Protein AF-0000000071180460 (afdb_homodimer)

pLDDT: mean 80.84, std 17.96, range [15.71, 98.12]

Foldseek 3Di:
DPPPPPAPCHLVRQLVVVPPDDDPSVLSSLQSSLCSVCVQQPAQQLPDPPFDPVQNVLSVVLVVVVSVVPPLSVLQSQQWFGDDPQLLLQLQETLGHPVSQQPRDDPRWHKKKFKKKKQKDFAPPDPDPDVVVVSLCSSQVLFPLAAQPPPDDPRPFPCSSIHIIMHIGTPVGAPVNVVRSVCVVCVVCCDVVNRMHMDMDGQPRRMDHNDFDDADPLLVVLVVVVVVLVVLQVVLQVVQVVQQDPVRDGDQLLVDDLVNLLSNLLYCSPLVVVLLPQDDDLPLLDLQLLLLVLVVLLVLVLLLLLVVCVSVFFASRSSVLSVVLFADLCVLSSQLNVLSLLSVLLQLLQVLLLVLLVCVVVVHDDPLVVVLVLLLQQQQQLQLSVLSCLQRPCVRPFDFSVCSSLSVLLNVLSPPVVCSSQLNQLVDFLSSGNQNLCLSVSLSSVLVNCNSVLSVQCVPVPPVSLVVLVVVLLVLLLVQLVVLLVVVAAQTSFRNHHPVSPRVNCSPQPNDSSNSCNSSSLSSSLSSVSSVCVVPPDDDDPVRLVVLVVLLVVLVCCLRCVVSVRRHPPDDRDSNSRSVSSSCNSVSSSSNSSSLSVCLSSVVDVPSVPVSNDSVSSSCSLLSSQLSSCSSVLSVSVSSVDSHHYHDDNCVSVPCVSVVVSVVVSVVCSSSRRSSSVSSVVSPDDPPDPPD/DPPPPVCDVNQLPVLVPVPPDDPPVVLSNLQSVLCNVCVQQPAQQLPDPPFDPVQNVLSVVLVVVVSVVPPLSVLQSQQWFGDDPQLLLQLQETLGHPVSQQPRDDPRWHKKKFKKKKQKDFAPPDPDPDVVVVSLCSSQVLFPLAAPPVPDPPPVFPCRSIYIIMHIGTPVGAPVNVVSSVCVVCVVCCDVVNRMHMDMDGQPRRMDHNDFDDADPLLVVLVVVVVVLVVLQVVLQVVQVVPQDPVRDGDQLLVDDLVNLLSNLLYCSPLVVVLLPQDDDLPLLDLQLLLLVLVVLLVLVLLLLLVVCVSVFFASRSSVLSVVLFADLCVLSSQLNVLSLLSVLLQLLQVLLLVVLVCVVVVHDDPLVVVLVLLLQQQQQLQLSVLSCLQRPCVRPFDFSVCSSLSVLLNVLSPPVVCSSVLNQLVDFLSSGNQNLCLSVSLSSVLVNCNSVLSVQCVPVPPVSLVVLLVVLLVLLLVQLVVLLVVVAAQTSFRNHHPVSPRVNCSPQPNDSSNSCNSSSLSNSLSSVSSVCVVPPDDDDPVRLVVLVVLLVVLVCCLRCVPSVRSHPPDDRDSNSRSVSSSCNSVSSSSNSSSLSVCLSSVVDVVSVDVSNDSVSSSCSLLSSQLSSCSSVLSVSVSSVDSHHYHDDNCVSVPCVSVVVSVVVSVVCSSSRRSSSVSSVVSPDDPPDPDD

Sequence (1384 aa):
MIGFNPITLPAIFLFALSVTGQVNKEQEYEKSFLQGVFHMSPALSVSGKNLSPQCKIDFQEFTRDLQQLKYWAFQMHDSTGKPNSGMLNGNLHSYGDYEQCLAVSHPRVKGKYCLLGFDVDFHPKSTYRGNVRHLLEGAYADYVWYGPNHNAPGGRSPPQRKILWGFCIPASCDVDDLQNGLRQILAPFNSTDHGLEIRMFTMGDSCTTEESKSFTARSYFVMALIGGFFALTLFSTYYDMSRQSSTGVLVDVHKLNLPMKIALAFSLKRTVPYLLDCRTKNDGSDVSCVNGIRCIYAIQIYIGHKMLFTFFYPVINRTAIMRQLMGHDYSMFFGATLNSIDTFVLMSGLLVSFNGFQQLSAGRSFNIPLMYLKRYMKFMPLYLMIVLVIRDIFPYILRNPHNISLLDERYQHCENIWKTLTYTSNVDSLNEMCHPVSHQVVTDYQMYLLSPFLVLFLWHYKATAFKVVSLAMAAICVYSGWVIYSKNLVAVAYHGIAFDLAIESVDHMYLNPIHRLPPYIVGVLLGYVLHHYKTRPIKLSQLQLILGHILAAIAAYYSYFWLWRCAKKGYQYNAMEMAIYKAVHPFLWGFVLCWIIFICYTGQTKTLNKYLSLTPFVFFSKISYAFYIYQAVDITLQLHVQRLPTYLHPLNVMDTAPLGKILFHSILFTLIFCLPVNLIEKHLKSPKGKNSMIGFNPITLPAIFLFALSVTGQVNKEQEYEKSFLQGVFHMSPALSVSGKNLSPQCKIDFQEFTRDLQQLKYWAFQMHDSTGKPNSGMLNGNLHSYGDYEQCLAVSHPRVKGKYCLLGFDVDFHPKSTYRGNVRHLLEGAYADYVWYGPNHNAPGGRSPPQRKILWGFCIPASCDVDDLQNGLRQILAPFNSTDHGLEIRMFTMGDSCTTEESKSFTARSYFVMALIGGFFALTLFSTYYDMSRQSSTGVLVDVHKLNLPMKIALAFSLKRTVPYLLDCRTKNDGSDVSCVNGIRCIYAIQIYIGHKMLFTFFYPVINRTAIMRQLMGHDYSMFFGATLNSIDTFVLMSGLLVSFNGFQQLSAGRSFNIPLMYLKRYMKFMPLYLMIVLVIRDIFPYILRNPHNISLLDERYQHCENIWKTLTYTSNVDSLNEMCHPVSHQVVTDYQMYLLSPFLVLFLWHYKATAFKVVSLAMAAICVYSGWVIYSKNLVAVAYHGIAFDLAIESVDHMYLNPIHRLPPYIVGVLLGYVLHHYKTRPIKLSQLQLILGHILAAIAAYYSYFWLWRCAKKGYQYNAMEMAIYKAVHPFLWGFVLCWIIFICYTGQTKTLNKYLSLTPFVFFSKISYAFYIYQAVDITLQLHVQRLPTYLHPLNVMDTAPLGKILFHSILFTLIFCLPVNLIEKHLKSPKGKNS

InterPro domains:
  IPR002656 Acyltransferase 3 domain [PF01757] (289-633)
  IPR006621 Nose resistant-to-fluoxetine protein, N-terminal [PF20146] (55-180)
  IPR006621 Nose resistant-to-fluoxetine protein, N-terminal [SM00703] (52-192)
  IPR052728 Oxygen and lipid transport regulator [PTHR11161] (45-685)

Solvent-accessible surface area (backbone atoms only — not comparable to full-atom values): 71874 Å² total; per-residue (Å²): 136,86,78,70,78,34,43,35,107,16,22,63,34,47,23,35,68,66,60,66,77,85,68,72,63,65,62,50,44,51,50,21,40,46,48,9,48,31,47,51,48,19,50,86,65,62,81,43,96,70,42,53,70,65,27,48,54,49,48,49,49,38,53,54,35,35,74,63,43,35,66,60,34,42,41,30,52,35,9,20,37,42,71,57,34,18,36,66,31,32,18,55,62,18,56,31,23,60,66,56,9,38,61,32,71,45,100,86,51,38,26,17,31,30,41,39,33,34,37,71,40,67,32,88,83,35,81,78,81,52,50,63,53,51,50,50,42,51,32,46,60,55,48,41,57,51,23,79,40,83,80,50,87,82,65,75,45,64,66,74,68,40,33,36,39,17,39,36,40,48,52,73,42,50,68,65,32,52,51,47,26,45,47,65,54,40,49,59,37,50,30,81,84,65,16,34,37,69,43,78,44,71,44,75,84,32,58,49,58,62,73,72,65,76,80,50,72,64,24,52,48,52,52,48,51,55,49,45,54,52,48,44,25,52,50,25,26,49,50,46,61,72,57,33,42,98,85,68,49,62,73,66,56,79,80,50,55,69,70,54,31,51,44,49,22,32,7,53,81,54,36,50,56,56,58,68,59,43,81,78,64,89,81,71,82,52,70,53,40,54,23,26,53,51,42,57,36,52,52,49,48,50,44,30,50,50,57,58,51,51,74,71,47,59,33,37,38,39,26,61,41,38,57,68,56,41,55,36,73,71,35,34,70,54,52,41,54,63,61,43,52,41,50,54,41,16,50,52,22,19,52,53,26,38,52,48,52,52,38,46,73,71,71,46,79,86,56,63,71,58,50,53,48,51,58,50,54,59,50,41,55,52,52,50,52,53,49,49,42,47,42,46,41,41,76,57,70,55,61,54,77,71,43,54,45,74,59,64,56,24,35,63,37,34,69,59,53,64,31,64,76,65,52,49,47,50,78,42,49,57,89,49,24,51,58,52,79,46,38,60,60,29,36,48,53,59,55,50,72,49,44,65,58,52,47,51,43,36,69,76,47,38,70,60,35,52,51,52,53,51,51,51,35,52,50,44,25,50,48,46,14,46,51,25,43,77,68,63,36,56,74,58,82,33,47,37,37,34,57,66,56,53,49,53,21,42,39,53,51,62,36,32,50,73,57,49,39,43,30,21,49,52,14,30,52,47,15,51,51,53,54,50,32,73,78,51,76,74,84,78,51,70,67,54,50,52,51,48,51,51,52,29,50,52,26,46,47,49,61,54,50,67,64,45,59,31,40,26,84,79,49,74,93,51,37,66,60,32,12,49,48,57,33,45,36,48,59,30,47,42,43,32,52,49,50,54,51,49,37,33,68,72,54,75,36,59,66,60,25,52,64,20,45,33,49,71,26,40,39,42,49,70,28,41,63,42,39,59,65,44,45,60,57,52,54,50,50,54,57,36,68,43,70,59,57,39,73,68,54,85,64,52,73,68,44,53,24,63,51,37,37,42,51,51,51,11,48,53,47,29,46,65,42,39,46,21,53,57,39,31,54,57,54,68,48,76,79,77,73,78,72,130,130,84,74,74,72,57,43,23,95,16,32,63,29,54,33,42,64,67,63,65,79,85,69,72,63,66,62,50,44,51,50,26,46,46,49,16,50,31,49,52,49,40,53,89,53,63,81,43,95,72,42,53,70,66,26,48,54,49,49,49,50,38,53,52,35,36,75,63,44,34,67,60,34,41,41,27,54,34,9,20,35,42,72,56,36,20,37,66,31,30,18,56,62,17,56,30,22,63,67,56,8,39,63,32,73,45,98,86,51,37,26,18,30,30,40,40,32,35,38,72,40,68,34,88,85,35,80,77,80,52,52,64,53,51,50,51,42,53,31,46,62,56,48,42,59,52,27,84,48,85,78,54,86,82,75,73,49,69,65,72,70,40,34,39,39,17,39,35,40,48,52,74,44,49,71,65,32,52,50,47,27,44,46,64,50,42,48,62,36,48,32,80,84,67,16,34,35,69,44,77,45,70,45,75,82,31,59,47,57,63,74,71,66,76,81,51,72,65,24,51,48,52,50,48,50,55,49,44,54,52,47,44,25,52,52,26,28,49,51,47,61,71,59,34,42,97,85,67,49,64,72,65,55,82,80,48,56,71,70,54,31,50,44,47,23,31,7,54,81,54,34,50,56,55,56,66,59,42,82,78,64,87,82,73,82,52,69,53,41,54,23,27,53,48,41,57,36,51,52,49,48,49,45,30,50,52,57,58,49,51,74,72,46,60,35,36,40,40,28,60,42,38,57,67,56,43,54,36,72,71,34,34,71,53,53,41,53,64,60,44,53,40,50,54,40,16,50,51,23,20,53,53,26,37,52,48,51,52,40,48,73,71,71,44,80,88,57,63,74,58,53,52,48,51,60,51,55,59,50,40,56,53,53,50,51,53,50,49,41,47,42,45,40,41,74,57,71,55,62,53,77,71,44,54,43,73,58,64,54,25,37,64,36,32,70,58,52,63,31,63,76,64,50,47,48,49,76,41,49,57,89,49,24,50,56,54,78,47,36,60,59,30,34,48,54,59,55,49,70,49,43,66,58,52,46,51,43,35,69,76,47,38,70,62,33,52,53,51,52,50,49,51,36,51,50,43,25,51,49,46,13,46,51,25,43,76,67,63,36,57,74,58,84,33,46,38,36,33,56,68,52,54,49,53,22,41,40,53,51,62,34,31,50,71,57,48,39,44,29,22,48,52,14,31,52,47,16,51,50,53,55,50,32,74,77,51,75,77,84,77,51,72,65,54,50,52,51,49,50,52,52,29,51,52,25,46,48,48,61,54,48,68,62,44,60,31,41,26,82,80,48,74,92,51,38,65,62,32,12,50,49,55,32,46,37,48,59,29,46,41,45,31,52,50,51,55,51,48,37,33,70,72,52,78,35,59,67,62,26,53,64,21,44,33,50,71,25,42,39,42,47,71,28,41,65,42,41,59,67,43,45,59,56,54,55,50,51,54,59,36,69,43,69,61,55,39,73,67,54,85,64,52,73,66,43,52,23,63,51,37,37,44,51,52,50,11,50,53,45,27,47,66,43,40,46,22,54,58,39,31,54,57,53,69,47,76,78,78,73,77,76,128

Radius of gyration: 35.13 Å; Cα contacts (8 Å, |Δi|>4): 2060; chains: 2; bounding box: 111×92×79 Å

Structure (mmCIF, N/CA/C/O backbone):
data_AF-0000000071180460-model_v1
#
loop_
_entity.id
_entity.type
_entity.pdbx_description
1 polymer 'Nose resistant-to-fluoxetine protein N-terminal domain-containing protein'
#
loop_
_atom_site.group_PDB
_atom_site.id
_atom_site.type_symbol
_atom_site.label_atom_id
_atom_site.label_alt_id
_atom_site.label_comp_id
_atom_site.label_asym_id
_atom_site.label_entity_id
_atom_site.label_seq_id
_atom_site.pdbx_PDB_ins_code
_atom_site.Cartn_x
_atom_site.Cartn_y
_atom_site.Cartn_z
_atom_site.occupancy
_atom_site.B_iso_or_equiv
_atom_site.auth_seq_id
_atom_site.auth_comp_id
_atom_site.auth_asym_id
_atom_site.auth_atom_id
_atom_site.pdbx_PDB_model_num
ATOM 1 N N . MET A 1 1 ? 55.594 -14.992 -4.008 1 15.71 1 MET A N 1
ATOM 2 C CA . MET A 1 1 ? 54.75 -14.438 -2.951 1 15.71 1 MET A CA 1
ATOM 3 C C . MET A 1 1 ? 53.844 -13.344 -3.498 1 15.71 1 MET A C 1
ATOM 5 O O . MET A 1 1 ? 54.312 -12.398 -4.137 1 15.71 1 MET A O 1
ATOM 9 N N . ILE A 1 2 ? 52.5 -13.68 -3.59 1 18.62 2 ILE A N 1
ATOM 10 C CA . ILE A 1 2 ? 51.344 -13.211 -4.379 1 18.62 2 ILE A CA 1
ATOM 11 C C . ILE A 1 2 ? 50.844 -11.891 -3.814 1 18.62 2 ILE A C 1
ATOM 13 O O . ILE A 1 2 ? 50.25 -11.859 -2.729 1 18.62 2 ILE A O 1
ATOM 17 N N . GLY A 1 3 ? 51.688 -10.812 -3.729 1 18.55 3 GLY A N 1
ATOM 18 C CA . GLY A 1 3 ? 51.375 -9.516 -3.156 1 18.55 3 GLY A CA 1
ATOM 19 C C . GLY A 1 3 ? 50.094 -8.922 -3.697 1 18.55 3 GLY A C 1
ATOM 20 O O . GLY A 1 3 ? 49.969 -8.695 -4.902 1 18.55 3 GLY A O 1
ATOM 21 N N . PHE A 1 4 ? 49.031 -9.391 -3.072 1 23.14 4 PHE A N 1
ATOM 22 C CA . PHE A 1 4 ? 47.594 -9.086 -3.211 1 23.14 4 PHE A CA 1
ATOM 23 C C . PHE A 1 4 ? 47.344 -7.602 -2.986 1 23.14 4 PHE A C 1
ATOM 25 O O . PHE A 1 4 ? 47.312 -7.137 -1.844 1 23.14 4 PHE A O 1
ATOM 32 N N . ASN A 1 5 ? 48 -6.742 -3.66 1 21.97 5 ASN A N 1
ATOM 33 C CA . ASN A 1 5 ? 47.656 -5.336 -3.465 1 21.97 5 ASN A CA 1
ATOM 34 C C . ASN A 1 5 ? 46.156 -5.09 -3.67 1 21.97 5 ASN A C 1
ATOM 36 O O . ASN A 1 5 ? 45.625 -5.363 -4.746 1 21.97 5 ASN A O 1
ATOM 40 N N . PRO A 1 6 ? 45.406 -5.004 -2.525 1 25.25 6 PRO A N 1
ATOM 41 C CA . PRO A 1 6 ? 44 -4.82 -2.176 1 25.25 6 PRO A CA 1
ATOM 42 C C . PRO A 1 6 ? 43.406 -3.582 -2.824 1 25.25 6 PRO A C 1
ATOM 44 O O . PRO A 1 6 ? 43.5 -2.479 -2.285 1 25.25 6 PRO A O 1
ATOM 47 N N . ILE A 1 7 ? 43.375 -3.463 -4.059 1 24.73 7 ILE A N 1
ATOM 48 C CA . ILE A 1 7 ? 42.938 -2.17 -4.59 1 24.73 7 ILE A CA 1
ATOM 49 C C . ILE A 1 7 ? 41.469 -1.924 -4.242 1 24.73 7 ILE A C 1
ATOM 51 O O . ILE A 1 7 ? 40.75 -2.865 -3.949 1 24.73 7 ILE A O 1
ATOM 55 N N . THR A 1 8 ? 40.625 -1.224 -4.633 1 24.78 8 THR A N 1
ATOM 56 C CA . THR A 1 8 ? 39.312 -0.672 -4.348 1 24.78 8 THR A CA 1
ATOM 57 C C . THR A 1 8 ? 38.219 -1.753 -4.453 1 24.78 8 THR A C 1
ATOM 59 O O . THR A 1 8 ? 38.438 -2.766 -5.125 1 24.78 8 THR A O 1
ATOM 62 N N . LEU A 1 9 ? 36.719 -1.277 -3.969 1 27.77 9 LEU A N 1
ATOM 63 C CA . LEU A 1 9 ? 36.094 0.028 -4.125 1 27.77 9 LEU A CA 1
ATOM 64 C C . LEU A 1 9 ? 36.875 0.901 -5.098 1 27.77 9 LEU A C 1
ATOM 66 O O . LEU A 1 9 ? 36.719 2.125 -5.098 1 27.77 9 LEU A O 1
ATOM 70 N N . PRO A 1 10 ? 37.781 0.416 -6 1 28.06 10 PRO A N 1
ATOM 71 C CA . PRO A 1 10 ? 39.156 0.206 -6.52 1 28.06 10 PRO A CA 1
ATOM 72 C C . PRO A 1 10 ? 39.375 0.922 -7.848 1 28.06 10 PRO A C 1
ATOM 74 O O . PRO A 1 10 ? 40.531 1.293 -8.156 1 28.06 10 PRO A O 1
ATOM 77 N N . ALA A 1 11 ? 38.719 1.069 -8.672 1 31.05 11 ALA A N 1
ATOM 78 C CA . ALA A 1 11 ? 39.188 1.849 -9.812 1 31.05 11 ALA A CA 1
ATOM 79 C C . ALA A 1 11 ? 39.688 3.223 -9.367 1 31.05 11 ALA A C 1
ATOM 81 O O . ALA A 1 11 ? 40.531 3.83 -10.023 1 31.05 11 ALA A O 1
ATOM 82 N N . ILE A 1 12 ? 39.312 3.787 -8.359 1 31.47 12 ILE A N 1
ATOM 83 C CA . ILE A 1 12 ? 40 4.957 -7.844 1 31.47 12 ILE A CA 1
ATOM 84 C C . ILE A 1 12 ? 41.375 4.547 -7.305 1 31.47 12 ILE A C 1
ATOM 86 O O . ILE A 1 12 ? 42.375 5.262 -7.496 1 31.47 12 ILE A O 1
ATOM 90 N N . PHE A 1 13 ? 41.688 3.381 -6.664 1 29.75 13 PHE A N 1
ATOM 91 C CA . PHE A 1 13 ? 42.938 2.832 -6.125 1 29.75 13 PHE A CA 1
ATOM 92 C C . PHE A 1 13 ? 43.875 2.475 -7.25 1 29.75 13 PHE A C 1
ATOM 94 O O . PHE A 1 13 ? 45.094 2.703 -7.133 1 29.75 13 PHE A O 1
ATOM 101 N N . LEU A 1 14 ? 43.438 1.717 -8.211 1 31.22 14 LEU A N 1
ATOM 102 C CA . LEU A 1 14 ? 44.375 1.327 -9.25 1 31.22 14 LEU A CA 1
ATOM 103 C C . LEU A 1 14 ? 44.812 2.541 -10.055 1 31.22 14 LEU A C 1
ATOM 105 O O . LEU A 1 14 ? 45.812 2.471 -10.789 1 31.22 14 LEU A O 1
ATOM 109 N N . PHE A 1 15 ? 44.219 3.504 -9.984 1 32.31 15 PHE A N 1
ATOM 110 C CA . PHE A 1 15 ? 44.688 4.773 -10.531 1 32.31 15 PHE A CA 1
ATOM 111 C C . PHE A 1 15 ? 46.031 5.148 -9.945 1 32.31 15 PHE A C 1
ATOM 113 O O . PHE A 1 15 ? 46.938 5.574 -10.68 1 32.31 15 PHE A O 1
ATOM 120 N N . ALA A 1 16 ? 46.094 5.051 -8.617 1 29.53 16 ALA A N 1
ATOM 121 C CA . ALA A 1 16 ? 47.344 5.531 -7.98 1 29.53 16 ALA A CA 1
ATOM 122 C C . ALA A 1 16 ? 48.531 4.707 -8.414 1 29.53 16 ALA A C 1
ATOM 124 O O . ALA A 1 16 ? 49.656 5.219 -8.469 1 29.53 16 ALA A O 1
ATOM 125 N N . LEU A 1 17 ? 48.406 3.367 -8.508 1 28.62 17 LEU A N 1
ATOM 126 C CA . LEU A 1 17 ? 49.656 2.65 -8.727 1 28.62 17 LEU A CA 1
ATOM 127 C C . LEU A 1 17 ? 50.25 2.998 -10.086 1 28.62 17 LEU A C 1
ATOM 129 O O . LEU A 1 17 ? 51.469 2.941 -10.273 1 28.62 17 LEU A O 1
ATOM 133 N N . SER A 1 18 ? 49.375 3.062 -11.07 1 29.25 18 SER A N 1
ATOM 134 C CA . SER A 1 18 ? 50.125 3.158 -12.32 1 29.25 18 SER A CA 1
ATOM 135 C C . SER A 1 18 ? 50.688 4.555 -12.516 1 29.25 18 SER A C 1
ATOM 137 O O . SER A 1 18 ? 51.281 4.859 -13.562 1 29.25 18 SER A O 1
ATOM 139 N N . VAL A 1 19 ? 50.375 5.445 -11.711 1 30.23 19 VAL A N 1
ATOM 140 C CA . VAL A 1 19 ? 50.844 6.781 -12.039 1 30.23 19 VAL A CA 1
ATOM 141 C C . VAL A 1 19 ? 52.375 6.848 -11.844 1 30.23 19 VAL A C 1
ATOM 143 O O . VAL A 1 19 ? 52.844 7.461 -10.891 1 30.23 19 VAL A O 1
ATOM 146 N N . THR A 1 20 ? 53.094 5.836 -11.844 1 27.16 20 THR A N 1
ATOM 147 C CA . THR A 1 20 ? 54.469 6.242 -11.695 1 27.16 20 THR A CA 1
ATOM 148 C C . THR A 1 20 ? 54.875 7.238 -12.781 1 27.16 20 THR A C 1
ATOM 150 O O . THR A 1 20 ? 55.844 7.973 -12.633 1 27.16 20 THR A O 1
ATOM 153 N N . GLY A 1 21 ? 54.812 6.934 -14.188 1 27.69 21 GLY A N 1
ATOM 154 C CA . GLY A 1 21 ? 55.781 7.652 -15.023 1 27.69 21 GLY A CA 1
ATOM 155 C C . GLY A 1 21 ? 55.406 9.109 -15.234 1 27.69 21 GLY A C 1
ATOM 156 O O . GLY A 1 21 ? 54.25 9.492 -15.039 1 27.69 21 GLY A O 1
ATOM 157 N N . GLN A 1 22 ? 56.344 10.164 -15.57 1 29.84 22 GLN A N 1
ATOM 158 C CA . GLN A 1 22 ? 56.594 11.578 -15.82 1 29.84 22 GLN A CA 1
ATOM 159 C C . GLN A 1 22 ? 55.625 12.133 -16.859 1 29.84 22 GLN A C 1
ATOM 161 O O . GLN A 1 22 ? 55.625 13.336 -17.125 1 29.84 22 GLN A O 1
ATOM 166 N N . VAL A 1 23 ? 55.312 11.484 -17.969 1 34.06 23 VAL A N 1
ATOM 167 C CA . VAL A 1 23 ? 54.781 12.242 -19.094 1 34.06 23 VAL A CA 1
ATOM 168 C C . VAL A 1 23 ? 53.438 12.883 -18.688 1 34.06 23 VAL A C 1
ATOM 170 O O . VAL A 1 23 ? 52.906 12.602 -17.625 1 34.06 23 VAL A O 1
ATOM 173 N N . ASN A 1 24 ? 52.344 13.312 -19.734 1 38.44 24 ASN A N 1
ATOM 174 C CA . ASN A 1 24 ? 51.219 14.242 -19.609 1 38.44 24 ASN A CA 1
ATOM 175 C C . ASN A 1 24 ? 50.188 13.734 -18.625 1 38.44 24 ASN A C 1
ATOM 177 O O . ASN A 1 24 ? 49.625 12.656 -18.812 1 38.44 24 ASN A O 1
ATOM 181 N N . LYS A 1 25 ? 50.281 14.125 -17.406 1 45.25 25 LYS A N 1
ATOM 182 C CA . LYS A 1 25 ? 49.656 13.828 -16.125 1 45.25 25 LYS A CA 1
ATOM 183 C C . LYS A 1 25 ? 48.125 13.617 -16.312 1 45.25 25 LYS A C 1
ATOM 185 O O . LYS A 1 25 ? 47.562 12.711 -15.703 1 45.25 25 LYS A O 1
ATOM 190 N N . GLU A 1 26 ? 47.625 14.477 -17.172 1 47.5 26 GLU A N 1
ATOM 191 C CA . GLU A 1 26 ? 46.188 14.445 -17.328 1 47.5 26 GLU A CA 1
ATOM 192 C C . GLU A 1 26 ? 45.719 13.164 -18.016 1 47.5 26 GLU A C 1
ATOM 194 O O . GLU A 1 26 ? 44.75 12.539 -17.578 1 47.5 26 GLU A O 1
ATOM 199 N N . GLN A 1 27 ? 46.469 12.875 -19.188 1 48.34 27 GLN A N 1
ATOM 200 C CA . GLN A 1 27 ? 46.094 11.688 -19.938 1 48.34 27 GLN A CA 1
ATOM 201 C C . GLN A 1 27 ? 46.312 10.414 -19.125 1 48.34 27 GLN A C 1
ATOM 203 O O . GLN A 1 27 ? 45.562 9.453 -19.25 1 48.34 27 GLN A O 1
ATOM 208 N N . GLU A 1 28 ? 47.25 10.5 -18.359 1 47.38 28 GLU A N 1
ATOM 209 C CA . GLU A 1 28 ? 47.562 9.32 -17.562 1 47.38 28 GLU A CA 1
ATOM 210 C C . GLU A 1 28 ? 46.5 9.102 -16.469 1 47.38 28 GLU A C 1
ATOM 212 O O . GLU A 1 28 ? 46.156 7.961 -16.156 1 47.38 28 GLU A O 1
ATOM 217 N N . TYR A 1 29 ? 46.094 10.25 -16.078 1 48.12 29 TYR A N 1
ATOM 218 C CA . TYR A 1 29 ? 45.031 10.164 -15.062 1 48.12 29 TYR A CA 1
ATOM 219 C C . TYR A 1 29 ? 43.781 9.539 -15.648 1 48.12 29 TYR A C 1
ATOM 221 O O . TYR A 1 29 ? 43.156 8.68 -15.023 1 48.12 29 TYR A O 1
ATOM 229 N N . GLU A 1 30 ? 43.531 10.055 -16.766 1 51.31 30 GLU A N 1
ATOM 230 C CA . GLU A 1 30 ? 42.344 9.523 -17.422 1 51.31 30 GLU A CA 1
ATOM 231 C C . GLU A 1 30 ? 42.469 8.031 -17.703 1 51.31 30 GLU A C 1
ATOM 233 O O . GLU A 1 30 ? 41.531 7.258 -17.5 1 51.31 30 GLU A O 1
ATOM 238 N N . LYS A 1 31 ? 43.656 7.75 -18.125 1 49.94 31 LYS A N 1
ATOM 239 C CA . LYS A 1 31 ? 43.906 6.348 -18.438 1 49.94 31 LYS A CA 1
ATOM 240 C C . LYS A 1 31 ? 43.844 5.48 -17.188 1 49.94 31 LYS A C 1
ATOM 242 O O . LYS A 1 31 ? 43.281 4.375 -17.219 1 49.94 31 LYS A O 1
ATOM 247 N N . SER A 1 32 ? 44.281 6.051 -16.172 1 47.69 32 SER A N 1
ATOM 248 C CA . SER A 1 32 ? 44.281 5.289 -14.922 1 47.69 32 SER A CA 1
ATOM 249 C C . SER A 1 32 ? 42.875 5.152 -14.367 1 47.69 32 SER A C 1
ATOM 251 O O . SER A 1 32 ? 42.5 4.094 -13.859 1 47.69 32 SER A O 1
ATOM 253 N N . PHE A 1 33 ? 42.219 6.219 -14.469 1 49.22 33 PHE A N 1
ATOM 254 C CA . PHE A 1 33 ? 40.812 6.18 -14.055 1 49.22 33 PHE A CA 1
ATOM 255 C C . PHE A 1 33 ? 40.031 5.137 -14.859 1 49.22 33 PHE A C 1
ATOM 257 O O . PHE A 1 33 ? 39.312 4.332 -14.289 1 49.22 33 PHE A O 1
ATOM 264 N N . LEU A 1 34 ? 40.406 5.238 -16.078 1 49.97 34 LEU A N 1
ATOM 265 C CA . LEU A 1 34 ? 39.719 4.309 -16.984 1 49.97 34 LEU A CA 1
ATOM 266 C C . LEU A 1 34 ? 40.094 2.867 -16.641 1 49.97 34 LEU A C 1
ATOM 268 O O . LEU A 1 34 ? 39.219 1.985 -16.672 1 49.97 34 LEU A O 1
ATOM 272 N N . GLN A 1 35 ? 41.281 2.672 -16.344 1 48 35 GLN A N 1
ATOM 273 C CA . GLN A 1 35 ? 41.719 1.321 -16 1 48 35 GLN A CA 1
ATOM 274 C C . GLN A 1 35 ? 41.031 0.839 -14.719 1 48 35 GLN A C 1
ATOM 276 O O . GLN A 1 35 ? 40.656 -0.33 -14.609 1 48 35 GLN A O 1
ATOM 281 N N . GLY A 1 36 ? 40.938 1.796 -13.844 1 45.47 36 GLY A N 1
ATOM 282 C CA . GLY A 1 36 ? 40.25 1.472 -12.594 1 45.47 36 GLY A CA 1
ATOM 283 C C . GLY A 1 36 ? 38.781 1.134 -12.781 1 45.47 36 GLY A C 1
ATOM 284 O O . GLY A 1 36 ? 38.312 0.132 -12.25 1 45.47 36 GLY A O 1
ATOM 285 N N . VAL A 1 37 ? 38.156 2.029 -13.547 1 49.25 37 VAL A N 1
ATOM 286 C CA . VAL A 1 37 ? 36.719 1.819 -13.805 1 49.25 37 VAL A CA 1
ATOM 287 C C . VAL A 1 37 ? 36.531 0.503 -14.555 1 49.25 37 VAL A C 1
ATOM 289 O O . VAL A 1 37 ? 35.625 -0.279 -14.219 1 49.25 37 VAL A O 1
ATOM 292 N N . PHE A 1 38 ? 37.438 0.372 -15.539 1 48 38 PHE A N 1
ATOM 293 C CA . PHE A 1 38 ? 37.219 -0.76 -16.438 1 48 38 PHE A CA 1
ATOM 294 C C . PHE A 1 38 ? 37.719 -2.051 -15.789 1 48 38 PHE A C 1
ATOM 296 O O . PHE A 1 38 ? 37.281 -3.143 -16.172 1 48 38 PHE A O 1
ATOM 303 N N . HIS A 1 39 ? 38.5 -1.839 -14.844 1 46.22 39 HIS A N 1
ATOM 304 C CA . HIS A 1 39 ? 38.875 -3.029 -14.086 1 46.22 39 HIS A CA 1
ATOM 305 C C . HIS A 1 39 ? 37.688 -3.551 -13.273 1 46.22 39 HIS A C 1
ATOM 307 O O . HIS A 1 39 ? 37.5 -4.762 -13.172 1 46.22 39 HIS A O 1
ATOM 313 N N . MET A 1 40 ? 36.969 -2.588 -12.852 1 45.53 40 MET A N 1
ATOM 314 C CA . MET A 1 40 ? 35.812 -2.975 -12.047 1 45.53 40 MET A CA 1
ATOM 315 C C . MET A 1 40 ? 34.656 -3.438 -12.93 1 45.53 40 MET A C 1
ATOM 317 O O . MET A 1 40 ? 33.875 -4.285 -12.523 1 45.53 40 MET A O 1
ATOM 321 N N . SER A 1 41 ? 34.594 -2.648 -14 1 50.88 41 SER A N 1
ATOM 322 C CA . SER A 1 41 ? 33.531 -2.969 -14.938 1 50.88 41 SER A CA 1
ATOM 323 C C . SER A 1 41 ? 34.062 -3.01 -16.375 1 50.88 41 SER A C 1
ATOM 325 O O . SER A 1 41 ? 34.031 -1.997 -17.078 1 50.88 41 SER A O 1
ATOM 327 N N . PRO A 1 42 ? 34.688 -4.223 -16.656 1 46.88 42 PRO A N 1
ATOM 328 C CA . PRO A 1 42 ? 35.25 -4.289 -18.016 1 46.88 42 PRO A CA 1
ATOM 329 C C . PRO A 1 42 ? 34.188 -3.959 -19.094 1 46.88 42 PRO A C 1
ATOM 331 O O . PRO A 1 42 ? 33.031 -4.285 -18.938 1 46.88 42 PRO A O 1
ATOM 334 N N . ALA A 1 43 ? 34.656 -3.018 -20 1 54.38 43 ALA A N 1
ATOM 335 C CA . ALA A 1 43 ? 33.781 -2.637 -21.109 1 54.38 43 ALA A CA 1
ATOM 336 C C . ALA A 1 43 ? 33.562 -3.816 -22.047 1 54.38 43 ALA A C 1
ATOM 338 O O . ALA A 1 43 ? 34.438 -4.645 -22.25 1 54.38 43 ALA A O 1
ATOM 339 N N . LEU A 1 44 ? 32.375 -4.012 -22.438 1 58.53 44 LEU A N 1
ATOM 340 C CA . LEU A 1 44 ? 32.031 -5.031 -23.422 1 58.53 44 LEU A CA 1
ATOM 341 C C . LEU A 1 44 ? 32.719 -4.762 -24.75 1 58.53 44 LEU A C 1
ATOM 343 O O . LEU A 1 44 ? 32.594 -3.672 -25.312 1 58.53 44 LEU A O 1
ATOM 347 N N . SER A 1 45 ? 33.875 -5.391 -25.031 1 55.81 45 SER A N 1
ATOM 348 C CA . SER A 1 45 ? 34.469 -5.27 -26.359 1 55.81 45 SER A CA 1
ATOM 349 C C . SER A 1 45 ? 34.125 -6.465 -27.234 1 55.81 45 SER A C 1
ATOM 351 O O . SER A 1 45 ? 34.531 -7.594 -26.938 1 55.81 45 SER A O 1
ATOM 353 N N . VAL A 1 46 ? 33.25 -6.332 -28.062 1 57.22 46 VAL A N 1
ATOM 354 C CA . VAL A 1 46 ? 32.875 -7.383 -29 1 57.22 46 VAL A CA 1
ATOM 355 C C . VAL A 1 46 ? 33.719 -7.262 -30.281 1 57.22 46 VAL A C 1
ATOM 357 O O . VAL A 1 46 ? 33.719 -6.207 -30.922 1 57.22 46 VAL A O 1
ATOM 360 N N . SER A 1 47 ? 34.969 -7.758 -30.281 1 55.78 47 SER A N 1
ATOM 361 C CA . SER A 1 47 ? 35.781 -7.738 -31.5 1 55.78 47 SER A CA 1
ATOM 362 C C . SER A 1 47 ? 35.406 -8.867 -32.438 1 55.78 47 SER A C 1
ATOM 364 O O . SER A 1 47 ? 35.281 -10.016 -32.031 1 55.78 47 SER A O 1
ATOM 366 N N . GLY A 1 48 ? 34.25 -9.07 -32.844 1 54.56 48 GLY A N 1
ATOM 367 C CA . GLY A 1 48 ? 34.031 -10.367 -33.5 1 54.56 48 GLY A CA 1
ATOM 368 C C . GLY A 1 48 ? 33.969 -10.281 -35 1 54.56 48 GLY A C 1
ATOM 369 O O . GLY A 1 48 ? 33.594 -9.25 -35.562 1 54.56 48 GLY A O 1
ATOM 370 N N . LYS A 1 49 ? 34.719 -11.062 -35.656 1 60.69 49 LYS A N 1
ATOM 371 C CA . LYS A 1 49 ? 34.562 -11.445 -37.062 1 60.69 49 LYS A CA 1
ATOM 372 C C . LYS A 1 49 ? 33.094 -11.711 -37.406 1 60.69 49 LYS A C 1
ATOM 374 O O . LYS A 1 49 ? 32.688 -11.492 -38.531 1 60.69 49 LYS A O 1
ATOM 379 N N . ASN A 1 50 ? 32.219 -11.891 -36.406 1 70.69 50 ASN A N 1
ATOM 380 C CA . ASN A 1 50 ? 30.859 -12.336 -36.75 1 70.69 50 ASN A CA 1
ATOM 381 C C . ASN A 1 50 ? 29.812 -11.305 -36.344 1 70.69 50 ASN A C 1
ATOM 383 O O . ASN A 1 50 ? 28.672 -11.656 -36.031 1 70.69 50 ASN A O 1
ATOM 387 N N . LEU A 1 51 ? 30.234 -9.945 -36.281 1 83.12 51 LEU A N 1
ATOM 388 C CA . LEU A 1 51 ? 29.25 -8.883 -36.062 1 83.12 51 LEU A CA 1
ATOM 389 C C . LEU A 1 51 ? 28.766 -8.297 -37.375 1 83.12 51 LEU A C 1
ATOM 391 O O . LEU A 1 51 ? 29.5 -8.297 -38.375 1 83.12 51 LEU A O 1
ATOM 395 N N . SER A 1 52 ? 27.484 -7.836 -37.406 1 89.12 52 SER A N 1
ATOM 396 C CA . SER A 1 52 ? 27.016 -7.086 -38.562 1 89.12 52 SER A CA 1
ATOM 397 C C . SER A 1 52 ? 27.875 -5.852 -38.812 1 89.12 52 SER A C 1
ATOM 399 O O . SER A 1 52 ? 28.453 -5.293 -37.875 1 89.12 52 SER A O 1
ATOM 401 N N . PRO A 1 53 ? 28.047 -5.457 -40.031 1 89.12 53 PRO A N 1
ATOM 402 C CA . PRO A 1 53 ? 28.984 -4.387 -40.375 1 89.12 53 PRO A CA 1
ATOM 403 C C . PRO A 1 53 ? 28.703 -3.088 -39.625 1 89.12 53 PRO A C 1
ATOM 405 O O . PRO A 1 53 ? 29.625 -2.475 -39.062 1 89.12 53 PRO A O 1
ATOM 408 N N . GLN A 1 54 ? 27.422 -2.674 -39.594 1 91.38 54 GLN A N 1
ATOM 409 C CA . GLN A 1 54 ? 27.109 -1.429 -38.906 1 91.38 54 GLN A CA 1
ATOM 410 C C . GLN A 1 54 ? 27.344 -1.562 -37.406 1 91.38 54 GLN A C 1
ATOM 412 O O . GLN A 1 54 ? 27.797 -0.616 -36.75 1 91.38 54 GLN A O 1
ATOM 417 N N . CYS A 1 55 ? 27.031 -2.67 -36.906 1 90.94 55 CYS A N 1
ATOM 418 C CA . CYS A 1 55 ? 27.266 -2.93 -35.5 1 90.94 55 CYS A CA 1
ATOM 419 C C . CYS A 1 55 ? 28.734 -2.834 -35.156 1 90.94 55 CYS A C 1
ATOM 421 O O . CYS A 1 55 ? 29.109 -2.27 -34.125 1 90.94 55 CYS A O 1
ATOM 423 N N . LYS A 1 56 ? 29.531 -3.32 -36.031 1 87 56 LYS A N 1
ATOM 424 C CA . LYS A 1 56 ? 30.984 -3.291 -35.844 1 87 56 LYS A CA 1
ATOM 425 C C . LYS A 1 56 ? 31.5 -1.857 -35.812 1 87 56 LYS A C 1
ATOM 427 O O . LYS A 1 56 ? 32.312 -1.514 -34.938 1 87 56 LYS A O 1
ATOM 432 N N . ILE A 1 57 ? 30.984 -1.046 -36.656 1 89.19 57 ILE A N 1
ATOM 433 C CA . ILE A 1 57 ? 31.406 0.347 -36.75 1 89.19 57 ILE A CA 1
ATOM 434 C C . ILE A 1 57 ? 31 1.087 -35.469 1 89.19 57 ILE A C 1
ATOM 436 O O . ILE A 1 57 ? 31.797 1.806 -34.875 1 89.19 57 ILE A O 1
ATOM 440 N N . ASP A 1 58 ? 29.812 0.899 -35.094 1 90.44 58 ASP A N 1
ATOM 441 C CA . ASP A 1 58 ? 29.281 1.606 -33.906 1 90.44 58 ASP A CA 1
ATOM 442 C C . ASP A 1 58 ? 29.969 1.146 -32.625 1 90.44 58 ASP A C 1
ATOM 444 O O . ASP A 1 58 ? 30.203 1.948 -31.734 1 90.44 58 ASP A O 1
ATOM 448 N N . PHE A 1 59 ? 30.281 -0.093 -32.625 1 86.62 59 PHE A N 1
ATOM 449 C CA . PHE A 1 59 ? 30.953 -0.619 -31.438 1 86.62 59 PHE A CA 1
ATOM 450 C C . PHE A 1 59 ? 32.375 -0.085 -31.344 1 86.62 59 PHE A C 1
ATOM 452 O O . PHE A 1 59 ? 32.906 0.148 -30.25 1 86.62 59 PHE A O 1
ATOM 459 N N . GLN A 1 60 ? 33 0.038 -32.438 1 83.19 60 GLN A N 1
ATOM 460 C CA . GLN A 1 60 ? 34.344 0.612 -32.469 1 83.19 60 GLN A CA 1
ATOM 461 C C . GLN A 1 60 ? 34.312 2.072 -32.031 1 83.19 60 GLN A C 1
ATOM 463 O O . GLN A 1 60 ? 35.219 2.518 -31.297 1 83.19 60 GLN A O 1
ATOM 468 N N . GLU A 1 61 ? 33.344 2.693 -32.5 1 87.44 61 GLU A N 1
ATOM 469 C CA . GLU A 1 61 ? 33.188 4.078 -32.062 1 87.44 61 GLU A CA 1
ATOM 470 C C . GLU A 1 61 ? 32.938 4.148 -30.547 1 87.44 61 GLU A C 1
ATOM 472 O O . GLU A 1 61 ? 33.5 5.012 -29.859 1 87.44 61 GLU A O 1
ATOM 477 N N . PHE A 1 62 ? 32.125 3.311 -30.109 1 87.75 62 PHE A N 1
ATOM 478 C CA . PHE A 1 62 ? 31.828 3.223 -28.688 1 87.75 62 PHE A CA 1
ATOM 479 C C . PHE A 1 62 ? 33.094 2.977 -27.875 1 87.75 62 PHE A C 1
ATOM 481 O O . PHE A 1 62 ? 33.344 3.682 -26.891 1 87.75 62 PHE A O 1
ATOM 488 N N . THR A 1 63 ? 33.875 2.053 -28.312 1 80 63 THR A N 1
ATOM 489 C CA . THR A 1 63 ? 35.094 1.688 -27.578 1 80 63 THR A CA 1
ATOM 490 C C . THR A 1 63 ? 36.094 2.824 -27.609 1 80 63 THR A C 1
ATOM 492 O O . THR A 1 63 ? 36.781 3.102 -26.625 1 80 63 THR A O 1
ATOM 495 N N . ARG A 1 64 ? 36.156 3.449 -28.719 1 78.88 64 ARG A N 1
ATOM 496 C CA . ARG A 1 64 ? 37.094 4.574 -28.859 1 78.88 64 ARG A CA 1
ATOM 497 C C . ARG A 1 64 ? 36.688 5.727 -27.938 1 78.88 64 ARG A C 1
ATOM 499 O O . ARG A 1 64 ? 37.531 6.277 -27.234 1 78.88 64 ARG A O 1
ATOM 506 N N . ASP A 1 65 ? 35.469 6.043 -27.969 1 82.12 65 ASP A N 1
ATOM 507 C CA . ASP A 1 65 ? 34.969 7.164 -27.156 1 82.12 65 ASP A CA 1
ATOM 508 C C . ASP A 1 65 ? 35 6.824 -25.672 1 82.12 65 ASP A C 1
ATOM 510 O O . ASP A 1 65 ? 35.125 7.711 -24.828 1 82.12 65 ASP A O 1
ATOM 514 N N . LEU A 1 66 ? 34.781 5.547 -25.344 1 80.31 66 LEU A N 1
ATOM 515 C CA . LEU A 1 66 ? 34.875 5.117 -23.953 1 80.31 66 LEU A CA 1
ATOM 516 C C . LEU A 1 66 ? 36.281 5.297 -23.422 1 80.31 66 LEU A C 1
ATOM 518 O O . LEU A 1 66 ? 36.5 5.711 -22.281 1 80.31 66 LEU A O 1
ATOM 522 N N . GLN A 1 67 ? 37.25 5.02 -24.297 1 69.31 67 GLN A N 1
ATOM 523 C CA . GLN A 1 67 ? 38.625 5.191 -23.906 1 69.31 67 GLN A CA 1
ATOM 524 C C . GLN A 1 67 ? 38.969 6.664 -23.656 1 69.31 67 GLN A C 1
ATOM 526 O O . GLN A 1 67 ? 39.844 6.984 -22.844 1 69.31 67 GLN A O 1
ATOM 531 N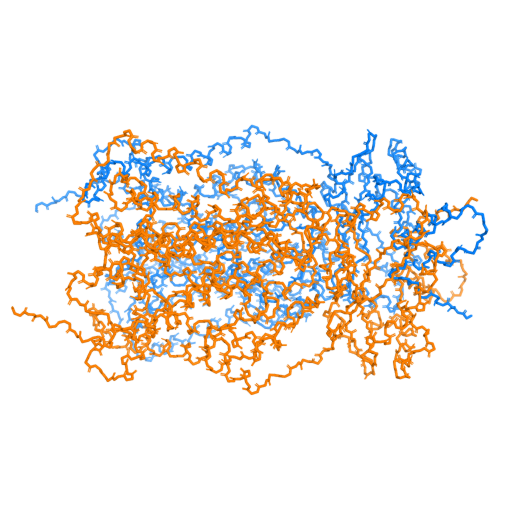 N . GLN A 1 68 ? 38.156 7.484 -24.328 1 69.25 68 GLN A N 1
ATOM 532 C CA . GLN A 1 68 ? 38.344 8.922 -24.141 1 69.25 68 GLN A CA 1
ATOM 533 C C . GLN A 1 68 ? 37.438 9.445 -23.047 1 69.25 68 GLN A C 1
ATOM 535 O O . GLN A 1 68 ? 37.406 10.648 -22.781 1 69.25 68 GLN A O 1
ATOM 540 N N . LEU A 1 69 ? 36.688 8.625 -22.484 1 74.69 69 LEU A N 1
ATOM 541 C CA . LEU A 1 69 ? 35.812 8.922 -21.359 1 74.69 69 LEU A CA 1
ATOM 542 C C . LEU A 1 69 ? 34.75 9.969 -21.75 1 74.69 69 LEU A C 1
ATOM 544 O O . LEU A 1 69 ? 34.469 10.891 -20.984 1 74.69 69 LEU A O 1
ATOM 548 N N . LYS A 1 70 ? 34.406 9.789 -23.016 1 76.38 70 LYS A N 1
ATOM 549 C CA . LYS A 1 70 ? 33.281 10.641 -23.406 1 76.38 70 LYS A CA 1
ATOM 550 C C . LYS A 1 70 ? 32 10.266 -22.656 1 76.38 70 LYS A C 1
ATOM 552 O O . LYS A 1 70 ? 31.766 9.086 -22.391 1 76.38 70 LYS A O 1
ATOM 557 N N . TYR A 1 71 ? 31.188 11.18 -22.359 1 79.75 71 TYR A N 1
ATOM 558 C CA . TYR A 1 71 ? 30.047 11.016 -21.484 1 79.75 71 TYR A CA 1
ATOM 559 C C . TYR A 1 71 ? 29.094 9.945 -22 1 79.75 71 TYR A C 1
ATOM 561 O O . TYR A 1 71 ? 28.688 9.039 -21.266 1 79.75 71 TYR A O 1
ATOM 569 N N . TRP A 1 72 ? 28.734 10.023 -23.312 1 83.56 72 TRP A N 1
ATOM 570 C CA . TRP A 1 72 ? 27.75 9.102 -23.859 1 83.56 72 TRP A CA 1
ATOM 571 C C . TRP A 1 72 ? 28.266 7.664 -23.812 1 83.56 72 TRP A C 1
ATOM 573 O O . TRP A 1 72 ? 27.5 6.734 -23.547 1 83.56 72 TRP A O 1
ATOM 583 N N . ALA A 1 73 ? 29.578 7.492 -24.094 1 84.12 73 ALA A N 1
ATOM 584 C CA . ALA A 1 73 ? 30.172 6.16 -24.078 1 84.12 73 ALA A CA 1
ATOM 585 C C . ALA A 1 73 ? 30.25 5.602 -22.672 1 84.12 73 ALA A C 1
ATOM 587 O O . ALA A 1 73 ? 30.031 4.406 -22.453 1 84.12 73 ALA A O 1
ATOM 588 N N . PHE A 1 74 ? 30.516 6.48 -21.75 1 82.06 74 PHE A N 1
ATOM 589 C CA . PHE A 1 74 ? 30.562 6.047 -20.359 1 82.06 74 PHE A CA 1
ATOM 590 C C . PHE A 1 74 ? 29.156 5.73 -19.859 1 82.06 74 PHE A C 1
ATOM 592 O O . PHE A 1 74 ? 28.969 4.828 -19.031 1 82.06 74 PHE A O 1
ATOM 599 N N . GLN A 1 75 ? 28.234 6.484 -20.328 1 85.31 75 GLN A N 1
ATOM 600 C CA . GLN A 1 75 ? 26.844 6.215 -19.984 1 85.31 75 GLN A CA 1
ATOM 601 C C . GLN A 1 75 ? 26.422 4.816 -20.422 1 85.31 75 GLN A C 1
ATOM 603 O O . GLN A 1 75 ? 25.734 4.109 -19.703 1 85.31 75 GLN A O 1
ATOM 608 N N . MET A 1 76 ? 26.828 4.445 -21.594 1 87.69 76 MET A N 1
ATOM 609 C CA . MET A 1 76 ? 26.5 3.123 -22.109 1 87.69 76 MET A CA 1
ATOM 610 C C . MET A 1 76 ? 27.172 2.029 -21.281 1 87.69 76 MET A C 1
ATOM 612 O O . MET A 1 76 ? 26.531 1.04 -20.922 1 87.69 76 MET A O 1
ATOM 616 N N . HIS A 1 77 ? 28.406 2.258 -20.953 1 83.81 77 HIS A N 1
ATOM 617 C CA . HIS A 1 77 ? 29.125 1.303 -20.125 1 83.81 77 HIS A CA 1
ATOM 618 C C . HIS A 1 77 ? 28.531 1.223 -18.734 1 83.81 77 HIS A C 1
ATOM 620 O O . HIS A 1 77 ? 28.375 0.13 -18.188 1 83.81 77 HIS A O 1
ATOM 626 N N . ASP A 1 78 ? 28.266 2.365 -18.203 1 84.5 78 ASP A N 1
ATOM 627 C CA . ASP A 1 78 ? 27.719 2.457 -16.844 1 84.5 78 ASP A CA 1
ATOM 628 C C . ASP A 1 78 ? 26.344 1.802 -16.766 1 84.5 78 ASP A C 1
ATOM 630 O O . ASP A 1 78 ? 25.922 1.368 -15.688 1 84.5 78 ASP A O 1
ATOM 634 N N . SER A 1 79 ? 25.672 1.71 -17.875 1 89.44 79 SER A N 1
ATOM 635 C CA . SER A 1 79 ? 24.328 1.145 -17.906 1 89.44 79 SER A CA 1
ATOM 636 C C . SER A 1 79 ? 24.359 -0.38 -17.938 1 89.44 79 SER A C 1
ATOM 638 O O . SER A 1 79 ? 23.359 -1.04 -17.656 1 89.44 79 SER A O 1
ATOM 640 N N . THR A 1 80 ? 25.484 -0.91 -18.312 1 87.06 80 THR A N 1
ATOM 641 C CA . THR A 1 80 ? 25.609 -2.359 -18.438 1 87.06 80 THR A CA 1
ATOM 642 C C . THR A 1 80 ? 25.688 -3.008 -17.062 1 87.06 80 THR A C 1
ATOM 644 O O . THR A 1 80 ? 26.266 -2.434 -16.125 1 87.06 80 THR A O 1
ATOM 647 N N . GLY A 1 81 ? 25.078 -4.211 -16.969 1 85.75 81 GLY A N 1
ATOM 648 C CA . GLY A 1 81 ? 25.062 -4.941 -15.719 1 85.75 81 GLY A CA 1
ATOM 649 C C . GLY A 1 81 ? 26.438 -5.176 -15.141 1 85.75 81 GLY A C 1
ATOM 650 O O . GLY A 1 81 ? 27.406 -5.383 -15.883 1 85.75 81 GLY A O 1
ATOM 651 N N . LYS A 1 82 ? 26.5 -5.164 -13.805 1 82 82 LYS A N 1
ATOM 652 C CA . LYS A 1 82 ? 27.703 -5.453 -13.031 1 82 82 LYS A CA 1
ATOM 653 C C . LYS A 1 82 ? 27.422 -6.508 -11.961 1 82 82 LYS A C 1
ATOM 655 O O . LYS A 1 82 ? 26.266 -6.773 -11.633 1 82 82 LYS A O 1
ATOM 660 N N . PRO A 1 83 ? 28.5 -7.156 -11.484 1 77.81 83 PRO A N 1
ATOM 661 C CA . PRO A 1 83 ? 28.25 -8.141 -10.43 1 77.81 83 PRO A CA 1
ATOM 662 C C . PRO A 1 83 ? 27.672 -7.516 -9.164 1 77.81 83 PRO A C 1
ATOM 664 O O . PRO A 1 83 ? 28.094 -6.438 -8.75 1 77.81 83 PRO A O 1
ATOM 667 N N . ASN A 1 84 ? 26.734 -8.188 -8.703 1 82.31 84 ASN A N 1
ATOM 668 C CA . ASN A 1 84 ? 26.047 -7.695 -7.512 1 82.31 84 ASN A CA 1
ATOM 669 C C . ASN A 1 84 ? 26.672 -8.242 -6.234 1 82.31 84 ASN A C 1
ATOM 671 O O . ASN A 1 84 ? 27.438 -9.203 -6.277 1 82.31 84 ASN A O 1
ATOM 675 N N . SER A 1 85 ? 26.406 -7.574 -5.18 1 85.38 85 SER A N 1
ATOM 676 C CA . SER A 1 85 ? 26.703 -8.141 -3.869 1 85.38 85 SER A CA 1
ATOM 677 C C . SER A 1 85 ? 25.625 -9.133 -3.438 1 85.38 85 SER A C 1
ATOM 679 O O . SER A 1 85 ? 24.469 -9 -3.828 1 85.38 85 SER A O 1
ATOM 681 N N . GLY A 1 86 ? 26.078 -10.141 -2.688 1 85.12 86 GLY A N 1
ATOM 682 C CA . GLY A 1 86 ? 25.125 -11.109 -2.16 1 85.12 86 GLY A CA 1
ATOM 683 C C . GLY A 1 86 ? 24.672 -12.125 -3.191 1 85.12 86 GLY A C 1
ATOM 684 O O . GLY A 1 86 ? 23.5 -12.469 -3.264 1 85.12 86 GLY A O 1
ATOM 685 N N . MET A 1 87 ? 25.562 -12.5 -4.039 1 80.62 87 MET A N 1
ATOM 686 C CA . MET A 1 87 ? 25.25 -13.5 -5.051 1 80.62 87 MET A CA 1
ATOM 687 C C . MET A 1 87 ? 24.906 -14.836 -4.406 1 80.62 87 MET A C 1
ATOM 689 O O . MET A 1 87 ? 24.031 -15.555 -4.879 1 80.62 87 MET A O 1
ATOM 693 N N . LEU A 1 88 ? 25.578 -15.164 -3.293 1 80.56 88 LEU A N 1
ATOM 694 C CA . LEU A 1 88 ? 25.328 -16.406 -2.582 1 80.56 88 LEU A CA 1
ATOM 695 C C . LEU A 1 88 ? 23.953 -16.391 -1.905 1 80.56 88 LEU A C 1
ATOM 697 O O . LEU A 1 88 ? 23.422 -17.438 -1.537 1 80.56 88 LEU A O 1
ATOM 701 N N . ASN A 1 89 ? 23.5 -15.156 -1.792 1 83.31 89 ASN A N 1
ATOM 702 C CA . ASN A 1 89 ? 22.172 -15.008 -1.21 1 83.31 89 ASN A CA 1
ATOM 703 C C . ASN A 1 89 ? 21.094 -14.898 -2.287 1 83.31 89 ASN A C 1
ATOM 705 O O . ASN A 1 89 ? 19.984 -14.477 -2.01 1 83.31 89 ASN A O 1
ATOM 709 N N . GLY A 1 90 ? 21.453 -15.148 -3.486 1 79.25 90 GLY A N 1
ATOM 710 C CA . GLY A 1 90 ? 20.484 -15.242 -4.562 1 79.25 90 GLY A CA 1
ATOM 711 C C . GLY A 1 90 ? 20.406 -13.992 -5.422 1 79.25 90 GLY A C 1
ATOM 712 O O . GLY A 1 90 ? 19.562 -13.891 -6.312 1 79.25 90 GLY A O 1
ATOM 713 N N . ASN A 1 91 ? 21.234 -13 -5.152 1 83.69 91 ASN A N 1
ATOM 714 C CA . ASN A 1 91 ? 21.281 -11.797 -5.977 1 83.69 91 ASN A CA 1
ATOM 715 C C . ASN A 1 91 ? 22.125 -12.008 -7.23 1 83.69 91 ASN A C 1
ATOM 717 O O . ASN A 1 91 ? 23.125 -11.32 -7.434 1 83.69 91 ASN A O 1
ATOM 721 N N . LEU A 1 92 ? 21.562 -12.828 -8.125 1 77.56 92 LEU A N 1
ATOM 722 C CA . LEU A 1 92 ? 22.359 -13.281 -9.258 1 77.56 92 LEU A CA 1
ATOM 723 C C . LEU A 1 92 ? 22.078 -12.43 -10.492 1 77.56 92 LEU A C 1
ATOM 725 O O . LEU A 1 92 ? 22.922 -12.336 -11.391 1 77.56 92 LEU A O 1
ATOM 729 N N . HIS A 1 93 ? 20.953 -11.797 -10.547 1 81.25 93 HIS A N 1
ATOM 730 C CA . HIS A 1 93 ? 20.562 -11.07 -11.75 1 81.25 93 HIS A CA 1
ATOM 731 C C . HIS A 1 93 ? 21.078 -9.641 -11.727 1 81.25 93 HIS A C 1
ATOM 733 O O . HIS A 1 93 ? 20.969 -8.953 -10.711 1 81.25 93 HIS A O 1
ATOM 739 N N . SER A 1 94 ? 21.75 -9.258 -12.758 1 84.31 94 SER A N 1
ATOM 740 C CA . SER A 1 94 ? 22.219 -7.891 -12.93 1 84.31 94 SER A CA 1
ATOM 741 C C . SER A 1 94 ? 21.516 -7.215 -14.109 1 84.31 94 SER A C 1
ATOM 743 O O . SER A 1 94 ? 21.953 -7.359 -15.258 1 84.31 94 SER A O 1
ATOM 745 N N . TYR A 1 95 ? 20.641 -6.406 -13.898 1 85.56 95 TYR A N 1
ATOM 746 C CA . TYR A 1 95 ? 19.812 -5.832 -14.945 1 85.56 95 TYR A CA 1
ATOM 747 C C . TYR A 1 95 ? 20.422 -4.559 -15.508 1 85.56 95 TYR A C 1
ATOM 749 O O . TYR A 1 95 ? 20.016 -4.078 -16.562 1 85.56 95 TYR A O 1
ATOM 757 N N . GLY A 1 96 ? 21.469 -4.055 -14.852 1 88.75 96 GLY A N 1
ATOM 758 C CA . GLY A 1 96 ? 22 -2.775 -15.297 1 88.75 96 GLY A CA 1
ATOM 759 C C . GLY A 1 96 ? 21 -1.64 -15.156 1 88.75 96 GLY A C 1
ATOM 760 O O . GLY A 1 96 ? 20.109 -1.696 -14.305 1 88.75 96 GLY A O 1
ATOM 761 N N . ASP A 1 97 ? 21.297 -0.559 -15.797 1 89.44 97 ASP A N 1
ATOM 762 C CA . ASP A 1 97 ? 20.375 0.583 -15.766 1 89.44 97 ASP A CA 1
ATOM 763 C C . ASP A 1 97 ? 19.641 0.731 -17.094 1 89.44 97 ASP A C 1
ATOM 765 O O . ASP A 1 97 ? 20.156 1.325 -18.047 1 89.44 97 ASP A O 1
ATOM 769 N N . TYR A 1 98 ? 18.391 0.292 -17.094 1 88.69 98 TYR A N 1
ATOM 770 C CA . TYR A 1 98 ? 17.547 0.239 -18.281 1 88.69 98 TYR A CA 1
ATOM 771 C C . TYR A 1 98 ? 17.281 1.638 -18.828 1 88.69 98 TYR A C 1
ATOM 773 O O . TYR A 1 98 ? 17.438 1.893 -20.016 1 88.69 98 TYR A O 1
ATOM 781 N N . GLU A 1 99 ? 16.938 2.586 -18.016 1 86.56 99 GLU A N 1
ATOM 782 C CA . GLU A 1 99 ? 16.547 3.926 -18.438 1 86.56 99 GLU A CA 1
ATOM 783 C C . GLU A 1 99 ? 17.75 4.727 -18.938 1 86.56 99 GLU A C 1
ATOM 785 O O . GLU A 1 99 ? 17.641 5.477 -19.906 1 86.56 99 GLU A O 1
ATOM 790 N N . GLN A 1 100 ? 18.844 4.613 -18.234 1 88.81 100 GLN A N 1
ATOM 791 C CA . GLN A 1 100 ? 20.062 5.312 -18.656 1 88.81 100 GLN A CA 1
ATOM 792 C C . GLN A 1 100 ? 20.516 4.836 -20.031 1 88.81 100 GLN A C 1
ATOM 794 O O . GLN A 1 100 ? 21 5.629 -20.844 1 88.81 100 GLN A O 1
ATOM 799 N N . CYS A 1 101 ? 20.359 3.584 -20.25 1 91.06 101 CYS A N 1
ATOM 800 C CA . CYS A 1 101 ? 20.75 3.033 -21.547 1 91.06 101 CYS A CA 1
ATOM 801 C C . CYS A 1 101 ? 19.875 3.602 -22.672 1 91.06 101 CYS A C 1
ATOM 803 O O . CYS A 1 101 ? 20.391 3.99 -23.719 1 91.06 101 CYS A O 1
ATOM 805 N N . LEU A 1 102 ? 18.625 3.652 -22.438 1 89.81 102 LEU A N 1
ATOM 806 C CA . LEU A 1 102 ? 17.703 4.145 -23.453 1 89.81 102 LEU A CA 1
ATOM 807 C C . LEU A 1 102 ? 17.844 5.648 -23.641 1 89.81 102 LEU A C 1
ATOM 809 O O . LEU A 1 102 ? 17.484 6.188 -24.688 1 89.81 102 LEU A O 1
ATOM 813 N N . ALA A 1 103 ? 18.406 6.363 -22.672 1 87.38 103 ALA A N 1
ATOM 814 C CA . ALA A 1 103 ? 18.531 7.82 -22.703 1 87.38 103 ALA A CA 1
ATOM 815 C C . ALA A 1 103 ? 19.828 8.242 -23.391 1 87.38 103 ALA A C 1
ATOM 817 O O . ALA A 1 103 ? 20.062 9.438 -23.609 1 87.38 103 ALA A O 1
ATOM 818 N N . VAL A 1 104 ? 20.672 7.258 -23.75 1 89 104 VAL A N 1
ATOM 819 C CA . VAL A 1 104 ? 21.938 7.582 -24.406 1 89 104 VAL A CA 1
ATOM 820 C C . VAL A 1 104 ? 21.641 8.203 -25.781 1 89 104 VAL A C 1
ATOM 822 O O . VAL A 1 104 ? 20.922 7.625 -26.594 1 89 104 VAL A O 1
ATOM 825 N N . SER A 1 105 ? 22 9.477 -25.891 1 78.94 105 SER A N 1
ATOM 826 C CA . SER A 1 105 ? 21.766 10.117 -27.172 1 78.94 105 SER A CA 1
ATOM 827 C C . SER A 1 105 ? 23.062 10.664 -27.766 1 78.94 105 SER A C 1
ATOM 829 O O . SER A 1 105 ? 23.75 11.461 -27.141 1 78.94 105 SER A O 1
ATOM 831 N N . HIS A 1 106 ? 23.578 10.086 -28.625 1 86.12 106 HIS A N 1
ATOM 832 C CA . HIS A 1 106 ? 24.656 10.492 -29.516 1 86.12 106 HIS A CA 1
ATOM 833 C C . HIS A 1 106 ? 24.172 10.609 -30.953 1 86.12 106 HIS A C 1
ATOM 835 O O . HIS A 1 106 ? 23.219 9.938 -31.359 1 86.12 106 HIS A O 1
ATOM 841 N N . PRO A 1 107 ? 24.609 11.625 -31.625 1 86.06 107 PRO A N 1
ATOM 842 C CA . PRO A 1 107 ? 24.109 11.852 -33 1 86.06 107 PRO A CA 1
ATOM 843 C C . PRO A 1 107 ? 24.141 10.586 -33.844 1 86.06 107 PRO A C 1
ATOM 845 O O . PRO A 1 107 ? 23.25 10.391 -34.688 1 86.06 107 PRO A O 1
ATOM 848 N N . ARG A 1 108 ? 25.047 9.727 -33.656 1 86.94 108 ARG A N 1
ATOM 849 C CA . ARG A 1 108 ? 25.188 8.578 -34.531 1 86.94 108 ARG A CA 1
ATOM 850 C C . ARG A 1 108 ? 24.844 7.281 -33.812 1 86.94 108 ARG A C 1
ATOM 852 O O . ARG A 1 108 ? 24.562 6.266 -34.438 1 86.94 108 ARG A O 1
ATOM 859 N N . VAL A 1 109 ? 25.078 7.203 -32.5 1 90.44 109 VAL A N 1
ATOM 860 C CA . VAL A 1 109 ? 24.922 5.949 -31.781 1 90.44 109 VAL A CA 1
ATOM 861 C C . VAL A 1 109 ? 23.859 6.117 -30.688 1 90.44 109 VAL A C 1
ATOM 863 O O . VAL A 1 109 ? 23.969 7.004 -29.844 1 90.44 109 VAL A O 1
ATOM 866 N N . LYS A 1 110 ? 22.812 5.305 -30.828 1 91 110 LYS A N 1
ATOM 867 C CA . LYS A 1 110 ? 21.797 5.242 -29.781 1 91 110 LYS A CA 1
ATOM 868 C C . LYS A 1 110 ? 21.938 3.977 -28.938 1 91 110 LYS A C 1
ATOM 870 O O . LYS A 1 110 ? 22.547 3.002 -29.375 1 91 110 LYS A O 1
ATOM 875 N N . GLY A 1 111 ? 21.531 4.066 -27.703 1 92.19 111 GLY A N 1
ATOM 876 C CA . GLY A 1 111 ? 21.625 2.926 -26.812 1 92.19 111 GLY A CA 1
ATOM 877 C C . GLY A 1 111 ? 20.5 1.933 -26.984 1 92.19 111 GLY A C 1
ATOM 878 O O . GLY A 1 111 ? 19.344 2.326 -27.219 1 92.19 111 GLY A O 1
ATOM 879 N N . LYS A 1 112 ? 20.844 0.677 -26.984 1 90.44 112 LYS A N 1
ATOM 880 C CA . LYS A 1 112 ? 19.906 -0.443 -26.984 1 90.44 112 LYS A CA 1
ATOM 881 C C . LYS A 1 112 ? 20.125 -1.361 -25.797 1 90.44 112 LYS A C 1
ATOM 883 O O . LYS A 1 112 ? 21.25 -1.824 -25.562 1 90.44 112 LYS A O 1
ATOM 888 N N . TYR A 1 113 ? 19.062 -1.506 -25.016 1 90.56 113 TYR A N 1
ATOM 889 C CA . TYR A 1 113 ? 19.156 -2.373 -23.844 1 90.56 113 TYR A CA 1
ATOM 890 C C . TYR A 1 113 ? 18.781 -3.809 -24.203 1 90.56 113 TYR A C 1
ATOM 892 O O . TYR A 1 113 ? 17.719 -4.059 -24.75 1 90.56 113 TYR A O 1
ATOM 900 N N . CYS A 1 114 ? 19.672 -4.789 -23.891 1 87.38 114 CYS A N 1
ATOM 901 C CA . CYS A 1 114 ? 19.422 -6.203 -24.141 1 87.38 114 CYS A CA 1
ATOM 902 C C . CYS A 1 114 ? 19.609 -7.023 -22.859 1 87.38 114 CYS A C 1
ATOM 904 O O . CYS A 1 114 ? 20.594 -6.836 -22.141 1 87.38 114 CYS A O 1
ATOM 906 N N . LEU A 1 115 ? 18.672 -7.812 -22.562 1 85.94 115 LEU A N 1
ATOM 907 C CA . LEU A 1 115 ? 18.781 -8.719 -21.422 1 85.94 115 LEU A CA 1
ATOM 908 C C . LEU A 1 115 ? 19.047 -10.148 -21.891 1 85.94 115 LEU A C 1
ATOM 910 O O . LEU A 1 115 ? 18.281 -10.711 -22.672 1 85.94 115 LEU A O 1
ATOM 914 N N . LEU A 1 116 ? 20.172 -10.719 -21.453 1 82.81 116 LEU A N 1
ATOM 915 C CA . LEU A 1 116 ? 20.547 -12.078 -21.844 1 82.81 116 LEU A CA 1
ATOM 916 C C . LEU A 1 116 ? 20.594 -12.992 -20.625 1 82.81 116 LEU A C 1
ATOM 918 O O . LEU A 1 116 ? 20.984 -12.562 -19.531 1 82.81 116 LEU A O 1
ATOM 922 N N . GLY A 1 117 ? 20.109 -14.195 -20.844 1 79.31 117 GLY A N 1
ATOM 923 C CA . GLY A 1 117 ? 20.188 -15.203 -19.797 1 79.31 117 GLY A CA 1
ATOM 924 C C . GLY A 1 117 ? 21.359 -16.156 -19.984 1 79.31 117 GLY A C 1
ATOM 925 O O . GLY A 1 117 ? 21.688 -16.516 -21.109 1 79.31 117 GLY A O 1
ATOM 926 N N . PHE A 1 118 ? 22.016 -16.484 -18.844 1 76.25 118 PHE A N 1
ATOM 927 C CA . PHE A 1 118 ? 23.125 -17.422 -18.844 1 76.25 118 PHE A CA 1
ATOM 928 C C . PHE A 1 118 ? 22.812 -18.641 -17.969 1 76.25 118 PHE A C 1
ATOM 930 O O . PHE A 1 118 ? 22.406 -18.484 -16.812 1 76.25 118 PHE A O 1
ATOM 937 N N . ASP A 1 119 ? 22.891 -19.734 -18.578 1 72.62 119 ASP A N 1
ATOM 938 C CA . ASP A 1 119 ? 22.797 -20.984 -17.844 1 72.62 119 ASP A CA 1
ATOM 939 C C . ASP A 1 119 ? 24.188 -21.578 -17.609 1 72.62 119 ASP A C 1
ATOM 941 O O . ASP A 1 119 ? 24.859 -21.984 -18.547 1 72.62 119 ASP A O 1
ATOM 945 N N . VAL A 1 120 ? 24.578 -21.516 -16.359 1 69.88 120 VAL A N 1
ATOM 946 C CA . VAL A 1 120 ? 25.922 -21.969 -16.016 1 69.88 120 VAL A CA 1
ATOM 947 C C . VAL A 1 120 ? 25.844 -23.328 -15.32 1 69.88 120 VAL A C 1
ATOM 949 O O . VAL A 1 120 ? 25.172 -23.469 -14.289 1 69.88 120 VAL A O 1
ATOM 952 N N . ASP A 1 121 ? 26.297 -24.312 -15.977 1 66.44 121 ASP A N 1
ATOM 953 C CA . ASP A 1 121 ? 26.328 -25.641 -15.391 1 66.44 121 ASP A CA 1
ATOM 954 C C . ASP A 1 121 ? 27.688 -26.297 -15.586 1 66.44 121 ASP A C 1
ATOM 956 O O . ASP A 1 121 ? 28.5 -25.828 -16.391 1 66.44 121 ASP A O 1
ATOM 960 N N . PHE A 1 122 ? 27.953 -27.25 -14.703 1 63.84 122 PHE A N 1
ATOM 961 C CA . PHE A 1 122 ? 29.156 -28.047 -14.898 1 63.84 122 PHE A CA 1
ATOM 962 C C . PHE A 1 122 ? 28.938 -29.109 -15.977 1 63.84 122 PHE A C 1
ATOM 964 O O . PHE A 1 122 ? 27.859 -29.703 -16.062 1 63.84 122 PHE A O 1
ATOM 971 N N . HIS A 1 123 ? 29.969 -29.156 -16.797 1 62.38 123 HIS A N 1
ATOM 972 C CA . HIS A 1 123 ? 29.906 -30.219 -17.797 1 62.38 123 HIS A CA 1
ATOM 973 C C . HIS A 1 123 ? 29.719 -31.594 -17.141 1 62.38 123 HIS A C 1
ATOM 975 O O . HIS A 1 123 ? 30.344 -31.875 -16.109 1 62.38 123 HIS A O 1
ATOM 981 N N . PRO A 1 124 ? 28.703 -32.312 -17.594 1 63.66 124 PRO A N 1
ATOM 982 C CA . PRO A 1 124 ? 28.422 -33.594 -16.984 1 63.66 124 PRO A CA 1
ATOM 983 C C . PRO A 1 124 ? 29.672 -34.469 -16.844 1 63.66 124 PRO A C 1
ATOM 985 O O . PRO A 1 124 ? 29.75 -35.281 -15.93 1 63.66 124 PRO A O 1
ATOM 988 N N . LYS A 1 125 ? 30.625 -34.281 -17.656 1 59.34 125 LYS A N 1
ATOM 989 C CA . LYS A 1 125 ? 31.828 -35.094 -17.656 1 59.34 125 LYS A CA 1
ATOM 990 C C . LYS A 1 125 ? 32.906 -34.469 -16.781 1 59.34 125 LYS A C 1
ATOM 992 O O . LYS A 1 125 ? 34.031 -35 -16.672 1 59.34 125 LYS A O 1
ATOM 997 N N . SER A 1 126 ? 32.438 -33.281 -16.25 1 60.81 126 SER A N 1
ATOM 998 C CA . SER A 1 126 ? 33.469 -32.625 -15.445 1 60.81 126 SER A CA 1
ATOM 999 C C . SER A 1 126 ? 33.656 -33.344 -14.125 1 60.81 126 SER A C 1
ATOM 1001 O O . SER A 1 126 ? 32.688 -33.781 -13.477 1 60.81 126 SER A O 1
ATOM 1003 N N . THR A 1 127 ? 34.844 -33.75 -13.727 1 53.69 127 THR A N 1
ATOM 1004 C CA . THR A 1 127 ? 35.188 -34.406 -12.477 1 53.69 127 THR A CA 1
ATOM 1005 C C . THR A 1 127 ? 35.562 -33.375 -11.414 1 53.69 127 THR A C 1
ATOM 1007 O O . THR A 1 127 ? 36 -33.719 -10.32 1 53.69 127 THR A O 1
ATOM 1010 N N . TYR A 1 128 ? 35.25 -32.094 -11.82 1 58.84 128 TYR A N 1
ATOM 1011 C CA . TYR A 1 128 ? 35.625 -31.047 -10.875 1 58.84 128 TYR A CA 1
ATOM 1012 C C . TYR A 1 128 ? 34.75 -31.094 -9.633 1 58.84 128 TYR A C 1
ATOM 1014 O O . TYR A 1 128 ? 33.531 -31.047 -9.727 1 58.84 128 TYR A O 1
ATOM 1022 N N . ARG A 1 129 ? 35.344 -31.453 -8.406 1 54.28 129 ARG A N 1
ATOM 1023 C CA . ARG A 1 129 ? 34.594 -31.484 -7.152 1 54.28 129 ARG A CA 1
ATOM 1024 C C . ARG A 1 129 ? 35.125 -30.453 -6.172 1 54.28 129 ARG A C 1
ATOM 1026 O O . ARG A 1 129 ? 35.156 -30.672 -4.961 1 54.28 129 ARG A O 1
ATOM 1033 N N . GLY A 1 130 ? 35.594 -29.266 -6.766 1 57.91 130 GLY A N 1
ATOM 1034 C CA . GLY A 1 130 ? 36.219 -28.297 -5.875 1 57.91 130 GLY A CA 1
ATOM 1035 C C . GLY A 1 130 ? 35.219 -27.328 -5.262 1 57.91 130 GLY A C 1
ATOM 1036 O O . GLY A 1 130 ? 34 -27.547 -5.352 1 57.91 130 GLY A O 1
ATOM 1037 N N . ASN A 1 131 ? 35.688 -26.359 -4.457 1 60 131 ASN A N 1
ATOM 1038 C CA . ASN A 1 131 ? 34.906 -25.422 -3.648 1 60 131 ASN A CA 1
ATOM 1039 C C . ASN A 1 131 ? 34 -24.562 -4.512 1 60 131 ASN A C 1
ATOM 1041 O O . ASN A 1 131 ? 32.938 -24.109 -4.059 1 60 131 ASN A O 1
ATOM 1045 N N . VAL A 1 132 ? 34.406 -24.453 -5.773 1 62.25 132 VAL A N 1
ATOM 1046 C CA . VAL A 1 132 ? 33.594 -23.625 -6.672 1 62.25 132 VAL A CA 1
ATOM 1047 C C . VAL A 1 132 ? 32.25 -24.297 -6.895 1 62.25 132 VAL A C 1
ATOM 1049 O O . VAL A 1 132 ? 31.219 -23.609 -6.961 1 62.25 132 VAL A O 1
ATOM 1052 N N . ARG A 1 133 ? 32.344 -25.594 -7.051 1 62.84 133 ARG A N 1
ATOM 1053 C CA . ARG A 1 133 ? 31.109 -26.328 -7.234 1 62.84 133 ARG A CA 1
ATOM 1054 C C . ARG A 1 133 ? 30.203 -26.172 -6.02 1 62.84 133 ARG A C 1
ATOM 1056 O O . ARG A 1 133 ? 28.984 -25.984 -6.16 1 62.84 133 ARG A O 1
ATOM 1063 N N . HIS A 1 134 ? 30.812 -26.141 -4.934 1 63.81 134 HIS A N 1
ATOM 1064 C CA . HIS A 1 134 ? 30.047 -25.969 -3.703 1 63.81 134 HIS A CA 1
ATOM 1065 C C . HIS A 1 134 ? 29.422 -24.578 -3.613 1 63.81 134 HIS A C 1
ATOM 1067 O O . HIS A 1 134 ? 28.297 -24.422 -3.156 1 63.81 134 HIS A O 1
ATOM 1073 N N . LEU A 1 135 ? 30.188 -23.688 -4.039 1 64.81 135 LEU A N 1
ATOM 1074 C CA . LEU A 1 135 ? 29.703 -22.312 -4.023 1 64.81 135 LEU A CA 1
ATOM 1075 C C . LEU A 1 135 ? 28.531 -22.141 -4.988 1 64.81 135 LEU A C 1
ATOM 1077 O O . LEU A 1 135 ? 27.516 -21.516 -4.645 1 64.81 135 LEU A O 1
ATOM 1081 N N . LEU A 1 136 ? 28.734 -22.75 -6.137 1 62.47 136 LEU A N 1
ATOM 1082 C CA . LEU A 1 136 ? 27.688 -22.625 -7.148 1 62.47 136 LEU A CA 1
ATOM 1083 C C . LEU A 1 136 ? 26.438 -23.391 -6.742 1 62.47 136 LEU A C 1
ATOM 1085 O O . LEU A 1 136 ? 25.312 -22.922 -6.934 1 62.47 136 LEU A O 1
ATOM 1089 N N . GLU A 1 137 ? 26.672 -24.578 -6.215 1 61.78 137 GLU A N 1
ATOM 1090 C CA . GLU A 1 137 ? 25.547 -25.375 -5.734 1 61.78 137 GLU A CA 1
ATOM 1091 C C . GLU A 1 137 ? 24.859 -24.703 -4.551 1 61.78 137 GLU A C 1
ATOM 1093 O O . GLU A 1 137 ? 23.641 -24.766 -4.422 1 61.78 137 GLU A O 1
ATOM 1098 N N . GLY A 1 138 ? 25.672 -24.125 -3.777 1 58.91 138 GLY A N 1
ATOM 1099 C CA . GLY A 1 138 ? 25.109 -23.375 -2.666 1 58.91 138 GLY A CA 1
ATOM 1100 C C . GLY A 1 138 ? 24.312 -22.172 -3.104 1 58.91 138 GLY A C 1
ATOM 1101 O O . GLY A 1 138 ? 23.25 -21.875 -2.537 1 58.91 138 GLY A O 1
ATOM 1102 N N . ALA A 1 139 ? 24.875 -21.578 -4.121 1 60.53 139 ALA A N 1
ATOM 1103 C CA . ALA A 1 139 ? 24.188 -20.391 -4.633 1 60.53 139 ALA A CA 1
ATOM 1104 C C . ALA A 1 139 ? 22.859 -20.75 -5.277 1 60.53 139 ALA A C 1
ATOM 1106 O O . ALA A 1 139 ? 21.891 -19.984 -5.203 1 60.53 139 ALA A O 1
ATOM 1107 N N . TYR A 1 140 ? 22.891 -22.078 -5.938 1 55.56 140 TYR A N 1
ATOM 1108 C CA . TYR A 1 140 ? 21.719 -22.5 -6.691 1 55.56 140 TYR A CA 1
ATOM 1109 C C . TYR A 1 140 ? 20.766 -23.281 -5.801 1 55.56 140 TYR A C 1
ATOM 1111 O O . TYR A 1 140 ? 19.562 -23.328 -6.062 1 55.56 140 TYR A O 1
ATOM 1119 N N . ALA A 1 141 ? 21.359 -24.219 -4.949 1 49.88 141 ALA A N 1
ATOM 1120 C CA . ALA A 1 141 ? 20.594 -25.234 -4.25 1 49.88 141 ALA A CA 1
ATOM 1121 C C . ALA A 1 141 ? 19.375 -24.625 -3.561 1 49.88 141 ALA A C 1
ATOM 1123 O O . ALA A 1 141 ? 18.297 -25.234 -3.535 1 49.88 141 ALA A O 1
ATOM 1124 N N . ASP A 1 142 ? 19.625 -23.688 -2.873 1 49.25 142 ASP A N 1
ATOM 1125 C CA . ASP A 1 142 ? 18.531 -23.312 -1.99 1 49.25 142 ASP A CA 1
ATOM 1126 C C . ASP A 1 142 ? 17.438 -22.562 -2.762 1 49.25 142 ASP A C 1
ATOM 1128 O O . ASP A 1 142 ? 16.484 -22.062 -2.166 1 49.25 142 ASP A O 1
ATOM 1132 N N . TYR A 1 143 ? 17.719 -22.5 -4.031 1 48.47 143 TYR A N 1
ATOM 1133 C CA . TYR A 1 143 ? 16.938 -21.5 -4.742 1 48.47 143 TYR A CA 1
ATOM 1134 C C . TYR A 1 143 ? 15.633 -22.078 -5.246 1 48.47 143 TYR A C 1
ATOM 1136 O O . TYR A 1 143 ? 14.648 -21.359 -5.418 1 48.47 143 TYR A O 1
ATOM 1144 N N . VAL A 1 144 ? 15.633 -23.438 -5.77 1 49.38 144 VAL A N 1
ATOM 1145 C CA . VAL A 1 144 ? 14.641 -23.625 -6.824 1 49.38 144 VAL A CA 1
ATOM 1146 C C . VAL A 1 144 ? 13.414 -24.344 -6.262 1 49.38 144 VAL A C 1
ATOM 1148 O O . VAL A 1 144 ? 13.516 -25.484 -5.797 1 49.38 144 VAL A O 1
ATOM 1151 N N . TRP A 1 145 ? 12.469 -23.484 -5.648 1 49.69 145 TRP A N 1
ATOM 1152 C CA . TRP A 1 145 ? 11.219 -24.188 -5.367 1 49.69 145 TRP A CA 1
ATOM 1153 C C . TRP A 1 145 ? 10.844 -25.109 -6.523 1 49.69 145 TRP A C 1
ATOM 1155 O O . TRP A 1 145 ? 10.375 -26.234 -6.309 1 49.69 145 TRP A O 1
ATOM 1165 N N . TYR A 1 146 ? 10.984 -24.625 -7.75 1 49.97 146 TYR A N 1
ATOM 1166 C CA . TYR A 1 146 ? 10.727 -25.453 -8.922 1 49.97 146 TYR A CA 1
ATOM 1167 C C . TYR A 1 146 ? 12.016 -26.109 -9.422 1 49.97 146 TYR A C 1
ATOM 1169 O O . TYR A 1 146 ? 13.047 -25.453 -9.547 1 49.97 146 TYR A O 1
ATOM 1177 N N . GLY A 1 147 ? 12.344 -27.438 -9.07 1 47.97 147 GLY A N 1
ATOM 1178 C CA . GLY A 1 147 ? 13.516 -28.219 -9.398 1 47.97 147 GLY A CA 1
ATOM 1179 C C . GLY A 1 147 ? 13.867 -28.188 -10.867 1 47.97 147 GLY A C 1
ATOM 1180 O O . GLY A 1 147 ? 13.047 -27.797 -11.703 1 47.97 147 GLY A O 1
ATOM 1181 N N . PRO A 1 148 ? 15.297 -28.312 -11.195 1 45.06 148 PRO A N 1
ATOM 1182 C CA . PRO A 1 148 ? 15.734 -28.484 -12.578 1 45.06 148 PRO A CA 1
ATOM 1183 C C . PRO A 1 148 ? 15.047 -29.641 -13.281 1 45.06 148 PRO A C 1
ATOM 1185 O O . PRO A 1 148 ? 14.734 -30.656 -12.648 1 45.06 148 PRO A O 1
ATOM 1188 N N . ASN A 1 149 ? 14.062 -29.469 -14.172 1 39.41 149 ASN A N 1
ATOM 1189 C CA . ASN A 1 149 ? 13.656 -30.594 -14.992 1 39.41 149 ASN A CA 1
ATOM 1190 C C . ASN A 1 149 ? 14.82 -31.141 -15.812 1 39.41 149 ASN A C 1
ATOM 1192 O O . ASN A 1 149 ? 15.109 -30.641 -16.906 1 39.41 149 ASN A O 1
ATOM 1196 N N . HIS A 1 150 ? 15.875 -31.656 -15.312 1 38 150 HIS A N 1
ATOM 1197 C CA . HIS A 1 150 ? 16.875 -32.188 -16.234 1 38 150 HIS A CA 1
ATOM 1198 C C . HIS A 1 150 ? 16.219 -33 -17.344 1 38 150 HIS A C 1
ATOM 1200 O O . HIS A 1 150 ? 16.688 -33 -18.484 1 38 150 HIS A O 1
ATOM 1206 N N . ASN A 1 151 ? 15.461 -34.031 -17.094 1 33.41 151 ASN A N 1
ATOM 1207 C CA . ASN A 1 151 ? 14.883 -34.969 -18.031 1 33.41 151 ASN A CA 1
ATOM 1208 C C . ASN A 1 151 ? 13.516 -34.531 -18.531 1 33.41 151 ASN A C 1
ATOM 1210 O O . ASN A 1 151 ? 12.766 -35.312 -19.109 1 33.41 151 ASN A O 1
ATOM 1214 N N . ALA A 1 152 ? 12.82 -33.594 -18.047 1 34.25 152 ALA A N 1
ATOM 1215 C CA . ALA A 1 152 ? 11.492 -33.344 -18.594 1 34.25 152 ALA A CA 1
ATOM 1216 C C . ALA A 1 152 ? 11.562 -32.969 -20.062 1 34.25 152 ALA A C 1
ATOM 1218 O O . ALA A 1 152 ? 12.508 -32.281 -20.484 1 34.25 152 ALA A O 1
ATOM 1219 N N . PRO A 1 153 ? 10.922 -33.625 -20.875 1 29.98 153 PRO A N 1
ATOM 1220 C CA . PRO A 1 153 ? 10.672 -33.281 -22.266 1 29.98 153 PRO A CA 1
ATOM 1221 C C . PRO A 1 153 ? 10.125 -31.859 -22.438 1 29.98 153 PRO A C 1
ATOM 1223 O O . PRO A 1 153 ? 9.227 -31.453 -21.703 1 29.98 153 PRO A O 1
ATOM 1226 N N . GLY A 1 154 ? 10.812 -30.812 -23.25 1 31.58 154 GLY A N 1
ATOM 1227 C CA . GLY A 1 154 ? 10.773 -29.406 -23.578 1 31.58 154 GLY A CA 1
ATOM 1228 C C . GLY A 1 154 ? 11.383 -28.516 -22.5 1 31.58 154 GLY A C 1
ATOM 1229 O O . GLY A 1 154 ? 10.844 -28.438 -21.391 1 31.58 154 GLY A O 1
ATOM 1230 N N . GLY A 1 155 ? 12.562 -28.531 -22.031 1 34.91 155 GLY A N 1
ATOM 1231 C CA . GLY A 1 155 ? 13.672 -27.984 -21.281 1 34.91 155 GLY A CA 1
ATOM 1232 C C . GLY A 1 155 ? 13.352 -26.641 -20.641 1 34.91 155 GLY A C 1
ATOM 1233 O O . GLY A 1 155 ? 14.242 -25.812 -20.453 1 34.91 155 GLY A O 1
ATOM 1234 N N . ARG A 1 156 ? 12.258 -26.031 -20.719 1 37.12 156 ARG A N 1
ATOM 1235 C CA . ARG A 1 156 ? 12.164 -24.688 -20.141 1 37.12 156 ARG A CA 1
ATOM 1236 C C . ARG A 1 156 ? 12.391 -24.719 -18.641 1 37.12 156 ARG A C 1
ATOM 1238 O O . ARG A 1 156 ? 11.602 -25.312 -17.891 1 37.12 156 ARG A O 1
ATOM 1245 N N . SER A 1 157 ? 13.516 -25.031 -18.141 1 40.56 157 SER A N 1
ATOM 1246 C CA . SER A 1 157 ? 13.906 -24.938 -16.734 1 40.56 157 SER A CA 1
ATOM 1247 C C . SER A 1 157 ? 13.453 -23.609 -16.141 1 40.56 157 SER A C 1
ATOM 1249 O O . SER A 1 157 ? 13.43 -22.578 -16.812 1 40.56 157 SER A O 1
ATOM 1251 N N . PRO A 1 158 ? 12.578 -23.625 -15.211 1 42.56 158 PRO A N 1
ATOM 1252 C CA . PRO A 1 158 ? 12.312 -22.328 -14.57 1 42.56 158 PRO A CA 1
ATOM 1253 C C . PRO A 1 158 ? 13.539 -21.422 -14.531 1 42.56 158 PRO A C 1
ATOM 1255 O O . PRO A 1 158 ? 14.672 -21.922 -14.469 1 42.56 158 PRO A O 1
ATOM 1258 N N . PRO A 1 159 ? 13.531 -20.281 -14.977 1 45.34 159 PRO A N 1
ATOM 1259 C CA . PRO A 1 159 ? 14.57 -19.25 -15.039 1 45.34 159 PRO A CA 1
ATOM 1260 C C . PRO A 1 159 ? 15.453 -19.219 -13.789 1 45.34 159 PRO A C 1
ATOM 1262 O O . PRO A 1 159 ? 16.391 -18.422 -13.703 1 45.34 159 PRO A O 1
ATOM 1265 N N . GLN A 1 160 ? 15.211 -20.047 -12.797 1 49.09 160 GLN A N 1
ATOM 1266 C CA . GLN A 1 160 ? 15.797 -19.703 -11.508 1 49.09 160 GLN A CA 1
ATOM 1267 C C . GLN A 1 160 ? 17.297 -19.969 -11.492 1 49.09 160 GLN A C 1
ATOM 1269 O O . GLN A 1 160 ? 18.031 -19.344 -10.711 1 49.09 160 GLN A O 1
ATOM 1274 N N . ARG A 1 161 ? 17.844 -20.953 -12.344 1 56.28 161 ARG A N 1
ATOM 1275 C CA . ARG A 1 161 ? 19.297 -21.047 -12.406 1 56.28 161 ARG A CA 1
ATOM 1276 C C . ARG A 1 161 ? 19.859 -20.125 -13.484 1 56.28 161 ARG A C 1
ATOM 1278 O O . ARG A 1 161 ? 21.016 -20.25 -13.883 1 56.28 161 ARG A O 1
ATOM 1285 N N . LYS A 1 162 ? 19.016 -19.312 -13.766 1 66.69 162 LYS A N 1
ATOM 1286 C CA . LYS A 1 162 ? 19.469 -18.422 -14.844 1 66.69 162 LYS A CA 1
ATOM 1287 C C . LYS A 1 162 ? 19.922 -17.078 -14.289 1 66.69 162 LYS A C 1
ATOM 1289 O O . LYS A 1 162 ? 19.359 -16.578 -13.32 1 66.69 162 LYS A O 1
ATOM 1294 N N . ILE A 1 163 ? 21.156 -16.812 -14.742 1 76.62 163 ILE A N 1
ATOM 1295 C CA . ILE A 1 163 ? 21.672 -15.484 -14.43 1 76.62 163 ILE A CA 1
ATOM 1296 C C . ILE A 1 163 ? 21.266 -14.5 -15.531 1 76.62 163 ILE A C 1
ATOM 1298 O O . ILE A 1 163 ? 21.625 -14.695 -16.703 1 76.62 163 ILE A O 1
ATOM 1302 N N . LEU A 1 164 ? 20.469 -13.617 -15.227 1 81.75 164 LEU A N 1
ATOM 1303 C CA . LEU A 1 164 ? 20.094 -12.586 -16.188 1 81.75 164 LEU A CA 1
ATOM 1304 C C . LEU A 1 164 ? 21.062 -11.406 -16.109 1 81.75 164 LEU A C 1
ATOM 1306 O O . LEU A 1 164 ? 21.453 -10.984 -15.023 1 81.75 164 LEU A O 1
ATOM 1310 N N . TRP A 1 165 ? 21.5 -10.992 -17.281 1 84.12 165 TRP A N 1
ATOM 1311 C CA . TRP A 1 165 ? 22.469 -9.906 -17.359 1 84.12 165 TRP A CA 1
ATOM 1312 C C . TRP A 1 165 ? 22.016 -8.867 -18.391 1 84.12 165 TRP A C 1
ATOM 1314 O O . TRP A 1 165 ? 21.734 -9.211 -19.547 1 84.12 165 TRP A O 1
ATOM 1324 N N . GLY A 1 166 ? 21.922 -7.586 -17.938 1 86.81 166 GLY A N 1
ATOM 1325 C CA . GLY A 1 166 ? 21.562 -6.5 -18.844 1 86.81 166 GLY A CA 1
ATOM 1326 C C . GLY A 1 166 ? 22.766 -5.859 -19.516 1 86.81 166 GLY A C 1
ATOM 1327 O O . GLY A 1 166 ? 23.797 -5.621 -18.859 1 86.81 166 GLY A O 1
ATOM 1328 N N . PHE A 1 167 ? 22.656 -5.656 -20.875 1 87.25 167 PHE A N 1
ATOM 1329 C CA . PHE A 1 167 ? 23.703 -5.016 -21.672 1 87.25 167 PHE A CA 1
ATOM 1330 C C . PHE A 1 167 ? 23.156 -3.781 -22.375 1 87.25 167 PHE A C 1
ATOM 1332 O O . PHE A 1 167 ? 22.031 -3.779 -22.859 1 87.25 167 PHE A O 1
ATOM 1339 N N . CYS A 1 168 ? 23.969 -2.766 -22.328 1 90.81 168 CYS A N 1
ATOM 1340 C CA . CYS A 1 168 ? 23.688 -1.607 -23.172 1 90.81 168 CYS A CA 1
ATOM 1341 C C . CYS A 1 168 ? 24.594 -1.585 -24.391 1 90.81 168 CYS A C 1
ATOM 1343 O O . CYS A 1 168 ? 25.812 -1.387 -24.266 1 90.81 168 CYS A O 1
ATOM 1345 N N . ILE A 1 169 ? 24.016 -1.82 -25.578 1 89.5 169 ILE A N 1
ATOM 1346 C CA . ILE A 1 169 ? 24.766 -1.907 -26.828 1 89.5 169 ILE A CA 1
ATOM 1347 C C . ILE A 1 169 ? 24.25 -0.884 -27.828 1 89.5 169 ILE A C 1
ATOM 1349 O O . ILE A 1 169 ? 23.156 -0.326 -27.641 1 89.5 169 ILE A O 1
ATOM 1353 N N . PRO A 1 170 ? 25.062 -0.645 -28.812 1 90.56 170 PRO A N 1
ATOM 1354 C CA . PRO A 1 170 ? 24.562 0.275 -29.828 1 90.56 170 PRO A CA 1
ATOM 1355 C C . PRO A 1 170 ? 23.297 -0.233 -30.516 1 90.56 170 PRO A C 1
ATOM 1357 O O . PRO A 1 170 ? 23.172 -1.433 -30.781 1 90.56 170 PRO A O 1
ATOM 1360 N N . ALA A 1 171 ? 22.453 0.684 -30.859 1 91.56 171 ALA A N 1
ATOM 1361 C CA . ALA A 1 171 ? 21.141 0.359 -31.391 1 91.56 171 ALA A CA 1
ATOM 1362 C C . ALA A 1 171 ? 21.25 -0.403 -32.719 1 91.56 171 ALA A C 1
ATOM 1364 O O . ALA A 1 171 ? 20.328 -1.129 -33.094 1 91.56 171 ALA A O 1
ATOM 1365 N N . SER A 1 172 ? 22.359 -0.268 -33.438 1 90.88 172 SER A N 1
ATOM 1366 C CA . SER A 1 172 ? 22.562 -0.947 -34.719 1 90.88 172 SER A CA 1
ATOM 1367 C C . SER A 1 172 ? 22.828 -2.436 -34.5 1 90.88 172 SER A C 1
ATOM 1369 O O . SER A 1 172 ? 22.719 -3.223 -35.438 1 90.88 172 SER A O 1
ATOM 1371 N N . CYS A 1 173 ? 23.188 -2.814 -33.25 1 89.12 173 CYS A N 1
ATOM 1372 C CA . CYS A 1 173 ? 23.469 -4.211 -32.969 1 89.12 173 CYS A CA 1
ATOM 1373 C C . CYS A 1 173 ? 22.203 -4.961 -32.562 1 89.12 173 CYS A C 1
ATOM 1375 O O . CYS A 1 173 ? 21.281 -4.379 -32 1 89.12 173 CYS A O 1
ATOM 1377 N N . ASP A 1 174 ? 22.156 -6.191 -32.969 1 86.31 174 ASP A N 1
ATOM 1378 C CA . ASP A 1 174 ? 21.047 -7.043 -32.562 1 86.31 174 ASP A CA 1
ATOM 1379 C C . ASP A 1 174 ? 21.5 -8.078 -31.516 1 86.31 174 ASP A C 1
ATOM 1381 O O . ASP A 1 174 ? 22.672 -8.133 -31.156 1 86.31 174 ASP A O 1
ATOM 1385 N N . VAL A 1 175 ? 20.547 -8.812 -31.062 1 86.31 175 VAL A N 1
ATOM 1386 C CA . VAL A 1 175 ? 20.812 -9.789 -30.016 1 86.31 175 VAL A CA 1
ATOM 1387 C C . VAL A 1 175 ? 21.797 -10.844 -30.531 1 86.31 175 VAL A C 1
ATOM 1389 O O . VAL A 1 175 ? 22.641 -11.336 -29.766 1 86.31 175 VAL A O 1
ATOM 1392 N N . ASP A 1 176 ? 21.672 -11.156 -31.812 1 83.88 176 ASP A N 1
ATOM 1393 C CA . ASP A 1 176 ? 22.562 -12.133 -32.406 1 83.88 176 ASP A CA 1
ATOM 1394 C C . ASP A 1 176 ? 24.016 -11.617 -32.438 1 83.88 176 ASP A C 1
ATOM 1396 O O . ASP A 1 176 ? 24.953 -12.391 -32.219 1 83.88 176 ASP A O 1
ATOM 1400 N N . ASP A 1 177 ? 24.078 -10.383 -32.688 1 86.19 177 ASP A N 1
ATOM 1401 C CA . ASP A 1 177 ? 25.406 -9.773 -32.625 1 86.19 177 ASP A CA 1
ATOM 1402 C C . ASP A 1 177 ? 26 -9.875 -31.234 1 86.19 177 ASP A C 1
ATOM 1404 O O . ASP A 1 177 ? 27.188 -10.219 -31.078 1 86.19 177 ASP A O 1
ATOM 1408 N N . LEU A 1 178 ? 25.203 -9.562 -30.312 1 84.56 178 LEU A N 1
ATOM 1409 C CA . LEU A 1 178 ? 25.656 -9.609 -28.922 1 84.56 178 LEU A CA 1
ATOM 1410 C C . LEU A 1 178 ? 26.031 -11.023 -28.516 1 84.56 178 LEU A C 1
ATOM 1412 O O . LEU A 1 178 ? 27.078 -11.234 -27.891 1 84.56 178 LEU A O 1
ATOM 1416 N N . GLN A 1 179 ? 25.219 -12.023 -28.875 1 83.25 179 GLN A N 1
ATOM 1417 C CA . GLN A 1 179 ? 25.484 -13.422 -28.531 1 83.25 179 GLN A CA 1
ATOM 1418 C C . GLN A 1 179 ? 26.766 -13.906 -29.219 1 83.25 179 GLN A C 1
ATOM 1420 O O . GLN A 1 179 ? 27.562 -14.617 -28.594 1 83.25 179 GLN A O 1
ATOM 1425 N N . ASN A 1 180 ? 26.938 -13.508 -30.406 1 80.56 180 ASN A N 1
ATOM 1426 C CA . ASN A 1 180 ? 28.141 -13.898 -31.141 1 80.56 180 ASN A CA 1
ATOM 1427 C C . ASN A 1 180 ? 29.391 -13.281 -30.531 1 80.56 180 ASN A C 1
ATOM 1429 O O . ASN A 1 180 ? 30.438 -13.945 -30.438 1 80.56 180 ASN A O 1
ATOM 1433 N N . GLY A 1 181 ? 29.203 -12.047 -30.219 1 77.25 181 GLY A N 1
ATOM 1434 C CA . GLY A 1 181 ? 30.312 -11.406 -29.547 1 77.25 181 GLY A CA 1
ATOM 1435 C C . GLY A 1 181 ? 30.672 -12.062 -28.219 1 77.25 181 GLY A C 1
ATOM 1436 O O . GLY A 1 181 ? 31.859 -12.258 -27.922 1 77.25 181 GLY A O 1
ATOM 1437 N N . LEU A 1 182 ? 29.703 -12.461 -27.5 1 78.31 182 LEU A N 1
ATOM 1438 C CA . LEU A 1 182 ? 29.906 -13.047 -26.188 1 78.31 182 LEU A CA 1
ATOM 1439 C C . LEU A 1 182 ? 30.422 -14.484 -26.297 1 78.31 182 LEU A C 1
ATOM 1441 O O . LEU A 1 182 ? 31.172 -14.953 -25.453 1 78.31 182 LEU A O 1
ATOM 1445 N N . ARG A 1 183 ? 29.953 -15.234 -27.328 1 76.06 183 ARG A N 1
ATOM 1446 C CA . ARG A 1 183 ? 30.422 -16.594 -27.547 1 76.06 183 ARG A CA 1
ATOM 1447 C C . ARG A 1 183 ? 31.938 -16.625 -27.719 1 76.06 183 ARG A C 1
ATOM 1449 O O . ARG A 1 183 ? 32.594 -17.547 -27.234 1 76.06 183 ARG A O 1
ATOM 1456 N N . GLN A 1 184 ? 32.375 -15.602 -28.328 1 67 184 GLN A N 1
ATOM 1457 C CA . GLN A 1 184 ? 33.812 -15.516 -28.531 1 67 184 GLN A CA 1
ATOM 1458 C C . GLN A 1 184 ? 34.531 -15.266 -27.203 1 67 184 GLN A C 1
ATOM 1460 O O . GLN A 1 184 ? 35.594 -15.82 -26.969 1 67 184 GLN A O 1
ATOM 1465 N N . ILE A 1 185 ? 33.844 -14.531 -26.422 1 67.38 185 ILE A N 1
ATOM 1466 C CA . ILE A 1 185 ? 34.438 -14.195 -25.141 1 67.38 185 ILE A CA 1
ATOM 1467 C C . ILE A 1 185 ? 34.344 -15.398 -24.203 1 67.38 185 ILE A C 1
ATOM 1469 O O . ILE A 1 185 ? 35.281 -15.648 -23.406 1 67.38 185 ILE A O 1
ATOM 1473 N N . LEU A 1 186 ? 33.312 -16.25 -24.359 1 70.31 186 LEU A N 1
ATOM 1474 C CA . LEU A 1 186 ? 33.031 -17.328 -23.422 1 70.31 186 LEU A CA 1
ATOM 1475 C C . LEU A 1 186 ? 33.656 -18.641 -23.906 1 70.31 186 LEU A C 1
ATOM 1477 O O . LEU A 1 186 ? 33.75 -19.609 -23.156 1 70.31 186 LEU A O 1
ATOM 1481 N N . ALA A 1 187 ? 34.062 -18.734 -25.125 1 66.75 187 ALA A N 1
ATOM 1482 C CA . ALA A 1 187 ? 34.531 -19.953 -25.781 1 66.75 187 ALA A CA 1
ATOM 1483 C C . ALA A 1 187 ? 35.656 -20.609 -24.953 1 66.75 187 ALA A C 1
ATOM 1485 O O . ALA A 1 187 ? 35.656 -21.828 -24.75 1 66.75 187 ALA A O 1
ATOM 1486 N N . PRO A 1 188 ? 36.469 -19.75 -24.359 1 58.91 188 PRO A N 1
ATOM 1487 C CA . PRO A 1 188 ? 37.531 -20.406 -23.594 1 58.91 188 PRO A CA 1
ATOM 1488 C C . PRO A 1 188 ? 37 -21.109 -22.344 1 58.91 188 PRO A C 1
ATOM 1490 O O . PRO A 1 188 ? 37.625 -22.047 -21.844 1 58.91 188 PRO A O 1
ATOM 1493 N N . PHE A 1 189 ? 35.875 -20.719 -21.891 1 60.88 189 PHE A N 1
ATOM 1494 C CA . PHE A 1 189 ? 35.312 -21.266 -20.656 1 60.88 189 PHE A CA 1
ATOM 1495 C C . PHE A 1 189 ? 34.438 -22.484 -20.938 1 60.88 189 PHE A C 1
ATOM 1497 O O . PHE A 1 189 ? 34.281 -23.344 -20.078 1 60.88 189 PHE A O 1
ATOM 1504 N N . ASN A 1 190 ? 33.844 -22.469 -22.047 1 60.28 190 ASN A N 1
ATOM 1505 C CA . ASN A 1 190 ? 32.938 -23.547 -22.422 1 60.28 190 ASN A CA 1
ATOM 1506 C C . ASN A 1 190 ? 33.688 -24.766 -22.969 1 60.28 190 ASN A C 1
ATOM 1508 O O . ASN A 1 190 ? 33.062 -25.656 -23.562 1 60.28 190 ASN A O 1
ATOM 1512 N N . SER A 1 191 ? 34.938 -24.906 -22.578 1 55.5 191 SER A N 1
ATOM 1513 C CA . SER A 1 191 ? 35.656 -26.062 -23.078 1 55.5 191 SER A CA 1
ATOM 1514 C C . SER A 1 191 ? 35.562 -27.25 -22.125 1 55.5 191 SER A C 1
ATOM 1516 O O . SER A 1 191 ? 35.344 -27.062 -20.922 1 55.5 191 SER A O 1
ATOM 1518 N N . THR A 1 192 ? 35.25 -28.422 -22.672 1 55.38 192 THR A N 1
ATOM 1519 C CA . THR A 1 192 ? 35.188 -29.688 -21.938 1 55.38 192 THR A CA 1
ATOM 1520 C C . THR A 1 192 ? 36.281 -29.734 -20.859 1 55.38 192 THR A C 1
ATOM 1522 O O . THR A 1 192 ? 36.125 -30.406 -19.844 1 55.38 192 THR A O 1
ATOM 1525 N N . ASP A 1 193 ? 37.25 -29.016 -21.109 1 50.97 193 ASP A N 1
ATOM 1526 C CA . ASP A 1 193 ? 38.375 -29.125 -20.188 1 50.97 193 ASP A CA 1
ATOM 1527 C C . ASP A 1 193 ? 38.094 -28.375 -18.875 1 50.97 193 ASP A C 1
ATOM 1529 O O . ASP A 1 193 ? 38.531 -28.812 -17.812 1 50.97 193 ASP A O 1
ATOM 1533 N N . HIS A 1 194 ? 37.281 -27.312 -19.031 1 54.78 194 HIS A N 1
ATOM 1534 C CA . HIS A 1 194 ? 37.094 -26.484 -17.844 1 54.78 194 HIS A CA 1
ATOM 1535 C C . HIS A 1 194 ? 35.844 -26.906 -17.078 1 54.78 194 HIS A C 1
ATOM 1537 O O . HIS A 1 194 ? 35.656 -26.484 -15.938 1 54.78 194 HIS A O 1
ATOM 1543 N N . GLY A 1 195 ? 35.281 -27.766 -17.594 1 57.22 195 GLY A N 1
ATOM 1544 C CA . GLY A 1 195 ? 34.188 -28.438 -16.922 1 57.22 195 GLY A CA 1
ATOM 1545 C C . GLY A 1 195 ? 32.906 -27.625 -16.859 1 57.22 195 GLY A C 1
ATOM 1546 O O . GLY A 1 195 ? 31.859 -28.109 -16.422 1 57.22 195 GLY A O 1
ATOM 1547 N N . LEU A 1 196 ? 33.062 -26.141 -17.203 1 64.69 196 LEU A N 1
ATOM 1548 C CA . LEU A 1 196 ? 31.828 -25.375 -17.125 1 64.69 196 LEU A CA 1
ATOM 1549 C C . LEU A 1 196 ? 31.125 -25.297 -18.484 1 64.69 196 LEU A C 1
ATOM 1551 O O . LEU A 1 196 ? 31.797 -25.328 -19.516 1 64.69 196 LEU A O 1
ATOM 1555 N N . GLU A 1 197 ? 29.938 -25.453 -18.5 1 70.88 197 GLU A N 1
ATOM 1556 C CA . GLU A 1 197 ? 29.094 -25.234 -19.688 1 70.88 197 GLU A CA 1
ATOM 1557 C C . GLU A 1 197 ? 28.172 -24.047 -19.484 1 70.88 197 GLU A C 1
ATOM 1559 O O . GLU A 1 197 ? 27.297 -24.062 -18.625 1 70.88 197 GLU A O 1
ATOM 1564 N N . ILE A 1 198 ? 28.578 -22.953 -20.281 1 73.94 198 ILE A N 1
ATOM 1565 C CA . ILE A 1 198 ? 27.766 -21.734 -20.203 1 73.94 198 ILE A CA 1
ATOM 1566 C C . ILE A 1 198 ? 26.891 -21.625 -21.453 1 73.94 198 ILE A C 1
ATOM 1568 O O . ILE A 1 198 ? 27.391 -21.547 -22.578 1 73.94 198 ILE A O 1
ATOM 1572 N N . ARG A 1 199 ? 25.641 -21.719 -21.312 1 76.88 199 ARG A N 1
ATOM 1573 C CA . ARG A 1 199 ? 24.688 -21.562 -22.406 1 76.88 199 ARG A CA 1
ATOM 1574 C C . ARG A 1 199 ? 23.953 -20.234 -22.297 1 76.88 199 ARG A C 1
ATOM 1576 O O . ARG A 1 199 ? 23.531 -19.828 -21.203 1 76.88 199 ARG A O 1
ATOM 1583 N N . MET A 1 200 ? 24.016 -19.547 -23.422 1 79.31 200 MET A N 1
ATOM 1584 C CA . MET A 1 200 ? 23.297 -18.281 -23.469 1 79.31 200 MET A CA 1
ATOM 1585 C C . MET A 1 200 ? 21.875 -18.469 -24 1 79.31 200 MET A C 1
ATOM 1587 O O . MET A 1 200 ? 21.656 -19.281 -24.906 1 79.31 200 MET A O 1
ATOM 1591 N N . PHE A 1 201 ? 20.922 -17.797 -23.406 1 75.88 201 PHE A N 1
ATOM 1592 C CA . PHE A 1 201 ? 19.578 -17.891 -23.922 1 75.88 201 PHE A CA 1
ATOM 1593 C C . PHE A 1 201 ? 18.891 -16.516 -23.906 1 75.88 201 PHE A C 1
ATOM 1595 O O . PHE A 1 201 ? 19.312 -15.625 -23.188 1 75.88 201 PHE A O 1
ATOM 1602 N N . THR A 1 202 ? 18.078 -16.297 -24.891 1 74.5 202 THR A N 1
ATOM 1603 C CA . THR A 1 202 ? 17.266 -15.078 -24.969 1 74.5 202 THR A CA 1
ATOM 1604 C C . THR A 1 202 ? 15.812 -15.383 -24.656 1 74.5 202 THR A C 1
ATOM 1606 O O . THR A 1 202 ? 15.328 -16.484 -24.922 1 74.5 202 THR A O 1
ATOM 1609 N N . MET A 1 203 ? 15.289 -14.539 -23.781 1 62.25 203 MET A N 1
ATOM 1610 C CA . MET A 1 203 ? 13.859 -14.648 -23.531 1 62.25 203 MET A CA 1
ATOM 1611 C C . MET A 1 203 ? 13.078 -13.664 -24.406 1 62.25 203 MET A C 1
ATOM 1613 O O . MET A 1 203 ? 13.203 -12.453 -24.25 1 62.25 203 MET A O 1
ATOM 1617 N N . GLY A 1 204 ? 12.297 -14.016 -25.375 1 60.12 204 GLY A N 1
ATOM 1618 C CA . GLY A 1 204 ? 11.508 -13.148 -26.234 1 60.12 204 GLY A CA 1
ATOM 1619 C C . GLY A 1 204 ? 12.328 -12.055 -26.891 1 60.12 204 GLY A C 1
ATOM 1620 O O . GLY A 1 204 ? 13.43 -12.305 -27.375 1 60.12 204 GLY A O 1
ATOM 1621 N N . ASP A 1 205 ? 11.633 -10.867 -27.078 1 64.62 205 ASP A N 1
ATOM 1622 C CA . ASP A 1 205 ? 12.328 -9.68 -27.578 1 64.62 205 ASP A CA 1
ATOM 1623 C C . ASP A 1 205 ? 13.227 -9.07 -26.5 1 64.62 205 ASP A C 1
ATOM 1625 O O . ASP A 1 205 ? 12.781 -8.234 -25.719 1 64.62 205 ASP A O 1
ATOM 1629 N N . SER A 1 206 ? 14.453 -9.609 -26.406 1 75.12 206 SER A N 1
ATOM 1630 C CA . SER A 1 206 ? 15.383 -9.367 -25.312 1 75.12 206 SER A CA 1
ATOM 1631 C C . SER A 1 206 ? 16.016 -7.984 -25.422 1 75.12 206 SER A C 1
ATOM 1633 O O . SER A 1 206 ? 16.656 -7.516 -24.469 1 75.12 206 SER A O 1
ATOM 1635 N N . CYS A 1 207 ? 15.75 -7.285 -26.547 1 83.44 207 CYS A N 1
ATOM 1636 C CA . CYS A 1 207 ? 16.391 -5.98 -26.656 1 83.44 207 CYS A CA 1
ATOM 1637 C C . CYS A 1 207 ? 15.344 -4.883 -26.859 1 83.44 207 CYS A C 1
ATOM 1639 O O . CYS A 1 207 ? 14.352 -5.094 -27.562 1 83.44 207 CYS A O 1
ATOM 1641 N N . THR A 1 208 ? 15.461 -3.775 -26.25 1 82.69 208 THR A N 1
ATOM 1642 C CA . THR A 1 208 ? 14.523 -2.662 -26.312 1 82.69 208 THR A CA 1
ATOM 1643 C C . THR A 1 208 ? 15.25 -1.361 -26.641 1 82.69 208 THR A C 1
ATOM 1645 O O . THR A 1 208 ? 16.344 -1.109 -26.141 1 82.69 208 THR A O 1
ATOM 1648 N N . THR A 1 209 ? 14.734 -0.665 -27.625 1 82.44 209 THR A N 1
ATOM 1649 C CA . THR A 1 209 ? 15.219 0.673 -27.938 1 82.44 209 THR A CA 1
ATOM 1650 C C . THR A 1 209 ? 14.242 1.735 -27.438 1 82.44 209 THR A C 1
ATOM 1652 O O . THR A 1 209 ? 13.164 1.41 -26.938 1 82.44 209 THR A O 1
ATOM 1655 N N . GLU A 1 210 ? 14.664 3.01 -27.422 1 75.19 210 GLU A N 1
ATOM 1656 C CA . GLU A 1 210 ? 13.859 4.113 -26.906 1 75.19 210 GLU A CA 1
ATOM 1657 C C . GLU A 1 210 ? 12.578 4.281 -27.719 1 75.19 210 GLU A C 1
ATOM 1659 O O . GLU A 1 210 ? 11.586 4.816 -27.203 1 75.19 210 GLU A O 1
ATOM 1664 N N . GLU A 1 211 ? 12.594 3.76 -28.844 1 67.12 211 GLU A N 1
ATOM 1665 C CA . GLU A 1 211 ? 11.43 3.998 -29.688 1 67.12 211 GLU A CA 1
ATOM 1666 C C . GLU A 1 211 ? 10.18 3.328 -29.109 1 67.12 211 GLU A C 1
ATOM 1668 O O . GLU A 1 211 ? 10.203 2.141 -28.781 1 67.12 211 GLU A O 1
ATOM 1673 N N . SER A 1 212 ? 9.375 4.203 -28.594 1 65.31 212 SER A N 1
ATOM 1674 C CA . SER A 1 212 ? 8.133 3.746 -27.969 1 65.31 212 SER A CA 1
ATOM 1675 C C . SER A 1 212 ? 7.141 3.244 -29.016 1 65.31 212 SER A C 1
ATOM 1677 O O . SER A 1 212 ? 7.129 3.725 -30.141 1 65.31 212 SER A O 1
ATOM 1679 N N . LYS A 1 213 ? 6.527 2.092 -28.75 1 74.25 213 LYS A N 1
ATOM 1680 C CA . LYS A 1 213 ? 5.43 1.601 -29.562 1 74.25 213 LYS A CA 1
ATOM 1681 C C . LYS A 1 213 ? 4.246 2.568 -29.547 1 74.25 213 LYS A C 1
ATOM 1683 O O . LYS A 1 213 ? 3.912 3.117 -28.484 1 74.25 213 LYS A O 1
ATOM 1688 N N . SER A 1 214 ? 3.822 2.914 -30.703 1 83.44 214 SER A N 1
ATOM 1689 C CA . SER A 1 214 ? 2.664 3.797 -30.781 1 83.44 214 SER A CA 1
ATOM 1690 C C . SER A 1 214 ? 1.37 3.035 -30.516 1 83.44 214 SER A C 1
ATOM 1692 O O . SER A 1 214 ? 1.262 1.852 -30.844 1 83.44 214 SER A O 1
ATOM 1694 N N . PHE A 1 215 ? 0.474 3.699 -29.875 1 89.06 215 PHE A N 1
ATOM 1695 C CA . PHE A 1 215 ? -0.841 3.125 -29.609 1 89.06 215 PHE A CA 1
ATOM 1696 C C . PHE A 1 215 ? -1.558 2.807 -30.922 1 89.06 215 PHE A C 1
ATOM 1698 O O . PHE A 1 215 ? -1.42 3.537 -31.906 1 89.06 215 PHE A O 1
ATOM 1705 N N . THR A 1 216 ? -2.285 1.735 -31.031 1 91.44 216 THR A N 1
ATOM 1706 C CA . THR A 1 216 ? -3.059 1.317 -32.188 1 91.44 216 THR A CA 1
ATOM 1707 C C . THR A 1 216 ? -4.492 1.826 -32.094 1 91.44 216 THR A C 1
ATOM 1709 O O . THR A 1 216 ? -4.883 2.428 -31.109 1 91.44 216 THR A O 1
ATOM 1712 N N . ALA A 1 217 ? -5.219 1.605 -33.188 1 94.19 217 ALA A N 1
ATOM 1713 C CA . ALA A 1 217 ? -6.633 1.977 -33.188 1 94.19 217 ALA A CA 1
ATOM 1714 C C . ALA A 1 217 ? -7.414 1.207 -32.125 1 94.19 217 ALA A C 1
ATOM 1716 O O . ALA A 1 217 ? -8.336 1.75 -31.516 1 94.19 217 ALA A O 1
ATOM 1717 N N . ARG A 1 218 ? -7 0.007 -31.938 1 93.06 218 ARG A N 1
ATOM 1718 C CA . ARG A 1 218 ? -7.645 -0.813 -30.922 1 93.06 218 ARG A CA 1
ATOM 1719 C C . ARG A 1 218 ? -7.406 -0.244 -29.531 1 93.06 218 ARG A C 1
ATOM 1721 O O . ARG A 1 218 ? -8.305 -0.244 -28.688 1 93.06 218 ARG A O 1
ATOM 1728 N N . SER A 1 219 ? -6.219 0.226 -29.328 1 94.44 219 SER A N 1
ATOM 1729 C CA . SER A 1 219 ? -5.883 0.813 -28.031 1 94.44 219 SER A CA 1
ATOM 1730 C C . SER A 1 219 ? -6.746 2.037 -27.75 1 94.44 219 SER A C 1
ATOM 1732 O O . SER A 1 219 ? -7.277 2.18 -26.641 1 94.44 219 SER A O 1
ATOM 1734 N N . TYR A 1 220 ? -6.91 2.846 -28.75 1 95.44 220 TYR A N 1
ATOM 1735 C CA . TYR A 1 220 ? -7.727 4.039 -28.562 1 95.44 220 TYR A CA 1
ATOM 1736 C C . TYR A 1 220 ? -9.188 3.672 -28.328 1 95.44 220 TYR A C 1
ATOM 1738 O O . TYR A 1 220 ? -9.883 4.332 -27.547 1 95.44 220 TYR A O 1
ATOM 1746 N N . PHE A 1 221 ? -9.594 2.682 -29.016 1 96.38 221 PHE A N 1
ATOM 1747 C CA . PHE A 1 221 ? -10.961 2.217 -28.828 1 96.38 221 PHE A CA 1
ATOM 1748 C C . PHE A 1 221 ? -11.188 1.77 -27.391 1 96.38 221 PHE A C 1
ATOM 1750 O O . PHE A 1 221 ? -12.188 2.127 -26.781 1 96.38 221 PHE A O 1
ATOM 1757 N N . VAL A 1 222 ? -10.273 0.952 -26.891 1 95.88 222 VAL A N 1
ATOM 1758 C CA . VAL A 1 222 ? -10.406 0.439 -25.531 1 95.88 222 VAL A CA 1
ATOM 1759 C C . VAL A 1 222 ? -10.344 1.596 -24.547 1 95.88 222 VAL A C 1
ATOM 1761 O O . VAL A 1 222 ? -11.102 1.623 -23.562 1 95.88 222 VAL A O 1
ATOM 1764 N N . MET A 1 223 ? -9.469 2.572 -24.781 1 95.88 223 MET A N 1
ATOM 1765 C CA . MET A 1 223 ? -9.398 3.746 -23.906 1 95.88 223 MET A CA 1
ATOM 1766 C C . MET A 1 223 ? -10.703 4.535 -23.953 1 95.88 223 MET A C 1
ATOM 1768 O O . MET A 1 223 ? -11.18 5.004 -22.922 1 95.88 223 MET A O 1
ATOM 1772 N N . ALA A 1 224 ? -11.219 4.629 -25.125 1 96.31 224 ALA A N 1
ATOM 1773 C CA . ALA A 1 224 ? -12.5 5.316 -25.281 1 96.31 224 ALA A CA 1
ATOM 1774 C C . ALA A 1 224 ? -13.617 4.562 -24.578 1 96.31 224 ALA A C 1
ATOM 1776 O O . ALA A 1 224 ? -14.508 5.18 -23.984 1 96.31 224 ALA A O 1
ATOM 1777 N N . LEU A 1 225 ? -13.609 3.27 -24.672 1 96.25 225 LEU A N 1
ATOM 1778 C CA . LEU A 1 225 ? -14.609 2.438 -24.016 1 96.25 225 LEU A CA 1
ATOM 1779 C C . LEU A 1 225 ? -14.547 2.607 -22.5 1 96.25 225 LEU A C 1
ATOM 1781 O O . LEU A 1 225 ? -15.578 2.805 -21.859 1 96.25 225 LEU A O 1
ATOM 1785 N N . ILE A 1 226 ? -13.383 2.502 -21.922 1 95 226 ILE A N 1
ATOM 1786 C CA . ILE A 1 226 ? -13.203 2.676 -20.484 1 95 226 ILE A CA 1
ATOM 1787 C C . ILE A 1 226 ? -13.602 4.098 -20.094 1 95 226 ILE A C 1
ATOM 1789 O O . ILE A 1 226 ? -14.336 4.289 -19.125 1 95 226 ILE A O 1
ATOM 1793 N N . GLY A 1 227 ? -13.102 5.047 -20.875 1 94.62 227 GLY A N 1
ATOM 1794 C CA . GLY A 1 227 ? -13.492 6.426 -20.641 1 94.62 227 GLY A CA 1
ATOM 1795 C C . GLY A 1 227 ? -14.992 6.645 -20.75 1 94.62 227 GLY A C 1
ATOM 1796 O O . GLY A 1 227 ? -15.555 7.445 -20 1 94.62 227 GLY A O 1
ATOM 1797 N N . GLY A 1 228 ? -15.602 5.953 -21.625 1 95.56 228 GLY A N 1
ATOM 1798 C CA . GLY A 1 228 ? -17.047 6.027 -21.781 1 95.56 228 GLY A CA 1
ATOM 1799 C C . GLY A 1 228 ? -17.812 5.555 -20.562 1 95.56 228 GLY A C 1
ATOM 1800 O O . GLY A 1 228 ? -18.781 6.191 -20.156 1 95.56 228 GLY A O 1
ATOM 1801 N N . PHE A 1 229 ? -17.391 4.438 -19.953 1 96.12 229 PHE A N 1
ATOM 1802 C CA . PHE A 1 229 ? -18.031 3.938 -18.734 1 96.12 229 PHE A CA 1
ATOM 1803 C C . PHE A 1 229 ? -17.875 4.926 -17.594 1 96.12 229 PHE A C 1
ATOM 1805 O O . PHE A 1 229 ? -18.812 5.141 -16.812 1 96.12 229 PHE A O 1
ATOM 1812 N N . PHE A 1 230 ? -16.703 5.547 -17.531 1 95.31 230 PHE A N 1
ATOM 1813 C CA . PHE A 1 230 ? -16.469 6.539 -16.484 1 95.31 230 PHE A CA 1
ATOM 1814 C C . PHE A 1 230 ? -17.328 7.777 -16.719 1 95.31 230 PHE A C 1
ATOM 1816 O O . PHE A 1 230 ? -17.922 8.312 -15.773 1 95.31 230 PHE A O 1
ATOM 1823 N N . ALA A 1 231 ? -17.406 8.18 -17.953 1 95.94 231 ALA A N 1
ATOM 1824 C CA . ALA A 1 231 ? -18.234 9.32 -18.297 1 95.94 231 ALA A CA 1
ATOM 1825 C C . ALA A 1 231 ? -19.703 9.031 -18.016 1 95.94 231 ALA A C 1
ATOM 1827 O O . ALA A 1 231 ? -20.422 9.883 -17.484 1 95.94 231 ALA A O 1
ATOM 1828 N N . LEU A 1 232 ? -20.109 7.844 -18.375 1 96.69 232 LEU A N 1
ATOM 1829 C CA . LEU A 1 232 ? -21.484 7.426 -18.125 1 96.69 232 LEU A CA 1
ATOM 1830 C C . LEU A 1 232 ? -21.797 7.453 -16.625 1 96.69 232 LEU A C 1
ATOM 1832 O O . LEU A 1 232 ? -22.875 7.914 -16.219 1 96.69 232 LEU A O 1
ATOM 1836 N N . THR A 1 233 ? -20.922 6.973 -15.812 1 96.88 233 THR A N 1
ATOM 1837 C CA . THR A 1 233 ? -21.094 6.965 -14.367 1 96.88 233 THR A CA 1
ATOM 1838 C C . THR A 1 233 ? -21.172 8.391 -13.82 1 96.88 233 THR A C 1
ATOM 1840 O O . THR A 1 233 ? -22.047 8.695 -13.008 1 96.88 233 THR A O 1
ATOM 1843 N N . LEU A 1 234 ? -20.359 9.305 -14.383 1 94.81 234 LEU A N 1
ATOM 1844 C CA . LEU A 1 234 ? -20.328 10.688 -13.914 1 94.81 234 LEU A CA 1
ATOM 1845 C C . LEU A 1 234 ? -21.594 11.43 -14.344 1 94.81 234 LEU A C 1
ATOM 1847 O O . LEU A 1 234 ? -22.188 12.148 -13.547 1 94.81 234 LEU A O 1
ATOM 1851 N N . PHE A 1 235 ? -22.016 11.211 -15.555 1 95.31 235 PHE A N 1
ATOM 1852 C CA . PHE A 1 235 ? -23.203 11.883 -16.078 1 95.31 235 PHE A CA 1
ATOM 1853 C C . PHE A 1 235 ? -24.453 11.391 -15.375 1 95.31 235 PHE A C 1
ATOM 1855 O O . PHE A 1 235 ? -25.344 12.188 -15.039 1 95.31 235 PHE A O 1
ATOM 1862 N N . SER A 1 236 ? -24.531 10.078 -15.195 1 96.31 236 SER A N 1
ATOM 1863 C CA . SER A 1 236 ? -25.688 9.516 -14.508 1 96.31 236 SER A CA 1
ATOM 1864 C C . SER A 1 236 ? -25.734 9.984 -13.055 1 96.31 236 SER A C 1
ATOM 1866 O O . SER A 1 236 ? -26.828 10.242 -12.523 1 96.31 236 SER A O 1
ATOM 1868 N N . THR A 1 237 ? -24.625 10.094 -12.445 1 93.69 237 THR A N 1
ATOM 1869 C CA . THR A 1 237 ? -24.562 10.586 -11.07 1 93.69 237 THR A CA 1
ATOM 1870 C C . THR A 1 237 ? -24.984 12.047 -10.992 1 93.69 237 THR A C 1
ATOM 1872 O O . THR A 1 237 ? -25.766 12.438 -10.109 1 93.69 237 THR A O 1
ATOM 1875 N N . TYR A 1 238 ? -24.516 12.805 -11.977 1 89.75 238 TYR A N 1
ATOM 1876 C CA . TYR A 1 238 ? -24.875 14.211 -12.039 1 89.75 238 TYR A CA 1
ATOM 1877 C C . TYR A 1 238 ? -26.375 14.383 -12.273 1 89.75 238 TYR A C 1
ATOM 1879 O O . TYR A 1 238 ? -27.016 15.25 -11.672 1 89.75 238 TYR A O 1
ATOM 1887 N N . TYR A 1 239 ? -26.938 13.578 -13.094 1 91.94 239 TYR A N 1
ATOM 1888 C CA . TYR A 1 239 ? -28.359 13.609 -13.375 1 91.94 239 TYR A CA 1
ATOM 1889 C C . TYR A 1 239 ? -29.172 13.328 -12.117 1 91.94 239 TYR A C 1
ATOM 1891 O O . TYR A 1 239 ? -30.125 14.055 -11.812 1 91.94 239 TYR A O 1
ATOM 1899 N N . ASP A 1 240 ? -28.812 12.297 -11.398 1 91.69 240 ASP A N 1
ATOM 1900 C CA . ASP A 1 240 ? -29.516 11.953 -10.164 1 91.69 240 ASP A CA 1
ATOM 1901 C C . ASP A 1 240 ? -29.359 13.055 -9.117 1 91.69 240 ASP A C 1
ATOM 1903 O O . ASP A 1 240 ? -30.312 13.367 -8.398 1 91.69 240 ASP A O 1
ATOM 1907 N N . MET A 1 241 ? -28.234 13.609 -9.086 1 84.88 241 MET A N 1
ATOM 1908 C CA . MET A 1 241 ? -27.969 14.656 -8.102 1 84.88 241 MET A CA 1
ATOM 1909 C C . MET A 1 241 ? -28.766 15.922 -8.43 1 84.88 241 MET A C 1
ATOM 1911 O O . MET A 1 241 ? -29.266 16.594 -7.531 1 84.88 241 MET A O 1
ATOM 1915 N N . SER A 1 242 ? -28.875 16.266 -9.727 1 84.19 242 SER A N 1
ATOM 1916 C CA . SER A 1 242 ? -29.562 17.484 -10.164 1 84.19 242 SER A CA 1
ATOM 1917 C C . SER A 1 242 ? -31.078 17.344 -10.031 1 84.19 242 SER A C 1
ATOM 1919 O O . SER A 1 242 ? -31.781 18.328 -9.828 1 84.19 242 SER A O 1
ATOM 1921 N N . ARG A 1 243 ? -31.562 16.109 -10.086 1 86.44 243 ARG A N 1
ATOM 1922 C CA . ARG A 1 243 ? -33 15.906 -10.078 1 86.44 243 ARG A CA 1
ATOM 1923 C C . ARG A 1 243 ? -33.469 15.398 -8.719 1 86.44 243 ARG A C 1
ATOM 1925 O O . ARG A 1 243 ? -34.656 15.031 -8.547 1 86.44 243 ARG A O 1
ATOM 1932 N N . GLN A 1 244 ? -32.562 15.289 -7.891 1 83.06 244 GLN A N 1
ATOM 1933 C CA . GLN A 1 244 ? -32.875 14.844 -6.539 1 83.06 244 GLN A CA 1
ATOM 1934 C C . GLN A 1 244 ? -33.75 15.867 -5.82 1 83.06 244 GLN A C 1
ATOM 1936 O O . GLN A 1 244 ? -33.5 17.078 -5.934 1 83.06 244 GLN A O 1
ATOM 1941 N N . SER A 1 245 ? -34.875 15.359 -5.277 1 73.5 245 SER A N 1
ATOM 1942 C CA . SER A 1 245 ? -35.75 16.25 -4.555 1 73.5 245 SER A CA 1
ATOM 1943 C C . SER A 1 245 ? -35.094 16.828 -3.314 1 73.5 245 SER A C 1
ATOM 1945 O O . SER A 1 245 ? -34.031 16.359 -2.893 1 73.5 245 SER A O 1
ATOM 1947 N N . SER A 1 246 ? -35.688 17.844 -2.816 1 67.44 246 SER A N 1
ATOM 1948 C CA . SER A 1 246 ? -35.219 18.5 -1.603 1 67.44 246 SER A CA 1
ATOM 1949 C C . SER A 1 246 ? -35.188 17.516 -0.431 1 67.44 246 SER A C 1
ATOM 1951 O O . SER A 1 246 ? -34.375 17.688 0.492 1 67.44 246 SER A O 1
ATOM 1953 N N . THR A 1 247 ? -36 16.375 -0.578 1 67.25 247 THR A N 1
ATOM 1954 C CA . THR A 1 247 ? -36.062 15.391 0.5 1 67.25 247 THR A CA 1
ATOM 1955 C C . THR A 1 247 ? -35.031 14.281 0.287 1 67.25 247 THR A C 1
ATOM 1957 O O . THR A 1 247 ? -34.938 13.359 1.104 1 67.25 247 THR A O 1
ATOM 1960 N N . GLY A 1 248 ? -34.281 14.414 -0.809 1 76 248 GLY A N 1
ATOM 1961 C CA . GLY A 1 248 ? -33.25 13.438 -1.036 1 76 248 GLY A CA 1
ATOM 1962 C C . GLY A 1 248 ? -33.719 12.234 -1.833 1 76 248 GLY A C 1
ATOM 1963 O O . GLY A 1 248 ? -32.969 11.273 -2.023 1 76 248 GLY A O 1
ATOM 1964 N N . VAL A 1 249 ? -35.031 12.305 -2.277 1 83.31 249 VAL A N 1
ATOM 1965 C CA . VAL A 1 249 ? -35.562 11.164 -3.012 1 83.31 249 VAL A CA 1
ATOM 1966 C C . VAL A 1 249 ? -35.125 11.242 -4.477 1 83.31 249 VAL A C 1
ATOM 1968 O O . VAL A 1 249 ? -35.188 12.312 -5.09 1 83.31 249 VAL A O 1
ATOM 1971 N N . LEU A 1 250 ? -34.719 10.125 -5 1 90.44 250 LEU A N 1
ATOM 1972 C CA . LEU A 1 250 ? -34.25 10.047 -6.379 1 90.44 250 LEU A CA 1
ATOM 1973 C C . LEU A 1 250 ? -35.406 9.852 -7.344 1 90.44 250 LEU A C 1
ATOM 1975 O O . LEU A 1 250 ? -36.5 9.484 -6.926 1 90.44 250 LEU A O 1
ATOM 1979 N N . VAL A 1 251 ? -35.156 10.117 -8.578 1 88.44 251 VAL A N 1
ATOM 1980 C CA . VAL A 1 251 ? -36.156 9.953 -9.625 1 88.44 251 VAL A CA 1
ATOM 1981 C C . VAL A 1 251 ? -36.562 8.484 -9.727 1 88.44 251 VAL A C 1
ATOM 1983 O O . VAL A 1 251 ? -35.719 7.59 -9.633 1 88.44 251 VAL A O 1
ATOM 1986 N N . ASP A 1 252 ? -37.844 8.289 -9.836 1 89 252 ASP A N 1
ATOM 1987 C CA . ASP A 1 252 ? -38.344 6.926 -10.031 1 89 252 ASP A CA 1
ATOM 1988 C C . ASP A 1 252 ? -37.938 6.387 -11.398 1 89 252 ASP A C 1
ATOM 1990 O O . ASP A 1 252 ? -38.438 6.867 -12.422 1 89 252 ASP A O 1
ATOM 1994 N N . VAL A 1 253 ? -37.188 5.426 -11.453 1 91.25 253 VAL A N 1
ATOM 1995 C CA . VAL A 1 253 ? -36.594 4.895 -12.672 1 91.25 253 VAL A CA 1
ATOM 1996 C C . VAL A 1 253 ? -37.688 4.215 -13.516 1 91.25 253 VAL A C 1
ATOM 1998 O O . VAL A 1 253 ? -37.562 4.168 -14.742 1 91.25 253 VAL A O 1
ATOM 2001 N N . HIS A 1 254 ? -38.75 3.748 -12.898 1 90 254 HIS A N 1
ATOM 2002 C CA . HIS A 1 254 ? -39.781 2.988 -13.609 1 90 254 HIS A CA 1
ATOM 2003 C C . HIS A 1 254 ? -40.625 3.895 -14.5 1 90 254 HIS A C 1
ATOM 2005 O O . HIS A 1 254 ? -41.312 3.42 -15.414 1 90 254 HIS A O 1
ATOM 2011 N N . LYS A 1 255 ? -40.531 5.172 -14.227 1 89.62 255 LYS A N 1
ATOM 2012 C CA . LYS A 1 255 ? -41.312 6.129 -15.016 1 89.62 255 LYS A CA 1
ATOM 2013 C C . LYS A 1 255 ? -40.5 6.652 -16.188 1 89.62 255 LYS A C 1
ATOM 2015 O O . LYS A 1 255 ? -41 7.41 -17.016 1 89.62 255 LYS A O 1
ATOM 2020 N N . LEU A 1 256 ? -39.344 6.164 -16.328 1 92.12 256 LEU A N 1
ATOM 2021 C CA . LEU A 1 256 ? -38.438 6.664 -17.359 1 92.12 256 LEU A CA 1
ATOM 2022 C C . LEU A 1 256 ? -38.344 5.688 -18.531 1 92.12 256 LEU A C 1
ATOM 2024 O O . LEU A 1 256 ? -38.875 4.578 -18.453 1 92.12 256 LEU A O 1
ATOM 2028 N N . ASN A 1 257 ? -37.75 6.148 -19.641 1 92.69 257 ASN A N 1
ATOM 2029 C CA . ASN A 1 257 ? -37.562 5.301 -20.812 1 92.69 257 ASN A CA 1
ATOM 2030 C C . ASN A 1 257 ? -36.438 4.301 -20.609 1 92.69 257 ASN A C 1
ATOM 2032 O O . ASN A 1 257 ? -35.688 4.379 -19.609 1 92.69 257 ASN A O 1
ATOM 2036 N N . LEU A 1 258 ? -36.312 3.332 -21.484 1 92.5 258 LEU A N 1
ATOM 2037 C CA . LEU A 1 258 ? -35.406 2.193 -21.344 1 92.5 258 LEU A CA 1
ATOM 2038 C C . LEU A 1 258 ? -33.969 2.652 -21.297 1 92.5 258 LEU A C 1
ATOM 2040 O O . LEU A 1 258 ? -33.219 2.248 -20.406 1 92.5 258 LEU A O 1
ATOM 2044 N N . PRO A 1 259 ? -33.531 3.576 -22.203 1 93.75 259 PRO A N 1
ATOM 2045 C CA . PRO A 1 259 ? -32.125 4 -22.141 1 93.75 259 PRO A CA 1
ATOM 2046 C C . PRO A 1 259 ? -31.781 4.707 -20.844 1 93.75 259 PRO A C 1
ATOM 2048 O O . PRO A 1 259 ? -30.672 4.531 -20.312 1 93.75 259 PRO A O 1
ATOM 2051 N N . MET A 1 260 ? -32.719 5.387 -20.344 1 93.69 260 MET A N 1
ATOM 2052 C CA . MET A 1 260 ? -32.5 6.094 -19.094 1 93.69 260 MET A CA 1
ATOM 2053 C C . MET A 1 260 ? -32.469 5.121 -17.922 1 93.69 260 MET A C 1
ATOM 2055 O O . MET A 1 260 ? -31.703 5.32 -16.969 1 93.69 260 MET A O 1
ATOM 2059 N N . LYS A 1 261 ? -33.312 4.051 -18.047 1 94.06 261 LYS A N 1
ATOM 2060 C CA . LYS A 1 261 ? -33.281 3.012 -17.031 1 94.06 261 LYS A CA 1
ATOM 2061 C C . LYS A 1 261 ? -31.906 2.357 -16.938 1 94.06 261 LYS A C 1
ATOM 2063 O O . LYS A 1 261 ? -31.406 2.109 -15.836 1 94.06 261 LYS A O 1
ATOM 2068 N N . ILE A 1 262 ? -31.359 2.166 -18.062 1 94.94 262 ILE A N 1
ATOM 2069 C CA . ILE A 1 262 ? -30.062 1.508 -18.125 1 94.94 262 ILE A CA 1
ATOM 2070 C C . ILE A 1 262 ? -28.969 2.479 -17.688 1 94.94 262 ILE A C 1
ATOM 2072 O O . ILE A 1 262 ? -28.094 2.119 -16.906 1 94.94 262 ILE A O 1
ATOM 2076 N N . ALA A 1 263 ? -29.031 3.73 -18.109 1 95.56 263 ALA A N 1
ATOM 2077 C CA . ALA A 1 263 ? -28 4.727 -17.812 1 95.56 263 ALA A CA 1
ATOM 2078 C C . ALA A 1 263 ? -27.969 5.027 -16.312 1 95.56 263 ALA A C 1
ATOM 2080 O O . ALA A 1 263 ? -26.875 5.152 -15.734 1 95.56 263 ALA A O 1
ATOM 2081 N N . LEU A 1 264 ? -29.094 5.055 -15.703 1 95.75 264 LEU A N 1
ATOM 2082 C CA . LEU A 1 264 ? -29.172 5.465 -14.305 1 95.75 264 LEU A CA 1
ATOM 2083 C C . LEU A 1 264 ? -28.703 4.34 -13.383 1 95.75 264 LEU A C 1
ATOM 2085 O O . LEU A 1 264 ? -28.438 4.566 -12.195 1 95.75 264 LEU A O 1
ATOM 2089 N N . ALA A 1 265 ? -28.578 3.146 -13.969 1 96.19 265 ALA A N 1
ATOM 2090 C CA . ALA A 1 265 ? -28.016 2.031 -13.203 1 96.19 265 ALA A CA 1
ATOM 2091 C C . ALA A 1 265 ? -26.547 2.258 -12.891 1 96.19 265 ALA A C 1
ATOM 2093 O O . ALA A 1 265 ? -26 1.658 -11.961 1 96.19 265 ALA A O 1
ATOM 2094 N N . PHE A 1 266 ? -25.891 3.197 -13.648 1 97.19 266 PHE A N 1
ATOM 2095 C CA . PHE A 1 266 ? -24.469 3.467 -13.484 1 97.19 266 PHE A CA 1
ATOM 2096 C C . PHE A 1 266 ? -24.25 4.621 -12.516 1 97.19 266 PHE A C 1
ATOM 2098 O O . PHE A 1 266 ? -23.109 4.953 -12.188 1 97.19 266 PHE A O 1
ATOM 2105 N N . SER A 1 267 ? -25.312 5.18 -11.922 1 96.44 267 SER A N 1
ATOM 2106 C CA . SER A 1 267 ? -25.188 6.32 -11.023 1 96.44 267 SER A CA 1
ATOM 2107 C C . SER A 1 267 ? -24.625 5.906 -9.672 1 96.44 267 SER A C 1
ATOM 2109 O O . SER A 1 267 ? -25.125 4.965 -9.047 1 96.44 267 SER A O 1
ATOM 2111 N N . LEU A 1 268 ? -23.672 6.652 -9.195 1 93.94 268 LEU A N 1
ATOM 2112 C CA . LEU A 1 268 ? -23.047 6.359 -7.906 1 93.94 268 LEU A CA 1
ATOM 2113 C C . LEU A 1 268 ? -24.031 6.598 -6.762 1 93.94 268 LEU A C 1
ATOM 2115 O O . LEU A 1 268 ? -23.906 5.992 -5.695 1 93.94 268 LEU A O 1
ATOM 2119 N N . LYS A 1 269 ? -25.031 7.379 -6.949 1 91.75 269 LYS A N 1
ATOM 2120 C CA . LYS A 1 269 ? -26.047 7.633 -5.938 1 91.75 269 LYS A CA 1
ATOM 2121 C C . LYS A 1 269 ? -26.906 6.398 -5.711 1 91.75 269 LYS A C 1
ATOM 2123 O O . LYS A 1 269 ? -27.547 6.266 -4.66 1 91.75 269 LYS A O 1
ATOM 2128 N N . ARG A 1 270 ? -26.844 5.527 -6.648 1 94.31 270 ARG A N 1
ATOM 2129 C CA . ARG A 1 270 ? -27.641 4.309 -6.543 1 94.31 270 ARG A CA 1
ATOM 2130 C C . ARG A 1 270 ? -26.766 3.107 -6.223 1 94.31 270 ARG A C 1
ATOM 2132 O O . ARG A 1 270 ? -27.109 2.275 -5.383 1 94.31 270 ARG A O 1
ATOM 2139 N N . THR A 1 271 ? -25.547 3.059 -6.852 1 95.38 271 THR A N 1
ATOM 2140 C CA . THR A 1 271 ? -24.688 1.899 -6.688 1 95.38 271 THR A CA 1
ATOM 2141 C C . THR A 1 271 ? -24 1.921 -5.32 1 95.38 271 THR A C 1
ATOM 2143 O O . THR A 1 271 ? -23.828 0.874 -4.695 1 95.38 271 THR A O 1
ATOM 2146 N N . VAL A 1 272 ? -23.625 3.086 -4.832 1 91.81 272 VAL A N 1
ATOM 2147 C CA . VAL A 1 272 ? -22.891 3.168 -3.572 1 91.81 272 VAL A CA 1
ATOM 2148 C C . VAL A 1 272 ? -23.781 2.703 -2.424 1 91.81 272 VAL A C 1
ATOM 2150 O O . VAL A 1 272 ? -23.391 1.848 -1.629 1 91.81 272 VAL A O 1
ATOM 2153 N N . PRO A 1 273 ? -25.078 3.186 -2.332 1 89.69 273 PRO A N 1
ATOM 2154 C CA . PRO A 1 273 ? -25.953 2.666 -1.274 1 89.69 273 PRO A CA 1
ATOM 2155 C C . PRO A 1 273 ? -26.234 1.172 -1.422 1 89.69 273 PRO A C 1
ATOM 2157 O O . PRO A 1 273 ? -26.359 0.463 -0.422 1 89.69 273 PRO A O 1
ATOM 2160 N N . TYR A 1 274 ? -26.266 0.772 -2.615 1 91.94 274 TYR A N 1
ATOM 2161 C CA . TYR A 1 274 ? -26.453 -0.652 -2.861 1 91.94 274 TYR A CA 1
ATOM 2162 C C . TYR A 1 274 ? -25.281 -1.462 -2.338 1 91.94 274 TYR A C 1
ATOM 2164 O O . TYR A 1 274 ? -25.453 -2.521 -1.733 1 91.94 274 TYR A O 1
ATOM 2172 N N . LEU A 1 275 ? -24.125 -1.017 -2.521 1 93.19 275 LEU A N 1
ATOM 2173 C CA . LEU A 1 275 ? -22.906 -1.673 -2.051 1 93.19 275 LEU A CA 1
ATOM 2174 C C . LEU A 1 275 ? -22.828 -1.636 -0.529 1 93.19 275 LEU A C 1
ATOM 2176 O O . LEU A 1 275 ? -22.422 -2.615 0.099 1 93.19 275 LEU A O 1
ATOM 2180 N N . LEU A 1 276 ? -23.297 -0.496 0.057 1 89.06 276 LEU A N 1
ATOM 2181 C CA . LEU A 1 276 ? -23.156 -0.297 1.494 1 89.06 276 LEU A CA 1
ATOM 2182 C C . LEU A 1 276 ? -24.297 -0.937 2.258 1 89.06 276 LEU A C 1
ATOM 2184 O O . LEU A 1 276 ? -24.234 -1.081 3.48 1 89.06 276 LEU A O 1
ATOM 2188 N N . ASP A 1 277 ? -25.266 -1.371 1.511 1 89.19 277 ASP A N 1
ATOM 2189 C CA . ASP A 1 277 ? -26.359 -2.1 2.148 1 89.19 277 ASP A CA 1
ATOM 2190 C C . ASP A 1 277 ? -25.938 -3.529 2.484 1 89.19 277 ASP A C 1
ATOM 2192 O O . ASP A 1 277 ? -26.125 -4.441 1.673 1 89.19 277 ASP A O 1
ATOM 2196 N N . CYS A 1 278 ? -25.438 -3.684 3.689 1 85.81 278 CYS A N 1
ATOM 2197 C CA . CYS A 1 278 ? -24.906 -4.973 4.113 1 85.81 278 CYS A CA 1
ATOM 2198 C C . CYS A 1 278 ? -25.781 -5.605 5.184 1 85.81 278 CYS A C 1
ATOM 2200 O O . CYS A 1 278 ? -25.312 -6.418 5.98 1 85.81 278 CYS A O 1
ATOM 2202 N N . ARG A 1 279 ? -27.141 -5.324 5.215 1 78.06 279 ARG A N 1
ATOM 2203 C CA . ARG A 1 279 ? -28.094 -5.898 6.172 1 78.06 279 ARG A CA 1
ATOM 2204 C C . ARG A 1 279 ? -28.453 -7.328 5.785 1 78.06 279 ARG A C 1
ATOM 2206 O O . ARG A 1 279 ? -28.719 -7.613 4.617 1 78.06 279 ARG A O 1
ATOM 2213 N N . THR A 1 280 ? -28.203 -8.211 6.676 1 79.81 280 THR A N 1
ATOM 2214 C CA . THR A 1 280 ? -28.547 -9.609 6.449 1 79.81 280 THR A CA 1
ATOM 2215 C C . THR A 1 280 ? -29.953 -9.914 6.973 1 79.81 280 THR A C 1
ATOM 2217 O O . THR A 1 280 ? -30.359 -9.367 8 1 79.81 280 THR A O 1
ATOM 2220 N N . LYS A 1 281 ? -30.766 -10.664 6.191 1 71.19 281 LYS A N 1
ATOM 2221 C CA . LYS A 1 281 ? -32.094 -11.07 6.633 1 71.19 281 LYS A CA 1
ATOM 2222 C C . LYS A 1 281 ? -32.031 -12.328 7.504 1 71.19 281 LYS A C 1
ATOM 2224 O O . LYS A 1 281 ? -31.328 -13.289 7.156 1 71.19 281 LYS A O 1
ATOM 2229 N N . ASN A 1 282 ? -32.5 -12.227 8.648 1 68.88 282 ASN A N 1
ATOM 2230 C CA . ASN A 1 282 ? -32.469 -13.367 9.562 1 68.88 282 ASN A CA 1
ATOM 2231 C C . ASN A 1 282 ? -33.75 -14.219 9.43 1 68.88 282 ASN A C 1
ATOM 2233 O O . ASN A 1 282 ? -34.188 -14.836 10.398 1 68.88 282 ASN A O 1
ATOM 2237 N N . ASP A 1 283 ? -34.406 -14.219 8.242 1 73 283 ASP A N 1
ATOM 2238 C CA . ASP A 1 283 ? -35.656 -14.961 8.102 1 73 283 ASP A CA 1
ATOM 2239 C C . ASP A 1 283 ? -35.406 -16.297 7.414 1 73 283 ASP A C 1
ATOM 2241 O O . ASP A 1 283 ? -36.344 -16.953 6.973 1 73 283 ASP A O 1
ATOM 2245 N N . GLY A 1 284 ? -34.156 -16.703 7.289 1 77.62 284 GLY A N 1
ATOM 2246 C CA . GLY A 1 284 ? -33.844 -17.984 6.656 1 77.62 284 GLY A CA 1
ATOM 2247 C C . GLY A 1 284 ? -33.781 -17.891 5.145 1 77.62 284 GLY A C 1
ATOM 2248 O O . GLY A 1 284 ? -33.531 -18.891 4.469 1 77.62 284 GLY A O 1
ATOM 2249 N N . SER A 1 285 ? -33.906 -16.781 4.715 1 80.88 285 SER A N 1
ATOM 2250 C CA . SER A 1 285 ? -33.875 -16.594 3.266 1 80.88 285 SER A CA 1
ATOM 2251 C C . SER A 1 285 ? -32.469 -16.484 2.725 1 80.88 285 SER A C 1
ATOM 2253 O O . SER A 1 285 ? -32.25 -16.625 1.521 1 80.88 285 SER A O 1
ATOM 2255 N N . ASP A 1 286 ? -31.578 -16.328 3.645 1 88.12 286 ASP A N 1
ATOM 2256 C CA . ASP A 1 286 ? -30.188 -16.188 3.203 1 88.12 286 ASP A CA 1
ATOM 2257 C C . ASP A 1 286 ? -29.25 -17.016 4.078 1 88.12 286 ASP A C 1
ATOM 2259 O O . ASP A 1 286 ? -29.562 -17.297 5.238 1 88.12 286 ASP A O 1
ATOM 2263 N N . VAL A 1 287 ? -28.25 -17.547 3.451 1 92.44 287 VAL A N 1
ATOM 2264 C CA . VAL A 1 287 ? -27.172 -18.203 4.18 1 92.44 287 VAL A CA 1
ATOM 2265 C C . VAL A 1 287 ? -26.047 -17.203 4.457 1 92.44 287 VAL A C 1
ATOM 2267 O O . VAL A 1 287 ? -25.047 -17.172 3.744 1 92.44 287 VAL A O 1
ATOM 2270 N N . SER A 1 288 ? -26.109 -16.469 5.516 1 92.06 288 SER A N 1
ATOM 2271 C CA . SER A 1 288 ? -25.281 -15.297 5.758 1 92.06 288 SER A CA 1
ATOM 2272 C C . SER A 1 288 ? -23.859 -15.688 6.137 1 92.06 288 SER A C 1
ATOM 2274 O O . SER A 1 288 ? -22.922 -14.938 5.891 1 92.06 288 SER A O 1
ATOM 2276 N N . CYS A 1 289 ? -23.703 -16.906 6.672 1 93.81 289 CYS A N 1
ATOM 2277 C CA . CYS A 1 289 ? -22.375 -17.297 7.141 1 93.81 289 CYS A CA 1
ATOM 2278 C C . CYS A 1 289 ? -21.422 -17.5 5.973 1 93.81 289 CYS A C 1
ATOM 2280 O O . CYS A 1 289 ? -20.203 -17.516 6.152 1 93.81 289 CYS A O 1
ATOM 2282 N N . VAL A 1 290 ? -21.938 -17.672 4.793 1 95.12 290 VAL A N 1
ATOM 2283 C CA . VAL A 1 290 ? -21.125 -17.891 3.6 1 95.12 290 VAL A CA 1
ATOM 2284 C C . VAL A 1 290 ? -20.266 -16.656 3.326 1 95.12 290 VAL A C 1
ATOM 2286 O O . VAL A 1 290 ? -19.188 -16.75 2.764 1 95.12 290 VAL A O 1
ATOM 2289 N N . ASN A 1 291 ? -20.703 -15.484 3.754 1 95 291 ASN A N 1
ATOM 2290 C CA . ASN A 1 291 ? -19.969 -14.242 3.525 1 95 291 ASN A CA 1
ATOM 2291 C C . ASN A 1 291 ? -18.641 -14.234 4.27 1 95 291 ASN A C 1
ATOM 2293 O O . ASN A 1 291 ? -17.609 -13.844 3.713 1 95 291 ASN A O 1
ATOM 2297 N N . GLY A 1 292 ? -18.703 -14.68 5.477 1 95.5 292 GLY A N 1
ATOM 2298 C CA . GLY A 1 292 ? -17.453 -14.773 6.23 1 95.5 292 GLY A CA 1
ATOM 2299 C C . GLY A 1 292 ? -16.484 -15.797 5.66 1 95.5 292 GLY A C 1
ATOM 2300 O O . GLY A 1 292 ? -15.281 -15.539 5.59 1 95.5 292 GLY A O 1
ATOM 2301 N N . ILE A 1 293 ? -17.016 -16.906 5.215 1 95.88 293 ILE A N 1
ATOM 2302 C CA . ILE A 1 293 ? -16.188 -17.953 4.629 1 95.88 293 ILE A CA 1
ATOM 2303 C C . ILE A 1 293 ? -15.531 -17.438 3.348 1 95.88 293 ILE A C 1
ATOM 2305 O O . ILE A 1 293 ? -14.328 -17.641 3.137 1 95.88 293 ILE A O 1
ATOM 2309 N N . ARG A 1 294 ? -16.266 -16.781 2.598 1 95.25 294 ARG A N 1
ATOM 2310 C CA . ARG A 1 294 ? -15.773 -16.219 1.344 1 95.25 294 ARG A CA 1
ATOM 2311 C C . ARG A 1 294 ? -14.625 -15.25 1.592 1 95.25 294 ARG A C 1
ATOM 2313 O O . ARG A 1 294 ? -13.617 -15.273 0.877 1 95.25 294 ARG A O 1
ATOM 2320 N N . CYS A 1 295 ? -14.781 -14.438 2.547 1 93.94 295 CYS A N 1
ATOM 2321 C CA . CYS A 1 295 ? -13.766 -13.438 2.857 1 93.94 295 CYS A CA 1
ATOM 2322 C C . CYS A 1 295 ? -12.469 -14.109 3.303 1 93.94 295 CYS A C 1
ATOM 2324 O O . CYS A 1 295 ? -11.398 -13.781 2.793 1 93.94 295 CYS A O 1
ATOM 2326 N N . ILE A 1 296 ? -12.562 -15.055 4.133 1 92.06 296 ILE A N 1
ATOM 2327 C CA . ILE A 1 296 ? -11.391 -15.711 4.703 1 92.06 296 ILE A CA 1
ATOM 2328 C C . ILE A 1 296 ? -10.602 -16.406 3.6 1 92.06 296 ILE A C 1
ATOM 2330 O O . ILE A 1 296 ? -9.383 -16.25 3.506 1 92.06 296 ILE A O 1
ATOM 2334 N N . TYR A 1 297 ? -11.273 -17 2.766 1 91.94 297 TYR A N 1
ATOM 2335 C CA . TYR A 1 297 ? -10.555 -17.797 1.772 1 91.94 297 TYR A CA 1
ATOM 2336 C C . TYR A 1 297 ? -10.172 -16.953 0.569 1 91.94 297 TYR A C 1
ATOM 2338 O O . TYR A 1 297 ? -9.25 -17.297 -0.176 1 91.94 297 TYR A O 1
ATOM 2346 N N . ALA A 1 298 ? -10.852 -15.812 0.347 1 91.44 298 ALA A N 1
ATOM 2347 C CA . ALA A 1 298 ? -10.367 -14.859 -0.648 1 91.44 298 ALA A CA 1
ATOM 2348 C C . ALA A 1 298 ? -9.016 -14.281 -0.241 1 91.44 298 ALA A C 1
ATOM 2350 O O . ALA A 1 298 ? -8.125 -14.117 -1.078 1 91.44 298 ALA A O 1
ATOM 2351 N N . ILE A 1 299 ? -8.867 -14.062 1.021 1 86.44 299 ILE A N 1
ATOM 2352 C CA . ILE A 1 299 ? -7.609 -13.547 1.544 1 86.44 299 ILE A CA 1
ATOM 2353 C C . ILE A 1 299 ? -6.527 -14.625 1.449 1 86.44 299 ILE A C 1
ATOM 2355 O O . ILE A 1 299 ? -5.379 -14.328 1.12 1 86.44 299 ILE A O 1
ATOM 2359 N N . GLN A 1 300 ? -6.941 -15.797 1.701 1 87.44 300 GLN A N 1
ATOM 2360 C CA . GLN A 1 300 ? -5.984 -16.891 1.583 1 87.44 300 GLN A CA 1
ATOM 2361 C C . GLN A 1 300 ? -5.492 -17.047 0.146 1 87.44 300 GLN A C 1
ATOM 2363 O O . GLN A 1 300 ? -4.301 -17.25 -0.09 1 87.44 300 GLN A O 1
ATOM 2368 N N . ILE A 1 301 ? -6.375 -16.938 -0.785 1 88.88 301 ILE A N 1
ATOM 2369 C CA . ILE A 1 301 ? -6.012 -17.016 -2.193 1 88.88 301 ILE A CA 1
ATOM 2370 C C . ILE A 1 301 ? -5.066 -15.875 -2.553 1 88.88 301 ILE A C 1
ATOM 2372 O O . ILE A 1 301 ? -4.09 -16.078 -3.281 1 88.88 301 ILE A O 1
ATOM 2376 N N . TYR A 1 302 ? -5.27 -14.719 -2.025 1 88.12 302 TYR A N 1
ATOM 2377 C CA . TYR A 1 302 ? -4.418 -13.562 -2.281 1 88.12 302 TYR A CA 1
ATOM 2378 C C . TYR A 1 302 ? -3 -13.812 -1.783 1 88.12 302 TYR A C 1
ATOM 2380 O O . TYR A 1 302 ? -2.029 -13.539 -2.494 1 88.12 302 TYR A O 1
ATOM 2388 N N . ILE A 1 303 ? -2.951 -14.344 -0.603 1 81.81 303 ILE A N 1
ATOM 2389 C CA . ILE A 1 303 ? -1.647 -14.641 -0.021 1 81.81 303 ILE A CA 1
ATOM 2390 C C . ILE A 1 303 ? -0.941 -15.711 -0.857 1 81.81 303 ILE A C 1
ATOM 2392 O O . ILE A 1 303 ? 0.262 -15.617 -1.107 1 81.81 303 ILE A O 1
ATOM 2396 N N . GLY A 1 304 ? -1.749 -16.656 -1.276 1 81.81 304 GLY A N 1
ATOM 2397 C CA . GLY A 1 304 ? -1.192 -17.672 -2.145 1 81.81 304 GLY A CA 1
ATOM 2398 C C . GLY A 1 304 ? -0.677 -17.125 -3.463 1 81.81 304 GLY A C 1
ATOM 2399 O O . GLY A 1 304 ? 0.41 -17.5 -3.91 1 81.81 304 GLY A O 1
ATOM 2400 N N . HIS A 1 305 ? -1.399 -16.219 -4.09 1 83.75 305 HIS A N 1
ATOM 2401 C CA . HIS A 1 305 ? -0.979 -15.609 -5.34 1 83.75 305 HIS A CA 1
ATOM 2402 C C . HIS A 1 305 ? 0.26 -14.742 -5.141 1 83.75 305 HIS A C 1
ATOM 2404 O O . HIS A 1 305 ? 1.171 -14.75 -5.969 1 83.75 305 HIS A O 1
ATOM 2410 N N . LYS A 1 306 ? 0.285 -14.078 -4.129 1 79.75 306 LYS A N 1
ATOM 2411 C CA . LYS A 1 306 ? 1.448 -13.242 -3.842 1 79.75 306 LYS A CA 1
ATOM 2412 C C . LYS A 1 306 ? 2.703 -14.094 -3.66 1 79.75 306 LYS A C 1
ATOM 2414 O O . LYS A 1 306 ? 3.775 -13.742 -4.156 1 79.75 306 LYS A O 1
ATOM 2419 N N . MET A 1 307 ? 2.498 -15.172 -2.977 1 76.88 307 MET A N 1
ATOM 2420 C CA . MET A 1 307 ? 3.629 -16.078 -2.76 1 76.88 307 MET A CA 1
ATOM 2421 C C . MET A 1 307 ? 4.094 -16.688 -4.074 1 76.88 307 MET A C 1
ATOM 2423 O O . MET A 1 307 ? 5.297 -16.766 -4.34 1 76.88 307 MET A O 1
ATOM 2427 N N . LEU A 1 308 ? 3.154 -17.016 -4.859 1 76.06 308 LEU A N 1
ATOM 2428 C CA . LEU A 1 308 ? 3.486 -17.625 -6.145 1 76.06 308 LEU A CA 1
ATOM 2429 C C . LEU A 1 308 ? 4.199 -16.625 -7.051 1 76.06 308 LEU A C 1
ATOM 2431 O O . LEU A 1 308 ? 5.184 -16.969 -7.707 1 76.06 308 LEU A O 1
ATOM 2435 N N . PHE A 1 309 ? 3.756 -15.43 -7.031 1 73.44 309 PHE A N 1
ATOM 2436 C CA . PHE A 1 309 ? 4.32 -14.422 -7.926 1 73.44 309 PHE A CA 1
ATOM 2437 C C . PHE A 1 309 ? 5.672 -13.938 -7.414 1 73.44 309 PHE A C 1
ATOM 2439 O O . PHE A 1 309 ? 6.484 -13.43 -8.188 1 73.44 309 PHE A O 1
ATOM 2446 N N . THR A 1 310 ? 5.871 -14.055 -6.125 1 67.81 310 THR A N 1
ATOM 2447 C CA . THR A 1 310 ? 7.16 -13.68 -5.559 1 67.81 310 THR A CA 1
ATOM 2448 C C . THR A 1 310 ? 8.281 -14.523 -6.168 1 67.81 310 THR A C 1
ATOM 2450 O O . THR A 1 310 ? 9.414 -14.055 -6.293 1 67.81 310 THR A O 1
ATOM 2453 N N . PHE A 1 311 ? 7.855 -15.68 -6.688 1 67.31 311 PHE A N 1
ATOM 2454 C CA . PHE A 1 311 ? 8.852 -16.547 -7.289 1 67.31 311 PHE A CA 1
ATOM 2455 C C . PHE A 1 311 ? 9.328 -15.992 -8.625 1 67.31 311 PHE A C 1
ATOM 2457 O O . PHE A 1 311 ? 10.391 -16.375 -9.125 1 67.31 311 PHE A O 1
ATOM 2464 N N . PHE A 1 312 ? 8.555 -15 -9.07 1 68.06 312 PHE A N 1
ATOM 2465 C CA . PHE A 1 312 ? 8.906 -14.445 -10.367 1 68.06 312 PHE A CA 1
ATOM 2466 C C . PHE A 1 312 ? 9.516 -13.055 -10.219 1 68.06 312 PHE A C 1
ATOM 2468 O O . PHE A 1 312 ? 10.055 -12.5 -11.18 1 68.06 312 PHE A O 1
ATOM 2475 N N . TYR A 1 313 ? 9.531 -12.594 -8.969 1 68.38 313 TYR A N 1
ATOM 2476 C CA . TYR A 1 313 ? 10.094 -11.273 -8.688 1 68.38 313 TYR A CA 1
ATOM 2477 C C . TYR A 1 313 ? 11.617 -11.336 -8.594 1 68.38 313 TYR A C 1
ATOM 2479 O O . TYR A 1 313 ? 12.164 -12.297 -8.047 1 68.38 313 TYR A O 1
ATOM 2487 N N . PRO A 1 314 ? 12.203 -10.398 -9.266 1 77.19 314 PRO A N 1
ATOM 2488 C CA . PRO A 1 314 ? 13.625 -10.289 -8.945 1 77.19 314 PRO A CA 1
ATOM 2489 C C . PRO A 1 314 ? 13.883 -9.883 -7.496 1 77.19 314 PRO A C 1
ATOM 2491 O O . PRO A 1 314 ? 13.445 -8.812 -7.066 1 77.19 314 PRO A O 1
ATOM 2494 N N . VAL A 1 315 ? 14.414 -10.82 -6.754 1 79.62 315 VAL A N 1
ATOM 2495 C CA . VAL A 1 315 ? 14.664 -10.547 -5.344 1 79.62 315 VAL A CA 1
ATOM 2496 C C . VAL A 1 315 ? 16.141 -10.734 -5.035 1 79.62 315 VAL A C 1
ATOM 2498 O O . VAL A 1 315 ? 16.812 -11.578 -5.641 1 79.62 315 VAL A O 1
ATOM 2501 N N . ILE A 1 316 ? 16.625 -9.969 -4.09 1 82 316 ILE A N 1
ATOM 2502 C CA . ILE A 1 316 ? 18.047 -9.977 -3.789 1 82 316 ILE A CA 1
ATOM 2503 C C . ILE A 1 316 ? 18.359 -11.078 -2.771 1 82 316 ILE A C 1
ATOM 2505 O O . ILE A 1 316 ? 19.484 -11.555 -2.688 1 82 316 ILE A O 1
ATOM 2509 N N . ASN A 1 317 ? 17.359 -11.422 -1.96 1 82.94 317 ASN A N 1
ATOM 2510 C CA . ASN A 1 317 ? 17.562 -12.43 -0.92 1 82.94 317 ASN A CA 1
ATOM 2511 C C . ASN A 1 317 ? 16.75 -13.695 -1.201 1 82.94 317 ASN A C 1
ATOM 2513 O O . ASN A 1 317 ? 16.047 -14.195 -0.319 1 82.94 317 ASN A O 1
ATOM 2517 N N . ARG A 1 318 ? 16.891 -14.133 -2.338 1 79.12 318 ARG A N 1
ATOM 2518 C CA . ARG A 1 318 ? 16.094 -15.273 -2.785 1 79.12 318 ARG A CA 1
ATOM 2519 C C . ARG A 1 318 ? 16.359 -16.5 -1.925 1 79.12 318 ARG A C 1
ATOM 2521 O O . ARG A 1 318 ? 15.43 -17.203 -1.521 1 79.12 318 ARG A O 1
ATOM 2528 N N . THR A 1 319 ? 17.578 -16.703 -1.602 1 77.38 319 THR A N 1
ATOM 2529 C CA . THR A 1 319 ? 17.953 -17.891 -0.827 1 77.38 319 THR A CA 1
ATOM 2530 C C . THR A 1 319 ? 17.375 -17.812 0.585 1 77.38 319 THR A C 1
ATOM 2532 O O . THR A 1 319 ? 16.781 -18.766 1.08 1 77.38 319 THR A O 1
ATOM 2535 N N . ALA A 1 320 ? 17.562 -16.688 1.182 1 77.81 320 ALA A N 1
ATOM 2536 C CA . ALA A 1 320 ? 17.078 -16.516 2.551 1 77.81 320 ALA A CA 1
ATOM 2537 C C . ALA A 1 320 ? 15.555 -16.609 2.617 1 77.81 320 ALA A C 1
ATOM 2539 O O . ALA A 1 320 ? 15.008 -17.234 3.521 1 77.81 320 ALA A O 1
ATOM 2540 N N . ILE A 1 321 ? 14.883 -16.062 1.674 1 77.5 321 ILE A N 1
ATOM 2541 C CA . ILE A 1 321 ? 13.422 -16.016 1.699 1 77.5 321 ILE A CA 1
ATOM 2542 C C . ILE A 1 321 ? 12.852 -17.391 1.387 1 77.5 321 ILE A C 1
ATOM 2544 O O . ILE A 1 321 ? 11.836 -17.797 1.958 1 77.5 321 ILE A O 1
ATOM 2548 N N . MET A 1 322 ? 13.453 -18.078 0.466 1 74.25 322 MET A N 1
ATOM 2549 C CA . MET A 1 322 ? 12.969 -19.422 0.127 1 74.25 322 MET A CA 1
ATOM 2550 C C . MET A 1 322 ? 13.164 -20.375 1.296 1 74.25 322 MET A C 1
ATOM 2552 O O . MET A 1 322 ? 12.328 -21.25 1.535 1 74.25 322 MET A O 1
ATOM 2556 N N . ARG A 1 323 ? 14.203 -20.109 2.01 1 73.31 323 ARG A N 1
ATOM 2557 C CA . ARG A 1 323 ? 14.453 -20.938 3.186 1 73.31 323 ARG A CA 1
ATOM 2558 C C . ARG A 1 323 ? 13.414 -20.672 4.27 1 73.31 323 ARG A C 1
ATOM 2560 O O . ARG A 1 323 ? 12.992 -21.609 4.969 1 73.31 323 ARG A O 1
ATOM 2567 N N . GLN A 1 324 ? 13.039 -19.516 4.301 1 73.88 324 GLN A N 1
ATOM 2568 C CA . GLN A 1 324 ? 12.109 -19.125 5.359 1 73.88 324 GLN A CA 1
ATOM 2569 C C . GLN A 1 324 ? 10.672 -19.469 4.977 1 73.88 324 GLN A C 1
ATOM 2571 O O . GLN A 1 324 ? 9.875 -19.859 5.828 1 73.88 324 GLN A O 1
ATOM 2576 N N . LEU A 1 325 ? 10.383 -19.281 3.742 1 69.56 325 LEU A N 1
ATOM 2577 C CA . LEU A 1 325 ? 9 -19.453 3.312 1 69.56 325 LEU A CA 1
ATOM 2578 C C . LEU A 1 325 ? 8.719 -20.906 2.963 1 69.56 325 LEU A C 1
ATOM 2580 O O . LEU A 1 325 ? 7.582 -21.375 3.105 1 69.56 325 LEU A O 1
ATOM 2584 N N . MET A 1 326 ? 9.828 -21.469 2.484 1 65.31 326 MET A N 1
ATOM 2585 C CA . MET A 1 326 ? 9.625 -22.828 1.982 1 65.31 326 MET A CA 1
ATOM 2586 C C . MET A 1 326 ? 10.258 -23.844 2.914 1 65.31 326 MET A C 1
ATOM 2588 O O . MET A 1 326 ? 11.172 -23.516 3.672 1 65.31 326 MET A O 1
ATOM 2592 N N . GLY A 1 327 ? 9.672 -24.797 3.314 1 62.5 327 GLY A N 1
ATOM 2593 C CA . GLY A 1 327 ? 10.297 -25.891 4.059 1 62.5 327 GLY A CA 1
ATOM 2594 C C . GLY A 1 327 ? 9.672 -26.109 5.422 1 62.5 327 GLY A C 1
ATOM 2595 O O . GLY A 1 327 ? 10.148 -26.938 6.199 1 62.5 327 GLY A O 1
ATOM 2596 N N . HIS A 1 328 ? 8.852 -25.141 5.566 1 68.38 328 HIS A N 1
ATOM 2597 C CA . HIS A 1 328 ? 8.211 -25.328 6.863 1 68.38 328 HIS A CA 1
ATOM 2598 C C . HIS A 1 328 ? 6.801 -25.891 6.707 1 68.38 328 HIS A C 1
ATOM 2600 O O . HIS A 1 328 ? 6.203 -25.781 5.633 1 68.38 328 HIS A O 1
ATOM 2606 N N . ASP A 1 329 ? 6.379 -26.5 7.719 1 67.5 329 ASP A N 1
ATOM 2607 C CA . ASP A 1 329 ? 5.062 -27.125 7.723 1 67.5 329 ASP A CA 1
ATOM 2608 C C . ASP A 1 329 ? 3.961 -26.094 7.453 1 67.5 329 ASP A C 1
ATOM 2610 O O . ASP A 1 329 ? 2.969 -26.406 6.789 1 67.5 329 ASP A O 1
ATOM 2614 N N . TYR A 1 330 ? 4.273 -24.938 7.867 1 69.31 330 TYR A N 1
ATOM 2615 C CA . TYR A 1 330 ? 3.225 -23.938 7.715 1 69.31 330 TYR A CA 1
ATOM 2616 C C . TYR A 1 330 ? 3.092 -23.5 6.262 1 69.31 330 TYR A C 1
ATOM 2618 O O . TYR A 1 330 ? 2.082 -22.906 5.875 1 69.31 330 TYR A O 1
ATOM 2626 N N . SER A 1 331 ? 4.066 -23.891 5.469 1 71.25 331 SER A N 1
ATOM 2627 C CA . SER A 1 331 ? 3.998 -23.547 4.055 1 71.25 331 SER A CA 1
ATOM 2628 C C . SER A 1 331 ? 2.877 -24.312 3.352 1 71.25 331 SER A C 1
ATOM 2630 O O . SER A 1 331 ? 2.418 -23.906 2.281 1 71.25 331 SER A O 1
ATOM 2632 N N . MET A 1 332 ? 2.346 -25.328 4.074 1 72.94 332 MET A N 1
ATOM 2633 C CA . MET A 1 332 ? 1.253 -26.109 3.504 1 72.94 332 MET A CA 1
ATOM 2634 C C . MET A 1 332 ? -0.025 -25.281 3.426 1 72.94 332 MET A C 1
ATOM 2636 O O . MET A 1 332 ? -0.867 -25.5 2.557 1 72.94 332 MET A O 1
ATOM 2640 N N . PHE A 1 333 ? -0.058 -24.359 4.301 1 71.56 333 PHE A N 1
ATOM 2641 C CA . PHE A 1 333 ? -1.24 -23.5 4.305 1 71.56 333 PHE A CA 1
ATOM 2642 C C . PHE A 1 333 ? -1.295 -22.656 3.043 1 71.56 333 PHE A C 1
ATOM 2644 O O . PHE A 1 333 ? -2.369 -22.438 2.48 1 71.56 333 PHE A O 1
ATOM 2651 N N . PHE A 1 334 ? -0.113 -22.406 2.562 1 65.94 334 PHE A N 1
ATOM 2652 C CA . PHE A 1 334 ? -0.069 -21.547 1.389 1 65.94 334 PHE A CA 1
ATOM 2653 C C . PHE A 1 334 ? -0.089 -22.375 0.108 1 65.94 334 PHE A C 1
ATOM 2655 O O . PHE A 1 334 ? -0.522 -21.891 -0.941 1 65.94 334 PHE A O 1
ATOM 2662 N N . GLY A 1 335 ? 0.263 -23.641 0.291 1 65.31 335 GLY A N 1
ATOM 2663 C CA . GLY A 1 335 ? 0.289 -24.516 -0.863 1 65.31 335 GLY A CA 1
ATOM 2664 C C . GLY A 1 335 ? -1.012 -25.281 -1.063 1 65.31 335 GLY A C 1
ATOM 2665 O O . GLY A 1 335 ? -1.234 -25.875 -2.123 1 65.31 335 GLY A O 1
ATOM 2666 N N . ALA A 1 336 ? -1.844 -25.156 0.006 1 72.94 336 ALA A N 1
ATOM 2667 C CA . ALA A 1 336 ? -3.104 -25.891 -0.08 1 72.94 336 ALA A CA 1
ATOM 2668 C C . ALA A 1 336 ? -4.141 -25.109 -0.878 1 72.94 336 ALA A C 1
ATOM 2670 O O . ALA A 1 336 ? -5.219 -24.797 -0.368 1 72.94 336 ALA A O 1
ATOM 2671 N N . THR A 1 337 ? -3.844 -24.891 -2.104 1 76.62 337 THR A N 1
ATOM 2672 C CA . THR A 1 337 ? -4.68 -24.094 -2.992 1 76.62 337 THR A CA 1
ATOM 2673 C C . THR A 1 337 ? -6.004 -24.797 -3.27 1 76.62 337 THR A C 1
ATOM 2675 O O . THR A 1 337 ? -7.031 -24.141 -3.467 1 76.62 337 THR A O 1
ATOM 2678 N N . LEU A 1 338 ? -6.086 -26.109 -3.156 1 83 338 LEU A N 1
ATOM 2679 C CA . LEU A 1 338 ? -7.301 -26.859 -3.422 1 83 338 LEU A CA 1
ATOM 2680 C C . LEU A 1 338 ? -8.391 -26.516 -2.408 1 83 338 LEU A C 1
ATOM 2682 O O . LEU A 1 338 ? -9.562 -26.375 -2.771 1 83 338 LEU A O 1
ATOM 2686 N N . ASN A 1 339 ? -7.961 -26.328 -1.204 1 88.5 339 ASN A N 1
ATOM 2687 C CA . ASN A 1 339 ? -8.922 -25.969 -0.159 1 88.5 339 ASN A CA 1
ATOM 2688 C C . ASN A 1 339 ? -9.586 -24.625 -0.431 1 88.5 339 ASN A C 1
ATOM 2690 O O . ASN A 1 339 ? -10.805 -24.5 -0.336 1 88.5 339 ASN A O 1
ATOM 2694 N N . SER A 1 340 ? -8.805 -23.703 -0.796 1 90.12 340 SER A N 1
ATOM 2695 C CA . SER A 1 340 ? -9.344 -22.375 -1.022 1 90.12 340 SER A CA 1
ATOM 2696 C C . SER A 1 340 ? -10.219 -22.328 -2.268 1 90.12 340 SER A C 1
ATOM 2698 O O . SER A 1 340 ? -11.328 -21.781 -2.236 1 90.12 340 SER A O 1
ATOM 2700 N N . ILE A 1 341 ? -9.812 -22.953 -3.295 1 90.31 341 ILE A N 1
ATOM 2701 C CA . ILE A 1 341 ? -10.547 -22.938 -4.559 1 90.31 341 ILE A CA 1
ATOM 2702 C C . ILE A 1 341 ? -11.828 -23.734 -4.426 1 90.31 341 ILE A C 1
ATOM 2704 O O . ILE A 1 341 ? -12.898 -23.312 -4.875 1 90.31 341 ILE A O 1
ATOM 2708 N N . ASP A 1 342 ? -11.758 -24.891 -3.783 1 94.19 342 ASP A N 1
ATOM 2709 C CA . ASP A 1 342 ? -12.93 -25.75 -3.607 1 94.19 342 ASP A CA 1
ATOM 2710 C C . ASP A 1 342 ? -13.992 -25.062 -2.756 1 94.19 342 ASP A C 1
ATOM 2712 O O . ASP A 1 342 ? -15.188 -25.328 -2.914 1 94.19 342 ASP A O 1
ATOM 2716 N N . THR A 1 343 ? -13.531 -24.234 -1.889 1 95.88 343 THR A N 1
ATOM 2717 C CA . THR A 1 343 ? -14.477 -23.484 -1.069 1 95.88 343 THR A CA 1
ATOM 2718 C C . THR A 1 343 ? -15.375 -22.609 -1.942 1 95.88 343 THR A C 1
ATOM 2720 O O . THR A 1 343 ? -16.594 -22.609 -1.765 1 95.88 343 THR A O 1
ATOM 2723 N N . PHE A 1 344 ? -14.836 -22.016 -2.904 1 94.75 344 PHE A N 1
ATOM 2724 C CA . PHE A 1 344 ? -15.602 -21.125 -3.768 1 94.75 344 PHE A CA 1
ATOM 2725 C C . PHE A 1 344 ? -16.5 -21.922 -4.703 1 94.75 344 PHE A C 1
ATOM 2727 O O . PHE A 1 344 ? -17.641 -21.531 -4.969 1 94.75 344 PHE A O 1
ATOM 2734 N N . VAL A 1 345 ? -16 -23.047 -5.156 1 95.81 345 VAL A N 1
ATOM 2735 C CA . VAL A 1 345 ? -16.766 -23.906 -6.047 1 95.81 345 VAL A CA 1
ATOM 2736 C C . VAL A 1 345 ? -17.969 -24.484 -5.297 1 95.81 345 VAL A C 1
ATOM 2738 O O . VAL A 1 345 ? -19.094 -24.5 -5.812 1 95.81 345 VAL A O 1
ATOM 2741 N N . LEU A 1 346 ? -17.688 -24.906 -4.125 1 97.56 346 LEU A N 1
ATOM 2742 C CA . LEU A 1 346 ? -18.766 -25.453 -3.301 1 97.56 346 LEU A CA 1
ATOM 2743 C C . LEU A 1 346 ? -19.812 -24.391 -3 1 97.56 346 LEU A C 1
ATOM 2745 O O . LEU A 1 346 ? -21.016 -24.656 -3.096 1 97.56 346 LEU A O 1
ATOM 2749 N N . MET A 1 347 ? -19.406 -23.234 -2.676 1 96.56 347 MET A N 1
ATOM 2750 C CA . MET A 1 347 ? -20.344 -22.156 -2.354 1 96.56 347 MET A CA 1
ATOM 2751 C C . MET A 1 347 ? -21.172 -21.781 -3.568 1 96.56 347 MET A C 1
ATOM 2753 O O . MET A 1 347 ? -22.359 -21.453 -3.434 1 96.56 347 MET A O 1
ATOM 2757 N N . SER A 1 348 ? -20.578 -21.812 -4.715 1 95.94 348 SER A N 1
ATOM 2758 C CA . SER A 1 348 ? -21.328 -21.547 -5.941 1 95.94 348 SER A CA 1
ATOM 2759 C C . SER A 1 348 ? -22.453 -22.562 -6.137 1 95.94 348 SER A C 1
ATOM 2761 O O . SER A 1 348 ? -23.594 -22.188 -6.395 1 95.94 348 SER A O 1
ATOM 2763 N N . GLY A 1 349 ? -22.141 -23.844 -5.926 1 97.19 349 GLY A N 1
ATOM 2764 C CA . GLY A 1 349 ? -23.156 -24.875 -6.02 1 97.19 349 GLY A CA 1
ATOM 2765 C C . GLY A 1 349 ? -24.25 -24.734 -4.973 1 97.19 349 GLY A C 1
ATOM 2766 O O . GLY A 1 349 ? -25.422 -24.922 -5.273 1 97.19 349 GLY A O 1
ATOM 2767 N N . LEU A 1 350 ? -23.812 -24.375 -3.818 1 97.75 350 LEU A N 1
ATOM 2768 C CA . LEU A 1 350 ? -24.75 -24.219 -2.707 1 97.75 350 LEU A CA 1
ATOM 2769 C C . LEU A 1 350 ? -25.75 -23.094 -2.99 1 97.75 350 LEU A C 1
ATOM 2771 O O . LEU A 1 350 ? -26.953 -23.281 -2.85 1 97.75 350 LEU A O 1
ATOM 2775 N N . LEU A 1 351 ? -25.266 -21.953 -3.404 1 94.88 351 LEU A N 1
ATOM 2776 C CA . LEU A 1 351 ? -26.109 -20.781 -3.566 1 94.88 351 LEU A CA 1
ATOM 2777 C C . LEU A 1 351 ? -27.078 -20.969 -4.723 1 94.88 351 LEU A C 1
ATOM 2779 O O . LEU A 1 351 ? -28.25 -20.562 -4.629 1 94.88 351 LEU A O 1
ATOM 2783 N N . VAL A 1 352 ? -26.656 -21.625 -5.746 1 95.31 352 VAL A N 1
ATOM 2784 C CA . VAL A 1 352 ? -27.531 -21.859 -6.883 1 95.31 352 VAL A CA 1
ATOM 2785 C C . VAL A 1 352 ? -28.641 -22.828 -6.484 1 95.31 352 VAL A C 1
ATOM 2787 O O . VAL A 1 352 ? -29.812 -22.625 -6.828 1 95.31 352 VAL A O 1
ATOM 2790 N N . SER A 1 353 ? -28.25 -23.828 -5.789 1 96.56 353 SER A N 1
ATOM 2791 C CA . SER A 1 353 ? -29.219 -24.828 -5.348 1 96.56 353 SER A CA 1
ATOM 2792 C C . SER A 1 353 ? -30.172 -24.266 -4.301 1 96.56 353 SER A C 1
ATOM 2794 O O . SER A 1 353 ? -31.391 -24.438 -4.398 1 96.56 353 SER A O 1
ATOM 2796 N N . PHE A 1 354 ? -29.672 -23.594 -3.387 1 95.44 354 PHE A N 1
ATOM 2797 C CA . PHE A 1 354 ? -30.453 -23 -2.314 1 95.44 354 PHE A CA 1
ATOM 2798 C C . PHE A 1 354 ? -31.484 -22.016 -2.875 1 95.44 354 PHE A C 1
ATOM 2800 O O . PHE A 1 354 ? -32.656 -22.094 -2.553 1 95.44 354 PHE A O 1
ATOM 2807 N N . ASN A 1 355 ? -31.062 -21.141 -3.715 1 93.62 355 ASN A N 1
ATOM 2808 C CA . ASN A 1 355 ? -31.953 -20.172 -4.336 1 93.62 355 ASN A CA 1
ATOM 2809 C C . ASN A 1 355 ? -32.938 -20.844 -5.293 1 93.62 355 ASN A C 1
ATOM 2811 O O . ASN A 1 355 ? -34.094 -20.422 -5.406 1 93.62 355 ASN A O 1
ATOM 2815 N N . GLY A 1 356 ? -32.5 -21.844 -5.961 1 95.25 356 GLY A N 1
ATOM 2816 C CA . GLY A 1 356 ? -33.344 -22.594 -6.859 1 95.25 356 GLY A CA 1
ATOM 2817 C C . GLY A 1 356 ? -34.5 -23.266 -6.145 1 95.25 356 GLY A C 1
ATOM 2818 O O . GLY A 1 356 ? -35.656 -23.188 -6.59 1 95.25 356 GLY A O 1
ATOM 2819 N N . PHE A 1 357 ? -34.25 -23.844 -5.039 1 95.06 357 PHE A N 1
ATOM 2820 C CA . PHE A 1 357 ? -35.312 -24.531 -4.281 1 95.06 357 PHE A CA 1
ATOM 2821 C C . PHE A 1 357 ? -36.281 -23.531 -3.676 1 95.06 357 PHE A C 1
ATOM 2823 O O . PHE A 1 357 ? -37.469 -23.812 -3.57 1 95.06 357 PHE A O 1
ATOM 2830 N N . GLN A 1 358 ? -35.719 -22.406 -3.275 1 92.19 358 GLN A N 1
ATOM 2831 C CA . GLN A 1 358 ? -36.594 -21.344 -2.764 1 92.19 358 GLN A CA 1
ATOM 2832 C C . GLN A 1 358 ? -37.531 -20.859 -3.844 1 92.19 358 GLN A C 1
ATOM 2834 O O . GLN A 1 358 ? -38.719 -20.625 -3.578 1 92.19 358 GLN A O 1
ATOM 2839 N N . GLN A 1 359 ? -37 -20.75 -4.992 1 93.5 359 GLN A N 1
ATOM 2840 C CA . GLN A 1 359 ? -37.812 -20.312 -6.117 1 93.5 359 GLN A CA 1
ATOM 2841 C C . GLN A 1 359 ? -38.875 -21.344 -6.465 1 93.5 359 GLN A C 1
ATOM 2843 O O . GLN A 1 359 ? -40.031 -20.984 -6.688 1 93.5 359 GLN A O 1
ATOM 2848 N N . LEU A 1 360 ? -38.562 -22.562 -6.488 1 94.5 360 LEU A N 1
ATOM 2849 C CA . LEU A 1 360 ? -39.5 -23.641 -6.809 1 94.5 360 LEU A CA 1
ATOM 2850 C C . LEU A 1 360 ? -40.531 -23.797 -5.715 1 94.5 360 LEU A C 1
ATOM 2852 O O . LEU A 1 360 ? -41.719 -24.047 -6.008 1 94.5 360 LEU A O 1
ATOM 2856 N N . SER A 1 361 ? -40.156 -23.625 -4.504 1 92.06 361 SER A N 1
ATOM 2857 C CA . SER A 1 361 ? -41.062 -23.734 -3.369 1 92.06 361 SER A CA 1
ATOM 2858 C C . SER A 1 361 ? -42.094 -22.594 -3.365 1 92.06 361 SER A C 1
ATOM 2860 O O . SER A 1 361 ? -43.188 -22.75 -2.844 1 92.06 361 SER A O 1
ATOM 2862 N N . ALA A 1 362 ? -41.625 -21.5 -3.883 1 91.75 362 ALA A N 1
ATOM 2863 C CA . ALA A 1 362 ? -42.531 -20.359 -3.982 1 91.75 362 ALA A CA 1
ATOM 2864 C C . ALA A 1 362 ? -43.469 -20.5 -5.168 1 91.75 362 ALA A C 1
ATOM 2866 O O . ALA A 1 362 ? -44.281 -19.625 -5.426 1 91.75 362 ALA A O 1
ATOM 2867 N N . GLY A 1 363 ? -43.375 -21.5 -5.977 1 91.56 363 GLY A N 1
ATOM 2868 C CA . GLY A 1 363 ? -44.25 -21.781 -7.078 1 91.56 363 GLY A CA 1
ATOM 2869 C C . GLY A 1 363 ? -43.812 -21.188 -8.398 1 91.56 363 GLY A C 1
ATOM 2870 O O . GLY A 1 363 ? -44.562 -21.141 -9.367 1 91.56 363 GLY A O 1
ATOM 2871 N N . ARG A 1 364 ? -42.531 -20.812 -8.492 1 89.62 364 ARG A N 1
ATOM 2872 C CA . ARG A 1 364 ? -42 -20.203 -9.703 1 89.62 364 ARG A CA 1
ATOM 2873 C C . ARG A 1 364 ? -41.156 -21.203 -10.484 1 89.62 364 ARG A C 1
ATOM 2875 O O . ARG A 1 364 ? -40.312 -21.906 -9.906 1 89.62 364 ARG A O 1
ATOM 2882 N N . SER A 1 365 ? -41.406 -21.203 -11.766 1 91.38 365 SER A N 1
ATOM 2883 C CA . SER A 1 365 ? -40.656 -22.125 -12.609 1 91.38 365 SER A CA 1
ATOM 2884 C C . SER A 1 365 ? -39.312 -21.516 -13.023 1 91.38 365 SER A C 1
ATOM 2886 O O . SER A 1 365 ? -39.125 -20.297 -12.906 1 91.38 365 SER A O 1
ATOM 2888 N N . PHE A 1 366 ? -38.469 -22.406 -13.484 1 93.12 366 PHE A N 1
ATOM 2889 C CA . PHE A 1 366 ? -37.125 -21.984 -13.938 1 93.12 366 PHE A CA 1
ATOM 2890 C C . PHE A 1 366 ? -37.219 -21.406 -15.344 1 93.12 366 PHE A C 1
ATOM 2892 O O . PHE A 1 366 ? -37.781 -22.016 -16.25 1 93.12 366 PHE A O 1
ATOM 2899 N N . ASN A 1 367 ? -36.719 -20.156 -15.516 1 93.69 367 ASN A N 1
ATOM 2900 C CA . ASN A 1 367 ? -36.375 -19.609 -16.828 1 93.69 367 ASN A CA 1
ATOM 2901 C C . ASN A 1 367 ? -34.906 -19.781 -17.156 1 93.69 367 ASN A C 1
ATOM 2903 O O . ASN A 1 367 ? -34.094 -18.891 -16.891 1 93.69 367 ASN A O 1
ATOM 2907 N N . ILE A 1 368 ? -34.594 -20.938 -17.734 1 95.06 368 ILE A N 1
ATOM 2908 C CA . ILE A 1 368 ? -33.188 -21.391 -17.859 1 95.06 368 ILE A CA 1
ATOM 2909 C C . ILE A 1 368 ? -32.406 -20.406 -18.719 1 95.06 368 ILE A C 1
ATOM 2911 O O . ILE A 1 368 ? -31.328 -19.969 -18.312 1 95.06 368 ILE A O 1
ATOM 2915 N N . PRO A 1 369 ? -32.938 -19.906 -19.906 1 95.12 369 PRO A N 1
ATOM 2916 C CA . PRO A 1 369 ? -32.156 -18.953 -20.688 1 95.12 369 PRO A CA 1
ATOM 2917 C C . PRO A 1 369 ? -31.859 -17.656 -19.938 1 95.12 369 PRO A C 1
ATOM 2919 O O . PRO A 1 369 ? -30.766 -17.109 -20.047 1 95.12 369 PRO A O 1
ATOM 2922 N N . LEU A 1 370 ? -32.75 -17.234 -19.188 1 92.88 370 LEU A N 1
ATOM 2923 C CA . LEU A 1 370 ? -32.562 -16.016 -18.406 1 92.88 370 LEU A CA 1
ATOM 2924 C C . LEU A 1 370 ? -31.547 -16.25 -17.297 1 92.88 370 LEU A C 1
ATOM 2926 O O . LEU A 1 370 ? -30.75 -15.359 -16.969 1 92.88 370 LEU A O 1
ATOM 2930 N N . MET A 1 371 ? -31.625 -17.422 -16.734 1 94.31 371 MET A N 1
ATOM 2931 C CA . MET A 1 371 ? -30.656 -17.766 -15.695 1 94.31 371 MET A CA 1
ATOM 2932 C C . MET A 1 371 ? -29.234 -17.734 -16.25 1 94.31 371 MET A C 1
ATOM 2934 O O . MET A 1 371 ? -28.328 -17.188 -15.617 1 94.31 371 MET A O 1
ATOM 2938 N N . TYR A 1 372 ? -29.109 -18.344 -17.406 1 96.12 372 TYR A N 1
ATOM 2939 C CA . TYR A 1 372 ? -27.797 -18.375 -18.031 1 96.12 372 TYR A CA 1
ATOM 2940 C C . TYR A 1 372 ? -27.328 -16.984 -18.406 1 96.12 372 TYR A C 1
ATOM 2942 O O . TYR A 1 372 ? -26.156 -16.641 -18.234 1 96.12 372 TYR A O 1
ATOM 2950 N N . LEU A 1 373 ? -28.203 -16.109 -18.812 1 95.12 373 LEU A N 1
ATOM 2951 C CA . LEU A 1 373 ? -27.859 -14.75 -19.203 1 95.12 373 LEU A CA 1
ATOM 2952 C C . LEU A 1 373 ? -27.438 -13.93 -18 1 95.12 373 LEU A C 1
ATOM 2954 O O . LEU A 1 373 ? -26.469 -13.164 -18.078 1 95.12 373 LEU A O 1
ATOM 2958 N N . LYS A 1 374 ? -28.109 -14.102 -16.938 1 92.75 374 LYS A N 1
ATOM 2959 C CA . LYS A 1 374 ? -27.781 -13.375 -15.719 1 92.75 374 LYS A CA 1
ATOM 2960 C C . LYS A 1 374 ? -26.406 -13.758 -15.195 1 92.75 374 LYS A C 1
ATOM 2962 O O . LYS A 1 374 ? -25.609 -12.891 -14.828 1 92.75 374 LYS A O 1
ATOM 2967 N N . ARG A 1 375 ? -26.188 -15 -15.188 1 94.38 375 ARG A N 1
ATOM 2968 C CA . ARG A 1 375 ? -24.891 -15.492 -14.742 1 94.38 375 ARG A CA 1
ATOM 2969 C C . ARG A 1 375 ? -23.781 -15.016 -15.672 1 94.38 375 ARG A C 1
ATOM 2971 O O . ARG A 1 375 ? -22.688 -14.672 -15.219 1 94.38 375 ARG A O 1
ATOM 2978 N N . TYR A 1 376 ? -24.109 -15.047 -16.953 1 96.19 376 TYR A N 1
ATOM 2979 C CA . TYR A 1 376 ? -23.156 -14.578 -17.953 1 96.19 376 TYR A CA 1
ATOM 2980 C C . TYR A 1 376 ? -22.781 -13.117 -17.734 1 96.19 376 TYR A C 1
ATOM 2982 O O . TYR A 1 376 ? -21.609 -12.766 -17.734 1 96.19 376 TYR A O 1
ATOM 2990 N N . MET A 1 377 ? -23.75 -12.305 -17.406 1 95.25 377 MET A N 1
ATOM 2991 C CA . MET A 1 377 ? -23.547 -10.867 -17.297 1 95.25 377 MET A CA 1
ATOM 2992 C C . MET A 1 377 ? -22.969 -10.492 -15.945 1 95.25 377 MET A C 1
ATOM 2994 O O . MET A 1 377 ? -22.406 -9.406 -15.781 1 95.25 377 MET A O 1
ATOM 2998 N N . LYS A 1 378 ? -23.047 -11.406 -15.078 1 92.81 378 LYS A N 1
ATOM 2999 C CA . LYS A 1 378 ? -22.562 -11.148 -13.727 1 92.81 378 LYS A CA 1
ATOM 3000 C C . LYS A 1 378 ? -21.047 -10.914 -13.734 1 92.81 378 LYS A C 1
ATOM 3002 O O . LYS A 1 378 ? -20.547 -10.031 -13.031 1 92.81 378 LYS A O 1
ATOM 3007 N N . PHE A 1 379 ? -20.297 -11.602 -14.57 1 94.62 379 PHE A N 1
ATOM 3008 C CA . PHE A 1 379 ? -18.844 -11.562 -14.508 1 94.62 379 PHE A CA 1
ATOM 3009 C C . PHE A 1 379 ? -18.266 -10.914 -15.766 1 94.62 379 PHE A C 1
ATOM 3011 O O . PHE A 1 379 ? -17.172 -10.352 -15.727 1 94.62 379 PHE A O 1
ATOM 3018 N N . MET A 1 380 ? -18.969 -10.867 -16.797 1 96.06 380 MET A N 1
ATOM 3019 C CA . MET A 1 380 ? -18.438 -10.625 -18.141 1 96.06 380 MET A CA 1
ATOM 3020 C C . MET A 1 380 ? -17.969 -9.18 -18.281 1 96.06 380 MET A C 1
ATOM 3022 O O . MET A 1 380 ? -16.891 -8.93 -18.828 1 96.06 380 MET A O 1
ATOM 3026 N N . PRO A 1 381 ? -18.672 -8.203 -17.812 1 95.19 381 PRO A N 1
ATOM 3027 C CA . PRO A 1 381 ? -18.234 -6.828 -18.062 1 95.19 381 PRO A CA 1
ATOM 3028 C C . PRO A 1 381 ? -16.828 -6.547 -17.516 1 95.19 381 PRO A C 1
ATOM 3030 O O . PRO A 1 381 ? -15.977 -6.055 -18.25 1 95.19 381 PRO A O 1
ATOM 3033 N N . LEU A 1 382 ? -16.594 -6.887 -16.281 1 96.25 382 LEU A N 1
ATOM 3034 C CA . LEU A 1 382 ? -15.266 -6.637 -15.703 1 96.25 382 LEU A CA 1
ATOM 3035 C C . LEU A 1 382 ? -14.227 -7.566 -16.312 1 96.25 382 LEU A C 1
ATOM 3037 O O . LEU A 1 382 ? -13.109 -7.141 -16.625 1 96.25 382 LEU A O 1
ATOM 3041 N N . TYR A 1 383 ? -14.633 -8.836 -16.562 1 96.31 383 TYR A N 1
ATOM 3042 C CA . TYR A 1 383 ? -13.734 -9.82 -17.172 1 96.31 383 TYR A CA 1
ATOM 3043 C C . TYR A 1 383 ? -13.273 -9.359 -18.547 1 96.31 383 TYR A C 1
ATOM 3045 O O . TYR A 1 383 ? -12.078 -9.367 -18.844 1 96.31 383 TYR A O 1
ATOM 3053 N N . LEU A 1 384 ? -14.18 -8.93 -19.297 1 95.75 384 LEU A N 1
ATOM 3054 C CA . LEU A 1 384 ? -13.883 -8.484 -20.656 1 95.75 384 LEU A CA 1
ATOM 3055 C C . LEU A 1 384 ? -13.008 -7.234 -20.641 1 95.75 384 LEU A C 1
ATOM 3057 O O . LEU A 1 384 ? -12.062 -7.117 -21.422 1 95.75 384 LEU A O 1
ATOM 3061 N N . MET A 1 385 ? -13.273 -6.305 -19.781 1 95.56 385 MET A N 1
ATOM 3062 C CA . MET A 1 385 ? -12.492 -5.074 -19.688 1 95.56 385 MET A CA 1
ATOM 3063 C C . MET A 1 385 ? -11.039 -5.383 -19.328 1 95.56 385 MET A C 1
ATOM 3065 O O . MET A 1 385 ? -10.117 -4.781 -19.891 1 95.56 385 MET A O 1
ATOM 3069 N N . ILE A 1 386 ? -10.812 -6.316 -18.438 1 94.56 386 ILE A N 1
ATOM 3070 C CA . ILE A 1 386 ? -9.461 -6.691 -18.016 1 94.56 386 ILE A CA 1
ATOM 3071 C C . ILE A 1 386 ? -8.711 -7.297 -19.203 1 94.56 386 ILE A C 1
ATOM 3073 O O . ILE A 1 386 ? -7.57 -6.926 -19.484 1 94.56 386 ILE A O 1
ATOM 3077 N N . VAL A 1 387 ? -9.398 -8.141 -19.938 1 94.38 387 VAL A N 1
ATOM 3078 C CA . VAL A 1 387 ? -8.773 -8.805 -21.078 1 94.38 387 VAL A CA 1
ATOM 3079 C C . VAL A 1 387 ? -8.438 -7.781 -22.156 1 94.38 387 VAL A C 1
ATOM 3081 O O . VAL A 1 387 ? -7.359 -7.82 -22.75 1 94.38 387 VAL A O 1
ATOM 3084 N N . LEU A 1 388 ? -9.289 -6.855 -22.406 1 94.94 388 LEU A N 1
ATOM 3085 C CA . LEU A 1 388 ? -9.062 -5.824 -23.406 1 94.94 388 LEU A CA 1
ATOM 3086 C C . LEU A 1 388 ? -7.895 -4.926 -23.016 1 94.94 388 LEU A C 1
ATOM 3088 O O . LEU A 1 388 ? -7.09 -4.531 -23.859 1 94.94 388 LEU A O 1
ATOM 3092 N N . VAL A 1 389 ? -7.773 -4.598 -21.75 1 92.88 389 VAL A N 1
ATOM 3093 C CA . VAL A 1 389 ? -6.691 -3.752 -21.266 1 92.88 389 VAL A CA 1
ATOM 3094 C C . VAL A 1 389 ? -5.359 -4.484 -21.406 1 92.88 389 VAL A C 1
ATOM 3096 O O . VAL A 1 389 ? -4.363 -3.895 -21.844 1 92.88 389 VAL A O 1
ATOM 3099 N N . ILE A 1 390 ? -5.352 -5.75 -21.125 1 90.69 390 ILE A N 1
ATOM 3100 C CA . ILE A 1 390 ? -4.129 -6.539 -21.234 1 90.69 390 ILE A CA 1
ATOM 3101 C C . ILE A 1 390 ? -3.713 -6.645 -22.703 1 90.69 390 ILE A C 1
ATOM 3103 O O . ILE A 1 390 ? -2.531 -6.512 -23.031 1 90.69 390 ILE A O 1
ATOM 3107 N N . ARG A 1 391 ? -4.602 -6.75 -23.516 1 91 391 ARG A N 1
ATOM 3108 C CA . ARG A 1 391 ? -4.328 -6.977 -24.922 1 91 391 ARG A CA 1
ATOM 3109 C C . ARG A 1 391 ? -3.938 -5.676 -25.625 1 91 391 ARG A C 1
ATOM 3111 O O . ARG A 1 391 ? -2.988 -5.648 -26.406 1 91 391 ARG A O 1
ATOM 3118 N N . ASP A 1 392 ? -4.641 -4.609 -25.328 1 92.44 392 ASP A N 1
ATOM 3119 C CA . ASP A 1 392 ? -4.566 -3.445 -26.203 1 92.44 392 ASP A CA 1
ATOM 3120 C C . ASP A 1 392 ? -3.883 -2.271 -25.5 1 92.44 392 ASP A C 1
ATOM 3122 O O . ASP A 1 392 ? -3.502 -1.294 -26.156 1 92.44 392 ASP A O 1
ATOM 3126 N N . ILE A 1 393 ? -3.602 -2.346 -24.234 1 89.69 393 ILE A N 1
ATOM 3127 C CA . ILE A 1 393 ? -3.016 -1.202 -23.547 1 89.69 393 ILE A CA 1
ATOM 3128 C C . ILE A 1 393 ? -1.662 -1.593 -22.953 1 89.69 393 ILE A C 1
ATOM 3130 O O . ILE A 1 393 ? -0.66 -0.912 -23.188 1 89.69 393 ILE A O 1
ATOM 3134 N N . PHE A 1 394 ? -1.524 -2.703 -22.281 1 85.19 394 PHE A N 1
ATOM 3135 C CA . PHE A 1 394 ? -0.35 -3.096 -21.516 1 85.19 394 PHE A CA 1
ATOM 3136 C C . PHE A 1 394 ? 0.879 -3.188 -22.406 1 85.19 394 PHE A C 1
ATOM 3138 O O . PHE A 1 394 ? 1.963 -2.736 -22.031 1 85.19 394 PHE A O 1
ATOM 3145 N N . PRO A 1 395 ? 0.748 -3.701 -23.641 1 81.38 395 PRO A N 1
ATOM 3146 C CA . PRO A 1 395 ? 1.948 -3.809 -24.484 1 81.38 395 PRO A CA 1
ATOM 3147 C C . PRO A 1 395 ? 2.559 -2.449 -24.812 1 81.38 395 PRO A C 1
ATOM 3149 O O . PRO A 1 395 ? 3.75 -2.361 -25.109 1 81.38 395 PRO A O 1
ATOM 3152 N N . TYR A 1 396 ? 1.759 -1.396 -24.688 1 82.19 396 TYR A N 1
ATOM 3153 C CA . TYR A 1 396 ? 2.217 -0.084 -25.125 1 82.19 396 TYR A CA 1
ATOM 3154 C C . TYR A 1 396 ? 2.641 0.777 -23.938 1 82.19 396 TYR A C 1
ATOM 3156 O O . TYR A 1 396 ? 3.355 1.767 -24.109 1 82.19 396 TYR A O 1
ATOM 3164 N N . ILE A 1 397 ? 2.207 0.431 -22.75 1 78.12 397 ILE A N 1
ATOM 3165 C CA . ILE A 1 397 ? 2.51 1.275 -21.609 1 78.12 397 ILE A CA 1
ATOM 3166 C C . ILE A 1 397 ? 3.539 0.585 -20.719 1 78.12 397 ILE A C 1
ATOM 3168 O O . ILE A 1 397 ? 4.324 1.248 -20.031 1 78.12 397 ILE A O 1
ATOM 3172 N N . LEU A 1 398 ? 3.547 -0.679 -20.719 1 75.94 398 LEU A N 1
ATOM 3173 C CA . LEU A 1 398 ? 4.406 -1.403 -19.781 1 75.94 398 LEU A CA 1
ATOM 3174 C C . LEU A 1 398 ? 5.715 -1.81 -20.453 1 75.94 398 LEU A C 1
ATOM 3176 O O . LEU A 1 398 ? 5.703 -2.391 -21.547 1 75.94 398 LEU A O 1
ATOM 3180 N N . ARG A 1 399 ? 6.754 -1.176 -19.969 1 71.62 399 ARG A N 1
ATOM 3181 C CA . ARG A 1 399 ? 8.094 -1.565 -20.391 1 71.62 399 ARG A CA 1
ATOM 3182 C C . ARG A 1 399 ? 8.758 -2.463 -19.359 1 71.62 399 ARG A C 1
ATOM 3184 O O . ARG A 1 399 ? 8.727 -2.168 -18.156 1 71.62 399 ARG A O 1
ATOM 3191 N N . ASN A 1 400 ? 9.031 -3.684 -19.781 1 65.5 400 ASN A N 1
ATOM 3192 C CA . ASN A 1 400 ? 9.578 -4.656 -18.844 1 65.5 400 ASN A CA 1
ATOM 3193 C C . ASN A 1 400 ? 11.078 -4.848 -19.031 1 65.5 400 ASN A C 1
ATOM 3195 O O . ASN A 1 400 ? 11.508 -5.48 -20 1 65.5 400 ASN A O 1
ATOM 3199 N N . PRO A 1 401 ? 11.859 -4.148 -18.141 1 70.69 401 PRO A N 1
ATOM 3200 C CA . PRO A 1 401 ? 13.281 -4.449 -18.297 1 70.69 401 PRO A CA 1
ATOM 3201 C C . PRO A 1 401 ? 13.617 -5.902 -17.969 1 70.69 401 PRO A C 1
ATOM 3203 O O . PRO A 1 401 ? 14.68 -6.398 -18.359 1 70.69 401 PRO A O 1
ATOM 3206 N N . HIS A 1 402 ? 12.727 -6.574 -17.203 1 66.38 402 HIS A N 1
ATOM 3207 C CA . HIS A 1 402 ? 13.062 -7.91 -16.734 1 66.38 402 HIS A CA 1
ATOM 3208 C C . HIS A 1 402 ? 12.57 -8.984 -17.688 1 66.38 402 HIS A C 1
ATOM 3210 O O . HIS A 1 402 ? 12.836 -10.172 -17.484 1 66.38 402 HIS A O 1
ATOM 3216 N N . ASN A 1 403 ? 12.273 -8.445 -18.938 1 57.09 403 ASN A N 1
ATOM 3217 C CA . ASN A 1 403 ? 11.789 -9.344 -19.969 1 57.09 403 ASN A CA 1
ATOM 3218 C C . ASN A 1 403 ? 11.102 -10.57 -19.391 1 57.09 403 ASN A C 1
ATOM 3220 O O . ASN A 1 403 ? 11.453 -11.703 -19.719 1 57.09 403 ASN A O 1
ATOM 3224 N N . ILE A 1 404 ? 10.398 -10.344 -18.344 1 54.16 404 ILE A N 1
ATOM 3225 C CA . ILE A 1 404 ? 9.688 -11.516 -17.828 1 54.16 404 ILE A CA 1
ATOM 3226 C C . ILE A 1 404 ? 8.805 -12.102 -18.938 1 54.16 404 ILE A C 1
ATOM 3228 O O . ILE A 1 404 ? 7.816 -11.484 -19.344 1 54.16 404 ILE A O 1
ATOM 3232 N N . SER A 1 405 ? 9.484 -12.977 -19.797 1 54.31 405 SER A N 1
ATOM 3233 C CA . SER A 1 405 ? 8.867 -13.641 -20.938 1 54.31 405 SER A CA 1
ATOM 3234 C C . SER A 1 405 ? 7.395 -13.945 -20.656 1 54.31 405 SER A C 1
ATOM 3236 O O . SER A 1 405 ? 6.562 -13.875 -21.562 1 54.31 405 SER A O 1
ATOM 3238 N N . LEU A 1 406 ? 7.156 -14.266 -19.438 1 55.41 406 LEU A N 1
ATOM 3239 C CA . LEU A 1 406 ? 5.801 -14.695 -19.109 1 55.41 406 LEU A CA 1
ATOM 3240 C C . LEU A 1 406 ? 4.797 -13.57 -19.375 1 55.41 406 LEU A C 1
ATOM 3242 O O . LEU A 1 406 ? 3.672 -13.828 -19.797 1 55.41 406 LEU A O 1
ATOM 3246 N N . LEU A 1 407 ? 5.301 -12.328 -19.391 1 59.59 407 LEU A N 1
ATOM 3247 C CA . LEU A 1 407 ? 4.352 -11.227 -19.484 1 59.59 407 LEU A CA 1
ATOM 3248 C C . LEU A 1 407 ? 4.145 -10.805 -20.938 1 59.59 407 LEU A C 1
ATOM 3250 O O . LEU A 1 407 ? 3.02 -10.516 -21.344 1 59.59 407 LEU A O 1
ATOM 3254 N N . ASP A 1 408 ? 5.188 -10.914 -21.703 1 60.59 408 ASP A N 1
ATOM 3255 C CA . ASP A 1 408 ? 5.066 -10.477 -23.094 1 60.59 408 ASP A CA 1
ATOM 3256 C C . ASP A 1 408 ? 4.293 -11.5 -23.922 1 60.59 408 ASP A C 1
ATOM 3258 O O . ASP A 1 408 ? 3.504 -11.133 -24.797 1 60.59 408 ASP A O 1
ATOM 3262 N N . GLU A 1 409 ? 4.523 -12.695 -23.578 1 65.88 409 GLU A N 1
ATOM 3263 C CA . GLU A 1 409 ? 3.787 -13.734 -24.297 1 65.88 409 GLU A CA 1
ATOM 3264 C C . GLU A 1 409 ? 2.305 -13.711 -23.922 1 65.88 409 GLU A C 1
ATOM 3266 O O . GLU A 1 409 ? 1.463 -14.164 -24.703 1 65.88 409 GLU A O 1
ATOM 3271 N N . ARG A 1 410 ? 2.08 -13.086 -22.891 1 70.69 410 ARG A N 1
ATOM 3272 C CA . ARG A 1 410 ? 0.708 -13.07 -22.406 1 70.69 410 ARG A CA 1
ATOM 3273 C C . ARG A 1 410 ? -0.182 -12.203 -23.281 1 70.69 410 ARG A C 1
ATOM 3275 O O . ARG A 1 410 ? -1.352 -12.523 -23.5 1 70.69 410 ARG A O 1
ATOM 3282 N N . TYR A 1 411 ? 0.418 -11.219 -23.922 1 75.69 411 TYR A N 1
ATOM 3283 C CA . TYR A 1 411 ? -0.38 -10.312 -24.75 1 75.69 411 TYR A CA 1
ATOM 3284 C C . TYR A 1 411 ? -0.84 -11.008 -26.031 1 75.69 411 TYR A C 1
ATOM 3286 O O . TYR A 1 411 ? -1.95 -10.758 -26.5 1 75.69 411 TYR A O 1
ATOM 3294 N N . GLN A 1 412 ? -0.007 -11.969 -26.391 1 78.75 412 GLN A N 1
ATOM 3295 C CA . GLN A 1 412 ? -0.337 -12.695 -27.609 1 78.75 412 GLN A CA 1
ATOM 3296 C C . GLN A 1 412 ? -1.467 -13.695 -27.375 1 78.75 412 GLN A C 1
ATOM 3298 O O . GLN A 1 412 ? -2.283 -13.945 -28.266 1 78.75 412 GLN A O 1
ATOM 3303 N N . HIS A 1 413 ? -1.548 -14.102 -26.203 1 85.25 413 HIS A N 1
ATOM 3304 C CA . HIS A 1 413 ? -2.584 -15.07 -25.859 1 85.25 413 HIS A CA 1
ATOM 3305 C C . HIS A 1 413 ? -3.947 -14.398 -25.734 1 85.25 413 HIS A C 1
ATOM 3307 O O . HIS A 1 413 ? -4.98 -15.07 -25.75 1 85.25 413 HIS A O 1
ATOM 3313 N N . CYS A 1 414 ? -3.957 -13.062 -25.703 1 88.81 414 CYS A N 1
ATOM 3314 C CA . CYS A 1 414 ? -5.207 -12.336 -25.531 1 88.81 414 CYS A CA 1
ATOM 3315 C C . CYS A 1 414 ? -5.816 -11.969 -26.875 1 88.81 414 CYS A C 1
ATOM 3317 O O . CYS A 1 414 ? -6.895 -11.375 -26.938 1 88.81 414 CYS A O 1
ATOM 3319 N N . GLU A 1 415 ? -5.207 -12.398 -27.984 1 88.56 415 GLU A N 1
ATOM 3320 C CA . GLU A 1 415 ? -5.676 -12.039 -29.312 1 88.56 415 GLU A CA 1
ATOM 3321 C C . GLU A 1 415 ? -7.008 -12.703 -29.641 1 88.56 415 GLU A C 1
ATOM 3323 O O . GLU A 1 415 ? -7.84 -12.133 -30.344 1 88.56 415 GLU A O 1
ATOM 3328 N N . ASN A 1 416 ? -7.211 -13.859 -29.078 1 89.19 416 ASN A N 1
ATOM 3329 C CA . ASN A 1 416 ? -8.469 -14.57 -29.312 1 89.19 416 ASN A CA 1
ATOM 3330 C C . ASN A 1 416 ? -9.523 -14.188 -28.281 1 89.19 416 ASN A C 1
ATOM 3332 O O . ASN A 1 416 ? -9.875 -14.992 -27.406 1 89.19 416 ASN A O 1
ATOM 3336 N N . ILE A 1 417 ? -10.172 -13.117 -28.5 1 91.88 417 ILE A N 1
ATOM 3337 C CA . ILE A 1 417 ? -11.109 -12.531 -27.547 1 91.88 417 ILE A CA 1
ATOM 3338 C C . ILE A 1 417 ? -12.375 -13.383 -27.484 1 91.88 417 ILE A C 1
ATOM 3340 O O . ILE A 1 417 ? -13.102 -13.344 -26.5 1 91.88 417 ILE A O 1
ATOM 3344 N N . TRP A 1 418 ? -12.672 -14.156 -28.531 1 93.62 418 TRP A N 1
ATOM 3345 C CA . TRP A 1 418 ? -13.891 -14.953 -28.578 1 93.62 418 TRP A CA 1
ATOM 3346 C C . TRP A 1 418 ? -13.891 -16.016 -27.484 1 93.62 418 TRP A C 1
ATOM 3348 O O . TRP A 1 418 ? -14.945 -16.391 -26.969 1 93.62 418 TRP A O 1
ATOM 3358 N N . LYS A 1 419 ? -12.734 -16.5 -27.047 1 94.69 419 LYS A N 1
ATOM 3359 C CA . LYS A 1 419 ? -12.656 -17.469 -25.969 1 94.69 419 LYS A CA 1
ATOM 3360 C C . LYS A 1 419 ? -13.102 -16.859 -24.641 1 94.69 419 LYS A C 1
ATOM 3362 O O . LYS A 1 419 ? -13.68 -17.547 -23.797 1 94.69 419 LYS A O 1
ATOM 3367 N N . THR A 1 420 ? -12.812 -15.57 -24.5 1 94.44 420 THR A N 1
ATOM 3368 C CA . THR A 1 420 ? -13.258 -14.852 -23.312 1 94.44 420 THR A CA 1
ATOM 3369 C C . THR A 1 420 ? -14.773 -14.648 -23.328 1 94.44 420 THR A C 1
ATOM 3371 O O . THR A 1 420 ? -15.453 -14.914 -22.344 1 94.44 420 THR A O 1
ATOM 3374 N N . LEU A 1 421 ? -15.297 -14.312 -24.516 1 96.06 421 LEU A N 1
ATOM 3375 C CA . LEU A 1 421 ? -16.719 -14.008 -24.656 1 96.06 421 LEU A CA 1
ATOM 3376 C C . LEU A 1 421 ? -17.562 -15.266 -24.5 1 96.06 421 LEU A C 1
ATOM 3378 O O . LEU A 1 421 ? -18.703 -15.188 -24.031 1 96.06 421 LEU A O 1
ATOM 3382 N N . THR A 1 422 ? -16.984 -16.406 -24.766 1 96.56 422 THR A N 1
ATOM 3383 C CA . THR A 1 422 ? -17.734 -17.656 -24.688 1 96.56 422 THR A CA 1
ATOM 3384 C C . THR A 1 422 ? -17.375 -18.422 -23.422 1 96.56 422 THR A C 1
ATOM 3386 O O . THR A 1 422 ? -17.812 -19.562 -23.25 1 96.56 422 THR A O 1
ATOM 3389 N N . TYR A 1 423 ? -16.656 -17.953 -22.562 1 96.5 423 TYR A N 1
ATOM 3390 C CA . TYR A 1 423 ? -16.219 -18.609 -21.344 1 96.5 423 TYR A CA 1
ATOM 3391 C C . TYR A 1 423 ? -15.578 -19.969 -21.672 1 96.5 423 TYR A C 1
ATOM 3393 O O . TYR A 1 423 ? -15.914 -20.984 -21.047 1 96.5 423 TYR A O 1
ATOM 3401 N N . THR A 1 424 ? -14.578 -19.953 -22.656 1 95.62 424 THR A N 1
ATOM 3402 C CA . THR A 1 424 ? -13.906 -21.172 -23.047 1 95.62 424 THR A CA 1
ATOM 3403 C C . THR A 1 424 ? -12.391 -20.984 -23.062 1 95.62 424 THR A C 1
ATOM 3405 O O . THR A 1 424 ? -11.68 -21.656 -23.797 1 95.62 424 THR A O 1
ATOM 3408 N N . SER A 1 425 ? -11.969 -20.031 -22.297 1 93.94 425 SER A N 1
ATOM 3409 C CA . SER A 1 425 ? -10.539 -19.75 -22.281 1 93.94 425 SER A CA 1
ATOM 3410 C C . SER A 1 425 ? -9.75 -20.891 -21.641 1 93.94 425 SER A C 1
ATOM 3412 O O . SER A 1 425 ? -8.539 -20.984 -21.812 1 93.94 425 SER A O 1
ATOM 3414 N N . ASN A 1 426 ? -10.453 -21.828 -20.906 1 93.38 426 ASN A N 1
ATOM 3415 C CA . ASN A 1 426 ? -9.781 -22.906 -20.219 1 93.38 426 ASN A CA 1
ATOM 3416 C C . ASN A 1 426 ? -9.43 -24.047 -21.172 1 93.38 426 ASN A C 1
ATOM 3418 O O . ASN A 1 426 ? -8.891 -25.078 -20.734 1 93.38 426 ASN A O 1
ATOM 3422 N N . VAL A 1 427 ? -9.758 -23.859 -22.453 1 91.31 427 VAL A N 1
ATOM 3423 C CA . VAL A 1 427 ? -9.336 -24.844 -23.453 1 91.31 427 VAL A CA 1
ATOM 3424 C C . VAL A 1 427 ? -7.828 -24.734 -23.656 1 91.31 427 VAL A C 1
ATOM 3426 O O . VAL A 1 427 ? -7.172 -25.734 -23.984 1 91.31 427 VAL A O 1
ATOM 3429 N N . ASP A 1 428 ? -7.355 -23.547 -23.422 1 90.31 428 ASP A N 1
ATOM 3430 C CA . ASP A 1 428 ? -5.918 -23.312 -23.484 1 90.31 428 ASP A CA 1
ATOM 3431 C C . ASP A 1 428 ? -5.227 -23.734 -22.203 1 90.31 428 ASP A C 1
ATOM 3433 O O . ASP A 1 428 ? -5.867 -23.828 -21.156 1 90.31 428 ASP A O 1
ATOM 3437 N N . SER A 1 429 ? -3.939 -24.031 -22.391 1 89.88 429 SER A N 1
ATOM 3438 C CA . SER A 1 429 ? -3.145 -24.281 -21.188 1 89.88 429 SER A CA 1
ATOM 3439 C C . SER A 1 429 ? -3.053 -23.031 -20.328 1 89.88 429 SER A C 1
ATOM 3441 O O . SER A 1 429 ? -3.221 -21.922 -20.812 1 89.88 429 SER A O 1
ATOM 3443 N N . LEU A 1 430 ? -2.898 -23.266 -19.047 1 88.12 430 LEU A N 1
ATOM 3444 C CA . LEU A 1 430 ? -2.834 -22.172 -18.094 1 88.12 430 LEU A CA 1
ATOM 3445 C C . LEU A 1 430 ? -1.854 -21.094 -18.547 1 88.12 430 LEU A C 1
ATOM 3447 O O . LEU A 1 430 ? -2.141 -19.906 -18.453 1 88.12 430 LEU A O 1
ATOM 3451 N N . ASN A 1 431 ? -0.702 -21.5 -19.094 1 81.38 431 ASN A N 1
ATOM 3452 C CA . ASN A 1 431 ? 0.352 -20.578 -19.516 1 81.38 431 ASN A CA 1
ATOM 3453 C C . ASN A 1 431 ? -0.006 -19.875 -20.812 1 81.38 431 ASN A C 1
ATOM 3455 O O . ASN A 1 431 ? 0.621 -18.875 -21.172 1 81.38 431 ASN A O 1
ATOM 3459 N N . GLU A 1 432 ? -1.06 -20.391 -21.422 1 86.81 432 GLU A N 1
ATOM 3460 C CA . GLU A 1 432 ? -1.452 -19.812 -22.719 1 86.81 432 GLU A CA 1
ATOM 3461 C C . GLU A 1 432 ? -2.746 -19.016 -22.578 1 86.81 432 GLU A C 1
ATOM 3463 O O . GLU A 1 432 ? -3.256 -18.5 -23.578 1 86.81 432 GLU A O 1
ATOM 3468 N N . MET A 1 433 ? -3.234 -18.984 -21.422 1 89.62 433 MET A N 1
ATOM 3469 C CA . MET A 1 433 ? -4.422 -18.172 -21.188 1 89.62 433 MET A CA 1
ATOM 3470 C C . MET A 1 433 ? -4.062 -16.703 -21.094 1 89.62 433 MET A C 1
ATOM 3472 O O . MET A 1 433 ? -2.996 -16.344 -20.594 1 89.62 433 MET A O 1
ATOM 3476 N N . CYS A 1 434 ? -4.941 -15.867 -21.562 1 88 434 CYS A N 1
ATOM 3477 C CA . CYS A 1 434 ? -4.719 -14.43 -21.484 1 88 434 CYS A CA 1
ATOM 3478 C C . CYS A 1 434 ? -4.617 -13.969 -20.047 1 88 434 CYS A C 1
ATOM 3480 O O . CYS A 1 434 ? -3.689 -13.25 -19.672 1 88 434 CYS A O 1
ATOM 3482 N N . HIS A 1 435 ? -5.555 -14.352 -19.281 1 90.31 435 HIS A N 1
ATOM 3483 C CA . HIS A 1 435 ? -5.613 -14.07 -17.844 1 90.31 435 HIS A CA 1
ATOM 3484 C C . HIS A 1 435 ? -5.781 -15.344 -17.031 1 90.31 435 HIS A C 1
ATOM 3486 O O . HIS A 1 435 ? -6.902 -15.734 -16.703 1 90.31 435 HIS A O 1
ATOM 3492 N N . PRO A 1 436 ? -4.695 -15.914 -16.625 1 88.5 436 PRO A N 1
ATOM 3493 C CA . PRO A 1 436 ? -4.723 -17.25 -16.016 1 88.5 436 PRO A CA 1
ATOM 3494 C C . PRO A 1 436 ? -5.637 -17.328 -14.797 1 88.5 436 PRO A C 1
ATOM 3496 O O . PRO A 1 436 ? -6.289 -18.344 -14.57 1 88.5 436 PRO A O 1
ATOM 3499 N N . VAL A 1 437 ? -5.762 -16.328 -14.023 1 89.75 437 VAL A N 1
ATOM 3500 C CA . VAL A 1 437 ? -6.547 -16.359 -12.797 1 89.75 437 VAL A CA 1
ATOM 3501 C C . VAL A 1 437 ? -8.031 -16.453 -13.141 1 89.75 437 VAL A C 1
ATOM 3503 O O . VAL A 1 437 ? -8.844 -16.875 -12.305 1 89.75 437 VAL A O 1
ATOM 3506 N N . SER A 1 438 ? -8.414 -16.172 -14.398 1 93 438 SER A N 1
ATOM 3507 C CA . SER A 1 438 ? -9.812 -16.203 -14.812 1 93 438 SER A CA 1
ATOM 3508 C C . SER A 1 438 ? -10.297 -17.641 -14.984 1 93 438 SER A C 1
ATOM 3510 O O . SER A 1 438 ? -11.477 -17.875 -15.242 1 93 438 SER A O 1
ATOM 3512 N N . HIS A 1 439 ? -9.445 -18.641 -14.805 1 93.12 439 HIS A N 1
ATOM 3513 C CA . HIS A 1 439 ? -9.852 -20.031 -15 1 93.12 439 HIS A CA 1
ATOM 3514 C C . HIS A 1 439 ? -11 -20.406 -14.07 1 93.12 439 HIS A C 1
ATOM 3516 O O . HIS A 1 439 ? -11.883 -21.172 -14.445 1 93.12 439 HIS A O 1
ATOM 3522 N N . GLN A 1 440 ? -11.008 -19.859 -12.906 1 92 440 GLN A N 1
ATOM 3523 C CA . GLN A 1 440 ? -12.062 -20.188 -11.961 1 92 440 GLN A CA 1
ATOM 3524 C C . GLN A 1 440 ? -13.406 -19.609 -12.414 1 92 440 GLN A C 1
ATOM 3526 O O . GLN A 1 440 ? -14.453 -20.219 -12.219 1 92 440 GLN A O 1
ATOM 3531 N N . VAL A 1 441 ? -13.367 -18.438 -12.961 1 93.56 441 VAL A N 1
ATOM 3532 C CA . VAL A 1 441 ? -14.586 -17.797 -13.453 1 93.56 441 VAL A CA 1
ATOM 3533 C C . VAL A 1 441 ? -15.148 -18.594 -14.633 1 93.56 441 VAL A C 1
ATOM 3535 O O . VAL A 1 441 ? -16.359 -18.812 -14.711 1 93.56 441 VAL A O 1
ATOM 3538 N N . VAL A 1 442 ? -14.297 -19.031 -15.461 1 95.81 442 VAL A N 1
ATOM 3539 C CA . VAL A 1 442 ? -14.695 -19.766 -16.656 1 95.81 442 VAL A CA 1
ATOM 3540 C C . VAL A 1 442 ? -15.266 -21.125 -16.25 1 95.81 442 VAL A C 1
ATOM 3542 O O . VAL A 1 442 ? -16.344 -21.516 -16.703 1 95.81 442 VAL A O 1
ATOM 3545 N N . THR A 1 443 ? -14.617 -21.812 -15.367 1 95.19 443 THR A N 1
ATOM 3546 C CA . THR A 1 443 ? -15.078 -23.125 -14.922 1 95.19 443 THR A CA 1
ATOM 3547 C C . THR A 1 443 ? -16.375 -23 -14.133 1 95.19 443 THR A C 1
ATOM 3549 O O . THR A 1 443 ? -17.25 -23.875 -14.211 1 95.19 443 THR A O 1
ATOM 3552 N N . ASP A 1 444 ? -16.453 -21.969 -13.375 1 94.5 444 ASP A N 1
ATOM 3553 C CA . ASP A 1 444 ? -17.672 -21.734 -12.609 1 94.5 444 ASP A CA 1
ATOM 3554 C C . ASP A 1 444 ? -18.891 -21.578 -13.531 1 94.5 444 ASP A C 1
ATOM 3556 O O . ASP A 1 444 ? -19.953 -22.141 -13.281 1 94.5 444 ASP A O 1
ATOM 3560 N N . TYR A 1 445 ? -18.734 -20.781 -14.547 1 96.44 445 TYR A N 1
ATOM 3561 C CA . TYR A 1 445 ? -19.828 -20.594 -15.5 1 96.44 445 TYR A CA 1
ATOM 3562 C C . TYR A 1 445 ? -20.219 -21.906 -16.172 1 96.44 445 TYR A C 1
ATOM 3564 O O . TYR A 1 445 ? -21.391 -22.203 -16.344 1 96.44 445 TYR A O 1
ATOM 3572 N N . GLN A 1 446 ? -19.234 -22.719 -16.531 1 96.62 446 GLN A N 1
ATOM 3573 C CA . GLN A 1 446 ? -19.484 -24 -17.203 1 96.62 446 GLN A CA 1
ATOM 3574 C C . GLN A 1 446 ? -20.219 -24.969 -16.266 1 96.62 446 GLN A C 1
ATOM 3576 O O . GLN A 1 446 ? -21.125 -25.672 -16.703 1 96.62 446 GLN A O 1
ATOM 3581 N N . MET A 1 447 ? -19.812 -24.969 -15.047 1 96.69 447 MET A N 1
ATOM 3582 C CA . MET A 1 447 ? -20.516 -25.828 -14.086 1 96.69 447 MET A CA 1
ATOM 3583 C C . MET A 1 447 ? -21.906 -25.297 -13.812 1 96.69 447 MET A C 1
ATOM 3585 O O . MET A 1 447 ? -22.844 -26.062 -13.609 1 96.69 447 MET A O 1
ATOM 3589 N N . TYR A 1 448 ? -22.062 -24.031 -13.867 1 96.62 448 TYR A N 1
ATOM 3590 C CA . TYR A 1 448 ? -23.375 -23.406 -13.656 1 96.62 448 TYR A CA 1
ATOM 3591 C C . TYR A 1 448 ? -24.359 -23.828 -14.727 1 96.62 448 TYR A C 1
ATOM 3593 O O . TYR A 1 448 ? -25.562 -23.953 -14.461 1 96.62 448 TYR A O 1
ATOM 3601 N N . LEU A 1 449 ? -23.891 -24.109 -15.914 1 96.38 449 LEU A N 1
ATOM 3602 C CA . LEU A 1 449 ? -24.75 -24.516 -17.016 1 96.38 449 LEU A CA 1
ATOM 3603 C C . LEU A 1 449 ? -25.469 -25.812 -16.688 1 96.38 449 LEU A C 1
ATOM 3605 O O . LEU A 1 449 ? -26.578 -26.062 -17.188 1 96.38 449 LEU A O 1
ATOM 3609 N N . LEU A 1 450 ? -24.938 -26.578 -15.773 1 95.44 450 LEU A N 1
ATOM 3610 C CA . LEU A 1 450 ? -25.516 -27.859 -15.391 1 95.44 450 LEU A CA 1
ATOM 3611 C C . LEU A 1 450 ? -26.469 -27.703 -14.203 1 95.44 450 LEU A C 1
ATOM 3613 O O . LEU A 1 450 ? -27.281 -28.578 -13.938 1 95.44 450 LEU A O 1
ATOM 3617 N N . SER A 1 451 ? -26.438 -26.625 -13.578 1 95.81 451 SER A N 1
ATOM 3618 C CA . SER A 1 451 ? -27.047 -26.453 -12.266 1 95.81 451 SER A CA 1
ATOM 3619 C C . SER A 1 451 ? -28.562 -26.531 -12.352 1 95.81 451 SER A C 1
ATOM 3621 O O . SER A 1 451 ? -29.203 -27.172 -11.523 1 95.81 451 SER A O 1
ATOM 3623 N N . PRO A 1 452 ? -29.219 -25.859 -13.391 1 95.81 452 PRO A N 1
ATOM 3624 C CA . PRO A 1 452 ? -30.688 -25.953 -13.438 1 95.81 452 PRO A CA 1
ATOM 3625 C C . PRO A 1 452 ? -31.188 -27.391 -13.617 1 95.81 452 PRO A C 1
ATOM 3627 O O . PRO A 1 452 ? -32.188 -27.766 -13.031 1 95.81 452 PRO A O 1
ATOM 3630 N N . PHE A 1 453 ? -30.438 -28.172 -14.258 1 96.31 453 PHE A N 1
ATOM 3631 C CA . PHE A 1 453 ? -30.828 -29.547 -14.492 1 96.31 453 PHE A CA 1
ATOM 3632 C C . PHE A 1 453 ? -30.641 -30.391 -13.234 1 96.31 453 PHE A C 1
ATOM 3634 O O . PHE A 1 453 ? -31.469 -31.25 -12.922 1 96.31 453 PHE A O 1
ATOM 3641 N N . LEU A 1 454 ? -29.625 -30.125 -12.547 1 97.12 454 LEU A N 1
ATOM 3642 C CA . LEU A 1 454 ? -29.375 -30.844 -11.305 1 97.12 454 LEU A CA 1
ATOM 3643 C C . LEU A 1 454 ? -30.422 -30.516 -10.25 1 97.12 454 LEU A C 1
ATOM 3645 O O . LEU A 1 454 ? -30.938 -31.406 -9.578 1 97.12 454 LEU A O 1
ATOM 3649 N N . VAL A 1 455 ? -30.75 -29.25 -10.125 1 97 455 VAL A N 1
ATOM 3650 C CA . VAL A 1 455 ? -31.719 -28.797 -9.125 1 97 455 VAL A CA 1
ATOM 3651 C C . VAL A 1 455 ? -33.094 -29.375 -9.453 1 97 455 VAL A C 1
ATOM 3653 O O . VAL A 1 455 ? -33.781 -29.875 -8.57 1 97 455 VAL A O 1
ATOM 3656 N N . LEU A 1 456 ? -33.469 -29.359 -10.758 1 96.88 456 LEU A N 1
ATOM 3657 C CA . LEU A 1 456 ? -34.75 -29.891 -11.172 1 96.88 456 LEU A CA 1
ATOM 3658 C C . LEU A 1 456 ? -34.812 -31.406 -10.945 1 96.88 456 LEU A C 1
ATOM 3660 O O . LEU A 1 456 ? -35.844 -31.938 -10.547 1 96.88 456 LEU A O 1
ATOM 3664 N N . PHE A 1 457 ? -33.656 -31.984 -11.227 1 97.25 457 PHE A N 1
ATOM 3665 C CA . PHE A 1 457 ? -33.562 -33.438 -10.992 1 97.25 457 PHE A CA 1
ATOM 3666 C C . PHE A 1 457 ? -33.781 -33.75 -9.523 1 97.25 457 PHE A C 1
ATOM 3668 O O . PHE A 1 457 ? -34.562 -34.656 -9.188 1 97.25 457 PHE A O 1
ATOM 3675 N N . LEU A 1 458 ? -33.219 -33.031 -8.648 1 97.25 458 LEU A N 1
ATOM 3676 C CA . LEU A 1 458 ? -33.344 -33.25 -7.207 1 97.25 458 LEU A CA 1
ATOM 3677 C C . LEU A 1 458 ? -34.75 -32.875 -6.734 1 97.25 458 LEU A C 1
ATOM 3679 O O . LEU A 1 458 ? -35.281 -33.5 -5.812 1 97.25 458 LEU A O 1
ATOM 3683 N N . TRP A 1 459 ? -35.312 -31.828 -7.367 1 95.88 459 TRP A N 1
ATOM 3684 C CA . TRP A 1 459 ? -36.656 -31.344 -7.004 1 95.88 459 TRP A CA 1
ATOM 3685 C C . TRP A 1 459 ? -37.719 -32.406 -7.309 1 95.88 459 TRP A C 1
ATOM 3687 O O . TRP A 1 459 ? -38.594 -32.688 -6.48 1 95.88 459 TRP A O 1
ATOM 3697 N N . HIS A 1 460 ? -37.594 -33.125 -8.438 1 95.88 460 HIS A N 1
ATOM 3698 C CA . HIS A 1 460 ? -38.656 -34.031 -8.906 1 95.88 460 HIS A CA 1
ATOM 3699 C C . HIS A 1 460 ? -38.469 -35.406 -8.32 1 95.88 460 HIS A C 1
ATOM 3701 O O . HIS A 1 460 ? -39.469 -36.094 -7.992 1 95.88 460 HIS A O 1
ATOM 3707 N N . TYR A 1 461 ? -37.188 -35.844 -8.18 1 96.38 461 TYR A N 1
ATOM 3708 C CA . TYR A 1 461 ? -36.969 -37.25 -7.832 1 96.38 461 TYR A CA 1
ATOM 3709 C C . TYR A 1 461 ? -36.438 -37.375 -6.406 1 96.38 461 TYR A C 1
ATOM 3711 O O . TYR A 1 461 ? -36.25 -38.5 -5.914 1 96.38 461 TYR A O 1
ATOM 3719 N N . LYS A 1 462 ? -36.094 -36.312 -5.766 1 94.19 462 LYS A N 1
ATOM 3720 C CA . LYS A 1 462 ? -35.844 -36.188 -4.336 1 94.19 462 LYS A CA 1
ATOM 3721 C C . LYS A 1 462 ? -34.75 -37.156 -3.891 1 94.19 462 LYS A C 1
ATOM 3723 O O . LYS A 1 462 ? -33.625 -37.125 -4.41 1 94.19 462 LYS A O 1
ATOM 3728 N N . ALA A 1 463 ? -35.094 -38.219 -3.152 1 94.38 463 ALA A N 1
ATOM 3729 C CA . ALA A 1 463 ? -34.094 -39.125 -2.541 1 94.38 463 ALA A CA 1
ATOM 3730 C C . ALA A 1 463 ? -33.344 -39.938 -3.604 1 94.38 463 ALA A C 1
ATOM 3732 O O . ALA A 1 463 ? -32.156 -40.188 -3.465 1 94.38 463 ALA A O 1
ATOM 3733 N N . THR A 1 464 ? -34.031 -40.375 -4.605 1 96.62 464 THR A N 1
ATOM 3734 C CA . THR A 1 464 ? -33.406 -41.125 -5.68 1 96.62 464 THR A CA 1
ATOM 3735 C C . THR A 1 464 ? -32.375 -40.281 -6.395 1 96.62 464 THR A C 1
ATOM 3737 O O . THR A 1 464 ? -31.25 -40.75 -6.684 1 96.62 464 THR A O 1
ATOM 3740 N N . ALA A 1 465 ? -32.75 -39.094 -6.66 1 97 465 ALA A N 1
ATOM 3741 C CA . ALA A 1 465 ? -31.812 -38.156 -7.297 1 97 465 ALA A CA 1
ATOM 3742 C C . ALA A 1 465 ? -30.594 -37.906 -6.41 1 97 465 ALA A C 1
ATOM 3744 O O . ALA A 1 465 ? -29.469 -37.812 -6.898 1 97 465 ALA A O 1
ATOM 3745 N N . PHE A 1 466 ? -30.844 -37.75 -5.129 1 97.12 466 PHE A N 1
ATOM 3746 C CA . PHE A 1 466 ? -29.766 -37.531 -4.176 1 97.12 466 PHE A CA 1
ATOM 3747 C C . PHE A 1 466 ? -28.734 -38.656 -4.234 1 97.12 466 PHE A C 1
ATOM 3749 O O . PHE A 1 466 ? -27.531 -38.406 -4.27 1 97.12 466 PHE A O 1
ATOM 3756 N N . LYS A 1 467 ? -29.188 -39.875 -4.309 1 97.31 467 LYS A N 1
ATOM 3757 C CA . LYS A 1 467 ? -28.312 -41.031 -4.355 1 97.31 467 LYS A CA 1
ATOM 3758 C C . LYS A 1 467 ? -27.562 -41.125 -5.684 1 97.31 467 LYS A C 1
ATOM 3760 O O . LYS A 1 467 ? -26.359 -41.375 -5.707 1 97.31 467 LYS A O 1
ATOM 3765 N N . VAL A 1 468 ? -28.234 -40.844 -6.703 1 97.44 468 VAL A N 1
ATOM 3766 C CA . VAL A 1 468 ? -27.641 -40.938 -8.039 1 97.44 468 VAL A CA 1
ATOM 3767 C C . VAL A 1 468 ? -26.562 -39.875 -8.188 1 97.44 468 VAL A C 1
ATOM 3769 O O . VAL A 1 468 ? -25.453 -40.156 -8.672 1 97.44 468 VAL A O 1
ATOM 3772 N N . VAL A 1 469 ? -26.891 -38.688 -7.816 1 97.56 469 VAL A N 1
ATOM 3773 C CA . VAL A 1 469 ? -25.938 -37.562 -7.938 1 97.56 469 VAL A CA 1
ATOM 3774 C C . VAL A 1 469 ? -24.734 -37.812 -7.039 1 97.56 469 VAL A C 1
ATOM 3776 O O . VAL A 1 469 ? -23.594 -37.531 -7.426 1 97.56 469 VAL A O 1
ATOM 3779 N N . SER A 1 470 ? -24.938 -38.344 -5.855 1 97.19 470 SER A N 1
ATOM 3780 C CA . SER A 1 470 ? -23.844 -38.688 -4.945 1 97.19 470 SER A CA 1
ATOM 3781 C C . SER A 1 470 ? -22.938 -39.75 -5.523 1 97.19 470 SER A C 1
ATOM 3783 O O . SER A 1 470 ? -21.719 -39.688 -5.406 1 97.19 470 SER A O 1
ATOM 3785 N N . LEU A 1 471 ? -23.547 -40.75 -6.105 1 97.25 471 LEU A N 1
ATOM 3786 C CA . LEU A 1 471 ? -22.781 -41.812 -6.723 1 97.25 471 LEU A CA 1
ATOM 3787 C C . LEU A 1 471 ? -21.984 -41.312 -7.926 1 97.25 471 LEU A C 1
ATOM 3789 O O . LEU A 1 471 ? -20.844 -41.719 -8.148 1 97.25 471 LEU A O 1
ATOM 3793 N N . ALA A 1 472 ? -22.609 -40.469 -8.664 1 96.56 472 ALA A N 1
ATOM 3794 C CA . ALA A 1 472 ? -21.922 -39.844 -9.789 1 96.56 472 ALA A CA 1
ATOM 3795 C C . ALA A 1 472 ? -20.734 -39.031 -9.32 1 96.56 472 ALA A C 1
ATOM 3797 O O . ALA A 1 472 ? -19.672 -39.062 -9.945 1 96.56 472 ALA A O 1
ATOM 3798 N N . MET A 1 473 ? -20.938 -38.281 -8.289 1 97.06 473 MET A N 1
ATOM 3799 C CA . MET A 1 473 ? -19.844 -37.5 -7.715 1 97.06 473 MET A CA 1
ATOM 3800 C C . MET A 1 473 ? -18.688 -38.375 -7.281 1 97.06 473 MET A C 1
ATOM 3802 O O . MET A 1 473 ? -17.531 -38.094 -7.547 1 97.06 473 MET A O 1
ATOM 3806 N N . ALA A 1 474 ? -19.031 -39.5 -6.617 1 97.44 474 ALA A N 1
ATOM 3807 C CA . ALA A 1 474 ? -18 -40.438 -6.168 1 97.44 474 ALA A CA 1
ATOM 3808 C C . ALA A 1 474 ? -17.25 -41.031 -7.355 1 97.44 474 ALA A C 1
ATOM 3810 O O . ALA A 1 474 ? -16.031 -41.219 -7.289 1 97.44 474 ALA A O 1
ATOM 3811 N N . ALA A 1 475 ? -17.984 -41.312 -8.359 1 97.81 475 ALA A N 1
ATOM 3812 C CA . ALA A 1 475 ? -17.359 -41.844 -9.562 1 97.81 475 ALA A CA 1
ATOM 3813 C C . ALA A 1 475 ? -16.391 -40.844 -10.172 1 97.81 475 ALA A C 1
ATOM 3815 O O . ALA A 1 475 ? -15.305 -41.219 -10.625 1 97.81 475 ALA A O 1
ATOM 3816 N N . ILE A 1 476 ? -16.734 -39.594 -10.25 1 97.88 476 ILE A N 1
ATOM 3817 C CA . ILE A 1 476 ? -15.859 -38.562 -10.781 1 97.88 476 ILE A CA 1
ATOM 3818 C C . ILE A 1 476 ? -14.617 -38.438 -9.898 1 97.88 476 ILE A C 1
ATOM 3820 O O . ILE A 1 476 ? -13.508 -38.219 -10.406 1 97.88 476 ILE A O 1
ATOM 3824 N N . CYS A 1 477 ? -14.797 -38.531 -8.586 1 97.62 477 CYS A N 1
ATOM 3825 C CA . CYS A 1 477 ? -13.664 -38.469 -7.664 1 97.62 477 CYS A CA 1
ATOM 3826 C C . CYS A 1 477 ? -12.664 -39.594 -7.938 1 97.62 477 CYS A C 1
ATOM 3828 O O . CYS A 1 477 ? -11.461 -39.344 -7.996 1 97.62 477 CYS A O 1
ATOM 3830 N N . VAL A 1 478 ? -13.219 -40.75 -8.102 1 97.5 478 VAL A N 1
ATOM 3831 C CA . VAL A 1 478 ? -12.367 -41.906 -8.391 1 97.5 478 VAL A CA 1
ATOM 3832 C C . VAL A 1 478 ? -11.672 -41.688 -9.734 1 97.5 478 VAL A C 1
ATOM 3834 O O . VAL A 1 478 ? -10.484 -42 -9.875 1 97.5 478 VAL A O 1
ATOM 3837 N N . TYR A 1 479 ? -12.375 -41.219 -10.648 1 97.56 479 TYR A N 1
ATOM 3838 C CA . TYR A 1 479 ? -11.812 -40.969 -11.961 1 97.56 479 TYR A CA 1
ATOM 3839 C C . TYR A 1 479 ? -10.695 -39.906 -11.875 1 97.56 479 TYR A C 1
ATOM 3841 O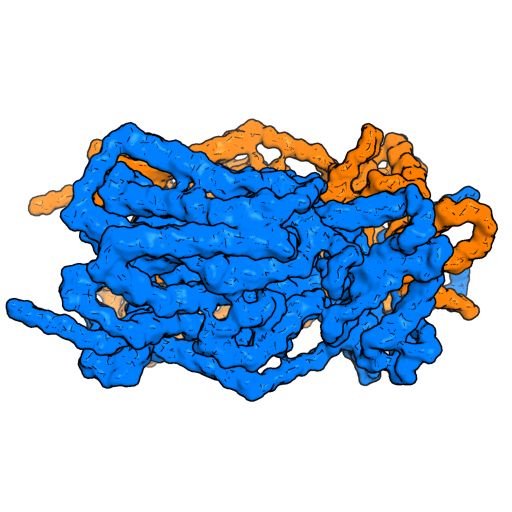 O . TYR A 1 479 ? -9.648 -40.062 -12.508 1 97.56 479 TYR A O 1
ATOM 3849 N N . SER A 1 480 ? -10.883 -38.844 -11.148 1 96.75 480 SER A N 1
ATOM 3850 C CA . SER A 1 480 ? -9.867 -37.812 -10.961 1 96.75 480 SER A CA 1
ATOM 3851 C C . SER A 1 480 ? -8.594 -38.375 -10.344 1 96.75 480 SER A C 1
ATOM 3853 O O . SER A 1 480 ? -7.488 -38.031 -10.742 1 96.75 480 SER A O 1
ATOM 3855 N N . GLY A 1 481 ? -8.789 -39.25 -9.305 1 96.94 481 GLY A N 1
ATOM 3856 C CA . GLY A 1 481 ? -7.641 -39.906 -8.734 1 96.94 481 GLY A CA 1
ATOM 3857 C C . GLY A 1 481 ? -6.902 -40.781 -9.727 1 96.94 481 GLY A C 1
ATOM 3858 O O . GLY A 1 481 ? -5.672 -40.812 -9.766 1 96.94 481 GLY A O 1
ATOM 3859 N N . TRP A 1 482 ? -7.676 -41.438 -10.531 1 97 482 TRP A N 1
ATOM 3860 C CA . TRP A 1 482 ? -7.094 -42.312 -11.539 1 97 482 TRP A CA 1
ATOM 3861 C C . TRP A 1 482 ? -6.289 -41.5 -12.555 1 97 482 TRP A C 1
ATOM 3863 O O . TRP A 1 482 ? -5.223 -41.938 -13 1 97 482 TRP A O 1
ATOM 3873 N N . VAL A 1 483 ? -6.738 -40.375 -12.961 1 96.56 483 VAL A N 1
ATOM 3874 C CA . VAL A 1 483 ? -6.031 -39.531 -13.922 1 96.56 483 VAL A CA 1
ATOM 3875 C C . VAL A 1 483 ? -4.699 -39.094 -13.328 1 96.56 483 VAL A C 1
ATOM 3877 O O . VAL A 1 483 ? -3.676 -39.094 -14.016 1 96.56 483 VAL A O 1
ATOM 3880 N N . ILE A 1 484 ? -4.672 -38.719 -12.094 1 95.44 484 ILE A N 1
ATOM 3881 C CA . ILE A 1 484 ? -3.436 -38.312 -11.422 1 95.44 484 ILE A CA 1
ATOM 3882 C C . ILE A 1 484 ? -2.467 -39.5 -11.398 1 95.44 484 ILE A C 1
ATOM 3884 O O . ILE A 1 484 ? -1.282 -39.344 -11.703 1 95.44 484 ILE A O 1
ATOM 3888 N N . TYR A 1 485 ? -3.004 -40.688 -11.117 1 95.44 485 TYR A N 1
ATOM 3889 C CA . TYR A 1 485 ? -2.172 -41.875 -11.023 1 95.44 485 TYR A CA 1
ATOM 3890 C C . TYR A 1 485 ? -1.632 -42.281 -12.391 1 95.44 485 TYR A C 1
ATOM 3892 O O . TYR A 1 485 ? -0.442 -42.562 -12.531 1 95.44 485 TYR A O 1
ATOM 3900 N N . SER A 1 486 ? -2.4 -42.25 -13.367 1 95.81 486 SER A N 1
ATOM 3901 C CA . SER A 1 486 ? -2.039 -42.719 -14.703 1 95.81 486 SER A CA 1
ATOM 3902 C C . SER A 1 486 ? -1.089 -41.75 -15.398 1 95.81 486 SER A C 1
ATOM 3904 O O . SER A 1 486 ? -0.207 -42.188 -16.156 1 95.81 486 SER A O 1
ATOM 3906 N N . LYS A 1 487 ? -1.185 -40.438 -15.156 1 94.69 487 LYS A N 1
ATOM 3907 C CA . LYS A 1 487 ? -0.375 -39.438 -15.852 1 94.69 487 LYS A CA 1
ATOM 3908 C C . LYS A 1 487 ? 0.737 -38.938 -14.953 1 94.69 487 LYS A C 1
ATOM 3910 O O . LYS A 1 487 ? 1.483 -38.031 -15.344 1 94.69 487 LYS A O 1
ATOM 3915 N N . ASN A 1 488 ? 0.826 -39.406 -13.766 1 92.75 488 ASN A N 1
ATOM 3916 C CA . ASN A 1 488 ? 1.833 -38.969 -12.797 1 92.75 488 ASN A CA 1
ATOM 3917 C C . ASN A 1 488 ? 1.764 -37.469 -12.531 1 92.75 488 ASN A C 1
ATOM 3919 O O . ASN A 1 488 ? 2.781 -36.781 -12.594 1 92.75 488 ASN A O 1
ATOM 3923 N N . LEU A 1 489 ? 0.529 -37.094 -12.344 1 94 489 LEU A N 1
ATOM 3924 C CA . LEU A 1 489 ? 0.308 -35.656 -12.055 1 94 489 LEU A CA 1
ATOM 3925 C C . LEU A 1 489 ? 0.42 -35.406 -10.555 1 94 489 LEU A C 1
ATOM 3927 O O . LEU A 1 489 ? 0.638 -36.312 -9.766 1 94 489 LEU A O 1
ATOM 3931 N N . VAL A 1 490 ? 0.413 -34.156 -10.219 1 89.06 490 VAL A N 1
ATOM 3932 C CA . VAL A 1 490 ? 0.536 -33.781 -8.812 1 89.06 490 VAL A CA 1
ATOM 3933 C C . VAL A 1 490 ? -0.749 -33.094 -8.344 1 89.06 490 VAL A C 1
ATOM 3935 O O . VAL A 1 490 ? -1.369 -32.344 -9.102 1 89.06 490 VAL A O 1
ATOM 3938 N N . ALA A 1 491 ? -1.136 -33.438 -7.148 1 86.69 491 ALA A N 1
ATOM 3939 C CA . ALA A 1 491 ? -2.291 -32.781 -6.539 1 86.69 491 ALA A CA 1
ATOM 3940 C C . ALA A 1 491 ? -1.872 -31.531 -5.762 1 86.69 491 ALA A C 1
ATOM 3942 O O . ALA A 1 491 ? -2.631 -30.562 -5.672 1 86.69 491 ALA A O 1
ATOM 3943 N N . VAL A 1 492 ? -0.744 -31.531 -5.133 1 82.12 492 VAL A N 1
ATOM 3944 C CA . VAL A 1 492 ? -0.148 -30.438 -4.383 1 82.12 492 VAL A CA 1
ATOM 3945 C C . VAL A 1 492 ? 1.302 -30.234 -4.82 1 82.12 492 VAL A C 1
ATOM 3947 O O . VAL A 1 492 ? 2.031 -31.203 -5.031 1 82.12 492 VAL A O 1
ATOM 3950 N N . ALA A 1 493 ? 1.592 -28.953 -5.004 1 78.44 493 ALA A N 1
ATOM 3951 C CA . ALA A 1 493 ? 2.961 -28.656 -5.414 1 78.44 493 ALA A CA 1
ATOM 3952 C C . ALA A 1 493 ? 3.959 -29.078 -4.336 1 78.44 493 ALA A C 1
ATOM 3954 O O . ALA A 1 493 ? 3.707 -28.875 -3.145 1 78.44 493 ALA A O 1
ATOM 3955 N N . TYR A 1 494 ? 4.969 -29.828 -4.719 1 77.44 494 TYR A N 1
ATOM 3956 C CA . TYR A 1 494 ? 6.008 -30.234 -3.775 1 77.44 494 TYR A CA 1
ATOM 3957 C C . TYR A 1 494 ? 7.316 -29.516 -4.066 1 77.44 494 TYR A C 1
ATOM 3959 O O . TYR A 1 494 ? 7.492 -28.938 -5.148 1 77.44 494 TYR A O 1
ATOM 3967 N N . HIS A 1 495 ? 8.141 -29.531 -3.096 1 73.19 495 HIS A N 1
ATOM 3968 C CA . HIS A 1 495 ? 9.438 -28.875 -3.227 1 73.19 495 HIS A CA 1
ATOM 3969 C C . HIS A 1 495 ? 10.258 -29.5 -4.352 1 73.19 495 HIS A C 1
ATOM 3971 O O . HIS A 1 495 ? 10.438 -30.719 -4.395 1 73.19 495 HIS A O 1
ATOM 3977 N N . GLY A 1 496 ? 10.617 -28.719 -5.285 1 68.94 496 GLY A N 1
ATOM 3978 C CA . GLY A 1 496 ? 11.453 -29.188 -6.375 1 68.94 496 GLY A CA 1
ATOM 3979 C C . GLY A 1 496 ? 10.656 -29.641 -7.586 1 68.94 496 GLY A C 1
ATOM 3980 O O . GLY A 1 496 ? 11.211 -30.219 -8.523 1 68.94 496 GLY A O 1
ATOM 3981 N N . ILE A 1 497 ? 9.414 -29.359 -7.582 1 77 497 ILE A N 1
ATOM 3982 C CA . ILE A 1 497 ? 8.57 -29.781 -8.695 1 77 497 ILE A CA 1
ATOM 3983 C C . ILE A 1 497 ? 8.984 -29.047 -9.969 1 77 497 ILE A C 1
ATOM 3985 O O . ILE A 1 497 ? 9.375 -27.875 -9.922 1 77 497 ILE A O 1
ATOM 3989 N N . ALA A 1 498 ? 8.906 -29.812 -11.047 1 72.69 498 ALA A N 1
ATOM 3990 C CA . ALA A 1 498 ? 9.156 -29.188 -12.344 1 72.69 498 ALA A CA 1
ATOM 3991 C C . ALA A 1 498 ? 8.008 -28.266 -12.734 1 72.69 498 ALA A C 1
ATOM 3993 O O . ALA A 1 498 ? 6.836 -28.594 -12.508 1 72.69 498 ALA A O 1
ATOM 3994 N N . PHE A 1 499 ? 8.344 -27.188 -13.32 1 73.31 499 PHE A N 1
ATOM 3995 C CA . PHE A 1 499 ? 7.355 -26.172 -13.672 1 73.31 499 PHE A CA 1
ATOM 3996 C C . PHE A 1 499 ? 6.348 -26.734 -14.672 1 73.31 499 PHE A C 1
ATOM 3998 O O . PHE A 1 499 ? 5.141 -26.516 -14.531 1 73.31 499 PHE A O 1
ATOM 4005 N N . ASP A 1 500 ? 6.812 -27.484 -15.625 1 76.19 500 ASP A N 1
ATOM 4006 C CA . ASP A 1 500 ? 5.934 -28.031 -16.656 1 76.19 500 ASP A CA 1
ATOM 4007 C C . ASP A 1 500 ? 4.953 -29.031 -16.062 1 76.19 500 ASP A C 1
ATOM 4009 O O . ASP A 1 500 ? 3.801 -29.109 -16.484 1 76.19 500 ASP A O 1
ATOM 4013 N N . LEU A 1 501 ? 5.488 -29.781 -15.148 1 83.88 501 LEU A N 1
ATOM 4014 C CA . LEU A 1 501 ? 4.617 -30.75 -14.484 1 83.88 501 LEU A CA 1
ATOM 4015 C C . LEU A 1 501 ? 3.551 -30.031 -13.656 1 83.88 501 LEU A C 1
ATOM 4017 O O . LEU A 1 501 ? 2.4 -30.469 -13.602 1 83.88 501 LEU A O 1
ATOM 4021 N N . ALA A 1 502 ? 3.971 -28.984 -13.039 1 82.75 502 ALA A N 1
ATOM 4022 C CA . ALA A 1 502 ? 3.021 -28.188 -12.266 1 82.75 502 ALA A CA 1
ATOM 4023 C C . ALA A 1 502 ? 1.922 -27.625 -13.156 1 82.75 502 ALA A C 1
ATOM 4025 O O . ALA A 1 502 ? 0.737 -27.719 -12.828 1 82.75 502 ALA A O 1
ATOM 4026 N N . ILE A 1 503 ? 2.254 -27.156 -14.328 1 85.44 503 ILE A N 1
ATOM 4027 C CA . ILE A 1 503 ? 1.302 -26.547 -15.258 1 85.44 503 ILE A CA 1
ATOM 4028 C C . ILE A 1 503 ? 0.391 -27.641 -15.836 1 85.44 503 ILE A C 1
ATOM 4030 O O . ILE A 1 503 ? -0.825 -27.453 -15.914 1 85.44 503 ILE A O 1
ATOM 4034 N N . GLU A 1 504 ? 0.979 -28.703 -16.156 1 89.69 504 GLU A N 1
ATOM 4035 C CA . GLU A 1 504 ? 0.188 -29.812 -16.688 1 89.69 504 GLU A CA 1
ATOM 4036 C C . GLU A 1 504 ? -0.835 -30.312 -15.672 1 89.69 504 GLU A C 1
ATOM 4038 O O . GLU A 1 504 ? -1.97 -30.625 -16.031 1 89.69 504 GLU A O 1
ATOM 4043 N N . SER A 1 505 ? -0.41 -30.359 -14.492 1 90.75 505 SER A N 1
ATOM 4044 C CA . SER A 1 505 ? -1.312 -30.781 -13.43 1 90.75 505 SER A CA 1
ATOM 4045 C C . SER A 1 505 ? -2.469 -29.812 -13.258 1 90.75 505 SER A C 1
ATOM 4047 O O . SER A 1 505 ? -3.617 -30.219 -13.078 1 90.75 505 SER A O 1
ATOM 4049 N N . VAL A 1 506 ? -2.211 -28.578 -13.352 1 90.38 506 VAL A N 1
ATOM 4050 C CA . VAL A 1 506 ? -3.244 -27.547 -13.227 1 90.38 506 VAL A CA 1
ATOM 4051 C C . VAL A 1 506 ? -4.188 -27.609 -14.422 1 90.38 506 VAL A C 1
ATOM 4053 O O . VAL A 1 506 ? -5.402 -27.469 -14.273 1 90.38 506 VAL A O 1
ATOM 4056 N N . ASP A 1 507 ? -3.678 -27.891 -15.539 1 93.25 507 ASP A N 1
ATOM 4057 C CA . ASP A 1 507 ? -4.48 -27.969 -16.75 1 93.25 507 ASP A CA 1
ATOM 4058 C C . ASP A 1 507 ? -5.516 -29.094 -16.656 1 93.25 507 ASP A C 1
ATOM 4060 O O . ASP A 1 507 ? -6.672 -28.906 -17.047 1 93.25 507 ASP A O 1
ATOM 4064 N N . HIS A 1 508 ? -5.105 -30.094 -16.016 1 91.25 508 HIS A N 1
ATOM 4065 C CA . HIS A 1 508 ? -6.012 -31.234 -15.914 1 91.25 508 HIS A CA 1
ATOM 4066 C C . HIS A 1 508 ? -6.945 -31.094 -14.719 1 91.25 508 HIS A C 1
ATOM 4068 O O . HIS A 1 508 ? -8.148 -31.344 -14.828 1 91.25 508 HIS A O 1
ATOM 4074 N N . MET A 1 509 ? -6.406 -30.609 -13.656 1 90.25 509 MET A N 1
ATOM 4075 C CA . MET A 1 509 ? -7.152 -30.734 -12.414 1 90.25 509 MET A CA 1
ATOM 4076 C C . MET A 1 509 ? -7.938 -29.453 -12.125 1 90.25 509 MET A C 1
ATOM 4078 O O . MET A 1 509 ? -8.953 -29.5 -11.43 1 90.25 509 MET A O 1
ATOM 4082 N N . TYR A 1 510 ? -7.496 -28.344 -12.703 1 89.5 510 TYR A N 1
ATOM 4083 C CA . TYR A 1 510 ? -8.141 -27.094 -12.336 1 89.5 510 TYR A CA 1
ATOM 4084 C C . TYR A 1 510 ? -8.875 -26.484 -13.531 1 89.5 510 TYR A C 1
ATOM 4086 O O . TYR A 1 510 ? -9.906 -25.828 -13.367 1 89.5 510 TYR A O 1
ATOM 4094 N N . LEU A 1 511 ? -8.375 -26.734 -14.688 1 93.81 511 LEU A N 1
ATOM 4095 C CA . LEU A 1 511 ? -8.969 -26.094 -15.859 1 93.81 511 LEU A CA 1
ATOM 4096 C C . LEU A 1 511 ? -10.094 -26.953 -16.438 1 93.81 511 LEU A C 1
ATOM 4098 O O . LEU A 1 511 ? -11.023 -26.422 -17.062 1 93.81 511 LEU A O 1
ATOM 4102 N N . ASN A 1 512 ? -9.977 -28.234 -16.219 1 93.75 512 ASN A N 1
ATOM 4103 C CA . ASN A 1 512 ? -11.023 -29.141 -16.688 1 93.75 512 ASN A CA 1
ATOM 4104 C C . ASN A 1 512 ? -12.188 -29.203 -15.703 1 93.75 512 ASN A C 1
ATOM 4106 O O . ASN A 1 512 ? -12.031 -29.688 -14.578 1 93.75 512 ASN A O 1
ATOM 4110 N N . PRO A 1 513 ? -13.367 -28.766 -16.141 1 94.19 513 PRO A N 1
ATOM 4111 C CA . PRO A 1 513 ? -14.508 -28.688 -15.219 1 94.19 513 PRO A CA 1
ATOM 4112 C C . PRO A 1 513 ? -14.922 -30.047 -14.664 1 94.19 513 PRO A C 1
ATOM 4114 O O . PRO A 1 513 ? -15.5 -30.125 -13.578 1 94.19 513 PRO A O 1
ATOM 4117 N N . ILE A 1 514 ? -14.594 -31.125 -15.336 1 94.44 514 ILE A N 1
ATOM 4118 C CA . ILE A 1 514 ? -15 -32.438 -14.898 1 94.44 514 ILE A CA 1
ATOM 4119 C C . ILE A 1 514 ? -14.367 -32.75 -13.547 1 94.44 514 ILE A C 1
ATOM 4121 O O . ILE A 1 514 ? -15.023 -33.312 -12.664 1 94.44 514 ILE A O 1
ATOM 4125 N N . HIS A 1 515 ? -13.195 -32.344 -13.398 1 94 515 HIS A N 1
ATOM 4126 C CA . HIS A 1 515 ? -12.477 -32.656 -12.172 1 94 515 HIS A CA 1
ATOM 4127 C C . HIS A 1 515 ? -12.797 -31.672 -11.07 1 94 515 HIS A C 1
ATOM 4129 O O . HIS A 1 515 ? -12.391 -31.844 -9.914 1 94 515 HIS A O 1
ATOM 4135 N N . ARG A 1 516 ? -13.578 -30.656 -11.383 1 94.12 516 ARG A N 1
ATOM 4136 C CA . ARG A 1 516 ? -13.961 -29.641 -10.406 1 94.12 516 ARG A CA 1
ATOM 4137 C C . ARG A 1 516 ? -15.414 -29.812 -9.992 1 94.12 516 ARG A C 1
ATOM 4139 O O . ARG A 1 516 ? -15.875 -29.141 -9.055 1 94.12 516 ARG A O 1
ATOM 4146 N N . LEU A 1 517 ? -16.094 -30.672 -10.539 1 96.38 517 LEU A N 1
ATOM 4147 C CA . LEU A 1 517 ? -17.531 -30.875 -10.328 1 96.38 517 LEU A CA 1
ATOM 4148 C C . LEU A 1 517 ? -17.812 -31.391 -8.93 1 96.38 517 LEU A C 1
ATOM 4150 O O . LEU A 1 517 ? -18.812 -31.016 -8.312 1 96.38 517 LEU A O 1
ATOM 4154 N N . PRO A 1 518 ? -16.938 -32.219 -8.398 1 97 518 PRO A N 1
ATOM 4155 C CA . PRO A 1 518 ? -17.297 -32.844 -7.121 1 97 518 PRO A CA 1
ATOM 4156 C C . PRO A 1 518 ? -17.562 -31.828 -6.02 1 97 518 PRO A C 1
ATOM 4158 O O . PRO A 1 518 ? -18.625 -31.844 -5.395 1 97 518 PRO A O 1
ATOM 4161 N N . PRO A 1 519 ? -16.656 -30.875 -5.777 1 96.62 519 PRO A N 1
ATOM 4162 C CA . PRO A 1 519 ? -17 -29.875 -4.762 1 96.62 519 PRO A CA 1
ATOM 4163 C C . PRO A 1 519 ? -18.266 -29.094 -5.117 1 96.62 519 PRO A C 1
ATOM 4165 O O . PRO A 1 519 ? -19.031 -28.703 -4.227 1 96.62 519 PRO A O 1
ATOM 4168 N N . TYR A 1 520 ? -18.5 -28.844 -6.328 1 97.5 520 TYR A N 1
ATOM 4169 C CA . TYR A 1 520 ? -19.703 -28.141 -6.793 1 97.5 520 TYR A CA 1
ATOM 4170 C C . TYR A 1 520 ? -20.953 -28.938 -6.457 1 97.5 520 TYR A C 1
ATOM 4172 O O . TYR A 1 520 ? -21.938 -28.391 -5.957 1 97.5 520 TYR A O 1
ATOM 4180 N N . ILE A 1 521 ? -20.891 -30.219 -6.691 1 97.88 521 ILE A N 1
ATOM 4181 C CA . ILE A 1 521 ? -22.016 -31.109 -6.426 1 97.88 521 ILE A CA 1
ATOM 4182 C C . ILE A 1 521 ? -22.266 -31.188 -4.922 1 97.88 521 ILE A C 1
ATOM 4184 O O . ILE A 1 521 ? -23.422 -31.203 -4.48 1 97.88 521 ILE A O 1
ATOM 4188 N N . VAL A 1 522 ? -21.203 -31.219 -4.164 1 97.88 522 VAL A N 1
ATOM 4189 C CA . VAL A 1 522 ? -21.375 -31.203 -2.715 1 97.88 522 VAL A CA 1
ATOM 4190 C C . VAL A 1 522 ? -22.172 -29.969 -2.303 1 97.88 522 VAL A C 1
ATOM 4192 O O . VAL A 1 522 ? -23.047 -30.047 -1.445 1 97.88 522 VAL A O 1
ATOM 4195 N N . GLY A 1 523 ? -21.891 -28.859 -2.896 1 98.06 523 GLY A N 1
ATOM 4196 C CA . GLY A 1 523 ? -22.641 -27.641 -2.627 1 98.06 523 GLY A CA 1
ATOM 4197 C C . GLY A 1 523 ? -24.109 -27.734 -3.004 1 98.06 523 GLY A C 1
ATOM 4198 O O . GLY A 1 523 ? -24.984 -27.359 -2.223 1 98.06 523 GLY A O 1
ATOM 4199 N N . VAL A 1 524 ? -24.359 -28.328 -4.117 1 97.81 524 VAL A N 1
ATOM 4200 C CA . VAL A 1 524 ? -25.734 -28.484 -4.594 1 97.81 524 VAL A CA 1
ATOM 4201 C C . VAL A 1 524 ? -26.516 -29.391 -3.641 1 97.81 524 VAL A C 1
ATOM 4203 O O . VAL A 1 524 ? -27.656 -29.094 -3.277 1 97.81 524 VAL A O 1
ATOM 4206 N N . LEU A 1 525 ? -25.875 -30.438 -3.217 1 97.56 525 LEU A N 1
ATOM 4207 C CA . LEU A 1 525 ? -26.516 -31.375 -2.303 1 97.56 525 LEU A CA 1
ATOM 4208 C C . LEU A 1 525 ? -26.781 -30.734 -0.95 1 97.56 525 LEU A C 1
ATOM 4210 O O . LEU A 1 525 ? -27.797 -31.016 -0.312 1 97.56 525 LEU A O 1
ATOM 4214 N N . LEU A 1 526 ? -25.859 -29.922 -0.555 1 97.31 526 LEU A N 1
ATOM 4215 C CA . LEU A 1 526 ? -26.094 -29.203 0.69 1 97.31 526 LEU A CA 1
ATOM 4216 C C . LEU A 1 526 ? -27.297 -28.281 0.568 1 97.31 526 LEU A C 1
ATOM 4218 O O . LEU A 1 526 ? -28.094 -28.156 1.509 1 97.31 526 LEU A O 1
ATOM 4222 N N . GLY A 1 527 ? -27.406 -27.594 -0.573 1 96.56 527 GLY A N 1
ATOM 4223 C CA . GLY A 1 527 ? -28.578 -26.781 -0.801 1 96.56 527 GLY A CA 1
ATOM 4224 C C . GLY A 1 527 ? -29.875 -27.562 -0.672 1 96.56 527 GLY A C 1
ATOM 4225 O O . GLY A 1 527 ? -30.859 -27.062 -0.107 1 96.56 527 GLY A O 1
ATOM 4226 N N . TYR A 1 528 ? -29.875 -28.734 -1.118 1 95.81 528 TYR A N 1
ATOM 4227 C CA . TYR A 1 528 ? -31.016 -29.625 -1.004 1 95.81 528 TYR A CA 1
ATOM 4228 C C . TYR A 1 528 ? -31.297 -29.969 0.454 1 95.81 528 TYR A C 1
ATOM 4230 O O . TYR A 1 528 ? -32.438 -29.938 0.891 1 95.81 528 TYR A O 1
ATOM 4238 N N . VAL A 1 529 ? -30.281 -30.234 1.178 1 94.81 529 VAL A N 1
ATOM 4239 C CA . VAL A 1 529 ? -30.406 -30.609 2.586 1 94.81 529 VAL A CA 1
ATOM 4240 C C . VAL A 1 529 ? -30.969 -29.422 3.375 1 94.81 529 VAL A C 1
ATOM 4242 O O . VAL A 1 529 ? -31.844 -29.594 4.227 1 94.81 529 VAL A O 1
ATOM 4245 N N . LEU A 1 530 ? -30.5 -28.266 3.1 1 94.06 530 LEU A N 1
ATOM 4246 C CA . LEU A 1 530 ? -30.969 -27.062 3.797 1 94.06 530 LEU A CA 1
ATOM 4247 C C . LEU A 1 530 ? -32.438 -26.781 3.477 1 94.06 530 LEU A C 1
ATOM 4249 O O . LEU A 1 530 ? -33.188 -26.344 4.344 1 94.06 530 LEU A O 1
ATOM 4253 N N . HIS A 1 531 ? -32.812 -27.031 2.266 1 90.25 531 HIS A N 1
ATOM 4254 C CA . HIS A 1 531 ? -34.188 -26.875 1.873 1 90.25 531 HIS A CA 1
ATOM 4255 C C . HIS A 1 531 ? -35.094 -27.828 2.645 1 90.25 531 HIS A C 1
ATOM 4257 O O . HIS A 1 531 ? -36.156 -27.438 3.115 1 90.25 531 HIS A O 1
ATOM 4263 N N . HIS A 1 532 ? -34.656 -29 2.76 1 88.06 532 HIS A N 1
ATOM 4264 C CA . HIS A 1 532 ? -35.438 -30 3.484 1 88.06 532 HIS A CA 1
ATOM 4265 C C . HIS A 1 532 ? -35.5 -29.688 4.973 1 88.06 532 HIS A C 1
ATOM 4267 O O . HIS A 1 532 ? -36.5 -29.969 5.637 1 88.06 532 HIS A O 1
ATOM 4273 N N . TYR A 1 533 ? -34.438 -29.188 5.457 1 86.38 533 TYR A N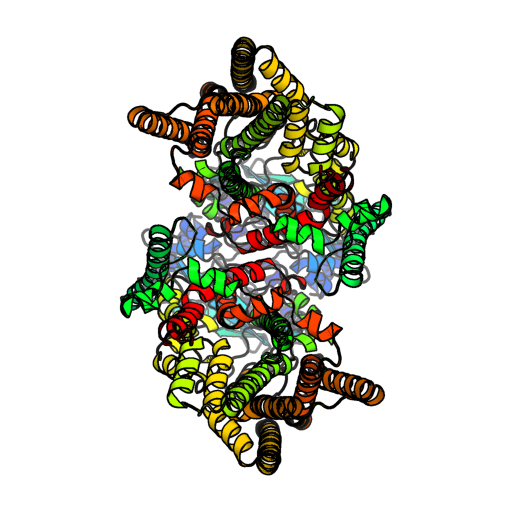 1
ATOM 4274 C CA . TYR A 1 533 ? -34.406 -28.781 6.859 1 86.38 533 TYR A CA 1
ATOM 4275 C C . TYR A 1 533 ? -35.438 -27.688 7.137 1 86.38 533 TYR A C 1
ATOM 4277 O O . TYR A 1 533 ? -36.062 -27.672 8.195 1 86.38 533 TYR A O 1
ATOM 4285 N N . LYS A 1 534 ? -35.562 -26.797 6.281 1 83.75 534 LYS A N 1
ATOM 4286 C CA . LYS A 1 534 ? -36.531 -25.719 6.441 1 83.75 534 LYS A CA 1
ATOM 4287 C C . LYS A 1 534 ? -37.938 -26.266 6.59 1 83.75 534 LYS A C 1
ATOM 4289 O O . LYS A 1 534 ? -38.75 -25.734 7.352 1 83.75 534 LYS A O 1
ATOM 4294 N N . THR A 1 535 ? -38.219 -27.359 5.996 1 81.38 535 THR A N 1
ATOM 4295 C CA . THR A 1 535 ? -39.531 -27.969 6.031 1 81.38 535 THR A CA 1
ATOM 4296 C C . THR A 1 535 ? -39.719 -28.844 7.266 1 81.38 535 THR A C 1
ATOM 4298 O O . THR A 1 535 ? -40.812 -28.938 7.828 1 81.38 535 THR A O 1
ATOM 4301 N N . ARG A 1 536 ? -38.531 -29.422 7.633 1 87.31 536 ARG A N 1
ATOM 4302 C CA . ARG A 1 536 ? -38.531 -30.281 8.812 1 87.31 536 ARG A CA 1
ATOM 4303 C C . ARG A 1 536 ? -37.344 -30 9.703 1 87.31 536 ARG A C 1
ATOM 4305 O O . ARG A 1 536 ? -36.344 -30.719 9.625 1 87.31 536 ARG A O 1
ATOM 4312 N N . PRO A 1 537 ? -37.438 -29.016 10.547 1 87.25 537 PRO A N 1
ATOM 4313 C CA . PRO A 1 537 ? -36.281 -28.641 11.383 1 87.25 537 PRO A CA 1
ATOM 4314 C C . PRO A 1 537 ? -35.906 -29.734 12.391 1 87.25 537 PRO A C 1
ATOM 4316 O O . PRO A 1 537 ? -36.781 -30.359 12.984 1 87.25 537 PRO A O 1
ATOM 4319 N N . ILE A 1 538 ? -34.719 -30.047 12.359 1 85.31 538 ILE A N 1
ATOM 4320 C CA . ILE A 1 538 ? -34.219 -31.031 13.297 1 85.31 538 ILE A CA 1
ATOM 4321 C C . ILE A 1 538 ? -33.25 -30.359 14.289 1 85.31 538 ILE A C 1
ATOM 4323 O O . ILE A 1 538 ? -32.469 -29.516 13.914 1 85.31 538 ILE A O 1
ATOM 4327 N N . LYS A 1 539 ? -33.469 -30.688 15.555 1 89.19 539 LYS A N 1
ATOM 4328 C CA . LYS A 1 539 ? -32.562 -30.203 16.578 1 89.19 539 LYS A CA 1
ATOM 4329 C C . LYS A 1 539 ? -31.516 -31.281 16.922 1 89.19 539 LYS A C 1
ATOM 4331 O O . LYS A 1 539 ? -31.875 -32.406 17.281 1 89.19 539 LYS A O 1
ATOM 4336 N N . LEU A 1 540 ? -30.312 -30.938 16.703 1 91.81 540 LEU A N 1
ATOM 4337 C CA . LEU A 1 540 ? -29.234 -31.859 17 1 91.81 540 LEU A CA 1
ATOM 4338 C C . LEU A 1 540 ? -28.938 -31.906 18.5 1 91.81 540 LEU A C 1
ATOM 4340 O O . LEU A 1 540 ? -29.031 -30.875 19.188 1 91.81 540 LEU A O 1
ATOM 4344 N N . SER A 1 541 ? -28.641 -33.094 19 1 93.31 541 SER A N 1
ATOM 4345 C CA . SER A 1 541 ? -28.234 -33.25 20.391 1 93.31 541 SER A CA 1
ATOM 4346 C C . SER A 1 541 ? -26.844 -32.656 20.641 1 93.31 541 SER A C 1
ATOM 4348 O O . SER A 1 541 ? -26.094 -32.438 19.688 1 93.31 541 SER A O 1
ATOM 4350 N N . GLN A 1 542 ? -26.531 -32.406 21.844 1 92.25 542 GLN A N 1
ATOM 4351 C CA . GLN A 1 542 ? -25.219 -31.875 22.188 1 92.25 542 GLN A CA 1
ATOM 4352 C C . GLN A 1 542 ? -24.109 -32.844 21.797 1 92.25 542 GLN A C 1
ATOM 4354 O O . GLN A 1 542 ? -23.031 -32.406 21.359 1 92.25 542 GLN A O 1
ATOM 4359 N N . LEU A 1 543 ? -24.422 -34.062 21.984 1 94.56 543 LEU A N 1
ATOM 4360 C CA . LEU A 1 543 ? -23.438 -35.094 21.594 1 94.56 543 LEU A CA 1
ATOM 4361 C C . LEU A 1 543 ? -23.203 -35.062 20.094 1 94.56 543 LEU A C 1
ATOM 4363 O O . LEU A 1 543 ? -22.062 -35.219 19.641 1 94.56 543 LEU A O 1
ATOM 4367 N N . GLN A 1 544 ? -24.219 -34.938 19.359 1 94.69 544 GLN A N 1
ATOM 4368 C CA . GLN A 1 544 ? -24.109 -34.875 17.906 1 94.69 544 GLN A CA 1
ATOM 4369 C C . GLN A 1 544 ? -23.328 -33.656 17.453 1 94.69 544 GLN A C 1
ATOM 4371 O O . GLN A 1 544 ? -22.531 -33.719 16.516 1 94.69 544 GLN A O 1
ATOM 4376 N N . LEU A 1 545 ? -23.547 -32.625 18.109 1 94.56 545 LEU A N 1
ATOM 4377 C CA . LEU A 1 545 ? -22.844 -31.375 17.797 1 94.56 545 LEU A CA 1
ATOM 4378 C C . LEU A 1 545 ? -21.344 -31.516 18.078 1 94.56 545 LEU A C 1
ATOM 4380 O O . LEU A 1 545 ? -20.516 -31.125 17.266 1 94.56 545 LEU A O 1
ATOM 4384 N N . ILE A 1 546 ? -21.047 -32.062 19.234 1 95.5 546 ILE A N 1
ATOM 4385 C CA . ILE A 1 546 ? -19.656 -32.25 19.609 1 95.5 546 ILE A CA 1
ATOM 4386 C C . ILE A 1 546 ? -18.969 -33.188 18.641 1 95.5 546 ILE A C 1
ATOM 4388 O O . ILE A 1 546 ? -17.859 -32.938 18.188 1 95.5 546 ILE A O 1
ATOM 4392 N N . LEU A 1 547 ? -19.641 -34.25 18.312 1 96.12 547 LEU A N 1
ATOM 4393 C CA . LEU A 1 547 ? -19.094 -35.219 17.375 1 96.12 547 LEU A CA 1
ATOM 4394 C C . LEU A 1 547 ? -18.906 -34.594 15.992 1 96.12 547 LEU A C 1
ATOM 4396 O O . LEU A 1 547 ? -17.906 -34.875 15.312 1 96.12 547 LEU A O 1
ATOM 4400 N N . GLY A 1 548 ? -19.859 -33.844 15.609 1 96 548 GLY A N 1
ATOM 4401 C CA . GLY A 1 548 ? -19.734 -33.125 14.352 1 96 548 GLY A CA 1
ATOM 4402 C C . GLY A 1 548 ? -18.531 -32.188 14.305 1 96 548 GLY A C 1
ATOM 4403 O O . GLY A 1 548 ? -17.797 -32.156 13.312 1 96 548 GLY A O 1
ATOM 4404 N N . HIS A 1 549 ? -18.297 -31.516 15.398 1 95.81 549 HIS A N 1
ATOM 4405 C CA . HIS A 1 549 ? -17.156 -30.609 15.484 1 95.81 549 HIS A CA 1
ATOM 4406 C C . HIS A 1 549 ? -15.844 -31.375 15.438 1 95.81 549 HIS A C 1
ATOM 4408 O O . HIS A 1 549 ? -14.898 -30.938 14.773 1 95.81 549 HIS A O 1
ATOM 4414 N N . ILE A 1 550 ? -15.812 -32.438 16.109 1 97.31 550 ILE A N 1
ATOM 4415 C CA . ILE A 1 550 ? -14.594 -33.25 16.156 1 97.31 550 ILE A CA 1
ATOM 4416 C C . ILE A 1 550 ? -14.297 -33.812 14.781 1 97.31 550 ILE A C 1
ATOM 4418 O O . ILE A 1 550 ? -13.164 -33.75 14.305 1 97.31 550 ILE A O 1
ATOM 4422 N N . LEU A 1 551 ? -15.312 -34.344 14.156 1 97.12 551 LEU A N 1
ATOM 4423 C CA . LEU A 1 551 ? -15.148 -34.938 12.828 1 97.12 551 LEU A CA 1
ATOM 4424 C C . LEU A 1 551 ? -14.734 -33.875 11.812 1 97.12 551 LEU A C 1
ATOM 4426 O O . LEU A 1 551 ? -13.914 -34.125 10.938 1 97.12 551 LEU A O 1
ATOM 4430 N N . ALA A 1 552 ? -15.312 -32.75 11.906 1 97.19 552 ALA A N 1
ATOM 4431 C CA . ALA A 1 552 ? -14.945 -31.641 11.023 1 97.19 552 ALA A CA 1
ATOM 4432 C C . ALA A 1 552 ? -13.5 -31.219 11.242 1 97.19 552 ALA A C 1
ATOM 4434 O O . ALA A 1 552 ? -12.781 -30.922 10.281 1 97.19 552 ALA A O 1
ATOM 4435 N N . ALA A 1 553 ? -13.07 -31.188 12.477 1 97 553 ALA A N 1
ATOM 4436 C CA . ALA A 1 553 ? -11.688 -30.812 12.789 1 97 553 ALA A CA 1
ATOM 4437 C C . ALA A 1 553 ? -10.711 -31.844 12.234 1 97 553 ALA A C 1
ATOM 4439 O O . ALA A 1 553 ? -9.664 -31.484 11.688 1 97 553 ALA A O 1
ATOM 4440 N N . ILE A 1 554 ? -11.078 -33.031 12.375 1 96.75 554 ILE A N 1
ATOM 4441 C CA . ILE A 1 554 ? -10.242 -34.125 11.852 1 96.75 554 ILE A CA 1
ATOM 4442 C C . ILE A 1 554 ? -10.188 -34.031 10.328 1 96.75 554 ILE A C 1
ATOM 4444 O O . ILE A 1 554 ? -9.109 -34.125 9.734 1 96.75 554 ILE A O 1
ATOM 4448 N N . ALA A 1 555 ? -11.281 -33.812 9.734 1 96.94 555 ALA A N 1
ATOM 4449 C CA . ALA A 1 555 ? -11.344 -33.688 8.281 1 96.94 555 ALA A CA 1
ATOM 4450 C C . ALA A 1 555 ? -10.523 -32.5 7.805 1 96.94 555 ALA A C 1
ATOM 4452 O O . ALA A 1 555 ? -9.82 -32.562 6.797 1 96.94 555 ALA A O 1
ATOM 4453 N N . ALA A 1 556 ? -10.633 -31.406 8.484 1 94.69 556 ALA A N 1
ATOM 4454 C CA . ALA A 1 556 ? -9.859 -30.203 8.148 1 94.69 556 ALA A CA 1
ATOM 4455 C C . ALA A 1 556 ? -8.359 -30.469 8.258 1 94.69 556 ALA A C 1
ATOM 4457 O O . ALA A 1 556 ? -7.586 -30.078 7.379 1 94.69 556 ALA A O 1
ATOM 4458 N N . TYR A 1 557 ? -8.008 -31.141 9.289 1 92.38 557 TYR A N 1
ATOM 4459 C CA . TYR A 1 557 ? -6.605 -31.469 9.516 1 92.38 557 TYR A CA 1
ATOM 4460 C C . TYR A 1 557 ? -6.047 -32.312 8.367 1 92.38 557 TYR A C 1
ATOM 4462 O O . TYR A 1 557 ? -4.988 -31.984 7.816 1 92.38 557 TYR A O 1
ATOM 4470 N N . TYR A 1 558 ? -6.77 -33.25 7.988 1 90.81 558 TYR A N 1
ATOM 4471 C CA . TYR A 1 558 ? -6.27 -34.156 6.945 1 90.81 558 TYR A CA 1
ATOM 4472 C C . TYR A 1 558 ? -6.363 -33.469 5.574 1 90.81 558 TYR A C 1
ATOM 4474 O O . TYR A 1 558 ? -5.57 -33.781 4.68 1 90.81 558 TYR A O 1
ATOM 4482 N N . SER A 1 559 ? -7.266 -32.594 5.402 1 92.19 559 SER A N 1
ATOM 4483 C CA . SER A 1 559 ? -7.34 -31.875 4.141 1 92.19 559 SER A CA 1
ATOM 4484 C C . SER A 1 559 ? -6.121 -30.969 3.953 1 92.19 559 SER A C 1
ATOM 4486 O O . SER A 1 559 ? -5.621 -30.828 2.836 1 92.19 559 SER A O 1
ATOM 4488 N N . TYR A 1 560 ? -5.551 -30.422 5.008 1 88.88 560 TYR A N 1
ATOM 4489 C CA . TYR A 1 560 ? -4.43 -29.484 4.91 1 88.88 560 TYR A CA 1
ATOM 4490 C C . TYR A 1 560 ? -3.102 -30.219 5.031 1 88.88 560 TYR A C 1
ATOM 4492 O O . TYR A 1 560 ? -2.135 -29.891 4.344 1 88.88 560 TYR A O 1
ATOM 4500 N N . PHE A 1 561 ? -3.074 -31.312 5.891 1 87.12 561 PHE A N 1
ATOM 4501 C CA . PHE A 1 561 ? -1.753 -31.766 6.312 1 87.12 561 PHE A CA 1
ATOM 4502 C C . PHE A 1 561 ? -1.526 -33.219 5.918 1 87.12 561 PHE A C 1
ATOM 4504 O O . PHE A 1 561 ? -0.532 -33.844 6.316 1 87.12 561 PHE A O 1
ATOM 4511 N N . TRP A 1 562 ? -2.449 -33.719 5.152 1 86.56 562 TRP A N 1
ATOM 4512 C CA . TRP A 1 562 ? -2.232 -35.094 4.695 1 86.56 562 TRP A CA 1
ATOM 4513 C C . TRP A 1 562 ? -0.915 -35.188 3.936 1 86.56 562 TRP A C 1
ATOM 4515 O O . TRP A 1 562 ? -0.17 -36.156 4.117 1 86.56 562 TRP A O 1
ATOM 4525 N N . LEU A 1 563 ? -0.569 -34.156 3.143 1 84 563 LEU A N 1
ATOM 4526 C CA . LEU A 1 563 ? 0.621 -34.188 2.299 1 84 563 LEU A CA 1
ATOM 4527 C C . LEU A 1 563 ? 1.659 -33.188 2.809 1 84 563 LEU A C 1
ATOM 4529 O O . LEU A 1 563 ? 2.307 -32.5 2.018 1 84 563 LEU A O 1
ATOM 4533 N N . TRP A 1 564 ? 1.806 -33.094 4.07 1 80.19 564 TRP A N 1
ATOM 4534 C CA . TRP A 1 564 ? 2.73 -32.156 4.672 1 80.19 564 TRP A CA 1
ATOM 4535 C C . TRP A 1 564 ? 4.164 -32.438 4.234 1 80.19 564 TRP A C 1
ATOM 4537 O O . TRP A 1 564 ? 4.984 -31.516 4.148 1 80.19 564 TRP A O 1
ATOM 4547 N N . ARG A 1 565 ? 4.512 -33.656 3.852 1 79.06 565 ARG A N 1
ATOM 4548 C CA . ARG A 1 565 ? 5.863 -34.062 3.465 1 79.06 565 ARG A CA 1
ATOM 4549 C C . ARG A 1 565 ? 6.258 -33.406 2.135 1 79.06 565 ARG A C 1
ATOM 4551 O O . ARG A 1 565 ? 7.445 -33.281 1.836 1 79.06 565 ARG A O 1
ATOM 4558 N N . CYS A 1 566 ? 5.289 -33.094 1.383 1 78.06 566 CYS A N 1
ATOM 4559 C CA . CYS A 1 566 ? 5.547 -32.469 0.078 1 78.06 566 CYS A CA 1
ATOM 4560 C C . CYS A 1 566 ? 6.262 -31.141 0.223 1 78.06 566 CYS A C 1
ATOM 4562 O O . CYS A 1 566 ? 6.98 -30.719 -0.681 1 78.06 566 CYS A O 1
ATOM 4564 N N . ALA A 1 567 ? 6.117 -30.484 1.382 1 74.94 567 ALA A N 1
ATOM 4565 C CA . ALA A 1 567 ? 6.711 -29.172 1.598 1 74.94 567 ALA A CA 1
ATOM 4566 C C . ALA A 1 567 ? 8.188 -29.281 1.973 1 74.94 567 ALA A C 1
ATOM 4568 O O . ALA A 1 567 ? 8.938 -28.312 1.871 1 74.94 567 ALA A O 1
ATOM 4569 N N . LYS A 1 568 ? 8.594 -30.469 2.346 1 74 568 LYS A N 1
ATOM 4570 C CA . LYS A 1 568 ? 9.961 -30.641 2.826 1 74 568 LYS A CA 1
ATOM 4571 C C . LYS A 1 568 ? 10.922 -30.906 1.667 1 74 568 LYS A C 1
ATOM 4573 O O . LYS A 1 568 ? 10.531 -31.5 0.654 1 74 568 LYS A O 1
ATOM 4578 N N . LYS A 1 569 ? 12.086 -30.516 1.965 1 71.69 569 LYS A N 1
ATOM 4579 C CA . LYS A 1 569 ? 13.148 -30.766 0.992 1 71.69 569 LYS A CA 1
ATOM 4580 C C . LYS A 1 569 ? 13.43 -32.25 0.863 1 71.69 569 LYS A C 1
ATOM 4582 O O . LYS A 1 569 ? 13.453 -32.969 1.863 1 71.69 569 LYS A O 1
ATOM 4587 N N . GLY A 1 570 ? 13.469 -32.719 -0.313 1 69.44 570 GLY A N 1
ATOM 4588 C CA . GLY A 1 570 ? 13.82 -34.094 -0.538 1 69.44 570 GLY A CA 1
ATOM 4589 C C . GLY A 1 570 ? 12.609 -35 -0.68 1 69.44 570 GLY A C 1
ATOM 4590 O O . GLY A 1 570 ? 12.734 -36.25 -0.666 1 69.44 570 GLY A O 1
ATOM 4591 N N . TYR A 1 571 ? 11.492 -34.469 -0.794 1 77.75 571 TYR A N 1
ATOM 4592 C CA . TYR A 1 571 ? 10.281 -35.25 -0.991 1 77.75 571 TYR A CA 1
ATOM 4593 C C . TYR A 1 571 ? 10.383 -36.094 -2.252 1 77.75 571 TYR A C 1
ATOM 4595 O O . TYR A 1 571 ? 10.859 -35.625 -3.289 1 77.75 571 TYR A O 1
ATOM 4603 N N . GLN A 1 572 ? 10.055 -37.406 -2.031 1 80.12 572 GLN A N 1
ATOM 4604 C CA . GLN A 1 572 ? 9.977 -38.281 -3.176 1 80.12 572 GLN A CA 1
ATOM 4605 C C . GLN A 1 572 ? 8.539 -38.438 -3.674 1 80.12 572 GLN A C 1
ATOM 4607 O O . GLN A 1 572 ? 7.645 -38.781 -2.908 1 80.12 572 GLN A O 1
ATOM 4612 N N . TYR A 1 573 ? 8.359 -38.156 -4.926 1 85.5 573 TYR A N 1
ATOM 4613 C CA . TYR A 1 573 ? 7.035 -38.156 -5.543 1 85.5 573 TYR A CA 1
ATOM 4614 C C . TYR A 1 573 ? 6.398 -39.531 -5.445 1 85.5 573 TYR A C 1
ATOM 4616 O O . TYR A 1 573 ? 7.043 -40.562 -5.738 1 85.5 573 TYR A O 1
ATOM 4624 N N . ASN A 1 574 ? 5.156 -39.625 -4.934 1 89.25 574 ASN A N 1
ATOM 4625 C CA . ASN A 1 574 ? 4.328 -40.812 -4.855 1 89.25 574 ASN A CA 1
ATOM 4626 C C . ASN A 1 574 ? 2.973 -40.594 -5.527 1 89.25 574 ASN A C 1
ATOM 4628 O O . ASN A 1 574 ? 2.1 -39.938 -4.977 1 89.25 574 ASN A O 1
ATOM 4632 N N . ALA A 1 575 ? 2.785 -41.25 -6.648 1 90.94 575 ALA A N 1
ATOM 4633 C CA . ALA A 1 575 ? 1.588 -41.062 -7.461 1 90.94 575 ALA A CA 1
ATOM 4634 C C . ALA A 1 575 ? 0.343 -41.562 -6.73 1 90.94 575 ALA A C 1
ATOM 4636 O O . ALA A 1 575 ? -0.726 -40.938 -6.828 1 90.94 575 ALA A O 1
ATOM 4637 N N . MET A 1 576 ? 0.455 -42.656 -6.031 1 93.62 576 MET A N 1
ATOM 4638 C CA . MET A 1 576 ? -0.685 -43.25 -5.336 1 93.62 576 MET A CA 1
ATOM 4639 C C . MET A 1 576 ? -1.173 -42.312 -4.219 1 93.62 576 MET A C 1
ATOM 4641 O O . MET A 1 576 ? -2.379 -42.125 -4.051 1 93.62 576 MET A O 1
ATOM 4645 N N . GLU A 1 577 ? -0.262 -41.781 -3.531 1 92.12 577 GLU A N 1
ATOM 4646 C CA . GLU A 1 577 ? -0.636 -40.906 -2.445 1 92.12 577 GLU A CA 1
ATOM 4647 C C . GLU A 1 577 ? -1.337 -39.656 -2.979 1 92.12 577 GLU A C 1
ATOM 4649 O O . GLU A 1 577 ? -2.34 -39.188 -2.414 1 92.12 577 GLU A O 1
ATOM 4654 N N . MET A 1 578 ? -0.855 -39.125 -4.043 1 92.38 578 MET A N 1
ATOM 4655 C CA . MET A 1 578 ? -1.461 -37.969 -4.664 1 92.38 578 MET A CA 1
ATOM 4656 C C . MET A 1 578 ? -2.85 -38.281 -5.207 1 92.38 578 MET A C 1
ATOM 4658 O O . MET A 1 578 ? -3.773 -37.5 -5.082 1 92.38 578 MET A O 1
ATOM 4662 N N . ALA A 1 579 ? -2.963 -39.438 -5.766 1 95.69 579 ALA A N 1
ATOM 4663 C CA . ALA A 1 579 ? -4.23 -39.844 -6.352 1 95.69 579 ALA A CA 1
ATOM 4664 C C . ALA A 1 579 ? -5.305 -40 -5.281 1 95.69 579 ALA A C 1
ATOM 4666 O O . ALA A 1 579 ? -6.438 -39.562 -5.457 1 95.69 579 ALA A O 1
ATOM 4667 N N . ILE A 1 580 ? -4.965 -40.625 -4.199 1 95.88 580 ILE A N 1
ATOM 4668 C CA . ILE A 1 580 ? -5.91 -40.812 -3.111 1 95.88 580 ILE A CA 1
ATOM 4669 C C . ILE A 1 580 ? -6.32 -39.5 -2.51 1 95.88 580 ILE A C 1
ATOM 4671 O O . ILE A 1 580 ? -7.504 -39.25 -2.244 1 95.88 580 ILE A O 1
ATOM 4675 N N . TYR A 1 581 ? -5.332 -38.688 -2.314 1 93.62 581 TYR A N 1
ATOM 4676 C CA . TYR A 1 581 ? -5.629 -37.375 -1.757 1 93.62 581 TYR A CA 1
ATOM 4677 C C . TYR A 1 581 ? -6.637 -36.625 -2.623 1 93.62 581 TYR A C 1
ATOM 4679 O O . TYR A 1 581 ? -7.621 -36.094 -2.115 1 93.62 581 TYR A O 1
ATOM 4687 N N . LYS A 1 582 ? -6.43 -36.594 -3.92 1 94.19 582 LYS A N 1
ATOM 4688 C CA . LYS A 1 582 ? -7.32 -35.875 -4.832 1 94.19 582 LYS A CA 1
ATOM 4689 C C . LYS A 1 582 ? -8.719 -36.5 -4.816 1 94.19 582 LYS A C 1
ATOM 4691 O O . LYS A 1 582 ? -9.719 -35.781 -4.859 1 94.19 582 LYS A O 1
ATOM 4696 N N . ALA A 1 583 ? -8.82 -37.781 -4.723 1 96.31 583 ALA A N 1
ATOM 4697 C CA . ALA A 1 583 ? -10.094 -38.5 -4.773 1 96.31 583 ALA A CA 1
ATOM 4698 C C . ALA A 1 583 ? -10.898 -38.281 -3.492 1 96.31 583 ALA A C 1
ATOM 4700 O O . ALA A 1 583 ? -12.125 -38.156 -3.529 1 96.31 583 ALA A O 1
ATOM 4701 N N . VAL A 1 584 ? -10.219 -38.125 -2.406 1 95.69 584 VAL A N 1
ATOM 4702 C CA . VAL A 1 584 ? -10.891 -38.094 -1.114 1 95.69 584 VAL A CA 1
ATOM 4703 C C . VAL A 1 584 ? -11.094 -36.625 -0.683 1 95.69 584 VAL A C 1
ATOM 4705 O O . VAL A 1 584 ? -11.969 -36.344 0.134 1 95.69 584 VAL A O 1
ATOM 4708 N N . HIS A 1 585 ? -10.398 -35.75 -1.233 1 94.19 585 HIS A N 1
ATOM 4709 C CA . HIS A 1 585 ? -10.344 -34.375 -0.786 1 94.19 585 HIS A CA 1
ATOM 4710 C C . HIS A 1 585 ? -11.727 -33.719 -0.81 1 94.19 585 HIS A C 1
ATOM 4712 O O . HIS A 1 585 ? -12.141 -33.094 0.16 1 94.19 585 HIS A O 1
ATOM 4718 N N . PRO A 1 586 ? -12.531 -33.906 -1.896 1 93.62 586 PRO A N 1
ATOM 4719 C CA . PRO A 1 586 ? -13.852 -33.281 -1.918 1 93.62 586 PRO A CA 1
ATOM 4720 C C . PRO A 1 586 ? -14.758 -33.75 -0.787 1 93.62 586 PRO A C 1
ATOM 4722 O O . PRO A 1 586 ? -15.633 -33 -0.332 1 93.62 586 PRO A O 1
ATOM 4725 N N . PHE A 1 587 ? -14.492 -34.938 -0.314 1 94.19 587 PHE A N 1
ATOM 4726 C CA . PHE A 1 587 ? -15.281 -35.469 0.791 1 94.19 587 PHE A CA 1
ATOM 4727 C C . PHE A 1 587 ? -14.805 -34.906 2.119 1 94.19 587 PHE A C 1
ATOM 4729 O O . PHE A 1 587 ? -15.625 -34.531 2.969 1 94.19 587 PHE A O 1
ATOM 4736 N N . LEU A 1 588 ? -13.555 -34.781 2.229 1 95.44 588 LEU A N 1
ATOM 4737 C CA . LEU A 1 588 ? -13 -34.25 3.473 1 95.44 588 LEU A CA 1
ATOM 4738 C C . LEU A 1 588 ? -13.305 -32.781 3.631 1 95.44 588 LEU A C 1
ATOM 4740 O O . LEU A 1 588 ? -14 -32.375 4.574 1 95.44 588 LEU A O 1
ATOM 474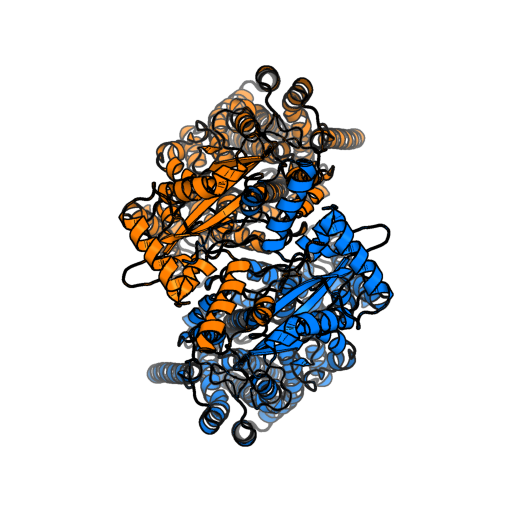4 N N . TRP A 1 589 ? -12.891 -32 2.68 1 96.06 589 TRP A N 1
ATOM 4745 C CA . TRP A 1 589 ? -13.078 -30.562 2.771 1 96.06 589 TRP A CA 1
ATOM 4746 C C . TRP A 1 589 ? -14.539 -30.188 2.588 1 96.06 589 TRP A C 1
ATOM 4748 O O . TRP A 1 589 ? -15.031 -29.234 3.213 1 96.06 589 TRP A O 1
ATOM 4758 N N . GLY A 1 590 ? -15.227 -30.953 1.755 1 97 590 GLY A N 1
ATOM 4759 C CA . GLY A 1 590 ? -16.656 -30.75 1.616 1 97 590 GLY A CA 1
ATOM 4760 C C . GLY A 1 590 ? -17.406 -30.922 2.92 1 97 590 GLY A C 1
ATOM 4761 O O . GLY A 1 590 ? -18.297 -30.125 3.234 1 97 590 GLY A O 1
ATOM 4762 N N . PHE A 1 591 ? -17.016 -31.875 3.627 1 96.88 591 PHE A N 1
ATOM 4763 C CA . PHE A 1 591 ? -17.672 -32.125 4.91 1 96.88 591 PHE A CA 1
ATOM 4764 C C . PHE A 1 591 ? -17.438 -30.953 5.863 1 96.88 591 PHE A C 1
ATOM 4766 O O . PHE A 1 591 ? -18.344 -30.531 6.57 1 96.88 591 PHE A O 1
ATOM 4773 N N . VAL A 1 592 ? -16.25 -30.484 5.922 1 97.5 592 VAL A N 1
ATOM 4774 C CA . VAL A 1 592 ? -15.898 -29.375 6.801 1 97.5 592 VAL A CA 1
ATOM 4775 C C . VAL A 1 592 ? -16.797 -28.172 6.496 1 97.5 592 VAL A C 1
ATOM 4777 O O . VAL A 1 592 ? -17.438 -27.625 7.398 1 97.5 592 VAL A O 1
ATOM 4780 N N . LEU A 1 593 ? -16.891 -27.828 5.266 1 97.94 593 LEU A N 1
ATOM 4781 C CA . LEU A 1 593 ? -17.656 -26.656 4.863 1 97.94 593 LEU A CA 1
ATOM 4782 C C . LEU A 1 593 ? -19.141 -26.891 5.066 1 97.94 593 LEU A C 1
ATOM 4784 O O . LEU A 1 593 ? -19.859 -26 5.555 1 97.94 593 LEU A O 1
ATOM 4788 N N . CYS A 1 594 ? -19.625 -28.062 4.691 1 97.69 594 CYS A N 1
ATOM 4789 C CA . CYS A 1 594 ? -21.031 -28.391 4.859 1 97.69 594 CYS A CA 1
ATOM 4790 C C . CYS A 1 594 ? -21.438 -28.328 6.328 1 97.69 594 CYS A C 1
ATOM 4792 O O . CYS A 1 594 ? -22.5 -27.797 6.656 1 97.69 594 CYS A O 1
ATOM 4794 N N . TRP A 1 595 ? -20.578 -28.844 7.18 1 96.88 595 TRP A N 1
ATOM 4795 C CA . TRP A 1 595 ? -20.875 -28.844 8.609 1 96.88 595 TRP A CA 1
ATOM 4796 C C . TRP A 1 595 ? -20.969 -27.406 9.141 1 96.88 595 TRP A C 1
ATOM 4798 O O . TRP A 1 595 ? -21.938 -27.062 9.82 1 96.88 595 TRP A O 1
ATOM 4808 N N . ILE A 1 596 ? -20.016 -26.594 8.773 1 96.38 596 ILE A N 1
ATOM 4809 C CA . ILE A 1 596 ? -19.969 -25.203 9.242 1 96.38 596 ILE A CA 1
ATOM 4810 C C . ILE A 1 596 ? -21.203 -24.469 8.758 1 96.38 596 ILE A C 1
ATOM 4812 O O . ILE A 1 596 ? -21.891 -23.797 9.539 1 96.38 596 ILE A O 1
ATOM 4816 N N . ILE A 1 597 ? -21.547 -24.625 7.516 1 96.75 597 ILE A N 1
ATOM 4817 C CA . ILE A 1 597 ? -22.672 -23.906 6.926 1 96.75 597 ILE A CA 1
ATOM 4818 C C . ILE A 1 597 ? -23.984 -24.422 7.512 1 96.75 597 ILE A C 1
ATOM 4820 O O . ILE A 1 597 ? -24.891 -23.641 7.824 1 96.75 597 ILE A O 1
ATOM 4824 N N . PHE A 1 598 ? -24.047 -25.719 7.723 1 95.38 598 PHE A N 1
ATOM 4825 C CA . PHE A 1 598 ? -25.25 -26.344 8.25 1 95.38 598 PHE A CA 1
ATOM 4826 C C . PHE A 1 598 ? -25.547 -25.844 9.656 1 95.38 598 PHE A C 1
ATOM 4828 O O . PHE A 1 598 ? -26.672 -25.438 9.961 1 95.38 598 PHE A O 1
ATOM 4835 N N . ILE A 1 599 ? -24.578 -25.844 10.484 1 94.25 599 ILE A N 1
ATOM 4836 C CA . ILE A 1 599 ? -24.797 -25.453 11.875 1 94.25 599 ILE A CA 1
ATOM 4837 C C . ILE A 1 599 ? -25.062 -23.953 11.953 1 94.25 599 ILE A C 1
ATOM 4839 O O . ILE A 1 599 ? -25.828 -23.5 12.82 1 94.25 599 ILE A O 1
ATOM 4843 N N . CYS A 1 600 ? -24.5 -23.203 11.086 1 92.56 600 CYS A N 1
ATOM 4844 C CA . CYS A 1 600 ? -24.75 -21.766 11.055 1 92.56 600 CYS A CA 1
ATOM 4845 C C . CYS A 1 600 ? -26.172 -21.453 10.594 1 92.56 600 CYS A C 1
ATOM 4847 O O . CYS A 1 600 ? -26.875 -20.688 11.227 1 92.56 600 CYS A O 1
ATOM 4849 N N . TYR A 1 601 ? -26.594 -22.109 9.578 1 92.06 601 TYR A N 1
ATOM 4850 C CA . TYR A 1 601 ? -27.906 -21.859 8.992 1 92.06 601 TYR A CA 1
ATOM 4851 C C . TYR A 1 601 ? -29.016 -22.328 9.922 1 92.06 601 TYR A C 1
ATOM 4853 O O . TYR A 1 601 ? -30.047 -21.672 10.039 1 92.06 601 TYR A O 1
ATOM 4861 N N . THR A 1 602 ? -28.797 -23.422 10.602 1 90.25 602 THR A N 1
ATOM 4862 C CA . THR A 1 602 ? -29.828 -24.016 11.438 1 90.25 602 THR A CA 1
ATOM 4863 C C . THR A 1 602 ? -29.859 -23.359 12.812 1 90.25 602 THR A C 1
ATOM 4865 O O . THR A 1 602 ? -30.734 -23.656 13.633 1 90.25 602 THR A O 1
ATOM 4868 N N . GLY A 1 603 ? -28.906 -22.453 13.109 1 86.5 603 GLY A N 1
ATOM 4869 C CA . GLY A 1 603 ? -28.906 -21.688 14.352 1 86.5 603 GLY A CA 1
ATOM 4870 C C . GLY A 1 603 ? -28.375 -22.484 15.531 1 86.5 603 GLY A C 1
ATOM 4871 O O . GLY A 1 603 ? -28.609 -22.109 16.688 1 86.5 603 GLY A O 1
ATOM 4872 N N . GLN A 1 604 ? -27.891 -23.547 15.289 1 86.06 604 GLN A N 1
ATOM 4873 C CA . GLN A 1 604 ? -27.375 -24.391 16.359 1 86.06 604 GLN A CA 1
ATOM 4874 C C . GLN A 1 604 ? -26.141 -23.781 17.016 1 86.06 604 GLN A C 1
ATOM 4876 O O . GLN A 1 604 ? -25.797 -24.125 18.141 1 86.06 604 GLN A O 1
ATOM 4881 N N . THR A 1 605 ? -25.453 -22.984 16.359 1 82.44 605 THR A N 1
ATOM 4882 C CA . THR A 1 605 ? -24.375 -22.156 16.891 1 82.44 605 THR A CA 1
ATOM 4883 C C . THR A 1 605 ? -24.609 -20.688 16.547 1 82.44 605 THR A C 1
ATOM 4885 O O . THR A 1 605 ? -24.281 -20.25 15.445 1 82.44 605 THR A O 1
ATOM 4888 N N . LYS A 1 606 ? -25.016 -19.984 17.469 1 79.94 606 LYS A N 1
ATOM 4889 C CA . LYS A 1 606 ? -25.375 -18.578 17.234 1 79.94 606 LYS A CA 1
ATOM 4890 C C . LYS A 1 606 ? -24.125 -17.719 17.141 1 79.94 606 LYS A C 1
ATOM 4892 O O . LYS A 1 606 ? -24.047 -16.797 16.328 1 79.94 606 LYS A O 1
ATOM 4897 N N . THR A 1 607 ? -23.125 -18.094 17.859 1 83.25 607 THR A N 1
ATOM 4898 C CA . THR A 1 607 ? -21.906 -17.281 17.938 1 83.25 607 THR A CA 1
ATOM 4899 C C . THR A 1 607 ? -21.141 -17.344 16.625 1 83.25 607 THR A C 1
ATOM 4901 O O . THR A 1 607 ? -20.703 -16.312 16.094 1 83.25 607 THR A O 1
ATOM 4904 N N . LEU A 1 608 ? -21.031 -18.516 16.094 1 87.88 608 LEU A N 1
ATOM 4905 C CA . LEU A 1 608 ? -20.281 -18.688 14.852 1 87.88 608 LEU A CA 1
ATOM 4906 C C . LEU A 1 608 ? -20.984 -17.984 13.703 1 87.88 608 LEU A C 1
ATOM 4908 O O . LEU A 1 608 ? -20.328 -17.344 12.875 1 87.88 608 LEU A O 1
ATOM 4912 N N . ASN A 1 609 ? -22.219 -18.109 13.633 1 88.62 609 ASN A N 1
ATOM 4913 C CA . ASN A 1 609 ? -22.984 -17.453 12.586 1 88.62 609 ASN A CA 1
ATOM 4914 C C . ASN A 1 609 ? -22.891 -15.93 12.68 1 88.62 609 ASN A C 1
ATOM 4916 O O . ASN A 1 609 ? -22.781 -15.242 11.664 1 88.62 609 ASN A O 1
ATOM 4920 N N . LYS A 1 610 ? -22.969 -15.516 13.922 1 84.38 610 LYS A N 1
ATOM 4921 C CA . LYS A 1 610 ? -22.875 -14.07 14.156 1 84.38 610 LYS A CA 1
ATOM 4922 C C . LYS A 1 610 ? -21.547 -13.516 13.648 1 84.38 610 LYS A C 1
ATOM 4924 O O . LYS A 1 610 ? -21.516 -12.492 12.969 1 84.38 610 LYS A O 1
ATOM 4929 N N . TYR A 1 611 ? -20.516 -14.219 13.875 1 84.62 611 TYR A N 1
ATOM 4930 C CA . TYR A 1 611 ? -19.188 -13.727 13.523 1 84.62 611 TYR A CA 1
ATOM 4931 C C . TYR A 1 611 ? -18.938 -13.859 12.023 1 84.62 611 TYR A C 1
ATOM 4933 O O . TYR A 1 611 ? -18.266 -13.008 11.422 1 84.62 611 TYR A O 1
ATOM 4941 N N . LEU A 1 612 ? -19.469 -14.828 11.414 1 92.31 612 LEU A N 1
ATOM 4942 C CA . LEU A 1 612 ? -19.25 -15.047 9.984 1 92.31 612 LEU A CA 1
ATOM 4943 C C . LEU A 1 612 ? -20.203 -14.195 9.156 1 92.31 612 LEU A C 1
ATOM 4945 O O . LEU A 1 612 ? -20.047 -14.094 7.934 1 92.31 612 LEU A O 1
ATOM 4949 N N . SER A 1 613 ? -21.156 -13.508 9.844 1 90.44 613 SER A N 1
ATOM 4950 C CA . SER A 1 613 ? -22.156 -12.703 9.133 1 90.44 613 SER A CA 1
ATOM 4951 C C . SER A 1 613 ? -22 -11.227 9.469 1 90.44 613 SER A C 1
ATOM 4953 O O . SER A 1 613 ? -22.953 -10.453 9.336 1 90.44 613 SER A O 1
ATOM 4955 N N . LEU A 1 614 ? -20.812 -10.859 9.828 1 86.38 614 LEU A N 1
ATOM 4956 C CA . LEU A 1 614 ? -20.547 -9.469 10.172 1 86.38 614 LEU A CA 1
ATOM 4957 C C . LEU A 1 614 ? -20.656 -8.578 8.938 1 86.38 614 LEU A C 1
ATOM 4959 O O . LEU A 1 614 ? -20.422 -9.031 7.816 1 86.38 614 LEU A O 1
ATOM 4963 N N . THR A 1 615 ? -20.938 -7.375 9.117 1 86.25 615 THR A N 1
ATOM 4964 C CA . THR A 1 615 ? -21.172 -6.398 8.062 1 86.25 615 THR A CA 1
ATOM 4965 C C . THR A 1 615 ? -19.953 -6.262 7.16 1 86.25 615 THR A C 1
ATOM 4967 O O . THR A 1 615 ? -20.078 -6.242 5.938 1 86.25 615 THR A O 1
ATOM 4970 N N . PRO A 1 616 ? -18.734 -6.199 7.68 1 86.88 616 PRO A N 1
ATOM 4971 C CA . PRO A 1 616 ? -17.562 -6.082 6.801 1 86.88 616 PRO A CA 1
ATOM 4972 C C . PRO A 1 616 ? -17.391 -7.293 5.883 1 86.88 616 PRO A C 1
ATOM 4974 O O . PRO A 1 616 ? -16.922 -7.152 4.75 1 86.88 616 PRO A O 1
ATOM 4977 N N . PHE A 1 617 ? -17.891 -8.414 6.359 1 93 617 PHE A N 1
ATOM 4978 C CA . PHE A 1 617 ? -17.781 -9.617 5.539 1 93 617 PHE A CA 1
ATOM 4979 C C . PHE A 1 617 ? -18.797 -9.602 4.41 1 93 617 PHE A C 1
ATOM 4981 O O . PHE A 1 617 ? -18.516 -10.055 3.301 1 93 617 PHE A O 1
ATOM 4988 N N . VAL A 1 618 ? -19.938 -9.078 4.727 1 92.88 618 VAL A N 1
ATOM 4989 C CA . VAL A 1 618 ? -20.953 -8.961 3.691 1 92.88 618 VAL A CA 1
ATOM 4990 C C . VAL A 1 618 ? -20.5 -7.965 2.625 1 92.88 618 VAL A C 1
ATOM 4992 O O . VAL A 1 618 ? -20.641 -8.227 1.427 1 92.88 618 VAL A O 1
ATOM 4995 N N . PHE A 1 619 ? -19.922 -6.887 3.082 1 93.19 619 PHE A N 1
ATOM 4996 C CA . PHE A 1 619 ? -19.375 -5.891 2.17 1 93.19 619 PHE A CA 1
ATOM 4997 C C . PHE A 1 619 ? -18.297 -6.504 1.281 1 93.19 619 PHE A C 1
ATOM 4999 O O . PHE A 1 619 ? -18.312 -6.332 0.061 1 93.19 619 PHE A O 1
ATOM 5006 N N . PHE A 1 620 ? -17.438 -7.281 1.843 1 94.44 620 PHE A N 1
ATOM 5007 C CA . PHE A 1 620 ? -16.344 -7.891 1.105 1 94.44 620 PHE A CA 1
ATOM 5008 C C . PHE A 1 620 ? -16.859 -8.914 0.102 1 94.44 620 PHE A C 1
ATOM 5010 O O . PHE A 1 620 ? -16.312 -9.055 -0.991 1 94.44 620 PHE A O 1
ATOM 5017 N N . SER A 1 621 ? -17.844 -9.555 0.492 1 93.94 621 SER A N 1
ATOM 5018 C CA . SER A 1 621 ? -18.438 -10.547 -0.405 1 93.94 621 SER A CA 1
ATOM 5019 C C . SER A 1 621 ? -18.938 -9.906 -1.688 1 93.94 621 SER A C 1
ATOM 5021 O O . SER A 1 621 ? -18.859 -10.5 -2.766 1 93.94 621 SER A O 1
ATOM 5023 N N . LYS A 1 622 ? -19.328 -8.68 -1.557 1 93.88 622 LYS A N 1
ATOM 5024 C CA . LYS A 1 622 ? -19.859 -7.973 -2.719 1 93.88 622 LYS A CA 1
ATOM 5025 C C . LYS A 1 622 ? -18.734 -7.547 -3.66 1 93.88 622 LYS A C 1
ATOM 5027 O O . LYS A 1 622 ? -18.953 -7.426 -4.871 1 93.88 622 LYS A O 1
ATOM 5032 N N . ILE A 1 623 ? -17.547 -7.391 -3.127 1 95.75 623 ILE A N 1
ATOM 5033 C CA . ILE A 1 623 ? -16.453 -6.941 -3.971 1 95.75 623 ILE A CA 1
ATOM 5034 C C . ILE A 1 623 ? -15.484 -8.094 -4.215 1 95.75 623 ILE A C 1
ATOM 5036 O O . ILE A 1 623 ? -14.445 -7.922 -4.859 1 95.75 623 ILE A O 1
ATOM 5040 N N . SER A 1 624 ? -15.836 -9.273 -3.801 1 94.31 624 SER A N 1
ATOM 5041 C CA . SER A 1 624 ? -14.914 -10.406 -3.801 1 94.31 624 SER A CA 1
ATOM 5042 C C . SER A 1 624 ? -14.531 -10.805 -5.219 1 94.31 624 SER A C 1
ATOM 5044 O O . SER A 1 624 ? -13.383 -11.18 -5.477 1 94.31 624 SER A O 1
ATOM 5046 N N . TYR A 1 625 ? -15.477 -10.727 -6.172 1 94.44 625 TYR A N 1
ATOM 5047 C CA . TYR A 1 625 ? -15.172 -11.07 -7.555 1 94.44 625 TYR A CA 1
ATOM 5048 C C . TYR A 1 625 ? -14.117 -10.133 -8.133 1 94.44 625 TYR A C 1
ATOM 5050 O O . TYR A 1 625 ? -13.125 -10.594 -8.703 1 94.44 625 TYR A O 1
ATOM 5058 N N . ALA A 1 626 ? -14.359 -8.875 -7.949 1 96.56 626 ALA A N 1
ATOM 5059 C CA . ALA A 1 626 ? -13.398 -7.898 -8.453 1 96.56 626 ALA A CA 1
ATOM 5060 C C . ALA A 1 626 ? -12.047 -8.047 -7.754 1 96.56 626 ALA A C 1
ATOM 5062 O O . ALA A 1 626 ? -10.992 -7.91 -8.383 1 96.56 626 ALA A O 1
ATOM 5063 N N . PHE A 1 627 ? -12.086 -8.336 -6.441 1 94.62 627 PHE A N 1
ATOM 5064 C CA . PHE A 1 627 ? -10.867 -8.555 -5.672 1 94.62 627 PHE A CA 1
ATOM 5065 C C . PHE A 1 627 ? -10.078 -9.727 -6.23 1 94.62 627 PHE A C 1
ATOM 5067 O O . PHE A 1 627 ? -8.859 -9.625 -6.414 1 94.62 627 PHE A O 1
ATOM 5074 N N . TYR A 1 628 ? -10.75 -10.703 -6.648 1 93.38 628 TYR A N 1
ATOM 5075 C CA . TYR A 1 628 ? -10.125 -11.93 -7.125 1 93.38 628 TYR A CA 1
ATOM 5076 C C . TYR A 1 628 ? -9.547 -11.734 -8.523 1 93.38 628 TYR A C 1
ATOM 5078 O O . TYR A 1 628 ? -8.383 -12.047 -8.773 1 93.38 628 TYR A O 1
ATOM 5086 N N . ILE A 1 629 ? -10.32 -11.227 -9.391 1 94.25 629 ILE A N 1
ATOM 5087 C CA . ILE A 1 629 ? -9.922 -11.211 -10.797 1 94.25 629 ILE A CA 1
ATOM 5088 C C . ILE A 1 629 ? -8.875 -10.117 -11.016 1 94.25 629 ILE A C 1
ATOM 5090 O O . ILE A 1 629 ? -8.016 -10.25 -11.891 1 94.25 629 ILE A O 1
ATOM 5094 N N . TYR A 1 630 ? -8.836 -9.078 -10.219 1 93.56 630 TYR A N 1
ATOM 5095 C CA . TYR A 1 630 ? -7.949 -7.941 -10.43 1 93.56 630 TYR A CA 1
ATOM 5096 C C . TYR A 1 630 ? -6.617 -8.148 -9.727 1 93.56 630 TYR A C 1
ATOM 5098 O O . TYR A 1 630 ? -5.617 -7.523 -10.078 1 93.56 630 TYR A O 1
ATOM 5106 N N . GLN A 1 631 ? -6.574 -8.891 -8.719 1 89.62 631 GLN A N 1
ATOM 5107 C CA . GLN A 1 631 ? -5.371 -9 -7.895 1 89.62 631 GLN A CA 1
ATOM 5108 C C . GLN A 1 631 ? -4.164 -9.398 -8.734 1 89.62 631 GLN A C 1
ATOM 5110 O O . GLN A 1 631 ? -3.066 -8.867 -8.547 1 89.62 631 GLN A O 1
ATOM 5115 N N . ALA A 1 632 ? -4.379 -10.289 -9.711 1 85.75 632 ALA A N 1
ATOM 5116 C CA . ALA A 1 632 ? -3.258 -10.742 -10.531 1 85.75 632 ALA A CA 1
ATOM 5117 C C . ALA A 1 632 ? -2.768 -9.625 -11.453 1 85.75 632 ALA A C 1
ATOM 5119 O O . ALA A 1 632 ? -1.571 -9.523 -11.734 1 85.75 632 ALA A O 1
ATOM 5120 N N . VAL A 1 633 ? -3.664 -8.82 -11.906 1 87.5 633 VAL A N 1
ATOM 5121 C CA . VAL A 1 633 ? -3.301 -7.691 -12.758 1 87.5 633 VAL A CA 1
ATOM 5122 C C . VAL A 1 633 ? -2.426 -6.715 -11.969 1 87.5 633 VAL A C 1
ATOM 5124 O O . VAL A 1 633 ? -1.4 -6.25 -12.477 1 87.5 633 VAL A O 1
ATOM 5127 N N . ASP A 1 634 ? -2.814 -6.473 -10.758 1 85.25 634 ASP A N 1
ATOM 5128 C CA . ASP A 1 634 ? -2.053 -5.543 -9.93 1 85.25 634 ASP A CA 1
ATOM 5129 C C . ASP A 1 634 ? -0.659 -6.086 -9.633 1 85.25 634 ASP A C 1
ATOM 5131 O O . ASP A 1 634 ? 0.322 -5.34 -9.648 1 85.25 634 ASP A O 1
ATOM 5135 N N . ILE A 1 635 ? -0.605 -7.355 -9.32 1 80.56 635 ILE A N 1
ATOM 5136 C CA . ILE A 1 635 ? 0.677 -7.977 -9.016 1 80.56 635 ILE A CA 1
ATOM 5137 C C . ILE A 1 635 ? 1.586 -7.93 -10.234 1 80.56 635 ILE A C 1
ATOM 5139 O O . ILE A 1 635 ? 2.775 -7.617 -10.125 1 80.56 635 ILE A O 1
ATOM 5143 N N . THR A 1 636 ? 1.008 -8.148 -11.406 1 78.06 636 THR A N 1
ATOM 5144 C CA . THR A 1 636 ? 1.771 -8.109 -12.648 1 78.06 636 THR A CA 1
ATOM 5145 C C . THR A 1 636 ? 2.264 -6.695 -12.938 1 78.06 636 THR A C 1
ATOM 5147 O O . THR A 1 636 ? 3.393 -6.508 -13.398 1 78.06 636 THR A O 1
ATOM 5150 N N . LEU A 1 637 ? 1.439 -5.777 -12.68 1 79.31 637 LEU A N 1
ATOM 5151 C CA . LEU A 1 637 ? 1.822 -4.387 -12.891 1 79.31 637 LEU A CA 1
ATOM 5152 C C . LEU A 1 637 ? 2.977 -3.994 -11.977 1 79.31 637 LEU A C 1
ATOM 5154 O O . LEU A 1 637 ? 3.883 -3.268 -12.391 1 79.31 637 LEU A O 1
ATOM 5158 N N . GLN A 1 638 ? 2.936 -4.512 -10.797 1 76.5 638 GLN A N 1
ATOM 5159 C CA . GLN A 1 638 ? 4.023 -4.227 -9.867 1 76.5 638 GLN A CA 1
ATOM 5160 C C . GLN A 1 638 ? 5.336 -4.844 -10.352 1 76.5 638 GLN A C 1
ATOM 5162 O O . GLN A 1 638 ? 6.402 -4.246 -10.195 1 76.5 638 GLN A O 1
ATOM 5167 N N . LEU A 1 639 ? 5.25 -5.91 -10.977 1 72.88 639 LEU A N 1
ATOM 5168 C CA . LEU A 1 639 ? 6.426 -6.59 -11.508 1 72.88 639 LEU A CA 1
ATOM 5169 C C . LEU A 1 639 ? 7.004 -5.828 -12.695 1 72.88 639 LEU A C 1
ATOM 5171 O O . LEU A 1 639 ? 8.227 -5.77 -12.867 1 72.88 639 LEU A O 1
ATOM 5175 N N . HIS A 1 640 ? 6.098 -5.184 -13.406 1 72.44 640 HIS A N 1
ATOM 5176 C CA . HIS A 1 640 ? 6.535 -4.473 -14.609 1 72.44 640 HIS A CA 1
ATOM 5177 C C . HIS A 1 640 ? 7.203 -3.148 -14.25 1 72.44 640 HIS A C 1
ATOM 5179 O O . HIS A 1 640 ? 8.07 -2.668 -14.984 1 72.44 640 HIS A O 1
ATOM 5185 N N . VAL A 1 641 ? 6.848 -2.693 -13.117 1 72.12 641 VAL A N 1
ATOM 5186 C CA . VAL A 1 641 ? 7.371 -1.377 -12.773 1 72.12 641 VAL A CA 1
ATOM 5187 C C . VAL A 1 641 ? 8.688 -1.529 -12.008 1 72.12 641 VAL A C 1
ATOM 5189 O O . VAL A 1 641 ? 9.469 -0.58 -11.906 1 72.12 641 VAL A O 1
ATOM 5192 N N . GLN A 1 642 ? 8.984 -2.746 -11.664 1 76.31 642 GLN A N 1
ATOM 5193 C CA . GLN A 1 642 ? 10.227 -2.975 -10.922 1 76.31 642 GLN A CA 1
ATOM 5194 C C . GLN A 1 642 ? 11.438 -2.939 -11.852 1 76.31 642 GLN A C 1
ATOM 5196 O O . GLN A 1 642 ? 11.406 -3.51 -12.945 1 76.31 642 GLN A O 1
ATOM 5201 N N . ARG A 1 643 ? 12.461 -2.17 -11.523 1 76.81 643 ARG A N 1
ATOM 5202 C CA . ARG A 1 643 ? 13.656 -2.047 -12.352 1 76.81 643 ARG A CA 1
ATOM 5203 C C . ARG A 1 643 ? 14.828 -2.809 -11.742 1 76.81 643 ARG A C 1
ATOM 5205 O O . ARG A 1 643 ? 15.688 -3.309 -12.461 1 76.81 643 ARG A O 1
ATOM 5212 N N . LEU A 1 644 ? 14.828 -2.881 -10.445 1 77.38 644 LEU A N 1
ATOM 5213 C CA . LEU A 1 644 ? 15.898 -3.607 -9.773 1 77.38 644 LEU A CA 1
ATOM 5214 C C . LEU A 1 644 ? 15.328 -4.621 -8.789 1 77.38 644 LEU A C 1
ATOM 5216 O O . LEU A 1 644 ? 14.172 -4.5 -8.359 1 77.38 644 LEU A O 1
ATOM 5220 N N . PRO A 1 645 ? 16.125 -5.645 -8.586 1 79.06 645 PRO A N 1
ATOM 5221 C CA . PRO A 1 645 ? 15.672 -6.602 -7.582 1 79.06 645 PRO A CA 1
ATOM 5222 C C . PRO A 1 645 ? 15.445 -5.957 -6.215 1 79.06 645 PRO A C 1
ATOM 5224 O O . PRO A 1 645 ? 16.125 -4.992 -5.863 1 79.06 645 PRO A O 1
ATOM 5227 N N . THR A 1 646 ? 14.484 -6.426 -5.508 1 78.25 646 THR A N 1
ATOM 5228 C CA . THR A 1 646 ? 14.125 -5.84 -4.219 1 78.25 646 THR A CA 1
ATOM 5229 C C . THR A 1 646 ? 14.289 -6.863 -3.1 1 78.25 646 THR A C 1
ATOM 5231 O O . THR A 1 646 ? 14.312 -8.07 -3.352 1 78.25 646 THR A O 1
ATOM 5234 N N . TYR A 1 647 ? 14.547 -6.297 -1.931 1 79.62 647 TYR A N 1
ATOM 5235 C CA . TYR A 1 647 ? 14.586 -7.141 -0.743 1 79.62 647 TYR A CA 1
ATOM 5236 C C . TYR A 1 647 ? 13.18 -7.555 -0.319 1 79.62 647 TYR A C 1
ATOM 5238 O O . TYR A 1 647 ? 12.266 -6.73 -0.291 1 79.62 647 TYR A O 1
ATOM 5246 N N . LEU A 1 648 ? 13.008 -8.82 -0.114 1 78.06 648 LEU A N 1
ATOM 5247 C CA . LEU A 1 648 ? 11.711 -9.312 0.325 1 78.06 648 LEU A CA 1
ATOM 5248 C C . LEU A 1 648 ? 11.773 -9.797 1.771 1 78.06 648 LEU A C 1
ATOM 5250 O O . LEU A 1 648 ? 12.547 -10.695 2.096 1 78.06 648 LEU A O 1
ATOM 5254 N N . HIS A 1 649 ? 10.992 -9.07 2.58 1 73.81 649 HIS A N 1
ATOM 5255 C CA . HIS A 1 649 ? 10.82 -9.539 3.951 1 73.81 649 HIS A CA 1
ATOM 5256 C C . HIS A 1 649 ? 9.711 -10.586 4.043 1 73.81 649 HIS A C 1
ATOM 5258 O O . HIS A 1 649 ? 8.703 -10.5 3.336 1 73.81 649 HIS A O 1
ATOM 5264 N N . PRO A 1 650 ? 9.891 -11.547 4.871 1 69 650 PRO A N 1
ATOM 5265 C CA . PRO A 1 650 ? 8.867 -12.586 4.961 1 69 650 PRO A CA 1
ATOM 5266 C C . PRO A 1 650 ? 7.488 -12.031 5.305 1 69 650 PRO A C 1
ATOM 5268 O O . PRO A 1 650 ? 6.469 -12.578 4.875 1 69 650 PRO A O 1
ATOM 5271 N N . LEU A 1 651 ? 7.488 -10.93 6 1 67 651 LEU A N 1
ATOM 5272 C CA . LEU A 1 651 ? 6.215 -10.336 6.395 1 67 651 LEU A CA 1
ATOM 5273 C C . LEU A 1 651 ? 5.641 -9.484 5.27 1 67 651 LEU A C 1
ATOM 5275 O O . LEU A 1 651 ? 4.5 -9.023 5.352 1 67 651 LEU A O 1
ATOM 5279 N N . ASN A 1 652 ? 6.43 -9.367 4.25 1 68.38 652 ASN A N 1
ATOM 5280 C CA . ASN A 1 652 ? 5.953 -8.562 3.129 1 68.38 652 ASN A CA 1
ATOM 5281 C C . ASN A 1 652 ? 4.77 -9.227 2.432 1 68.38 652 ASN A C 1
ATOM 5283 O O . ASN A 1 652 ? 3.969 -8.547 1.782 1 68.38 652 ASN A O 1
ATOM 5287 N N . VAL A 1 653 ? 4.754 -10.516 2.627 1 64.31 653 VAL A N 1
ATOM 5288 C CA . VAL A 1 653 ? 3.639 -11.219 2.004 1 64.31 653 VAL A CA 1
ATOM 5289 C C . VAL A 1 653 ? 2.324 -10.766 2.635 1 64.31 653 VAL A C 1
ATOM 5291 O O . VAL A 1 653 ? 1.274 -10.797 1.988 1 64.31 653 VAL A O 1
ATOM 5294 N N . MET A 1 654 ? 2.479 -10.18 3.818 1 65 654 MET A N 1
ATOM 5295 C CA . MET A 1 654 ? 1.288 -9.703 4.52 1 65 654 MET A CA 1
ATOM 5296 C C . MET A 1 654 ? 1.22 -8.18 4.5 1 65 654 MET A C 1
ATOM 5298 O O . MET A 1 654 ? 0.537 -7.574 5.324 1 65 654 MET A O 1
ATOM 5302 N N . ASP A 1 655 ? 1.927 -7.613 3.557 1 67.5 655 ASP A N 1
ATOM 5303 C CA . ASP A 1 655 ? 1.958 -6.156 3.492 1 67.5 655 ASP A CA 1
ATOM 5304 C C . ASP A 1 655 ? 0.575 -5.59 3.178 1 67.5 655 ASP A C 1
ATOM 5306 O O . ASP A 1 655 ? -0.058 -5.992 2.197 1 67.5 655 ASP A O 1
ATOM 5310 N N . THR A 1 656 ? 0.18 -4.703 3.91 1 66.12 656 THR A N 1
ATOM 5311 C CA . THR A 1 656 ? -1.173 -4.164 3.826 1 66.12 656 THR A CA 1
ATOM 5312 C C . THR A 1 656 ? -1.262 -3.098 2.738 1 66.12 656 THR A C 1
ATOM 5314 O O . THR A 1 656 ? -2.354 -2.773 2.266 1 66.12 656 THR A O 1
ATOM 5317 N N . ALA A 1 657 ? -0.128 -2.605 2.303 1 74.44 657 ALA A N 1
ATOM 5318 C CA . ALA A 1 657 ? -0.192 -1.5 1.351 1 74.44 657 ALA A CA 1
ATOM 5319 C C . ALA A 1 657 ? -0.729 -1.97 0.002 1 74.44 657 ALA A C 1
ATOM 5321 O O . ALA A 1 657 ? -1.711 -1.425 -0.507 1 74.44 657 ALA A O 1
ATOM 5322 N N . PRO A 1 658 ? -0.17 -3.053 -0.5 1 77.12 658 PRO A N 1
ATOM 5323 C CA . PRO A 1 658 ? -0.725 -3.523 -1.771 1 77.12 658 PRO A CA 1
ATOM 5324 C C . PRO A 1 658 ? -2.16 -4.027 -1.637 1 77.12 658 PRO A C 1
ATOM 5326 O O . PRO A 1 658 ? -2.957 -3.885 -2.568 1 77.12 658 PRO A O 1
ATOM 5329 N N . LEU A 1 659 ? -2.463 -4.566 -0.496 1 80.94 659 LEU A N 1
ATOM 5330 C CA . LEU A 1 659 ? -3.82 -5.043 -0.257 1 80.94 659 LEU A CA 1
ATOM 5331 C C . LEU A 1 659 ? -4.812 -3.887 -0.278 1 80.94 659 LEU A C 1
ATOM 5333 O O . LEU A 1 659 ? -5.902 -4.008 -0.845 1 80.94 659 LEU A O 1
ATOM 5337 N N . GLY A 1 660 ? -4.449 -2.76 0.367 1 79.06 660 GLY A N 1
ATOM 5338 C CA . GLY A 1 660 ? -5.301 -1.582 0.338 1 79.06 660 GLY A CA 1
ATOM 5339 C C . GLY A 1 660 ? -5.547 -1.061 -1.064 1 79.06 660 GLY A C 1
ATOM 5340 O O . GLY A 1 660 ? -6.668 -0.661 -1.395 1 79.06 660 GLY A O 1
ATOM 5341 N N . LYS A 1 661 ? -4.527 -1.096 -1.862 1 83.25 661 LYS A N 1
ATOM 5342 C CA . LYS A 1 661 ? -4.664 -0.663 -3.25 1 83.25 661 LYS A CA 1
ATOM 5343 C C . LYS A 1 661 ? -5.613 -1.574 -4.02 1 83.25 661 LYS A C 1
ATOM 5345 O O . LYS A 1 661 ? -6.477 -1.098 -4.762 1 83.25 661 LYS A O 1
ATOM 5350 N N . ILE A 1 662 ? -5.48 -2.824 -3.842 1 88.56 662 ILE A N 1
ATOM 5351 C CA . ILE A 1 662 ? -6.324 -3.795 -4.531 1 88.56 662 ILE A CA 1
ATOM 5352 C C . ILE A 1 662 ? -7.77 -3.645 -4.066 1 88.56 662 ILE A C 1
ATOM 5354 O O . ILE A 1 662 ? -8.703 -3.707 -4.875 1 88.56 662 ILE A O 1
ATOM 5358 N N . LEU A 1 663 ? -7.941 -3.432 -2.768 1 88.44 663 LEU A N 1
ATOM 5359 C CA . LEU A 1 663 ? -9.281 -3.238 -2.229 1 88.44 663 LEU A CA 1
ATOM 5360 C C . LEU A 1 663 ? -9.93 -1.988 -2.814 1 88.44 663 LEU A C 1
ATOM 5362 O O . LEU A 1 663 ? -11.102 -2.014 -3.197 1 88.44 663 LEU A O 1
ATOM 5366 N N . PHE A 1 664 ? -9.188 -0.917 -2.961 1 86.12 664 PHE A N 1
ATOM 5367 C CA . PHE A 1 664 ? -9.695 0.328 -3.523 1 86.12 664 PHE A CA 1
ATOM 5368 C C . PHE A 1 664 ? -10.141 0.129 -4.969 1 86.12 664 PHE A C 1
ATOM 5370 O O . PHE A 1 664 ? -11.242 0.532 -5.348 1 86.12 664 PHE A O 1
ATOM 5377 N N . HIS A 1 665 ? -9.328 -0.498 -5.758 1 89.94 665 HIS A N 1
ATOM 5378 C CA . HIS A 1 665 ? -9.664 -0.733 -7.156 1 89.94 665 HIS A CA 1
ATOM 5379 C C . HIS A 1 665 ? -10.836 -1.706 -7.285 1 89.94 665 HIS A C 1
ATOM 5381 O O . HIS A 1 665 ? -11.656 -1.578 -8.195 1 89.94 665 HIS A O 1
ATOM 5387 N N . SER A 1 666 ? -10.828 -2.662 -6.387 1 94.81 666 SER A N 1
ATOM 5388 C CA . SER A 1 666 ? -11.93 -3.613 -6.41 1 94.81 666 SER A CA 1
ATOM 5389 C C . SER A 1 666 ? -13.266 -2.92 -6.141 1 94.81 666 SER A C 1
ATOM 5391 O O . SER A 1 666 ? -14.273 -3.232 -6.773 1 94.81 666 SER A O 1
ATOM 5393 N N . ILE A 1 667 ? -13.258 -1.961 -5.242 1 93.94 667 ILE A N 1
ATOM 5394 C CA . ILE A 1 667 ? -14.461 -1.191 -4.949 1 93.94 667 ILE A CA 1
ATOM 5395 C C . ILE A 1 667 ? -14.859 -0.367 -6.172 1 93.94 667 ILE A C 1
ATOM 5397 O O . ILE A 1 667 ? -16.016 -0.395 -6.598 1 93.94 667 ILE A O 1
ATOM 5401 N N . LEU A 1 668 ? -13.922 0.264 -6.754 1 93.38 668 LEU A N 1
ATOM 5402 C CA . LEU A 1 668 ? -14.172 1.104 -7.918 1 93.38 668 LEU A CA 1
ATOM 5403 C C . LEU A 1 668 ? -14.734 0.281 -9.07 1 93.38 668 LEU A C 1
ATOM 5405 O O . LEU A 1 668 ? -15.727 0.674 -9.695 1 93.38 668 LEU A O 1
ATOM 5409 N N . PHE A 1 669 ? -14.18 -0.875 -9.312 1 96.62 669 PHE A N 1
ATOM 5410 C CA . PHE A 1 669 ? -14.602 -1.717 -10.422 1 96.62 669 PHE A CA 1
ATOM 5411 C C . PHE A 1 669 ? -15.977 -2.322 -10.156 1 96.62 669 PHE A C 1
ATOM 5413 O O . PHE A 1 669 ? -16.766 -2.504 -11.078 1 96.62 669 PHE A O 1
ATOM 5420 N N . THR A 1 670 ? -16.172 -2.648 -8.938 1 97.31 670 THR A N 1
ATOM 5421 C CA . THR A 1 670 ? -17.484 -3.174 -8.586 1 97.31 670 THR A CA 1
ATOM 5422 C C . THR A 1 670 ? -18.562 -2.125 -8.828 1 97.31 670 THR A C 1
ATOM 5424 O O . THR A 1 670 ? -19.625 -2.436 -9.367 1 97.31 670 THR A O 1
ATOM 5427 N N . LEU A 1 671 ? -18.297 -0.847 -8.562 1 97 671 LEU A N 1
ATOM 5428 C CA . LEU A 1 671 ? -19.25 0.244 -8.695 1 97 671 LEU A CA 1
ATOM 5429 C C . LEU A 1 671 ? -19.516 0.564 -10.164 1 97 671 LEU A C 1
ATOM 5431 O O . LEU A 1 671 ? -20.625 0.932 -10.531 1 97 671 LEU A O 1
ATOM 5435 N N . ILE A 1 672 ? -18.578 0.321 -10.992 1 96.5 672 ILE A N 1
ATOM 5436 C CA . ILE A 1 672 ? -18.672 0.809 -12.359 1 96.5 672 ILE A CA 1
ATOM 5437 C C . ILE A 1 672 ? -19.078 -0.332 -13.289 1 96.5 672 ILE A C 1
ATOM 5439 O O . ILE A 1 672 ? -19.844 -0.125 -14.234 1 96.5 672 ILE A O 1
ATOM 5443 N N . PHE A 1 673 ? -18.641 -1.577 -12.984 1 96.19 673 PHE A N 1
ATOM 5444 C CA . PHE A 1 673 ? -18.797 -2.631 -13.977 1 96.19 673 PHE A CA 1
ATOM 5445 C C . PHE A 1 673 ? -19.703 -3.738 -13.453 1 96.19 673 PHE A C 1
ATOM 5447 O O . PHE A 1 673 ? -20.359 -4.426 -14.234 1 96.19 673 PHE A O 1
ATOM 5454 N N . CYS A 1 674 ? -19.75 -3.979 -12.148 1 96 674 CYS A N 1
ATOM 5455 C CA . CYS A 1 674 ? -20.438 -5.152 -11.633 1 96 674 CYS A CA 1
ATOM 5456 C C . CYS A 1 674 ? -21.844 -4.789 -11.164 1 96 674 CYS A C 1
ATOM 5458 O O . CYS A 1 674 ? -22.828 -5.355 -11.641 1 96 674 CYS A O 1
ATOM 5460 N N . LEU A 1 675 ? -21.984 -3.826 -10.305 1 96.12 675 LEU A N 1
ATOM 5461 C CA . LEU A 1 675 ? -23.25 -3.506 -9.648 1 96.12 675 LEU A CA 1
ATOM 5462 C C . LEU A 1 675 ? -24.25 -2.941 -10.656 1 96.12 675 LEU A C 1
ATOM 5464 O O . LEU A 1 675 ? -25.453 -3.168 -10.531 1 96.12 675 LEU A O 1
ATOM 5468 N N . PRO A 1 676 ? -23.812 -2.135 -11.656 1 95.88 676 PRO A N 1
ATOM 5469 C CA . PRO A 1 676 ? -24.781 -1.642 -12.633 1 95.88 676 PRO A CA 1
ATOM 5470 C C . PRO A 1 676 ? -25.578 -2.768 -13.305 1 95.88 676 PRO A C 1
ATOM 5472 O O . PRO A 1 676 ? -26.75 -2.6 -13.617 1 95.88 676 PRO A O 1
ATOM 5475 N N . VAL A 1 677 ? -24.969 -3.898 -13.531 1 94.38 677 VAL A N 1
ATOM 5476 C CA . VAL A 1 677 ? -25.656 -5.039 -14.141 1 94.38 677 VAL A CA 1
ATOM 5477 C C . VAL A 1 677 ? -26.797 -5.504 -13.234 1 94.38 677 VAL A C 1
ATOM 5479 O O . VAL A 1 677 ? -27.891 -5.793 -13.711 1 94.38 677 VAL A O 1
ATOM 5482 N N . ASN A 1 678 ? -26.547 -5.57 -11.977 1 91.62 678 ASN A N 1
ATOM 5483 C CA . ASN A 1 678 ? -27.562 -5.938 -11.016 1 91.62 678 ASN A CA 1
ATOM 5484 C C . ASN A 1 678 ? -28.703 -4.918 -10.984 1 91.62 678 ASN A C 1
ATOM 5486 O O . ASN A 1 678 ? -29.875 -5.293 -10.906 1 91.62 678 ASN A O 1
ATOM 5490 N N . LEU A 1 679 ? -28.344 -3.691 -11.062 1 93.69 679 LEU A N 1
ATOM 5491 C CA . LEU A 1 679 ? -29.344 -2.629 -10.992 1 93.69 679 LEU A CA 1
ATOM 5492 C C . LEU A 1 679 ? -30.172 -2.574 -12.266 1 93.69 679 LEU A C 1
ATOM 5494 O O . LEU A 1 679 ? -31.359 -2.252 -12.227 1 93.69 679 LEU A O 1
ATOM 5498 N N . ILE A 1 680 ? -29.562 -2.859 -13.398 1 93.75 680 ILE A N 1
ATOM 5499 C CA . ILE A 1 680 ? -30.297 -2.904 -14.656 1 93.75 680 ILE A CA 1
ATOM 5500 C C . ILE A 1 680 ? -31.406 -3.961 -14.57 1 93.75 680 ILE A C 1
ATOM 5502 O O . ILE A 1 680 ? -32.531 -3.719 -14.984 1 93.75 680 ILE A O 1
ATOM 5506 N N . GLU A 1 681 ? -31.047 -5.062 -14.008 1 90.44 681 GLU A N 1
ATOM 5507 C CA . GLU A 1 681 ? -32.031 -6.121 -13.828 1 90.44 681 GLU A CA 1
ATOM 5508 C C . GLU A 1 681 ? -33.188 -5.648 -12.953 1 90.44 681 GLU A C 1
ATOM 5510 O O . GLU A 1 681 ? -34.344 -5.91 -13.258 1 90.44 681 GLU A O 1
ATOM 5515 N N . LYS A 1 682 ? -32.844 -4.961 -11.938 1 88.88 682 LYS A N 1
ATOM 5516 C CA . LYS A 1 682 ? -33.844 -4.453 -11.016 1 88.88 682 LYS A CA 1
ATOM 5517 C C . LYS A 1 682 ? -34.719 -3.379 -11.68 1 88.88 682 LYS A C 1
ATOM 5519 O O . LYS A 1 682 ? -35.938 -3.322 -11.461 1 88.88 682 LYS A O 1
ATOM 5524 N N . HIS A 1 683 ? -34.094 -2.584 -12.484 1 90.94 683 HIS A N 1
ATOM 5525 C CA . HIS A 1 683 ? -34.781 -1.497 -13.164 1 90.94 683 HIS A CA 1
ATOM 5526 C C . HIS A 1 683 ? -35.75 -2.035 -14.203 1 90.94 683 HIS A C 1
ATOM 5528 O O . HIS A 1 683 ? -36.812 -1.423 -14.461 1 90.94 683 HIS A O 1
ATOM 5534 N N . LEU A 1 684 ? -35.438 -3.152 -14.727 1 89.25 684 LEU A N 1
ATOM 5535 C CA . LEU A 1 684 ? -36.25 -3.715 -15.797 1 89.25 684 LEU A CA 1
ATOM 5536 C C . LEU A 1 684 ? -37.406 -4.535 -15.242 1 89.25 684 LEU A C 1
ATOM 5538 O O . LEU A 1 684 ? -38.406 -4.773 -15.938 1 89.25 684 LEU A O 1
ATOM 5542 N N . LYS A 1 685 ? -37.25 -4.926 -13.984 1 83.69 685 LYS A N 1
ATOM 5543 C CA . LYS A 1 685 ? -38.344 -5.68 -13.352 1 83.69 685 LYS A CA 1
ATOM 5544 C C . LYS A 1 685 ? -39.531 -4.773 -13.016 1 83.69 685 LYS A C 1
ATOM 5546 O O . LYS A 1 685 ? -39.344 -3.607 -12.664 1 83.69 685 LYS A O 1
ATOM 5551 N N . SER A 1 686 ? -40.781 -5.117 -13.414 1 68.69 686 SER A N 1
ATOM 5552 C CA . SER A 1 686 ? -42.031 -4.371 -13.195 1 68.69 686 SER A CA 1
ATOM 5553 C C . SER A 1 686 ? -42.25 -4.09 -11.711 1 68.69 686 SER A C 1
ATOM 5555 O O . SER A 1 686 ? -41.875 -4.902 -10.859 1 68.69 686 SER A O 1
ATOM 5557 N N . PRO A 1 687 ? -42.656 -2.779 -11.273 1 64.81 687 PRO A N 1
ATOM 5558 C CA . PRO A 1 687 ? -42.938 -2.477 -9.867 1 64.81 687 PRO A CA 1
ATOM 5559 C C . PRO A 1 687 ? -43.969 -3.422 -9.258 1 64.81 687 PRO A C 1
ATOM 5561 O O . PRO A 1 687 ? -44.875 -3.867 -9.945 1 64.81 687 PRO A O 1
ATOM 5564 N N . LYS A 1 688 ? -43.719 -4.172 -8.281 1 52.66 688 LYS A N 1
ATOM 5565 C CA . LYS A 1 688 ? -44.812 -4.898 -7.602 1 52.66 688 LYS A CA 1
ATOM 5566 C C . LYS A 1 688 ? -45.969 -3.973 -7.258 1 52.66 688 LYS A C 1
ATOM 5568 O O . LYS A 1 688 ? -45.75 -2.863 -6.766 1 52.66 688 LYS A O 1
ATOM 5573 N N . GLY A 1 689 ? -47.031 -4.086 -7.953 1 43.28 689 GLY A N 1
ATOM 5574 C CA . GLY A 1 689 ? -48.25 -3.383 -7.566 1 43.28 689 GLY A CA 1
ATOM 5575 C C . GLY A 1 689 ? -48.469 -3.381 -6.066 1 43.28 689 GLY A C 1
ATOM 5576 O O . GLY A 1 689 ? -48.125 -4.344 -5.379 1 43.28 689 GLY A O 1
ATOM 5577 N N . LYS A 1 690 ? -48.594 -2.236 -5.355 1 39.34 690 LYS A N 1
ATOM 5578 C CA . LYS A 1 690 ? -49.312 -2.113 -4.094 1 39.34 690 LYS A CA 1
ATOM 5579 C C . LYS A 1 690 ? -50.625 -2.902 -4.125 1 39.34 690 LYS A C 1
ATOM 5581 O O . LYS A 1 690 ? -51.562 -2.537 -4.844 1 39.34 690 LYS A O 1
ATOM 5586 N N . ASN A 1 691 ? -50.688 -4.102 -4.25 1 25.08 691 ASN A N 1
ATOM 5587 C CA . ASN A 1 691 ? -52.031 -4.539 -3.916 1 25.08 691 ASN A CA 1
ATOM 5588 C C . ASN A 1 691 ? -52.594 -3.762 -2.729 1 25.08 691 ASN A C 1
ATOM 5590 O O . ASN A 1 691 ? -51.906 -3.539 -1.739 1 25.08 691 ASN A O 1
ATOM 5594 N N . SER A 1 692 ? -53.812 -3.107 -2.91 1 23.81 692 SER A N 1
ATOM 5595 C CA . SER A 1 692 ? -54.781 -2.748 -1.874 1 23.81 692 SER A CA 1
ATOM 5596 C C . SER A 1 692 ? -54.812 -3.803 -0.774 1 23.81 692 SER A C 1
ATOM 5598 O O . SER A 1 692 ? -54.844 -5.004 -1.058 1 23.81 692 SER A O 1
ATOM 5600 N N . MET B 1 1 ? 51.219 -0.503 -27.594 1 15.73 1 MET B N 1
ATOM 5601 C CA . MET B 1 1 ? 49.844 -0.821 -28.016 1 15.73 1 MET B CA 1
ATOM 5602 C C . MET B 1 1 ? 49.156 -1.674 -26.969 1 15.73 1 MET B C 1
ATOM 5604 O O . MET B 1 1 ? 49.469 -2.854 -26.812 1 15.73 1 MET B O 1
ATOM 5608 N N . ILE B 1 2 ? 48.938 -1.108 -25.844 1 18.38 2 ILE B N 1
ATOM 5609 C CA . ILE B 1 2 ? 48.406 -1.691 -24.625 1 18.38 2 ILE B CA 1
ATOM 5610 C C . ILE B 1 2 ? 47.062 -2.359 -24.922 1 18.38 2 ILE B C 1
ATOM 5612 O O . ILE B 1 2 ? 46.094 -1.7 -25.359 1 18.38 2 ILE B O 1
ATOM 5616 N N . GLY B 1 3 ? 47.156 -3.605 -25.484 1 19.86 3 GLY B N 1
ATOM 5617 C CA . GLY B 1 3 ? 46.094 -4.57 -25.75 1 19.86 3 GLY B CA 1
ATOM 5618 C C . GLY B 1 3 ? 45.062 -4.652 -24.656 1 19.86 3 GLY B C 1
ATOM 5619 O O . GLY B 1 3 ? 45.406 -4.848 -23.484 1 19.86 3 GLY B O 1
ATOM 5620 N N . PHE B 1 4 ? 44.156 -3.764 -24.781 1 23.56 4 PHE B N 1
ATOM 5621 C CA . PHE B 1 4 ? 42.875 -3.635 -24.094 1 23.56 4 PHE B CA 1
ATOM 5622 C C . PHE B 1 4 ? 42.219 -4.996 -23.906 1 23.56 4 PHE B C 1
ATOM 5624 O O . PHE B 1 4 ? 41.688 -5.574 -24.875 1 23.56 4 PHE B O 1
ATOM 5631 N N . ASN B 1 5 ? 42.938 -5.871 -23.203 1 23.22 5 ASN B N 1
ATOM 5632 C CA . ASN B 1 5 ? 42.25 -7.133 -22.938 1 23.22 5 ASN B CA 1
ATOM 5633 C C . ASN B 1 5 ? 40.938 -6.906 -22.219 1 23.22 5 ASN B C 1
ATOM 5635 O O . ASN B 1 5 ? 40.906 -6.328 -21.125 1 23.22 5 ASN B O 1
ATOM 5639 N N . PRO B 1 6 ? 39.875 -6.809 -23 1 26.78 6 PRO B N 1
ATOM 5640 C CA . PRO B 1 6 ? 38.438 -6.656 -22.75 1 26.78 6 PRO B CA 1
ATOM 5641 C C . PRO B 1 6 ? 37.969 -7.523 -21.594 1 26.78 6 PRO B C 1
ATOM 5643 O O . PRO B 1 6 ? 37.844 -8.742 -21.719 1 26.78 6 PRO B O 1
ATOM 5646 N N . ILE B 1 7 ? 38.531 -7.367 -20.391 1 27.09 7 ILE B N 1
ATOM 5647 C CA . ILE B 1 7 ? 38.156 -8.195 -19.266 1 27.09 7 ILE B CA 1
ATOM 5648 C C . ILE B 1 7 ? 36.719 -7.863 -18.828 1 27.09 7 ILE B C 1
ATOM 5650 O O . ILE B 1 7 ? 36.531 -7.047 -17.938 1 27.09 7 ILE B O 1
ATOM 5654 N N . THR B 1 8 ? 35.875 -7.34 -19.516 1 26.2 8 THR B N 1
ATOM 5655 C CA . THR B 1 8 ? 34.594 -6.84 -19.109 1 26.2 8 THR B CA 1
ATOM 5656 C C . THR B 1 8 ? 33.812 -7.902 -18.312 1 26.2 8 THR B C 1
ATOM 5658 O O . THR B 1 8 ? 33.375 -7.652 -17.203 1 26.2 8 THR B O 1
ATOM 5661 N N . LEU B 1 9 ? 32.719 -8.383 -18.609 1 28.55 9 LEU B N 1
ATOM 5662 C CA . LEU B 1 9 ? 32.031 -9.609 -18.203 1 28.55 9 LEU B CA 1
ATOM 5663 C C . LEU B 1 9 ? 33 -10.781 -18.156 1 28.55 9 LEU B C 1
ATOM 5665 O O . LEU B 1 9 ? 32.594 -11.938 -18.047 1 28.55 9 LEU B O 1
ATOM 5669 N N . PRO B 1 10 ? 34.438 -10.719 -18.281 1 27.98 10 PRO B N 1
ATOM 5670 C CA . PRO B 1 10 ? 35.75 -11.211 -18.719 1 27.98 10 PRO B CA 1
ATOM 5671 C C . PRO B 1 10 ? 36.438 -12.094 -17.672 1 27.98 10 PRO B C 1
ATOM 5673 O O . PRO B 1 10 ? 37.094 -13.07 -18.016 1 27.98 10 PRO B O 1
ATOM 5676 N N . ALA B 1 11 ? 36.625 -11.766 -16.438 1 30.05 11 ALA B N 1
ATOM 5677 C CA . ALA B 1 11 ? 37.656 -12.594 -15.781 1 30.05 11 ALA B CA 1
ATOM 5678 C C . ALA B 1 11 ? 37.219 -14.062 -15.75 1 30.05 11 ALA B C 1
ATOM 5680 O O . ALA B 1 11 ? 38.062 -14.961 -15.695 1 30.05 11 ALA B O 1
ATOM 5681 N N . ILE B 1 12 ? 36.094 -14.32 -15.656 1 31.45 12 ILE B N 1
ATOM 5682 C CA . ILE B 1 12 ? 35.906 -15.766 -15.766 1 31.45 12 ILE B CA 1
ATOM 5683 C C . ILE B 1 12 ? 36.406 -16.25 -17.125 1 31.45 12 ILE B C 1
ATOM 5685 O O . ILE B 1 12 ? 36.969 -17.344 -17.234 1 31.45 12 ILE B O 1
ATOM 5689 N N . PHE B 1 13 ? 36.5 -15.32 -18.203 1 29.7 13 PHE B N 1
ATOM 5690 C CA . PHE B 1 13 ? 37.125 -15.57 -19.484 1 29.7 13 PHE B CA 1
ATOM 5691 C C . PHE B 1 13 ? 38.656 -15.453 -19.375 1 29.7 13 PHE B C 1
ATOM 5693 O O . PHE B 1 13 ? 39.375 -16.203 -20.016 1 29.7 13 PHE B O 1
ATOM 5700 N N . LEU B 1 14 ? 39.219 -14.445 -18.672 1 31.14 14 LEU B N 1
ATOM 5701 C CA . LEU B 1 14 ? 40.688 -14.375 -18.625 1 31.14 14 LEU B CA 1
ATOM 5702 C C . LEU B 1 14 ? 41.25 -15.594 -17.922 1 31.14 14 LEU B C 1
ATOM 5704 O O . LEU B 1 14 ? 42.469 -15.852 -18 1 31.14 14 LEU B O 1
ATOM 5708 N N . PHE B 1 15 ? 40.562 -16.188 -17.219 1 32.09 15 PHE B N 1
ATOM 5709 C CA . PHE B 1 15 ? 40.969 -17.484 -16.703 1 32.09 15 PHE B CA 1
ATOM 5710 C C . PHE B 1 15 ? 41.375 -18.422 -17.844 1 32.09 15 PHE B C 1
ATOM 5712 O O . PHE B 1 15 ? 42.375 -19.156 -17.75 1 32.09 15 PHE B O 1
ATOM 5719 N N . ALA B 1 16 ? 40.625 -18.297 -18.891 1 28.97 16 ALA B N 1
ATOM 5720 C CA . ALA B 1 16 ? 41.031 -19.234 -19.922 1 28.97 16 ALA B CA 1
ATOM 5721 C C . ALA B 1 16 ? 42.469 -18.969 -20.359 1 28.97 16 ALA B C 1
ATOM 5723 O O . ALA B 1 16 ? 43.156 -19.875 -20.828 1 28.97 16 ALA B O 1
ATOM 5724 N N . LEU B 1 17 ? 42.844 -17.672 -20.422 1 28.75 17 LEU B N 1
ATOM 5725 C CA . LEU B 1 17 ? 44.125 -17.5 -21.062 1 28.75 17 LEU B CA 1
ATOM 5726 C C . LEU B 1 17 ? 45.25 -18.078 -20.203 1 28.75 17 LEU B C 1
ATOM 5728 O O . LEU B 1 17 ? 46.281 -18.5 -20.719 1 28.75 17 LEU B O 1
ATOM 5732 N N . SER B 1 18 ? 45.219 -17.703 -18.875 1 28.56 18 SER B N 1
ATOM 5733 C CA . SER B 1 18 ? 46.5 -18.094 -18.328 1 28.56 18 SER B CA 1
ATOM 5734 C C . SER B 1 18 ? 46.594 -19.609 -18.172 1 28.56 18 SER B C 1
ATOM 5736 O O . SER B 1 18 ? 47.531 -20.109 -17.547 1 28.56 18 SER B O 1
ATOM 5738 N N . VAL B 1 19 ? 45.625 -20.297 -18.422 1 30 19 VAL B N 1
ATOM 5739 C CA . VAL B 1 19 ? 45.812 -21.719 -18.156 1 30 19 VAL B CA 1
ATOM 5740 C C . VAL B 1 19 ? 46.906 -22.297 -19.047 1 30 19 VAL B C 1
ATOM 5742 O O . VAL B 1 19 ? 46.625 -22.734 -20.172 1 30 19 VAL B O 1
ATOM 5745 N N . THR B 1 20 ? 47.906 -21.578 -19.328 1 26.81 20 THR B N 1
ATOM 5746 C CA . THR B 1 20 ? 48.844 -22.422 -20.062 1 26.81 20 THR B CA 1
ATOM 5747 C C . THR B 1 20 ? 49.156 -23.688 -19.281 1 26.81 20 THR B C 1
ATOM 5749 O O . THR B 1 20 ? 49.469 -24.734 -19.875 1 26.81 20 THR B O 1
ATOM 5752 N N . GLY B 1 21 ? 50 -23.641 -18.047 1 27.34 21 GLY B N 1
ATOM 5753 C CA . GLY B 1 21 ? 50.844 -24.781 -17.781 1 27.34 21 GLY B CA 1
ATOM 5754 C C . GLY B 1 21 ? 50.062 -26.016 -17.344 1 27.34 21 GLY B C 1
ATOM 5755 O O . GLY B 1 21 ? 48.906 -25.906 -16.922 1 27.34 21 GLY B O 1
ATOM 5756 N N . GLN B 1 22 ? 50.594 -27.391 -17.422 1 29.84 22 GLN B N 1
ATOM 5757 C CA . GLN B 1 22 ? 50.375 -28.812 -17.25 1 29.84 22 GLN B CA 1
ATOM 5758 C C . GLN B 1 22 ? 49.812 -29.125 -15.867 1 29.84 22 GLN B C 1
ATOM 5760 O O . GLN B 1 22 ? 49.344 -30.234 -15.609 1 29.84 22 GLN B O 1
ATOM 5765 N N . VAL B 1 23 ? 50.375 -28.625 -14.727 1 34.5 23 VAL B N 1
ATOM 5766 C CA . VAL B 1 23 ? 50.188 -29.312 -13.453 1 34.5 23 VAL B CA 1
ATOM 5767 C C . VAL B 1 23 ? 48.688 -29.344 -13.094 1 34.5 23 VAL B C 1
ATOM 5769 O O . VAL B 1 23 ? 47.875 -28.719 -13.766 1 34.5 23 VAL B O 1
ATOM 5772 N N . ASN B 1 24 ? 48.125 -29.375 -11.57 1 38.31 24 ASN B N 1
ATOM 5773 C CA . ASN B 1 24 ? 46.844 -29.875 -11.094 1 38.31 24 ASN B CA 1
ATOM 5774 C C . ASN B 1 24 ? 45.688 -28.938 -11.453 1 38.31 24 ASN B C 1
ATOM 5776 O O . ASN B 1 24 ? 45.719 -27.766 -11.078 1 38.31 24 ASN B O 1
ATOM 5780 N N . LYS B 1 25 ? 45 -29.141 -12.516 1 45.12 25 LYS B N 1
ATOM 5781 C CA . LYS B 1 25 ? 43.906 -28.516 -13.258 1 45.12 25 LYS B CA 1
ATOM 5782 C C . LYS B 1 25 ? 42.875 -27.906 -12.312 1 45.12 25 LYS B C 1
ATOM 5784 O O . LYS B 1 25 ? 42.375 -26.797 -12.562 1 45.12 25 LYS B O 1
ATOM 5789 N N . GLU B 1 26 ? 42.688 -28.625 -11.25 1 47.28 26 GLU B N 1
ATOM 5790 C CA . GLU B 1 26 ? 41.625 -28.203 -10.344 1 47.28 26 GLU B CA 1
ATOM 5791 C C . GLU B 1 26 ? 42 -26.922 -9.617 1 47.28 26 GLU B C 1
ATOM 5793 O O . GLU B 1 26 ? 41.156 -26 -9.492 1 47.28 26 GLU B O 1
ATOM 5798 N N . GLN B 1 27 ? 43.281 -26.953 -9.055 1 48.28 27 GLN B N 1
ATOM 5799 C CA . GLN B 1 27 ? 43.719 -25.781 -8.305 1 48.28 27 GLN B CA 1
ATOM 5800 C C . GLN B 1 27 ? 43.844 -24.547 -9.203 1 48.28 27 GLN B C 1
ATOM 5802 O O . GLN B 1 27 ? 43.562 -23.438 -8.766 1 48.28 27 GLN B O 1
ATOM 5807 N N . GLU B 1 28 ? 44.094 -24.828 -10.336 1 47.47 28 GLU B N 1
ATOM 5808 C CA . GLU B 1 28 ? 44.25 -23.703 -11.258 1 47.47 28 GLU B CA 1
ATOM 5809 C C . GLU B 1 28 ? 42.906 -23.094 -11.609 1 47.47 28 GLU B C 1
ATOM 5811 O O . GLU B 1 28 ? 42.781 -21.875 -11.75 1 47.47 28 GLU B O 1
ATOM 5816 N N . TYR B 1 29 ? 42.031 -24.016 -11.633 1 47.97 29 TYR B N 1
ATOM 5817 C CA . TYR B 1 29 ? 40.688 -23.531 -11.906 1 47.97 29 TYR B CA 1
ATOM 5818 C C . TYR B 1 29 ? 40.188 -22.641 -10.773 1 47.97 29 TYR B C 1
ATOM 5820 O O . TYR B 1 29 ? 39.594 -21.578 -11.016 1 47.97 29 TYR B O 1
ATOM 5828 N N . GLU B 1 30 ? 40.438 -23.172 -9.656 1 51.25 30 GLU B N 1
ATOM 5829 C CA . GLU B 1 30 ? 40 -22.406 -8.5 1 51.25 30 GLU B CA 1
ATOM 5830 C C . GLU B 1 30 ? 40.688 -21.047 -8.453 1 51.25 30 GLU B C 1
ATOM 5832 O O . GLU B 1 30 ? 40.062 -20.031 -8.156 1 51.25 30 GLU B O 1
ATOM 5837 N N . LYS B 1 31 ? 41.938 -21.141 -8.75 1 49.62 31 LYS B N 1
ATOM 5838 C CA . LYS B 1 31 ? 42.688 -19.891 -8.742 1 49.62 31 LYS B CA 1
ATOM 5839 C C . LYS B 1 31 ? 42.188 -18.922 -9.805 1 49.62 31 LYS B C 1
ATOM 5841 O O . LYS B 1 31 ? 42.094 -17.719 -9.555 1 49.62 31 LYS B O 1
ATOM 5846 N N . SER B 1 32 ? 41.812 -19.531 -10.859 1 47.16 32 SER B N 1
ATOM 5847 C CA . SER B 1 32 ? 41.344 -18.688 -11.953 1 47.16 32 SER B CA 1
ATOM 5848 C C . SER B 1 32 ? 39.969 -18.094 -11.648 1 47.16 32 SER B C 1
ATOM 5850 O O . SER B 1 32 ? 39.719 -16.922 -11.953 1 47.16 32 SER B O 1
ATOM 5852 N N . PHE B 1 33 ? 39.219 -18.922 -11.148 1 48.94 33 PHE B N 1
ATOM 5853 C CA . PHE B 1 33 ? 37.906 -18.453 -10.734 1 48.94 33 PHE B CA 1
ATOM 5854 C C . PHE B 1 33 ? 38.031 -17.328 -9.719 1 48.94 33 PHE B C 1
ATOM 5856 O O . PHE B 1 33 ? 37.375 -16.281 -9.852 1 48.94 33 PHE B O 1
ATOM 5863 N N . LEU B 1 34 ? 38.938 -17.625 -8.875 1 49.28 34 LEU B N 1
ATOM 5864 C CA . LEU B 1 34 ? 39.156 -16.641 -7.816 1 49.28 34 LEU B CA 1
ATOM 5865 C C . LEU B 1 34 ? 39.688 -15.32 -8.398 1 49.28 34 LEU B C 1
ATOM 5867 O O . LEU B 1 34 ? 39.25 -14.242 -7.969 1 49.28 34 LEU B O 1
ATOM 5871 N N . GLN B 1 35 ? 40.5 -15.438 -9.297 1 47.31 35 GLN B N 1
ATOM 5872 C CA . GLN B 1 35 ? 41.062 -14.242 -9.914 1 47.31 35 GLN B CA 1
ATOM 5873 C C . GLN B 1 35 ? 39.969 -13.461 -10.656 1 47.31 35 GLN B C 1
ATOM 5875 O O . GLN B 1 35 ? 39.969 -12.227 -10.625 1 47.31 35 GLN B O 1
ATOM 5880 N N . GLY B 1 36 ? 39.156 -14.258 -11.258 1 45.06 36 GLY B N 1
ATOM 5881 C CA . GLY B 1 36 ? 38.031 -13.633 -11.945 1 45.06 36 GLY B CA 1
ATOM 5882 C C . GLY B 1 36 ? 37.094 -12.914 -11.016 1 45.06 36 GLY B C 1
ATOM 5883 O O . GLY B 1 36 ? 36.688 -11.766 -11.273 1 45.06 36 GLY B O 1
ATOM 5884 N N . VAL B 1 37 ? 36.75 -13.648 -9.961 1 48.78 37 VAL B N 1
ATOM 5885 C CA . VAL B 1 37 ? 35.844 -13.07 -8.984 1 48.78 37 VAL B CA 1
ATOM 5886 C C . VAL B 1 37 ? 36.469 -11.828 -8.359 1 48.78 37 VAL B C 1
ATOM 5888 O O . VAL B 1 37 ? 35.812 -10.797 -8.211 1 48.78 37 VAL B O 1
ATOM 5891 N N . PHE B 1 38 ? 37.75 -12.039 -8.047 1 47.47 38 PHE B N 1
ATOM 5892 C CA . PHE B 1 38 ? 38.406 -10.984 -7.281 1 47.47 38 PHE B CA 1
ATOM 5893 C C . PHE B 1 38 ? 38.812 -9.828 -8.188 1 47.47 38 PHE B C 1
ATOM 5895 O O . PHE B 1 38 ? 38.969 -8.695 -7.723 1 47.47 38 PHE B O 1
ATOM 5902 N N . HIS B 1 39 ? 38.844 -10.164 -9.383 1 45.53 39 HIS B N 1
ATOM 5903 C CA . HIS B 1 39 ? 39.031 -9.055 -10.312 1 45.53 39 HIS B CA 1
ATOM 5904 C C . HIS B 1 39 ? 37.812 -8.148 -10.375 1 45.53 39 HIS B C 1
ATOM 5906 O O . HIS B 1 39 ? 37.969 -6.926 -10.453 1 45.53 39 HIS B O 1
ATOM 5912 N N . MET B 1 40 ? 36.75 -8.836 -10.289 1 45.28 40 MET B N 1
ATOM 5913 C CA . MET B 1 40 ? 35.531 -8.062 -10.344 1 45.28 40 MET B CA 1
ATOM 5914 C C . MET B 1 40 ? 35.25 -7.383 -9.008 1 45.28 40 MET B C 1
ATOM 5916 O O . MET B 1 40 ? 34.656 -6.309 -8.969 1 45.28 40 MET B O 1
ATOM 5920 N N . SER B 1 41 ? 35.594 -8.211 -8.023 1 50.88 41 SER B N 1
ATOM 5921 C CA . SER B 1 41 ? 35.375 -7.691 -6.68 1 50.88 41 SER B CA 1
ATOM 5922 C C . SER B 1 41 ? 36.594 -7.926 -5.793 1 50.88 41 SER B C 1
ATOM 5924 O O . SER B 1 41 ? 36.688 -8.953 -5.117 1 50.88 41 SER B O 1
ATOM 5926 N N . PRO B 1 42 ? 37.594 -6.965 -6.008 1 46.97 42 PRO B N 1
ATOM 5927 C CA . PRO B 1 42 ? 38.781 -7.172 -5.203 1 46.97 42 PRO B CA 1
ATOM 5928 C C . PRO B 1 42 ? 38.5 -7.305 -3.711 1 46.97 42 PRO B C 1
ATOM 5930 O O . PRO B 1 42 ? 37.562 -6.66 -3.205 1 46.97 42 PRO B O 1
ATOM 5933 N N . ALA B 1 43 ? 39.094 -8.422 -3.15 1 54.16 43 ALA B N 1
ATOM 5934 C CA . ALA B 1 43 ? 38.938 -8.648 -1.717 1 54.16 43 ALA B CA 1
ATOM 5935 C C . ALA B 1 43 ? 39.594 -7.531 -0.908 1 54.16 43 ALA B C 1
ATOM 5937 O O . ALA B 1 43 ? 40.625 -6.996 -1.301 1 54.16 43 ALA B O 1
ATOM 5938 N N . LEU B 1 44 ? 38.906 -7.051 0.02 1 58.97 44 LEU B N 1
ATOM 5939 C CA . LEU B 1 44 ? 39.469 -6.059 0.945 1 58.97 44 LEU B CA 1
ATOM 5940 C C . LEU B 1 44 ? 40.656 -6.617 1.688 1 58.97 44 LEU B C 1
ATOM 5942 O O . LEU B 1 44 ? 40.594 -7.668 2.326 1 58.97 44 LEU B O 1
ATOM 5946 N N . SER B 1 45 ? 41.906 -6.375 1.208 1 55.97 45 SER B N 1
ATOM 5947 C CA . SER B 1 45 ? 43.094 -6.766 1.979 1 55.97 45 SER B CA 1
ATOM 5948 C C . SER B 1 45 ? 43.625 -5.602 2.811 1 55.97 45 SER B C 1
ATOM 5950 O O . SER B 1 45 ? 44.094 -4.598 2.262 1 55.97 45 SER B O 1
ATOM 5952 N N . VAL B 1 46 ? 43.312 -5.562 4.004 1 56.88 46 VAL B N 1
ATOM 5953 C CA . VAL B 1 46 ? 43.812 -4.539 4.91 1 56.88 46 VAL B CA 1
ATOM 5954 C C . VAL B 1 46 ? 45.125 -5 5.516 1 56.88 46 VAL B C 1
ATOM 5956 O O . VAL B 1 46 ? 45.188 -6.062 6.137 1 56.88 46 VAL B O 1
ATOM 5959 N N . SER B 1 47 ? 46.281 -4.887 4.793 1 55.41 47 SER B N 1
ATOM 5960 C CA . SER B 1 47 ? 47.562 -5.23 5.371 1 55.41 47 SER B CA 1
ATOM 5961 C C . SER B 1 47 ? 48.094 -4.094 6.234 1 55.41 47 SER B C 1
ATOM 5963 O O . SER B 1 47 ? 48.125 -2.939 5.809 1 55.41 47 SER B O 1
ATOM 5965 N N . GLY B 1 48 ? 47.438 -3.592 7.164 1 54.59 48 GLY B N 1
ATOM 5966 C CA . GLY B 1 48 ? 48 -2.363 7.684 1 54.59 48 GLY B CA 1
ATOM 5967 C C . GLY B 1 48 ? 48.75 -2.559 8.984 1 54.59 48 GLY B C 1
ATOM 5968 O O . GLY B 1 48 ? 48.5 -3.504 9.727 1 54.59 48 GLY B O 1
ATOM 5969 N N . LYS B 1 49 ? 49.938 -2.061 9.086 1 60.72 49 LYS B N 1
ATOM 5970 C CA . LYS B 1 49 ? 50.719 -1.812 10.305 1 60.72 49 LYS B CA 1
ATOM 5971 C C . LYS B 1 49 ? 49.844 -1.202 11.398 1 60.72 49 LYS B C 1
ATOM 5973 O O . LYS B 1 49 ? 50.062 -1.419 12.586 1 60.72 49 LYS B O 1
ATOM 5978 N N . ASN B 1 50 ? 48.625 -0.667 11.047 1 70.31 50 ASN B N 1
ATOM 5979 C CA . ASN B 1 50 ? 47.906 0.083 12.062 1 70.31 50 ASN B CA 1
ATOM 5980 C C . ASN B 1 50 ? 46.562 -0.577 12.391 1 70.31 50 ASN B C 1
ATOM 5982 O O . ASN B 1 50 ? 45.594 0.103 12.758 1 70.31 50 ASN B O 1
ATOM 5986 N N . LEU B 1 51 ? 46.469 -1.962 12.211 1 83 51 LEU B N 1
ATOM 5987 C CA . LEU B 1 51 ? 45.281 -2.688 12.648 1 83 51 LEU B CA 1
ATOM 5988 C C . LEU B 1 51 ? 45.469 -3.238 14.055 1 83 51 LEU B C 1
ATOM 5990 O O . LEU B 1 51 ? 46.594 -3.525 14.477 1 83 51 LEU B O 1
ATOM 5994 N N . SER B 1 52 ? 44.344 -3.324 14.828 1 89 52 SER B N 1
ATOM 5995 C CA . SER B 1 52 ? 44.406 -4.016 16.109 1 89 52 SER B CA 1
ATOM 5996 C C . SER B 1 52 ? 44.875 -5.457 15.945 1 89 52 SER B C 1
ATOM 5998 O O . SER B 1 52 ? 44.688 -6.066 14.891 1 89 52 SER B O 1
ATOM 6000 N N . PRO B 1 53 ? 45.594 -5.988 16.906 1 88.94 53 PRO B N 1
ATOM 6001 C CA . PRO B 1 53 ? 46.219 -7.301 16.75 1 88.94 53 PRO B CA 1
ATOM 6002 C C . PRO B 1 53 ? 45.219 -8.398 16.391 1 88.94 53 PRO B C 1
ATOM 6004 O O . PRO B 1 53 ? 45.469 -9.188 15.484 1 88.94 53 PRO B O 1
ATOM 6007 N N . GLN B 1 54 ? 44.094 -8.445 17.125 1 91.38 54 GLN B N 1
ATOM 6008 C CA . GLN B 1 54 ? 43.125 -9.492 16.828 1 91.38 54 GLN B CA 1
ATOM 6009 C C . GLN B 1 54 ? 42.5 -9.289 15.438 1 91.38 54 GLN B C 1
ATOM 6011 O O . GLN B 1 54 ? 42.25 -10.266 14.734 1 91.38 54 GLN B O 1
ATOM 6016 N N . CYS B 1 55 ? 42.281 -8.102 15.094 1 90.94 55 CYS B N 1
ATOM 6017 C CA . CYS B 1 55 ? 41.75 -7.793 13.773 1 90.94 55 CYS B CA 1
ATOM 6018 C C . CYS B 1 55 ? 42.719 -8.266 12.68 1 90.94 55 CYS B C 1
ATOM 6020 O O . CYS B 1 55 ? 42.281 -8.812 11.672 1 90.94 55 CYS B O 1
ATOM 6022 N N . LYS B 1 56 ? 43.969 -8.086 12.953 1 86.88 56 LYS B N 1
ATOM 6023 C CA . LYS B 1 56 ? 44.969 -8.5 11.984 1 86.88 56 LYS B CA 1
ATOM 6024 C C . LYS B 1 56 ? 44.969 -10.008 11.781 1 86.88 56 LYS B C 1
ATOM 6026 O O . LYS B 1 56 ? 45.062 -10.492 10.648 1 86.88 56 LYS B O 1
ATOM 6031 N N . ILE B 1 57 ? 44.812 -10.711 12.844 1 89.19 57 ILE B N 1
ATOM 6032 C CA . ILE B 1 57 ? 44.812 -12.172 12.789 1 89.19 57 ILE B CA 1
ATOM 6033 C C . ILE B 1 57 ? 43.562 -12.656 12.031 1 89.19 57 ILE B C 1
ATOM 6035 O O . ILE B 1 57 ? 43.688 -13.516 11.148 1 89.19 57 ILE B O 1
ATOM 6039 N N . ASP B 1 58 ? 42.469 -12.125 12.367 1 90.44 58 ASP B N 1
ATOM 6040 C CA . ASP B 1 58 ? 41.219 -12.555 11.75 1 90.44 58 ASP B CA 1
ATOM 6041 C C . ASP B 1 58 ? 41.188 -12.195 10.266 1 90.44 58 ASP B C 1
ATOM 6043 O O . ASP B 1 58 ? 40.656 -12.953 9.453 1 90.44 58 ASP B O 1
ATOM 6047 N N . PHE B 1 59 ? 41.75 -11.094 9.953 1 86.62 59 PHE B N 1
ATOM 6048 C CA . PHE B 1 59 ? 41.781 -10.68 8.562 1 86.62 59 PHE B CA 1
ATOM 6049 C C . PHE B 1 59 ? 42.719 -11.578 7.746 1 86.62 59 PHE B C 1
ATOM 6051 O O . PHE B 1 59 ? 42.469 -11.852 6.574 1 86.62 59 PHE B O 1
ATOM 6058 N N . GLN B 1 60 ? 43.781 -11.945 8.336 1 83.19 60 GLN B N 1
ATOM 6059 C CA . GLN B 1 60 ? 44.688 -12.867 7.664 1 83.19 60 GLN B CA 1
ATOM 6060 C C . GLN B 1 60 ? 44.031 -14.219 7.43 1 83.19 60 GLN B C 1
ATOM 6062 O O . GLN B 1 60 ? 44.188 -14.828 6.371 1 83.19 60 GLN B O 1
ATOM 6067 N N . GLU B 1 61 ? 43.344 -14.594 8.406 1 87.31 61 GLU B N 1
ATOM 6068 C CA . GLU B 1 61 ? 42.594 -15.836 8.242 1 87.31 61 GLU B CA 1
ATOM 6069 C C . GLU B 1 61 ? 41.531 -15.703 7.137 1 87.31 61 GLU B C 1
ATOM 6071 O O . GLU B 1 61 ? 41.375 -16.625 6.336 1 87.31 61 GLU B O 1
ATOM 6076 N N . PHE B 1 62 ? 40.906 -14.648 7.145 1 87.75 62 PHE B N 1
ATOM 6077 C CA . PHE B 1 62 ? 39.906 -14.352 6.129 1 87.75 62 PHE B CA 1
ATOM 6078 C C . PHE B 1 62 ? 40.5 -14.398 4.734 1 87.75 62 PHE B C 1
ATOM 6080 O O . PHE B 1 62 ? 40 -15.055 3.836 1 87.75 62 PHE B O 1
ATOM 6087 N N . THR B 1 63 ? 41.625 -13.75 4.582 1 80.12 63 THR B N 1
ATOM 6088 C CA . THR B 1 63 ? 42.281 -13.672 3.277 1 80.12 63 THR B CA 1
ATOM 6089 C C . THR B 1 63 ? 42.781 -15.039 2.842 1 80.12 63 THR B C 1
ATOM 6091 O O . THR B 1 63 ? 42.688 -15.406 1.668 1 80.12 63 THR B O 1
ATOM 6094 N N . ARG B 1 64 ? 43.281 -15.758 3.77 1 78.75 64 ARG B N 1
ATOM 6095 C CA . ARG B 1 64 ? 43.75 -17.094 3.473 1 78.75 64 ARG B CA 1
ATOM 6096 C C . ARG B 1 64 ? 42.625 -18.016 3.029 1 78.75 64 ARG B C 1
ATOM 6098 O O . ARG B 1 64 ? 42.719 -18.703 2.02 1 78.75 64 ARG B O 1
ATOM 6105 N N . ASP B 1 65 ? 41.594 -17.984 3.762 1 82 65 ASP B N 1
ATOM 6106 C CA . ASP B 1 65 ? 40.438 -18.844 3.461 1 82 65 ASP B CA 1
ATOM 6107 C C . ASP B 1 65 ? 39.719 -18.391 2.191 1 82 65 ASP B C 1
ATOM 6109 O O . ASP B 1 65 ? 39.125 -19.203 1.481 1 82 65 ASP B O 1
ATOM 6113 N N . LEU B 1 66 ? 39.75 -17.094 1.919 1 80.06 66 LEU B N 1
ATOM 6114 C CA . LEU B 1 66 ? 39.156 -16.578 0.683 1 80.06 66 LEU B CA 1
ATOM 6115 C C . LEU B 1 66 ? 39.938 -17.094 -0.531 1 80.06 66 LEU B C 1
ATOM 6117 O O . LEU B 1 66 ? 39.344 -17.438 -1.55 1 80.06 66 LEU B O 1
ATOM 6121 N N . GLN B 1 67 ? 41.25 -17.156 -0.354 1 69.19 67 GLN B N 1
ATOM 6122 C CA . GLN B 1 67 ? 42.062 -17.672 -1.437 1 69.19 67 GLN B CA 1
ATOM 6123 C C . GLN B 1 67 ? 41.781 -19.156 -1.699 1 69.19 67 GLN B C 1
ATOM 6125 O O . GLN B 1 67 ? 41.938 -19.625 -2.826 1 69.19 67 GLN B O 1
ATOM 6130 N N . GLN B 1 68 ? 41.312 -19.781 -0.631 1 69.19 68 GLN B N 1
ATOM 6131 C CA . GLN B 1 68 ? 40.938 -21.188 -0.766 1 69.19 68 GLN B CA 1
ATOM 6132 C C . GLN B 1 68 ? 39.469 -21.344 -1.128 1 69.19 68 GLN B C 1
ATOM 6134 O O . GLN B 1 68 ? 38.969 -22.469 -1.225 1 69.19 68 GLN B O 1
ATOM 6139 N N . LEU B 1 69 ? 38.812 -20.312 -1.241 1 74.69 69 LEU B N 1
ATOM 6140 C CA . LEU B 1 69 ? 37.406 -20.25 -1.655 1 74.69 69 LEU B CA 1
ATOM 6141 C C . LEU B 1 69 ? 36.531 -21 -0.669 1 74.69 69 LEU B C 1
ATOM 6143 O O . LEU B 1 69 ? 35.625 -21.734 -1.076 1 74.69 69 LEU B O 1
ATOM 6147 N N . LYS B 1 70 ? 36.969 -20.844 0.555 1 76.56 70 LYS B N 1
ATOM 6148 C CA . LYS B 1 70 ? 36.094 -21.391 1.57 1 76.56 70 LYS B CA 1
ATOM 6149 C C . LYS B 1 70 ? 34.781 -20.609 1.624 1 76.56 70 LYS B C 1
ATOM 6151 O O . LYS B 1 70 ? 34.75 -19.391 1.454 1 76.56 70 LYS B O 1
ATOM 6156 N N . TYR B 1 71 ? 33.719 -21.234 1.916 1 80 71 TYR B N 1
ATOM 6157 C CA . TYR B 1 71 ? 32.344 -20.688 1.806 1 80 71 TYR B CA 1
ATOM 6158 C C . TYR B 1 71 ? 32.188 -19.453 2.678 1 80 71 TYR B C 1
ATOM 6160 O O . TYR B 1 71 ? 31.734 -18.406 2.209 1 80 71 TYR B O 1
ATOM 6168 N N . TRP B 1 72 ? 32.625 -19.531 3.975 1 83.88 72 TRP B N 1
ATOM 6169 C CA . TRP B 1 72 ? 32.406 -18.422 4.898 1 83.88 72 TRP B CA 1
ATOM 6170 C C . TRP B 1 72 ? 33.188 -17.188 4.457 1 83.88 72 TRP B C 1
ATOM 6172 O O . TRP B 1 72 ? 32.688 -16.062 4.586 1 83.88 72 TRP B O 1
ATOM 6182 N N . ALA B 1 73 ? 34.406 -17.422 3.943 1 84.25 73 ALA B N 1
ATOM 6183 C CA . ALA B 1 73 ? 35.25 -16.312 3.496 1 84.25 73 ALA B CA 1
ATOM 6184 C C . ALA B 1 73 ? 34.688 -15.664 2.232 1 84.25 73 ALA B C 1
ATOM 6186 O O . ALA B 1 73 ? 34.719 -14.445 2.08 1 84.25 73 ALA B O 1
ATOM 6187 N N . PHE B 1 74 ? 34.156 -16.5 1.397 1 82 74 PHE B N 1
ATOM 6188 C CA . PHE B 1 74 ? 33.531 -15.977 0.187 1 82 74 PHE B CA 1
ATOM 6189 C C . PHE B 1 74 ? 32.219 -15.242 0.515 1 82 74 PHE B C 1
ATOM 6191 O O . PHE B 1 74 ? 31.891 -14.258 -0.138 1 82 74 PHE B O 1
ATOM 6198 N N . GLN B 1 75 ? 31.562 -15.75 1.484 1 85.56 75 GLN B N 1
ATOM 6199 C CA . GLN B 1 75 ? 30.344 -15.086 1.939 1 85.56 75 GLN B CA 1
ATOM 6200 C C . GLN B 1 75 ? 30.641 -13.672 2.424 1 85.56 75 GLN B C 1
ATOM 6202 O O . GLN B 1 75 ? 29.891 -12.734 2.143 1 85.56 75 GLN B O 1
ATOM 6207 N N . MET B 1 76 ? 31.719 -13.516 3.131 1 87.81 76 MET B N 1
ATOM 6208 C CA . MET B 1 76 ? 32.094 -12.203 3.633 1 87.81 76 MET B CA 1
ATOM 6209 C C . MET B 1 76 ? 32.469 -11.273 2.484 1 87.81 76 MET B C 1
ATOM 6211 O O . MET B 1 76 ? 32.062 -10.117 2.451 1 87.81 76 MET B O 1
ATOM 6215 N N . HIS B 1 77 ? 33.188 -11.812 1.551 1 83.75 77 HIS B N 1
ATOM 6216 C CA . HIS B 1 77 ? 33.594 -11.031 0.381 1 83.75 77 HIS B CA 1
ATOM 6217 C C . HIS B 1 77 ? 32.344 -10.672 -0.461 1 83.75 77 HIS B C 1
ATOM 6219 O O . HIS B 1 77 ? 32.219 -9.531 -0.921 1 83.75 77 HIS B O 1
ATOM 6225 N N . ASP B 1 78 ? 31.531 -11.641 -0.649 1 84.69 78 ASP B N 1
ATOM 6226 C CA . ASP B 1 78 ? 30.328 -11.461 -1.462 1 84.69 78 ASP B CA 1
ATOM 6227 C C . ASP B 1 78 ? 29.391 -10.453 -0.825 1 84.69 78 ASP B C 1
ATOM 6229 O O . ASP B 1 78 ? 28.578 -9.836 -1.517 1 84.69 78 ASP B O 1
ATOM 6233 N N . SER B 1 79 ? 29.484 -10.273 0.459 1 89.25 79 SER B N 1
ATOM 6234 C CA . SER B 1 79 ? 28.609 -9.359 1.179 1 89.25 79 SER B CA 1
ATOM 6235 C C . SER B 1 79 ? 29.078 -7.914 1.055 1 89.25 79 SER B C 1
ATOM 6237 O O . SER B 1 79 ? 28.312 -6.984 1.31 1 89.25 79 SER B O 1
ATOM 6239 N N . THR B 1 80 ? 30.312 -7.742 0.708 1 87 80 THR B N 1
ATOM 6240 C CA . THR B 1 80 ? 30.891 -6.398 0.614 1 87 80 THR B CA 1
ATOM 6241 C C . THR B 1 80 ? 30.375 -5.684 -0.632 1 87 80 THR B C 1
ATOM 6243 O O . THR B 1 80 ? 30.141 -6.312 -1.669 1 87 80 THR B O 1
ATOM 6246 N N . GLY B 1 81 ? 30.172 -4.367 -0.461 1 85.81 81 GLY B N 1
ATOM 6247 C CA . GLY B 1 81 ? 29.672 -3.553 -1.553 1 85.81 81 GLY B CA 1
ATOM 6248 C C . GLY B 1 81 ? 30.5 -3.652 -2.812 1 85.81 81 GLY B C 1
ATOM 6249 O O . GLY B 1 81 ? 31.734 -3.785 -2.742 1 85.81 81 GLY B O 1
ATOM 6250 N N . LYS B 1 82 ? 29.812 -3.553 -3.955 1 81.75 82 LYS B N 1
ATOM 6251 C CA . LYS B 1 82 ? 30.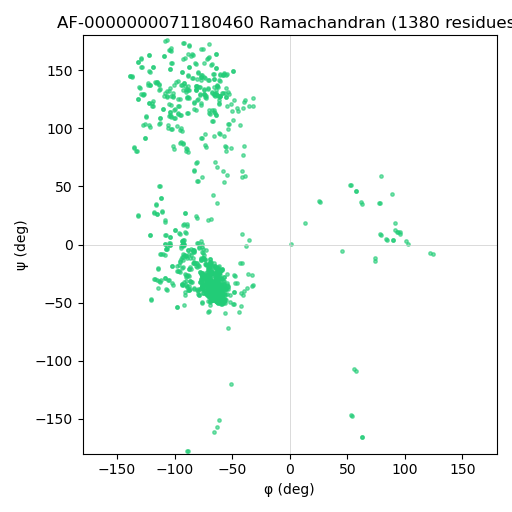406 -3.535 -5.285 1 81.75 82 LYS B CA 1
ATOM 6252 C C . LYS B 1 82 ? 29.891 -2.357 -6.105 1 81.75 82 LYS B C 1
ATOM 6254 O O . LYS B 1 82 ? 28.875 -1.754 -5.762 1 81.75 82 LYS B O 1
ATOM 6259 N N . PRO B 1 83 ? 30.641 -2.004 -7.145 1 77.56 83 PRO B N 1
ATOM 6260 C CA . PRO B 1 83 ? 30.141 -0.903 -7.965 1 77.56 83 PRO B CA 1
ATOM 6261 C C . PRO B 1 83 ? 28.812 -1.234 -8.641 1 77.56 83 PRO B C 1
ATOM 6263 O O . PRO B 1 83 ? 28.625 -2.35 -9.133 1 77.56 83 PRO B O 1
ATOM 6266 N N . ASN B 1 84 ? 28 -0.282 -8.578 1 82.38 84 ASN B N 1
ATOM 6267 C CA . ASN B 1 84 ? 26.672 -0.467 -9.141 1 82.38 84 ASN B CA 1
ATOM 6268 C C . ASN B 1 84 ? 26.609 -0.006 -10.594 1 82.38 84 ASN B C 1
ATOM 6270 O O . ASN B 1 84 ? 27.5 0.706 -11.062 1 82.38 84 ASN B O 1
ATOM 6274 N N . SER B 1 85 ? 25.641 -0.492 -11.258 1 85.25 85 SER B N 1
ATOM 6275 C CA . SER B 1 85 ? 25.297 0.084 -12.562 1 85.25 85 SER B CA 1
ATOM 6276 C C . SER B 1 85 ? 24.484 1.364 -12.398 1 85.25 85 SER B C 1
ATOM 6278 O O . SER B 1 85 ? 23.75 1.525 -11.422 1 85.25 85 SER B O 1
ATOM 6280 N N . GLY B 1 86 ? 24.688 2.271 -13.359 1 85.06 86 GLY B N 1
ATOM 6281 C CA . GLY B 1 86 ? 23.922 3.504 -13.352 1 85.06 86 GLY B CA 1
ATOM 6282 C C . GLY B 1 86 ? 24.422 4.516 -12.336 1 85.06 86 GLY B C 1
ATOM 6283 O O . GLY B 1 86 ? 23.625 5.164 -11.648 1 85.06 86 GLY B O 1
ATOM 6284 N N . MET B 1 87 ? 25.703 4.562 -12.156 1 80.5 87 MET B N 1
ATOM 6285 C CA . MET B 1 87 ? 26.281 5.523 -11.234 1 80.5 87 MET B CA 1
ATOM 6286 C C . MET B 1 87 ? 26.031 6.953 -11.695 1 80.5 87 MET B C 1
ATOM 6288 O O . MET B 1 87 ? 25.797 7.844 -10.883 1 80.5 87 MET B O 1
ATOM 6292 N N . LEU B 1 88 ? 26.016 7.168 -13.016 1 80.25 88 LEU B N 1
ATOM 6293 C CA . LEU B 1 88 ? 25.766 8.492 -13.57 1 80.25 88 LEU B CA 1
ATOM 6294 C C . LEU B 1 88 ? 24.312 8.906 -13.375 1 80.25 88 LEU B C 1
ATOM 6296 O O . LEU B 1 88 ? 23.984 10.086 -13.469 1 80.25 88 LEU B O 1
ATOM 6300 N N . ASN B 1 89 ? 23.562 7.863 -13.125 1 83.31 89 ASN B N 1
ATOM 6301 C CA . ASN B 1 89 ? 22.156 8.133 -12.859 1 83.31 89 ASN B CA 1
ATOM 6302 C C . ASN B 1 89 ? 21.875 8.242 -11.367 1 83.31 89 ASN B C 1
ATOM 6304 O O . ASN B 1 89 ? 20.719 8.195 -10.938 1 83.31 89 ASN B O 1
ATOM 6308 N N . GLY B 1 90 ? 22.891 8.273 -10.578 1 79.25 90 GLY B N 1
ATOM 6309 C CA . GLY B 1 90 ? 22.734 8.547 -9.156 1 79.25 90 GLY B CA 1
ATOM 6310 C C . GLY B 1 90 ? 22.828 7.297 -8.297 1 79.25 90 GLY B C 1
ATOM 6311 O O . GLY B 1 90 ? 22.625 7.359 -7.086 1 79.25 90 GLY B O 1
ATOM 6312 N N . ASN B 1 91 ? 23.047 6.137 -8.891 1 83.62 91 ASN B N 1
ATOM 6313 C CA . ASN B 1 91 ? 23.203 4.902 -8.125 1 83.62 91 ASN B CA 1
ATOM 6314 C C . ASN B 1 91 ? 24.609 4.766 -7.57 1 83.62 91 ASN B C 1
ATOM 6316 O O . ASN B 1 91 ? 25.328 3.816 -7.902 1 83.62 91 ASN B O 1
ATOM 6320 N N . LEU B 1 92 ? 24.891 5.625 -6.582 1 77.31 92 LEU B N 1
ATOM 6321 C CA . LEU B 1 92 ? 26.266 5.738 -6.121 1 77.31 92 LEU B CA 1
ATOM 6322 C C . LEU B 1 92 ? 26.5 4.898 -4.867 1 77.31 92 LEU B C 1
ATOM 6324 O O . LEU B 1 92 ? 27.625 4.512 -4.566 1 77.31 92 LEU B O 1
ATOM 6328 N N . HIS B 1 93 ? 25.469 4.598 -4.152 1 81.19 93 HIS B N 1
ATOM 6329 C CA . HIS B 1 93 ? 25.609 3.908 -2.875 1 81.19 93 HIS B CA 1
ATOM 6330 C C . HIS B 1 93 ? 25.625 2.396 -3.062 1 81.19 93 HIS B C 1
ATOM 6332 O O . HIS B 1 93 ? 24.781 1.854 -3.793 1 81.19 93 HIS B O 1
ATOM 6338 N N . SER B 1 94 ? 26.625 1.764 -2.543 1 84.19 94 SER B N 1
ATOM 6339 C CA . SER B 1 94 ? 26.703 0.306 -2.535 1 84.19 94 SER B CA 1
ATOM 6340 C C . SER B 1 94 ? 26.609 -0.245 -1.116 1 84.19 94 SER B C 1
ATOM 6342 O O . SER B 1 94 ? 27.625 -0.319 -0.41 1 84.19 94 SER B O 1
ATOM 6344 N N . TYR B 1 95 ? 25.594 -0.758 -0.748 1 85.62 95 TYR B N 1
ATOM 6345 C CA . TYR B 1 95 ? 25.344 -1.166 0.631 1 85.62 95 TYR B CA 1
ATOM 6346 C C . TYR B 1 95 ? 25.781 -2.605 0.862 1 85.62 95 TYR B C 1
ATOM 6348 O O . TYR B 1 95 ? 25.906 -3.047 2.008 1 85.62 95 TYR B O 1
ATOM 6356 N N . GLY B 1 96 ? 26.125 -3.316 -0.207 1 88.75 96 GLY B N 1
ATOM 6357 C CA . GLY B 1 96 ? 26.438 -4.727 -0.017 1 88.75 96 GLY B CA 1
ATOM 6358 C C . GLY B 1 96 ? 25.25 -5.523 0.507 1 88.75 96 GLY B C 1
ATOM 6359 O O . GLY B 1 96 ? 24.094 -5.148 0.296 1 88.75 96 GLY B O 1
ATOM 6360 N N . ASP B 1 97 ? 25.531 -6.703 0.973 1 89.44 97 ASP B N 1
ATOM 6361 C CA . ASP B 1 97 ? 24.484 -7.547 1.544 1 89.44 97 ASP B CA 1
ATOM 6362 C C . ASP B 1 97 ? 24.578 -7.594 3.066 1 89.44 97 ASP B C 1
ATOM 6364 O O . ASP B 1 97 ? 25.359 -8.391 3.615 1 89.44 97 ASP B O 1
ATOM 6368 N N . TYR B 1 98 ? 23.734 -6.82 3.725 1 88.62 98 TYR B N 1
ATOM 6369 C CA . TYR B 1 98 ? 23.75 -6.641 5.172 1 88.62 98 TYR B CA 1
ATOM 6370 C C . TYR B 1 98 ? 23.453 -7.953 5.887 1 88.62 98 TYR B C 1
ATOM 6372 O O . TYR B 1 98 ? 24.172 -8.344 6.805 1 88.62 98 TYR B O 1
ATOM 6380 N N . GLU B 1 99 ? 22.469 -8.695 5.484 1 86.44 99 GLU B N 1
ATOM 6381 C CA . GLU B 1 99 ? 22.016 -9.906 6.164 1 86.44 99 GLU B CA 1
ATOM 6382 C C . GLU B 1 99 ? 23.016 -11.047 5.977 1 86.44 99 GLU B C 1
ATOM 6384 O O . GLU B 1 99 ? 23.266 -11.82 6.902 1 86.44 99 GLU B O 1
ATOM 6389 N N . GLN B 1 100 ? 23.531 -11.188 4.77 1 88.69 100 GLN B N 1
ATOM 6390 C CA . GLN B 1 100 ? 24.516 -12.219 4.512 1 88.69 100 GLN B CA 1
ATOM 6391 C C . GLN B 1 100 ? 25.766 -12.008 5.363 1 88.69 100 GLN B C 1
ATOM 6393 O O . GLN B 1 100 ? 26.375 -12.977 5.836 1 88.69 100 GLN B O 1
ATOM 6398 N N . CYS B 1 101 ? 26.125 -10.789 5.531 1 91.06 101 CYS B N 1
ATOM 6399 C CA . CYS B 1 101 ? 27.297 -10.477 6.34 1 91.06 101 CYS B CA 1
ATOM 6400 C C . CYS B 1 101 ? 27.078 -10.883 7.793 1 91.06 101 CYS B C 1
ATOM 6402 O O . CYS B 1 101 ? 27.953 -11.484 8.414 1 91.06 101 CYS B O 1
ATOM 6404 N N . LEU B 1 102 ? 25.938 -10.562 8.312 1 89.81 102 LEU B N 1
ATOM 6405 C CA . LEU B 1 102 ? 25.641 -10.867 9.703 1 89.81 102 LEU B CA 1
ATOM 6406 C C . LEU B 1 102 ? 25.453 -12.367 9.906 1 89.81 102 LEU B C 1
ATOM 6408 O O . LEU B 1 102 ? 25.594 -12.875 11.016 1 89.81 102 LEU B O 1
ATOM 6412 N N . ALA B 1 103 ? 25.156 -13.125 8.844 1 87.25 103 ALA B N 1
ATOM 6413 C CA . ALA B 1 103 ? 24.875 -14.555 8.922 1 87.25 103 ALA B CA 1
ATOM 6414 C C . ALA B 1 103 ? 26.141 -15.383 8.812 1 87.25 103 ALA B C 1
ATOM 6416 O O . ALA B 1 103 ? 26.125 -16.609 8.977 1 87.25 103 ALA B O 1
ATOM 6417 N N . VAL B 1 104 ? 27.281 -14.703 8.562 1 88.94 104 VAL B N 1
ATOM 6418 C CA . VAL B 1 104 ? 28.547 -15.422 8.453 1 88.94 104 VAL B CA 1
ATOM 6419 C C . VAL B 1 104 ? 28.906 -16.062 9.797 1 88.94 104 VAL B C 1
ATOM 6421 O O . VAL B 1 104 ? 28.938 -15.383 10.82 1 88.94 104 VAL B O 1
ATOM 6424 N N . SER B 1 105 ? 28.875 -17.391 9.789 1 78.94 105 SER B N 1
ATOM 6425 C CA . SER B 1 105 ? 29.203 -18.062 11.039 1 78.94 105 SER B CA 1
ATOM 6426 C C . SER B 1 105 ? 30.406 -19 10.867 1 78.94 105 SER B C 1
ATOM 6428 O O . SER B 1 105 ? 30.391 -19.891 10.023 1 78.94 105 SER B O 1
ATOM 6430 N N . HIS B 1 106 ? 31.453 -18.641 11.234 1 86.06 106 HIS B N 1
ATOM 6431 C CA . HIS B 1 106 ? 32.688 -19.406 11.398 1 86.06 106 HIS B CA 1
ATOM 6432 C C . HIS B 1 106 ? 33.094 -19.5 12.875 1 86.06 106 HIS B C 1
ATOM 6434 O O . HIS B 1 106 ? 32.75 -18.625 13.672 1 86.06 106 HIS B O 1
ATOM 6440 N N . PRO B 1 107 ? 33.5 -20.641 13.281 1 86.19 107 PRO B N 1
ATOM 6441 C CA . PRO B 1 107 ? 33.812 -20.844 14.695 1 86.19 107 PRO B CA 1
ATOM 6442 C C . PRO B 1 107 ? 34.656 -19.719 15.281 1 86.19 107 PRO B C 1
ATOM 6444 O O . PRO B 1 107 ? 34.469 -19.344 16.453 1 86.19 107 PRO B O 1
ATOM 6447 N N . ARG B 1 108 ? 35.5 -19.125 14.539 1 87 108 ARG B N 1
ATOM 6448 C CA . ARG B 1 108 ? 36.438 -18.141 15.102 1 87 108 ARG B CA 1
ATOM 6449 C C . ARG B 1 108 ? 36.125 -16.75 14.578 1 87 108 ARG B C 1
ATOM 6451 O O . ARG B 1 108 ? 36.531 -15.75 15.172 1 87 108 ARG B O 1
ATOM 6458 N N . VAL B 1 109 ? 35.625 -16.625 13.352 1 90.5 109 VAL B N 1
ATOM 6459 C CA . VAL B 1 109 ? 35.438 -15.32 12.734 1 90.5 109 VAL B CA 1
ATOM 6460 C C . VAL B 1 109 ? 33.938 -15.094 12.43 1 90.5 109 VAL B C 1
ATOM 6462 O O . VAL B 1 109 ? 33.312 -15.898 11.734 1 90.5 109 VAL B O 1
ATOM 6465 N N . LYS B 1 110 ? 33.406 -14.039 13.055 1 91.06 110 LYS B N 1
ATOM 6466 C CA . LYS B 1 110 ? 32.062 -13.609 12.742 1 91.06 110 LYS B CA 1
ATOM 6467 C C . LYS B 1 110 ? 32.062 -12.359 11.867 1 91.06 110 LYS B C 1
ATOM 6469 O O . LYS B 1 110 ? 33.062 -11.641 11.812 1 91.06 110 LYS B O 1
ATOM 6474 N N . GLY B 1 111 ? 31.031 -12.227 11.07 1 92.06 111 GLY B N 1
ATOM 6475 C CA . GLY B 1 111 ? 30.922 -11.078 10.18 1 92.06 111 GLY B CA 1
ATOM 6476 C C . GLY B 1 111 ? 30.406 -9.836 10.867 1 92.06 111 GLY B C 1
ATOM 6477 O O . GLY B 1 111 ? 29.531 -9.922 11.734 1 92.06 111 GLY B O 1
ATOM 6478 N N . LYS B 1 112 ? 31.016 -8.719 10.578 1 90.44 112 LYS B N 1
ATOM 6479 C CA . LYS B 1 112 ? 30.594 -7.391 11.016 1 90.44 112 LYS B CA 1
ATOM 6480 C C . LYS B 1 112 ? 30.359 -6.469 9.82 1 90.44 112 LYS B C 1
ATOM 6482 O O . LYS B 1 112 ? 31.25 -6.32 8.969 1 90.44 112 LYS B O 1
ATOM 6487 N N . TYR B 1 113 ? 29.141 -5.969 9.75 1 90.5 113 TYR B N 1
ATOM 6488 C CA . TYR B 1 113 ? 28.812 -5.062 8.656 1 90.5 113 TYR B CA 1
ATOM 6489 C C . TYR B 1 113 ? 29.109 -3.619 9.039 1 90.5 113 TYR B C 1
ATOM 6491 O O . TYR B 1 113 ? 28.656 -3.135 10.078 1 90.5 113 TYR B O 1
ATOM 6499 N N . CYS B 1 114 ? 29.891 -2.883 8.211 1 87.44 114 CYS B N 1
ATOM 6500 C CA . CYS B 1 114 ? 30.234 -1.481 8.43 1 87.44 114 CYS B CA 1
ATOM 6501 C C . CYS B 1 114 ? 29.906 -0.642 7.203 1 87.44 114 CYS B C 1
ATOM 6503 O O . CYS B 1 114 ? 30.234 -1.029 6.078 1 87.44 114 CYS B O 1
ATOM 6505 N N . LEU B 1 115 ? 29.219 0.39 7.398 1 85.94 115 LEU B N 1
ATOM 6506 C CA . LEU B 1 115 ? 28.922 1.33 6.324 1 85.94 115 LEU B CA 1
ATOM 6507 C C . LEU B 1 115 ? 29.797 2.578 6.438 1 85.94 115 LEU B C 1
ATOM 6509 O O . LEU B 1 115 ? 29.766 3.27 7.457 1 85.94 115 LEU B O 1
ATOM 6513 N N . LEU B 1 116 ? 30.594 2.857 5.418 1 82.94 116 LEU B N 1
ATOM 6514 C CA . LEU B 1 116 ? 31.484 4.016 5.406 1 82.94 116 LEU B CA 1
ATOM 6515 C C . LEU B 1 116 ? 31.094 4.984 4.293 1 82.94 116 LEU B C 1
ATOM 6517 O O . LEU B 1 116 ? 30.672 4.562 3.215 1 82.94 116 LEU B O 1
ATOM 6521 N N . GLY B 1 117 ? 31.156 6.242 4.645 1 79.31 117 GLY B N 1
ATOM 6522 C CA . GLY B 1 117 ? 30.938 7.273 3.645 1 79.31 117 GLY B CA 1
ATOM 6523 C C . GLY B 1 117 ? 32.219 7.84 3.07 1 79.31 117 GLY B C 1
ATOM 6524 O O . GLY B 1 117 ? 33.219 8 3.787 1 79.31 117 GLY B O 1
ATOM 6525 N N . PHE B 1 118 ? 32.188 8.086 1.738 1 76.19 118 PHE B N 1
ATOM 6526 C CA . PHE B 1 118 ? 33.312 8.68 1.038 1 76.19 118 PHE B CA 1
ATOM 6527 C C . PHE B 1 118 ? 32.938 10 0.388 1 76.19 118 PHE B C 1
ATOM 6529 O O . PHE B 1 118 ? 31.938 10.07 -0.34 1 76.19 118 PHE B O 1
ATOM 6536 N N . ASP B 1 119 ? 33.625 10.977 0.762 1 72.62 119 ASP B N 1
ATOM 6537 C CA . ASP B 1 119 ? 33.5 12.266 0.096 1 72.62 119 ASP B CA 1
ATOM 6538 C C . ASP B 1 119 ? 34.625 12.477 -0.911 1 72.62 119 ASP B C 1
ATOM 6540 O O . ASP B 1 119 ? 35.781 12.602 -0.528 1 72.62 119 ASP B O 1
ATOM 6544 N N . VAL B 1 120 ? 34.219 12.406 -2.17 1 69.62 120 VAL B N 1
ATOM 6545 C CA . VAL B 1 120 ? 35.219 12.516 -3.23 1 69.62 120 VAL B CA 1
ATOM 6546 C C . VAL B 1 120 ? 35.156 13.898 -3.873 1 69.62 120 VAL B C 1
ATOM 6548 O O . VAL B 1 120 ? 34.094 14.305 -4.367 1 69.62 120 VAL B O 1
ATOM 6551 N N . ASP B 1 121 ? 36.156 14.656 -3.66 1 66.38 121 ASP B N 1
ATOM 6552 C CA . ASP B 1 121 ? 36.219 15.977 -4.277 1 66.38 121 ASP B CA 1
ATOM 6553 C C . ASP B 1 121 ? 37.562 16.203 -4.926 1 66.38 121 ASP B C 1
ATOM 6555 O O . ASP B 1 121 ? 38.531 15.453 -4.672 1 66.38 121 ASP B O 1
ATOM 6559 N N . PHE B 1 122 ? 37.562 17.125 -5.887 1 63.44 122 PHE B N 1
ATOM 6560 C CA . PHE B 1 122 ? 38.844 17.531 -6.461 1 63.44 122 PHE B CA 1
ATOM 6561 C C . PHE B 1 122 ? 39.562 18.5 -5.539 1 63.44 122 PHE B C 1
ATOM 6563 O O . PHE B 1 122 ? 38.938 19.359 -4.918 1 63.44 122 PHE B O 1
ATOM 6570 N N . HIS B 1 123 ? 40.844 18.203 -5.414 1 61.91 123 HIS B N 1
ATOM 6571 C CA . HIS B 1 123 ? 41.625 19.141 -4.645 1 61.91 123 HIS B CA 1
ATOM 6572 C C . HIS B 1 123 ? 41.5 20.562 -5.207 1 61.91 123 HIS B C 1
ATOM 6574 O O . HIS B 1 123 ? 41.5 20.75 -6.422 1 61.91 123 HIS B O 1
ATOM 6580 N N . PRO B 1 124 ? 41.156 21.469 -4.344 1 63.28 124 PRO B N 1
ATOM 6581 C CA . PRO B 1 124 ? 40.969 22.844 -4.805 1 63.28 124 PRO B CA 1
ATOM 6582 C C . PRO B 1 124 ? 42.125 23.328 -5.688 1 63.28 124 PRO B C 1
ATOM 6584 O O . PRO B 1 124 ? 41.906 24.172 -6.57 1 63.28 124 PRO B O 1
ATOM 6587 N N . LYS B 1 125 ? 43.25 22.812 -5.52 1 59 125 LYS B N 1
ATOM 6588 C CA . LYS B 1 125 ? 44.438 23.266 -6.273 1 59 125 LYS B CA 1
ATOM 6589 C C . LYS B 1 125 ? 44.625 22.438 -7.539 1 59 125 LYS B C 1
ATOM 6591 O O . LYS B 1 125 ? 45.594 22.656 -8.281 1 59 125 LYS B O 1
ATOM 6596 N N . SER B 1 126 ? 43.625 21.484 -7.609 1 60.72 126 SER B N 1
ATOM 6597 C CA . SER B 1 126 ? 43.781 20.641 -8.789 1 60.72 126 SER B CA 1
ATOM 6598 C C . SER B 1 126 ? 43.406 21.391 -10.062 1 60.72 126 SER B C 1
ATOM 6600 O O . SER B 1 126 ? 42.406 22.109 -10.094 1 60.72 126 SER B O 1
ATOM 6602 N N . THR B 1 127 ? 44.219 21.484 -11.07 1 53.34 127 THR B N 1
ATOM 6603 C CA . THR B 1 127 ? 44 22.125 -12.359 1 53.34 127 THR B CA 1
ATOM 6604 C C . THR B 1 127 ? 43.406 21.125 -13.359 1 53.34 127 THR B C 1
ATOM 6606 O O . THR B 1 127 ? 43.25 21.438 -14.539 1 53.34 127 THR B O 1
ATOM 6609 N N . TYR B 1 128 ? 43.031 19.938 -12.734 1 58.84 128 TYR B N 1
ATOM 6610 C CA . TYR B 1 128 ? 42.5 18.922 -13.641 1 58.84 128 TYR B CA 1
ATOM 6611 C C . TYR B 1 128 ? 41.156 19.328 -14.195 1 58.84 128 TYR B C 1
ATOM 6613 O O . TYR B 1 128 ? 40.219 19.625 -13.43 1 58.84 128 TYR B O 1
ATOM 6621 N N . ARG B 1 129 ? 41.031 19.625 -15.547 1 54.34 129 ARG B N 1
ATOM 6622 C CA . ARG B 1 129 ? 39.781 19.984 -16.172 1 54.34 129 ARG B CA 1
ATOM 6623 C C . ARG B 1 129 ? 39.375 18.938 -17.203 1 54.34 129 ARG B C 1
ATOM 6625 O O . ARG B 1 129 ? 38.781 19.266 -18.234 1 54.34 129 ARG B O 1
ATOM 6632 N N . GLY B 1 130 ? 39.719 17.609 -16.891 1 57.66 130 GLY B N 1
ATOM 6633 C CA . GLY B 1 130 ? 39.438 16.609 -17.891 1 57.66 130 GLY B CA 1
ATOM 6634 C C . GLY B 1 130 ? 38.062 16.016 -17.766 1 57.66 130 GLY B C 1
ATOM 6635 O O . GLY B 1 130 ? 37.219 16.547 -17.031 1 57.66 130 GLY B O 1
ATOM 6636 N N . ASN B 1 131 ? 37.688 15.023 -18.609 1 59.69 131 ASN B N 1
ATOM 6637 C CA . ASN B 1 131 ? 36.375 14.414 -18.766 1 59.69 131 ASN B CA 1
ATOM 6638 C C . ASN B 1 131 ? 35.906 13.758 -17.469 1 59.69 131 ASN B C 1
ATOM 6640 O O . ASN B 1 131 ? 34.688 13.664 -17.219 1 59.69 131 ASN B O 1
ATOM 6644 N N . VAL B 1 132 ? 36.906 13.422 -16.656 1 61.94 132 VAL B N 1
ATOM 6645 C CA . VAL B 1 132 ? 36.531 12.781 -15.398 1 61.94 132 VAL B CA 1
ATOM 6646 C C . VAL B 1 132 ? 35.781 13.766 -14.508 1 61.94 132 VAL B C 1
ATOM 6648 O O . VAL B 1 132 ? 34.844 13.391 -13.82 1 61.94 132 VAL B O 1
ATOM 6651 N N . ARG B 1 133 ? 36.312 14.984 -14.555 1 62.59 133 ARG B N 1
ATOM 6652 C CA . ARG B 1 133 ? 35.656 16.016 -13.766 1 62.59 133 ARG B CA 1
ATOM 6653 C C . ARG B 1 133 ? 34.219 16.219 -14.25 1 62.59 133 ARG B C 1
ATOM 6655 O O . ARG B 1 133 ? 33.312 16.359 -13.438 1 62.59 133 ARG B O 1
ATOM 6662 N N . HIS B 1 134 ? 34.094 16.094 -15.492 1 63.31 134 HIS B N 1
ATOM 6663 C CA . HIS B 1 134 ? 32.75 16.266 -16.062 1 63.31 134 HIS B CA 1
ATOM 6664 C C . HIS B 1 134 ? 31.844 15.109 -15.672 1 63.31 134 HIS B C 1
ATOM 6666 O O . HIS B 1 134 ? 30.656 15.312 -15.406 1 63.31 134 HIS B O 1
ATOM 6672 N N . LEU B 1 135 ? 32.438 14.008 -15.672 1 64.44 135 LEU B N 1
ATOM 6673 C CA . LEU B 1 135 ? 31.656 12.828 -15.305 1 64.44 135 LEU B CA 1
ATOM 6674 C C . LEU B 1 135 ? 31.234 12.898 -13.836 1 64.44 135 LEU B C 1
ATOM 6676 O O . LEU B 1 135 ? 30.078 12.609 -13.508 1 64.44 135 LEU B O 1
ATOM 6680 N N . LEU B 1 136 ? 32.219 13.312 -13.039 1 62.22 136 LEU B N 1
ATOM 6681 C CA . LEU B 1 136 ? 31.922 13.383 -11.617 1 62.22 136 LEU B CA 1
ATOM 6682 C C . LEU B 1 136 ? 30.922 14.5 -11.312 1 62.22 136 LEU B C 1
ATOM 6684 O O . LEU B 1 136 ? 30.016 14.32 -10.492 1 62.22 136 LEU B O 1
ATOM 6688 N N . GLU B 1 137 ? 31.125 15.609 -11.984 1 61.59 137 GLU B N 1
ATOM 6689 C CA . GLU B 1 137 ? 30.188 16.719 -11.82 1 61.59 137 GLU B CA 1
ATOM 6690 C C . GLU B 1 137 ? 28.812 16.375 -12.359 1 61.59 137 GLU B C 1
ATOM 6692 O O . GLU B 1 137 ? 27.797 16.781 -11.789 1 61.59 137 GLU B O 1
ATOM 6697 N N . GLY B 1 138 ? 28.859 15.664 -13.398 1 58.56 138 GLY B N 1
ATOM 6698 C CA . GLY B 1 138 ? 27.594 15.195 -13.945 1 58.56 138 GLY B CA 1
ATOM 6699 C C . GLY B 1 138 ? 26.875 14.219 -13.039 1 58.56 138 GLY B C 1
ATOM 6700 O O . GLY B 1 138 ? 25.656 14.273 -12.898 1 58.56 138 GLY B O 1
ATOM 6701 N N . ALA B 1 139 ? 27.734 13.398 -12.469 1 60.25 139 ALA B N 1
ATOM 6702 C CA . ALA B 1 139 ? 27.156 12.406 -11.57 1 60.25 139 ALA B CA 1
ATOM 6703 C C . ALA B 1 139 ? 26.562 13.062 -10.328 1 60.25 139 ALA B C 1
ATOM 6705 O O . ALA B 1 139 ? 25.562 12.594 -9.781 1 60.25 139 ALA B O 1
ATOM 6706 N N . TYR B 1 140 ? 27.328 14.258 -9.906 1 55.38 140 TYR B N 1
ATOM 6707 C CA . TYR B 1 140 ? 26.938 14.922 -8.664 1 55.38 140 TYR B CA 1
ATOM 6708 C C . TYR B 1 140 ? 25.922 16.016 -8.922 1 55.38 140 TYR B C 1
ATOM 6710 O O . TYR B 1 140 ? 25.156 16.391 -8.023 1 55.38 140 TYR B O 1
ATOM 6718 N N . ALA B 1 141 ? 26.172 16.797 -10.062 1 49.44 141 ALA B N 1
ATOM 6719 C CA . ALA B 1 141 ? 25.469 18.062 -10.281 1 49.44 141 ALA B CA 1
ATOM 6720 C C . ALA B 1 141 ? 23.969 17.906 -10.102 1 49.44 141 ALA B C 1
ATOM 6722 O O . ALA B 1 141 ? 23.297 18.797 -9.562 1 49.44 141 ALA B O 1
ATOM 6723 N N . ASP B 1 142 ? 23.484 17.016 -10.727 1 48.78 142 ASP B N 1
ATOM 6724 C CA . ASP B 1 142 ? 22.031 17.078 -10.805 1 48.78 142 ASP B CA 1
ATOM 6725 C C . ASP B 1 142 ? 21.391 16.625 -9.492 1 48.78 142 ASP B C 1
ATOM 6727 O O . ASP B 1 142 ? 20.172 16.531 -9.391 1 48.78 142 ASP B O 1
ATOM 6731 N N . TYR B 1 143 ? 22.297 16.297 -8.609 1 48.19 143 TYR B N 1
ATOM 6732 C CA . TYR B 1 143 ? 21.734 15.516 -7.504 1 48.19 143 TYR B CA 1
ATOM 6733 C C . TYR B 1 143 ? 21.203 16.438 -6.41 1 48.19 143 TYR B C 1
ATOM 6735 O O . TYR B 1 143 ? 20.328 16.047 -5.633 1 48.19 143 TYR B O 1
ATOM 6743 N N . VAL B 1 144 ? 21.891 17.688 -6.113 1 49.41 144 VAL B N 1
ATOM 6744 C CA . VAL B 1 144 ? 21.781 18.078 -4.711 1 49.41 144 VAL B CA 1
ATOM 6745 C C . VAL B 1 144 ? 20.703 19.141 -4.555 1 49.41 144 VAL B C 1
ATOM 6747 O O . VAL B 1 144 ? 20.844 20.25 -5.09 1 49.41 144 VAL B O 1
ATOM 6750 N N . TRP B 1 145 ? 19.375 18.625 -4.477 1 50.12 145 TRP B N 1
ATOM 6751 C CA . TRP B 1 145 ? 18.453 19.672 -4.074 1 50.12 145 TRP B CA 1
ATOM 6752 C C . TRP B 1 145 ? 19.031 20.531 -2.967 1 50.12 145 TRP B C 1
ATOM 6754 O O . TRP B 1 145 ? 18.875 21.766 -2.971 1 50.12 145 TRP B O 1
ATOM 6764 N N . TYR B 1 146 ? 19.688 19.906 -1.993 1 50.44 146 TYR B N 1
ATOM 6765 C CA . TYR B 1 146 ? 20.344 20.641 -0.932 1 50.44 146 TYR B CA 1
ATOM 6766 C C . TYR B 1 146 ? 21.812 20.859 -1.261 1 50.44 146 TYR B C 1
ATOM 6768 O O . TYR B 1 146 ? 22.516 19.938 -1.671 1 50.44 146 TYR B O 1
ATOM 6776 N N . GLY B 1 147 ? 22.266 22.062 -1.767 1 48.44 147 GLY B N 1
ATOM 6777 C CA . GLY B 1 147 ? 23.625 22.453 -2.156 1 48.44 147 GLY B CA 1
ATOM 6778 C C . GLY B 1 147 ? 24.656 22.141 -1.097 1 48.44 147 GLY B C 1
ATOM 6779 O O . GLY B 1 147 ? 24.312 21.875 0.06 1 48.44 147 GLY B O 1
ATOM 6780 N N . PRO B 1 148 ? 26.016 21.828 -1.557 1 45.66 148 PRO B N 1
ATOM 6781 C CA . PRO B 1 148 ? 27.156 21.625 -0.648 1 45.66 148 PRO B CA 1
ATOM 6782 C C . PRO B 1 148 ? 27.328 22.781 0.334 1 45.66 148 PRO B C 1
ATOM 6784 O O . PRO B 1 148 ? 27.062 23.938 -0.017 1 45.66 148 PRO B O 1
ATOM 6787 N N . ASN B 1 149 ? 26.953 22.688 1.622 1 39.91 149 ASN B N 1
ATOM 6788 C CA . ASN B 1 149 ? 27.469 23.703 2.543 1 39.91 149 ASN B CA 1
ATOM 6789 C C . ASN B 1 149 ? 28.984 23.625 2.688 1 39.91 149 ASN B C 1
ATOM 6791 O O . ASN B 1 149 ? 29.484 22.812 3.463 1 39.91 149 ASN B O 1
ATOM 6795 N N . HIS B 1 150 ? 29.812 23.969 1.752 1 38.88 150 HIS B N 1
ATOM 6796 C CA . HIS B 1 150 ? 31.266 23.922 1.957 1 38.88 150 HIS B CA 1
ATOM 6797 C C . HIS B 1 150 ? 31.641 24.453 3.336 1 38.88 150 HIS B C 1
ATOM 6799 O O . HIS B 1 150 ? 32.625 24 3.932 1 38.88 150 HIS B O 1
ATOM 6805 N N . ASN B 1 151 ? 31.25 25.578 3.756 1 33.94 151 ASN B N 1
ATOM 6806 C CA . ASN B 1 151 ? 31.672 26.281 4.969 1 33.94 151 ASN B CA 1
ATOM 6807 C C . ASN B 1 151 ? 30.781 25.906 6.156 1 33.94 151 ASN B C 1
ATOM 6809 O O . ASN B 1 151 ? 30.797 26.594 7.184 1 33.94 151 ASN B O 1
ATOM 6813 N N . ALA B 1 152 ? 29.75 25.266 6.066 1 34.81 152 ALA B N 1
ATOM 6814 C CA . ALA B 1 152 ? 28.938 25.109 7.27 1 34.81 152 ALA B CA 1
ATOM 6815 C C . ALA B 1 152 ? 29.672 24.281 8.32 1 34.81 152 ALA B C 1
ATOM 6817 O O . ALA B 1 152 ? 30.344 23.297 7.996 1 34.81 152 ALA B O 1
ATOM 6818 N N . PRO B 1 153 ? 29.984 24.828 9.391 1 30.66 153 PRO B N 1
ATOM 6819 C CA . PRO B 1 153 ? 30.453 24.172 10.609 1 30.66 153 PRO B CA 1
ATOM 6820 C C . PRO B 1 153 ? 29.578 22.984 11.016 1 30.66 153 PRO B C 1
ATOM 6822 O O . PRO B 1 153 ? 28.359 23.078 10.953 1 30.66 153 PRO B O 1
ATOM 6825 N N . GLY B 1 154 ? 30.219 21.672 11.195 1 32.84 154 GLY B N 1
ATOM 6826 C CA . GLY B 1 154 ? 29.766 20.359 11.656 1 32.84 154 GLY B CA 1
ATOM 6827 C C . GLY B 1 154 ? 29.219 19.5 10.539 1 32.84 154 GLY B C 1
ATOM 6828 O O . GLY B 1 154 ? 28.594 18.469 10.797 1 32.84 154 GLY B O 1
ATOM 6829 N N . GLY B 1 155 ? 29.797 19.375 9.328 1 35.88 155 GLY B N 1
ATOM 6830 C CA . GLY B 1 155 ? 29.922 18.453 8.219 1 35.88 155 GLY B CA 1
ATOM 6831 C C . GLY B 1 155 ? 28.594 17.828 7.816 1 35.88 155 GLY B C 1
ATOM 6832 O O . GLY B 1 155 ? 28.562 16.719 7.266 1 35.88 155 GLY B O 1
ATOM 6833 N N . ARG B 1 156 ? 27.547 18.016 8.461 1 38.44 156 ARG B N 1
ATOM 6834 C CA . ARG B 1 156 ? 26.391 17.203 8.109 1 38.44 156 ARG B CA 1
ATOM 6835 C C . ARG B 1 156 ? 25.891 17.547 6.707 1 38.44 156 ARG B C 1
ATOM 6837 O O . ARG B 1 156 ? 25.109 18.5 6.531 1 38.44 156 ARG B O 1
ATOM 6844 N N . SER B 1 157 ? 26.625 17.734 5.727 1 41.09 157 SER B N 1
ATOM 6845 C CA . SER B 1 157 ? 26.172 17.891 4.352 1 41.09 157 SER B CA 1
ATOM 6846 C C . SER B 1 157 ? 25.141 16.828 3.992 1 41.09 157 SER B C 1
ATOM 6848 O O . SER B 1 157 ? 25.203 15.703 4.504 1 41.09 157 SER B O 1
ATOM 6850 N N . PRO B 1 158 ? 23.984 17.172 3.678 1 43.28 158 PRO B N 1
ATOM 6851 C CA . PRO B 1 158 ? 23.141 16.078 3.189 1 43.28 158 PRO B CA 1
ATOM 6852 C C . PRO B 1 158 ? 23.938 15.008 2.455 1 43.28 158 PRO B C 1
ATOM 6854 O O . PRO B 1 158 ? 24.922 15.312 1.795 1 43.28 158 PRO B O 1
ATOM 6857 N N . PRO B 1 159 ? 23.969 13.836 2.85 1 45.44 159 PRO B N 1
ATOM 6858 C CA . PRO B 1 159 ? 24.672 12.656 2.328 1 45.44 159 PRO B CA 1
ATOM 6859 C C . PRO B 1 159 ? 24.75 12.641 0.802 1 45.44 159 PRO B C 1
ATOM 6861 O O . PRO B 1 159 ? 25.234 11.68 0.213 1 45.44 159 PRO B O 1
ATOM 6864 N N . GLN B 1 160 ? 24.281 13.672 0.111 1 49.16 160 GLN B N 1
ATOM 6865 C CA . GLN B 1 160 ? 24 13.375 -1.287 1 49.16 160 GLN B CA 1
ATOM 6866 C C . GLN B 1 160 ? 25.281 13.266 -2.104 1 49.16 160 GLN B C 1
ATOM 6868 O O . GLN B 1 160 ? 25.312 12.57 -3.123 1 49.16 160 GLN B O 1
ATOM 6873 N N . ARG B 1 161 ? 26.422 14.023 -1.732 1 56.53 161 ARG B N 1
ATOM 6874 C CA . ARG B 1 161 ? 27.656 13.742 -2.48 1 56.53 161 ARG B CA 1
ATOM 6875 C C . ARG B 1 161 ? 28.453 12.625 -1.823 1 56.53 161 ARG B C 1
ATOM 6877 O O . ARG B 1 161 ? 29.641 12.453 -2.107 1 56.53 161 ARG B O 1
ATOM 6884 N N . LYS B 1 162 ? 27.75 12.039 -1.058 1 66.56 162 LYS B N 1
ATOM 6885 C CA . LYS B 1 162 ? 28.469 10.984 -0.345 1 66.56 162 LYS B CA 1
ATOM 6886 C C . LYS B 1 162 ? 28.172 9.609 -0.948 1 66.56 162 LYS B C 1
ATOM 6888 O O . LYS B 1 162 ? 27.062 9.359 -1.418 1 66.56 162 LYS B O 1
ATOM 6893 N N . ILE B 1 163 ? 29.328 8.992 -1.219 1 76.44 163 ILE B N 1
ATOM 6894 C CA . ILE B 1 163 ? 29.188 7.605 -1.648 1 76.44 163 ILE B CA 1
ATOM 6895 C C . ILE B 1 163 ? 29.219 6.684 -0.431 1 76.44 163 ILE B C 1
ATOM 6897 O O . ILE B 1 163 ? 30.188 6.684 0.333 1 76.44 163 ILE B O 1
ATOM 6901 N N . LEU B 1 164 ? 28.172 6.082 -0.169 1 81.69 164 LEU B N 1
ATOM 6902 C CA . LEU B 1 164 ? 28.125 5.113 0.919 1 81.69 164 LEU B CA 1
ATOM 6903 C C . LEU B 1 164 ? 28.531 3.723 0.427 1 81.69 164 LEU B C 1
ATOM 6905 O O . LEU B 1 164 ? 28.109 3.305 -0.658 1 81.69 164 LEU B O 1
ATOM 6909 N N . TRP B 1 165 ? 29.391 3.107 1.192 1 84.12 165 TRP B N 1
ATOM 6910 C CA . TRP B 1 165 ? 29.906 1.789 0.827 1 84.12 165 TRP B CA 1
ATOM 6911 C C . TRP B 1 165 ? 29.828 0.832 2.012 1 84.12 165 TRP B C 1
ATOM 6913 O O . TRP B 1 165 ? 30.344 1.137 3.094 1 84.12 165 TRP B O 1
ATOM 6923 N N . GLY B 1 166 ? 29.156 -0.331 1.795 1 86.81 166 GLY B N 1
ATOM 6924 C CA . GLY B 1 166 ? 29.078 -1.347 2.832 1 86.81 166 GLY B CA 1
ATOM 6925 C C . GLY B 1 166 ? 30.203 -2.348 2.781 1 86.81 166 GLY B C 1
ATOM 6926 O O . GLY B 1 166 ? 30.594 -2.799 1.701 1 86.81 166 GLY B O 1
ATOM 6927 N N . PHE B 1 167 ? 30.828 -2.627 3.994 1 87.19 167 PHE B N 1
ATOM 6928 C CA . PHE B 1 167 ? 31.906 -3.594 4.125 1 87.19 167 PHE B CA 1
ATOM 6929 C C . PHE B 1 167 ? 31.531 -4.691 5.117 1 87.19 167 PHE B C 1
ATOM 6931 O O . PHE B 1 167 ? 30.906 -4.422 6.141 1 87.19 167 PHE B O 1
ATOM 6938 N N . CYS B 1 168 ? 31.875 -5.895 4.707 1 90.75 168 CYS B N 1
ATOM 6939 C CA . CYS B 1 168 ? 31.781 -6.996 5.656 1 90.75 168 CYS B CA 1
ATOM 6940 C C . CYS B 1 168 ? 33.156 -7.371 6.176 1 90.75 168 CYS B C 1
ATOM 6942 O O . CYS B 1 168 ? 34 -7.887 5.426 1 90.75 168 CYS B O 1
ATOM 6944 N N . ILE B 1 169 ? 33.438 -7.074 7.469 1 89.38 169 ILE B N 1
ATOM 6945 C CA . ILE B 1 169 ? 34.75 -7.305 8.07 1 89.38 169 ILE B CA 1
ATOM 6946 C C . ILE B 1 169 ? 34.594 -8.227 9.281 1 89.38 169 ILE B C 1
ATOM 6948 O O . ILE B 1 169 ? 33.469 -8.453 9.773 1 89.38 169 ILE B O 1
ATOM 6952 N N . PRO B 1 170 ? 35.719 -8.773 9.672 1 90.44 170 PRO B N 1
ATOM 6953 C CA . PRO B 1 170 ? 35.625 -9.602 10.875 1 90.44 170 PRO B CA 1
ATOM 6954 C C . PRO B 1 170 ? 35.156 -8.828 12.094 1 90.44 170 PRO B C 1
ATOM 6956 O O . PRO B 1 170 ? 35.531 -7.664 12.281 1 90.44 170 PRO B O 1
ATOM 6959 N N . ALA B 1 171 ? 34.438 -9.516 12.906 1 91.62 171 ALA B N 1
ATOM 6960 C CA . ALA B 1 171 ? 33.781 -8.883 14.055 1 91.62 171 ALA B CA 1
ATOM 6961 C C . ALA B 1 171 ? 34.812 -8.305 15.023 1 91.62 171 ALA B C 1
ATOM 6963 O O . ALA B 1 171 ? 34.5 -7.387 15.789 1 91.62 171 ALA B O 1
ATOM 6964 N N . SER B 1 172 ? 36.031 -8.797 15.016 1 90.94 172 SER B N 1
ATOM 6965 C CA . SER B 1 172 ? 37.094 -8.312 15.906 1 90.94 172 SER B CA 1
ATOM 6966 C C . SER B 1 172 ? 37.594 -6.941 15.469 1 90.94 172 SER B C 1
ATOM 6968 O O . SER B 1 172 ? 38.25 -6.242 16.234 1 90.94 172 SER B O 1
ATOM 6970 N N . CYS B 1 173 ? 37.281 -6.578 14.203 1 89 173 CYS B N 1
ATOM 6971 C CA . CYS B 1 173 ? 37.75 -5.293 13.672 1 89 173 CYS B CA 1
ATOM 6972 C C . CYS B 1 173 ? 36.75 -4.191 14 1 89 173 CYS B C 1
ATOM 6974 O O . CYS B 1 173 ? 35.531 -4.445 14.086 1 89 173 CYS B O 1
ATOM 6976 N N . ASP B 1 174 ? 37.25 -3.031 14.234 1 86.25 174 ASP B N 1
ATOM 6977 C CA . ASP B 1 174 ? 36.406 -1.873 14.438 1 86.25 174 ASP B CA 1
ATOM 6978 C C . ASP B 1 174 ? 36.469 -0.921 13.242 1 86.25 174 ASP B C 1
ATOM 6980 O O . ASP B 1 174 ? 37.188 -1.166 12.289 1 86.25 174 ASP B O 1
ATOM 6984 N N . VAL B 1 175 ? 35.656 0.089 13.336 1 86.25 175 VAL B N 1
ATOM 6985 C CA . VAL B 1 175 ? 35.562 1.04 12.234 1 86.25 175 VAL B CA 1
ATOM 6986 C C . VAL B 1 175 ? 36.906 1.73 12.031 1 86.25 175 VAL B C 1
ATOM 6988 O O . VAL B 1 175 ? 37.312 2.037 10.898 1 86.25 175 VAL B O 1
ATOM 6991 N N . ASP B 1 176 ? 37.625 1.955 13.148 1 83.69 176 ASP B N 1
ATOM 6992 C CA . ASP B 1 176 ? 38.938 2.59 13.062 1 83.69 176 ASP B CA 1
ATOM 6993 C C . ASP B 1 176 ? 39.906 1.698 12.32 1 83.69 176 ASP B C 1
ATOM 6995 O O . ASP B 1 176 ? 40.75 2.189 11.562 1 83.69 176 ASP B O 1
ATOM 6999 N N . ASP B 1 177 ? 39.781 0.463 12.594 1 86.06 177 ASP B N 1
ATOM 7000 C CA . ASP B 1 177 ? 40.625 -0.487 11.875 1 86.06 177 ASP B CA 1
ATOM 7001 C C . ASP B 1 177 ? 40.344 -0.433 10.375 1 86.06 177 ASP B C 1
ATOM 7003 O O . ASP B 1 177 ? 41.281 -0.419 9.57 1 86.06 177 ASP B O 1
ATOM 7007 N N . LEU B 1 178 ? 39.125 -0.421 10.078 1 84.5 178 LEU B N 1
ATOM 7008 C CA . LEU B 1 178 ? 38.719 -0.385 8.68 1 84.5 178 LEU B CA 1
ATOM 7009 C C . LEU B 1 178 ? 39.188 0.9 8.008 1 84.5 178 LEU B C 1
ATOM 7011 O O . LEU B 1 178 ? 39.719 0.865 6.898 1 84.5 178 LEU B O 1
ATOM 7015 N N . GLN B 1 179 ? 39.031 2.059 8.664 1 83.31 179 GLN B N 1
ATOM 7016 C CA . GLN B 1 179 ? 39.438 3.342 8.109 1 83.31 179 GLN B CA 1
ATOM 7017 C C . GLN B 1 179 ? 40.938 3.396 7.922 1 83.31 179 GLN B C 1
ATOM 7019 O O . GLN B 1 179 ? 41.438 3.906 6.91 1 83.31 179 GLN B O 1
ATOM 7024 N N . ASN B 1 180 ? 41.625 2.861 8.867 1 80.38 180 ASN B N 1
ATOM 7025 C CA . ASN B 1 180 ? 43.094 2.838 8.773 1 80.38 180 ASN B CA 1
ATOM 7026 C C . ASN B 1 180 ? 43.562 1.95 7.625 1 80.38 180 ASN B C 1
ATOM 7028 O O . ASN B 1 180 ? 44.5 2.301 6.914 1 80.38 180 ASN B O 1
ATOM 7032 N N . GLY B 1 181 ? 42.906 0.851 7.574 1 76.94 181 GLY B N 1
ATOM 7033 C CA . GLY B 1 181 ? 43.219 -0.02 6.453 1 76.94 181 GLY B CA 1
ATOM 7034 C C . GLY B 1 181 ? 42.969 0.621 5.105 1 76.94 181 GLY B C 1
ATOM 7035 O O . GLY B 1 181 ? 43.781 0.507 4.188 1 76.94 181 GLY B O 1
ATOM 7036 N N . LEU B 1 182 ? 41.906 1.345 5.012 1 78.12 182 LEU B N 1
ATOM 7037 C CA . LEU B 1 182 ? 41.5 1.966 3.756 1 78.12 182 LEU B CA 1
ATOM 7038 C C . LEU B 1 182 ? 42.375 3.188 3.453 1 78.12 182 LEU B C 1
ATOM 7040 O O . LEU B 1 182 ? 42.625 3.494 2.289 1 78.12 182 LEU B O 1
ATOM 7044 N N . ARG B 1 183 ? 42.781 3.941 4.512 1 75.94 183 ARG B N 1
ATOM 7045 C CA . ARG B 1 183 ? 43.656 5.094 4.316 1 75.94 183 ARG B CA 1
ATOM 7046 C C . ARG B 1 183 ? 44.938 4.691 3.609 1 75.94 183 ARG B C 1
ATOM 7048 O O . ARG B 1 183 ? 45.438 5.438 2.771 1 75.94 183 ARG B O 1
ATOM 7055 N N . GLN B 1 184 ? 45.344 3.539 3.953 1 66.31 184 GLN B N 1
ATOM 7056 C CA . GLN B 1 184 ? 46.562 3.035 3.328 1 66.31 184 GLN B CA 1
ATOM 7057 C C . GLN B 1 184 ? 46.312 2.711 1.854 1 66.31 184 GLN B C 1
ATOM 7059 O O . GLN B 1 184 ? 47.188 2.965 1.015 1 66.31 184 GLN B O 1
ATOM 7064 N N . ILE B 1 185 ? 45.156 2.256 1.651 1 66.75 185 ILE B N 1
ATOM 7065 C CA . ILE B 1 185 ? 44.812 1.883 0.286 1 66.75 185 ILE B CA 1
ATOM 7066 C C . ILE B 1 185 ? 44.562 3.141 -0.543 1 66.75 185 ILE B C 1
ATOM 7068 O O . ILE B 1 185 ? 44.906 3.195 -1.724 1 66.75 185 ILE B O 1
ATOM 7072 N N . LEU B 1 186 ? 44.062 4.246 0.116 1 69.88 186 LEU B N 1
ATOM 7073 C CA . LEU B 1 186 ? 43.625 5.445 -0.596 1 69.88 186 LEU B CA 1
ATOM 7074 C C . LEU B 1 186 ? 44.75 6.48 -0.639 1 69.88 186 LEU B C 1
ATOM 7076 O O . LEU B 1 186 ? 44.688 7.434 -1.417 1 69.88 186 LEU B O 1
ATOM 7080 N N . ALA B 1 187 ? 45.781 6.344 0.139 1 66 187 ALA B N 1
ATOM 7081 C CA . ALA B 1 187 ? 46.844 7.324 0.304 1 66 187 ALA B CA 1
ATOM 7082 C C . ALA B 1 187 ? 47.438 7.715 -1.044 1 66 187 ALA B C 1
ATOM 7084 O O . ALA B 1 187 ? 47.656 8.898 -1.314 1 66 187 ALA B O 1
ATOM 7085 N N . PRO B 1 188 ? 47.5 6.711 -1.902 1 58.34 188 PRO B N 1
ATOM 7086 C CA . PRO B 1 188 ? 48.094 7.105 -3.184 1 58.34 188 PRO B CA 1
ATOM 7087 C C . PRO B 1 188 ? 47.188 8.031 -3.99 1 58.34 188 PRO B C 1
ATOM 7089 O O . PRO B 1 188 ? 47.656 8.789 -4.836 1 58.34 188 PRO B O 1
ATOM 7092 N N . PHE B 1 189 ? 45.969 8.023 -3.689 1 60.19 189 PHE B N 1
ATOM 7093 C CA . PHE B 1 189 ? 45 8.797 -4.457 1 60.19 189 PHE B CA 1
ATOM 7094 C C . PHE B 1 189 ? 44.812 10.18 -3.85 1 60.19 189 PHE B C 1
ATOM 7096 O O . PHE B 1 189 ? 44.438 11.125 -4.551 1 60.19 189 PHE B O 1
ATOM 7103 N N . ASN B 1 190 ? 44.938 10.258 -2.592 1 60 190 ASN B N 1
ATOM 7104 C CA . ASN B 1 190 ? 44.719 11.508 -1.876 1 60 190 ASN B CA 1
ATOM 7105 C C . ASN B 1 190 ? 45.938 12.414 -1.951 1 60 190 ASN B C 1
ATOM 7107 O O . ASN B 1 190 ? 46 13.43 -1.256 1 60 190 ASN B O 1
ATOM 7111 N N . SER B 1 191 ? 46.781 12.227 -2.951 1 54.78 191 SER B N 1
ATOM 7112 C CA . SER B 1 191 ? 47.938 13.086 -3.047 1 54.78 191 SER B CA 1
ATOM 7113 C C . SER B 1 191 ? 47.656 14.328 -3.881 1 54.78 191 SER B C 1
ATOM 7115 O O . SER B 1 191 ? 46.781 14.32 -4.738 1 54.78 191 SER B O 1
ATOM 7117 N N . THR B 1 192 ? 48.031 15.508 -3.342 1 54.75 192 THR B N 1
ATOM 7118 C CA . THR B 1 192 ? 47.969 16.797 -4.02 1 54.75 192 THR B CA 1
ATOM 7119 C C . THR B 1 192 ? 48.219 16.641 -5.516 1 54.75 192 THR B C 1
ATOM 7121 O O . THR B 1 192 ? 47.719 17.422 -6.324 1 54.75 192 THR B O 1
ATOM 7124 N N . ASP B 1 193 ? 48.906 15.656 -5.809 1 50.66 193 ASP B N 1
ATOM 7125 C CA . ASP B 1 193 ? 49.312 15.531 -7.199 1 50.66 193 ASP B CA 1
ATOM 7126 C C . ASP B 1 193 ? 48.188 15.031 -8.078 1 50.66 193 ASP B C 1
ATOM 7128 O O . ASP B 1 193 ? 48.062 15.43 -9.242 1 50.66 193 ASP B O 1
ATOM 7132 N N . HIS B 1 194 ? 47.312 14.234 -7.438 1 54.28 194 HIS B N 1
ATOM 7133 C CA . HIS B 1 194 ? 46.281 13.602 -8.242 1 54.28 194 HIS B CA 1
ATOM 7134 C C . HIS B 1 194 ? 45 14.422 -8.234 1 54.28 194 HIS B C 1
ATOM 7136 O O . HIS B 1 194 ? 44.094 14.18 -9.031 1 54.28 194 HIS B O 1
ATOM 7142 N N . GLY B 1 195 ? 45.062 15.352 -7.555 1 56.69 195 GLY B N 1
ATOM 7143 C CA . GLY B 1 195 ? 44.031 16.375 -7.562 1 56.69 195 GLY B CA 1
ATOM 7144 C C . GLY B 1 195 ? 42.75 15.93 -6.852 1 56.69 195 GLY B C 1
ATOM 7145 O O . GLY B 1 195 ? 41.812 16.719 -6.68 1 56.69 195 GLY B O 1
ATOM 7146 N N . LEU B 1 196 ? 42.656 14.445 -6.52 1 64.31 196 LEU B N 1
ATOM 7147 C CA . LEU B 1 196 ? 41.406 14.055 -5.848 1 64.31 196 LEU B CA 1
ATOM 7148 C C . LEU B 1 196 ? 41.594 14.047 -4.332 1 64.31 196 LEU B C 1
ATOM 7150 O O . LEU B 1 196 ? 42.719 13.789 -3.84 1 64.31 196 LEU B O 1
ATOM 7154 N N . GLU B 1 197 ? 40.719 14.516 -3.66 1 70.62 197 GLU B N 1
ATOM 7155 C CA . GLU B 1 197 ? 40.656 14.438 -2.205 1 70.62 197 GLU B CA 1
ATOM 7156 C C . GLU B 1 197 ? 39.469 13.555 -1.759 1 70.62 197 GLU B C 1
ATOM 7158 O O . GLU B 1 197 ? 38.312 13.891 -2.006 1 70.62 197 GLU B O 1
ATOM 7163 N N . ILE B 1 198 ? 39.938 12.328 -1.229 1 73.62 198 ILE B N 1
ATOM 7164 C CA . ILE B 1 198 ? 38.906 11.398 -0.742 1 73.62 198 ILE B CA 1
ATOM 7165 C C . ILE B 1 198 ? 38.875 11.438 0.784 1 73.62 198 ILE B C 1
ATOM 7167 O O . ILE B 1 198 ? 39.875 11.117 1.444 1 73.62 198 ILE B O 1
ATOM 7171 N N . ARG B 1 199 ? 37.844 11.883 1.345 1 76.88 199 ARG B N 1
ATOM 7172 C CA . ARG B 1 199 ? 37.656 11.906 2.791 1 76.88 199 ARG B CA 1
ATOM 7173 C C . ARG B 1 199 ? 36.656 10.836 3.219 1 76.88 199 ARG B C 1
ATOM 7175 O O . ARG B 1 199 ? 35.594 10.664 2.578 1 76.88 199 ARG B O 1
ATOM 7182 N N . MET B 1 200 ? 37.156 10.062 4.176 1 79.31 200 MET B N 1
ATOM 7183 C CA . MET B 1 200 ? 36.25 9.039 4.715 1 79.31 200 MET B CA 1
ATOM 7184 C C . MET B 1 200 ? 35.5 9.578 5.93 1 79.31 200 MET B C 1
ATOM 7186 O O . MET B 1 200 ? 36.031 10.336 6.727 1 79.31 200 MET B O 1
ATOM 7190 N N . PHE B 1 201 ? 34.219 9.242 6.004 1 75.81 201 PHE B N 1
ATOM 7191 C CA . PHE B 1 201 ? 33.469 9.656 7.184 1 75.81 201 PHE B CA 1
ATOM 7192 C C . PHE B 1 201 ? 32.562 8.539 7.656 1 75.81 201 PHE B C 1
ATOM 7194 O O . PHE B 1 201 ? 32.25 7.617 6.895 1 75.81 201 PHE B O 1
ATOM 7201 N N . THR B 1 202 ? 32.406 8.445 8.938 1 74.5 202 THR B N 1
ATOM 7202 C CA . THR B 1 202 ? 31.469 7.5 9.555 1 74.5 202 THR B CA 1
ATOM 7203 C C . THR B 1 202 ? 30.219 8.219 10.07 1 74.5 202 THR B C 1
ATOM 7205 O O . THR B 1 202 ? 30.297 9.383 10.461 1 74.5 202 THR B O 1
ATOM 7208 N N . MET B 1 203 ? 29.094 7.621 9.695 1 62.22 203 MET B N 1
ATOM 7209 C CA . MET B 1 203 ? 27.859 8.133 10.266 1 62.22 203 MET B CA 1
ATOM 7210 C C . MET B 1 203 ? 27.453 7.344 11.508 1 62.22 203 MET B C 1
ATOM 7212 O O . MET B 1 203 ? 27.141 6.156 11.414 1 62.22 203 MET B O 1
ATOM 7216 N N . GLY B 1 204 ? 27.469 7.816 12.703 1 60.19 204 GLY B N 1
ATOM 7217 C CA . GLY B 1 204 ? 27.062 7.133 13.93 1 60.19 204 GLY B CA 1
ATOM 7218 C C . GLY B 1 204 ? 27.781 5.805 14.117 1 60.19 204 GLY B C 1
ATOM 7219 O O . GLY B 1 204 ? 28.984 5.699 13.891 1 60.19 204 GLY B O 1
ATOM 7220 N N . ASP B 1 205 ? 27.016 4.855 14.766 1 64.69 205 ASP B N 1
ATOM 7221 C CA . ASP B 1 205 ? 27.5 3.488 14.906 1 64.69 205 ASP B CA 1
ATOM 7222 C C . ASP B 1 205 ? 27.453 2.744 13.578 1 64.69 205 ASP B C 1
ATOM 7224 O O . ASP B 1 205 ? 26.438 2.131 13.242 1 64.69 205 ASP B O 1
ATOM 7228 N N . SER B 1 206 ? 28.516 2.934 12.773 1 74.81 206 SER B N 1
ATOM 7229 C CA . SER B 1 206 ? 28.578 2.541 11.367 1 74.81 206 SER B CA 1
ATOM 7230 C C . SER B 1 206 ? 28.734 1.031 11.227 1 74.81 206 SER B C 1
ATOM 7232 O O . SER B 1 206 ? 28.578 0.487 10.133 1 74.81 206 SER B O 1
ATOM 7234 N N . CYS B 1 207 ? 28.969 0.337 12.359 1 83.25 207 CYS B N 1
ATOM 7235 C CA . CYS B 1 207 ? 29.172 -1.1 12.211 1 83.25 207 CYS B CA 1
ATOM 7236 C C . CYS B 1 207 ? 28.172 -1.883 13.062 1 83.25 207 CYS B C 1
ATOM 7238 O O . CYS B 1 207 ? 27.828 -1.47 14.172 1 83.25 207 CYS B O 1
ATOM 7240 N N . THR B 1 208 ? 27.609 -2.908 12.57 1 82.44 208 THR B N 1
ATOM 7241 C CA . THR B 1 208 ? 26.609 -3.723 13.242 1 82.44 208 THR B CA 1
ATOM 7242 C C . THR B 1 208 ? 27 -5.195 13.227 1 82.44 208 THR B C 1
ATOM 7244 O O . THR B 1 208 ? 27.516 -5.695 12.219 1 82.44 208 THR B O 1
ATOM 7247 N N . THR B 1 209 ? 26.953 -5.801 14.391 1 81.88 209 THR B N 1
ATOM 7248 C CA . THR B 1 209 ? 27.141 -7.246 14.492 1 81.88 209 THR B CA 1
ATOM 7249 C C . THR B 1 209 ? 25.797 -7.949 14.703 1 81.88 209 THR B C 1
ATOM 7251 O O . THR B 1 209 ? 24.766 -7.297 14.875 1 81.88 209 THR B O 1
ATOM 7254 N N . GLU B 1 210 ? 25.766 -9.281 14.547 1 74.62 210 GLU B N 1
ATOM 7255 C CA . GLU B 1 210 ? 24.547 -10.07 14.664 1 74.62 210 GLU B CA 1
ATOM 7256 C C . GLU B 1 210 ? 23.938 -9.945 16.062 1 74.62 210 GLU B C 1
ATOM 7258 O O . GLU B 1 210 ? 22.734 -10.141 16.234 1 74.62 210 GLU B O 1
ATOM 7263 N N . GLU B 1 211 ? 24.703 -9.531 16.938 1 67.12 211 GLU B N 1
ATOM 7264 C CA . GLU B 1 211 ? 24.188 -9.516 18.297 1 67.12 211 GLU B CA 1
ATOM 7265 C C . GLU B 1 211 ? 23.078 -8.484 18.453 1 67.12 211 GLU B C 1
ATOM 7267 O O . GLU B 1 211 ? 23.234 -7.324 18.062 1 67.12 211 GLU B O 1
ATOM 7272 N N . SER B 1 212 ? 21.906 -9.047 18.547 1 65.5 212 SER B N 1
ATOM 7273 C CA . SER B 1 212 ? 20.719 -8.211 18.672 1 65.5 212 SER B CA 1
ATOM 7274 C C . SER B 1 212 ? 20.656 -7.547 20.047 1 65.5 212 SER B C 1
ATOM 7276 O O . SER B 1 212 ? 21.125 -8.109 21.031 1 65.5 212 SER B O 1
ATOM 7278 N N . LYS B 1 213 ? 20.375 -6.25 20.078 1 74.38 213 LYS B N 1
ATOM 7279 C CA . LYS B 1 213 ? 20.109 -5.547 21.328 1 74.38 213 LYS B CA 1
ATOM 7280 C C . LYS B 1 213 ? 18.891 -6.141 22.031 1 74.38 213 LYS B C 1
ATOM 7282 O O . LYS B 1 213 ? 17.891 -6.477 21.406 1 74.38 213 LYS B O 1
ATOM 7287 N N . SER B 1 214 ? 19.109 -6.461 23.266 1 83.44 214 SER B N 1
ATOM 7288 C CA . SER B 1 214 ? 17.984 -6.996 24.047 1 83.44 214 SER B CA 1
ATOM 7289 C C . SER B 1 214 ? 17.031 -5.883 24.484 1 83.44 214 SER B C 1
ATOM 7291 O O . SER B 1 214 ? 17.469 -4.75 24.719 1 83.44 214 SER B O 1
ATOM 7293 N N . PHE B 1 215 ? 15.789 -6.203 24.5 1 89.12 215 PHE B N 1
ATOM 7294 C CA . PHE B 1 215 ? 14.766 -5.266 24.969 1 89.12 215 PHE B CA 1
ATOM 7295 C C . PHE B 1 215 ? 15.016 -4.875 26.422 1 89.12 215 PHE B C 1
ATOM 7297 O O . PHE B 1 215 ? 15.461 -5.695 27.219 1 89.12 215 PHE B O 1
ATOM 7304 N N . THR B 1 216 ? 14.82 -3.646 26.844 1 91.44 216 THR B N 1
ATOM 7305 C CA . THR B 1 216 ? 14.969 -3.131 28.203 1 91.44 216 THR B CA 1
ATOM 7306 C C . THR B 1 216 ? 13.648 -3.213 28.953 1 91.44 216 THR B C 1
ATOM 7308 O O . THR B 1 216 ? 12.625 -3.59 28.391 1 91.44 216 THR B O 1
ATOM 7311 N N . ALA B 1 217 ? 13.727 -2.893 30.219 1 94.19 217 ALA B N 1
ATOM 7312 C CA . ALA B 1 217 ? 12.523 -2.854 31.047 1 94.19 217 ALA B CA 1
ATOM 7313 C C . ALA B 1 217 ? 11.539 -1.809 30.547 1 94.19 217 ALA B C 1
ATOM 7315 O O . ALA B 1 217 ? 10.328 -2.016 30.594 1 94.19 217 ALA B O 1
ATOM 7316 N N . ARG B 1 218 ? 12.094 -0.755 30.047 1 93.06 218 ARG B N 1
ATOM 7317 C CA . ARG B 1 218 ? 11.25 0.297 29.484 1 93.06 218 ARG B CA 1
ATOM 7318 C C . ARG B 1 218 ? 10.516 -0.196 28.25 1 93.06 218 ARG B C 1
ATOM 7320 O O . ARG B 1 218 ? 9.344 0.131 28.047 1 93.06 218 ARG B O 1
ATOM 7327 N N . SER B 1 219 ? 11.203 -0.956 27.469 1 94.44 219 SER B N 1
ATOM 7328 C CA . SER B 1 219 ? 10.594 -1.502 26.266 1 94.44 219 SER B CA 1
ATOM 7329 C C . SER B 1 219 ? 9.414 -2.408 26.594 1 94.44 219 SER B C 1
ATOM 7331 O O . SER B 1 219 ? 8.344 -2.303 26 1 94.44 219 SER B O 1
ATOM 7333 N N . TYR B 1 220 ? 9.609 -3.223 27.594 1 95.5 220 TYR B N 1
ATOM 7334 C CA . TYR B 1 220 ? 8.539 -4.121 28 1 95.5 220 TYR B CA 1
ATOM 7335 C C . TYR B 1 220 ? 7.359 -3.342 28.578 1 95.5 220 TYR B C 1
ATOM 7337 O O . TYR B 1 220 ? 6.203 -3.713 28.375 1 95.5 220 TYR B O 1
ATOM 7345 N N . PHE B 1 221 ? 7.707 -2.338 29.297 1 96.38 221 PHE B N 1
ATOM 7346 C CA . PHE B 1 221 ? 6.656 -1.493 29.859 1 96.38 221 PHE B CA 1
ATOM 7347 C C . PHE B 1 221 ? 5.809 -0.883 28.75 1 96.38 221 PHE B C 1
ATOM 7349 O O . PHE B 1 221 ? 4.578 -0.891 28.828 1 96.38 221 PHE B O 1
ATOM 7356 N N . VAL B 1 222 ? 6.473 -0.321 27.75 1 95.81 222 VAL B N 1
ATOM 7357 C CA . VAL B 1 222 ? 5.758 0.321 26.656 1 95.81 222 VAL B CA 1
ATOM 7358 C C . VAL B 1 222 ? 4.93 -0.717 25.906 1 95.81 222 VAL B C 1
ATOM 7360 O O . VAL B 1 222 ? 3.791 -0.45 25.516 1 95.81 222 VAL B O 1
ATOM 7363 N N . MET B 1 223 ? 5.48 -1.906 25.703 1 95.94 223 MET B N 1
ATOM 7364 C CA . MET B 1 223 ? 4.734 -2.979 25.047 1 95.94 223 MET B CA 1
ATOM 7365 C C . MET B 1 223 ? 3.512 -3.371 25.859 1 95.94 223 MET B C 1
ATOM 7367 O O . MET B 1 223 ? 2.436 -3.602 25.312 1 95.94 223 MET B O 1
ATOM 7371 N N . ALA B 1 224 ? 3.725 -3.42 27.141 1 96.38 224 ALA B N 1
ATOM 7372 C CA . ALA B 1 224 ? 2.617 -3.734 28.031 1 96.38 224 ALA B CA 1
ATOM 7373 C C . ALA B 1 224 ? 1.552 -2.643 28 1 96.38 224 ALA B C 1
ATOM 7375 O O . ALA B 1 224 ? 0.354 -2.932 28.062 1 96.38 224 ALA B O 1
ATOM 7376 N N . LEU B 1 225 ? 1.978 -1.414 27.969 1 96.25 225 LEU B N 1
ATOM 7377 C CA . LEU B 1 225 ? 1.06 -0.282 27.891 1 96.25 225 LEU B CA 1
ATOM 7378 C C . LEU B 1 225 ? 0.223 -0.333 26.625 1 96.25 225 LEU B C 1
ATOM 7380 O O . LEU B 1 225 ? -1 -0.183 26.672 1 96.25 225 LEU B O 1
ATOM 7384 N N . ILE B 1 226 ? 0.85 -0.511 25.484 1 95 226 ILE B N 1
ATOM 7385 C CA . ILE B 1 226 ? 0.148 -0.608 24.203 1 95 226 ILE B CA 1
ATOM 7386 C C . ILE B 1 226 ? -0.776 -1.823 24.219 1 95 226 ILE B C 1
ATOM 7388 O O . ILE B 1 226 ? -1.945 -1.725 23.844 1 95 226 ILE B O 1
ATOM 7392 N N . GLY B 1 227 ? -0.204 -2.932 24.688 1 94.69 227 GLY B N 1
ATOM 7393 C CA . GLY B 1 227 ? -1.023 -4.125 24.828 1 94.69 227 GLY B CA 1
ATOM 7394 C C . GLY B 1 227 ? -2.207 -3.928 25.766 1 94.69 227 GLY B C 1
ATOM 7395 O O . GLY B 1 227 ? -3.287 -4.473 25.531 1 94.69 227 GLY B O 1
ATOM 7396 N N . GLY B 1 228 ? -2.012 -3.168 26.766 1 95.62 228 GLY B N 1
ATOM 7397 C CA . GLY B 1 228 ? -3.074 -2.852 27.703 1 95.62 228 GLY B CA 1
ATOM 7398 C C . GLY B 1 228 ? -4.219 -2.082 27.078 1 95.62 228 GLY B C 1
ATOM 7399 O O . GLY B 1 228 ? -5.391 -2.383 27.328 1 95.62 228 GLY B O 1
ATOM 7400 N N . PHE B 1 229 ? -3.93 -1.079 26.234 1 96.12 229 PHE B N 1
ATOM 7401 C CA . PHE B 1 229 ? -4.965 -0.318 25.547 1 96.12 229 PHE B CA 1
ATOM 7402 C C . PHE B 1 229 ? -5.75 -1.21 24.594 1 96.12 229 PHE B C 1
ATOM 7404 O O . PHE B 1 229 ? -6.973 -1.092 24.484 1 96.12 229 PHE B O 1
ATOM 7411 N N . PHE B 1 230 ? -5.027 -2.125 23.938 1 95.25 230 PHE B N 1
ATOM 7412 C CA . PHE B 1 230 ? -5.695 -3.049 23.031 1 95.25 230 PHE B CA 1
ATOM 7413 C C . PHE B 1 230 ? -6.586 -4.016 23.812 1 95.25 230 PHE B C 1
ATOM 7415 O O . PHE B 1 230 ? -7.715 -4.289 23.406 1 95.25 230 PHE B O 1
ATOM 7422 N N . ALA B 1 231 ? -6.07 -4.477 24.906 1 95.88 231 ALA B N 1
ATOM 7423 C CA . ALA B 1 231 ? -6.855 -5.371 25.766 1 95.88 231 ALA B CA 1
ATOM 7424 C C . ALA B 1 231 ? -8.086 -4.664 26.312 1 95.88 231 ALA B C 1
ATOM 7426 O O . ALA B 1 231 ? -9.18 -5.234 26.344 1 95.88 231 ALA B O 1
ATOM 7427 N N . LEU B 1 232 ? -7.883 -3.445 26.734 1 96.69 232 LEU B N 1
ATOM 7428 C CA . LEU B 1 232 ? -8.992 -2.648 27.25 1 96.69 232 LEU B CA 1
ATOM 7429 C C . LEU B 1 232 ? -10.07 -2.463 26.188 1 96.69 232 LEU B C 1
ATOM 7431 O O . LEU B 1 232 ? -11.258 -2.57 26.484 1 96.69 232 LEU B O 1
ATOM 7435 N N . THR B 1 233 ? -9.688 -2.174 24.984 1 96.88 233 THR B N 1
ATOM 7436 C CA . THR B 1 233 ? -10.617 -1.997 23.875 1 96.88 233 THR B CA 1
ATOM 7437 C C . THR B 1 233 ? -11.375 -3.291 23.594 1 96.88 233 THR B C 1
ATOM 7439 O O . THR B 1 233 ? -12.602 -3.275 23.422 1 96.88 233 THR B O 1
ATOM 7442 N N . LEU B 1 234 ? -10.664 -4.438 23.688 1 94.69 234 LEU B N 1
ATOM 7443 C CA . LEU B 1 234 ? -11.289 -5.727 23.406 1 94.69 234 LEU B CA 1
ATOM 7444 C C . LEU B 1 234 ? -12.25 -6.121 24.516 1 94.69 234 LEU B C 1
ATOM 7446 O O . LEU B 1 234 ? -13.359 -6.578 24.25 1 94.69 234 LEU B O 1
ATOM 7450 N N . PHE B 1 235 ? -11.859 -5.906 25.734 1 95.31 235 PHE B N 1
ATOM 7451 C CA . PHE B 1 235 ? -12.68 -6.262 26.891 1 95.31 235 PHE B CA 1
ATOM 7452 C C . PHE B 1 235 ? -13.93 -5.387 26.953 1 95.31 235 PHE B C 1
ATOM 7454 O O . PHE B 1 235 ? -15.023 -5.875 27.234 1 95.31 235 PHE B O 1
ATOM 7461 N N . SER B 1 236 ? -13.727 -4.09 26.734 1 96.31 236 SER B N 1
ATOM 7462 C CA . SER B 1 236 ? -14.867 -3.176 26.766 1 96.31 236 SER B CA 1
ATOM 7463 C C . SER B 1 236 ? -15.836 -3.484 25.625 1 96.31 236 SER B C 1
ATOM 7465 O O . SER B 1 236 ? -17.062 -3.385 25.797 1 96.31 236 SER B O 1
ATOM 7467 N N . THR B 1 237 ? -15.336 -3.848 24.516 1 93.62 237 THR B N 1
ATOM 7468 C CA . THR B 1 237 ? -16.188 -4.215 23.375 1 93.62 237 THR B CA 1
ATOM 7469 C C . THR B 1 237 ? -16.969 -5.492 23.688 1 93.62 237 THR B C 1
ATOM 7471 O O . THR B 1 237 ? -18.156 -5.578 23.406 1 93.62 237 THR B O 1
ATOM 7474 N N . TYR B 1 238 ? -16.25 -6.422 24.297 1 89.69 238 TYR B N 1
ATOM 7475 C CA . TYR B 1 238 ? -16.891 -7.676 24.672 1 89.69 238 TYR B CA 1
ATOM 7476 C C . TYR B 1 238 ? -17.984 -7.445 25.703 1 89.69 238 TYR B C 1
ATOM 7478 O O . TYR B 1 238 ? -19.062 -8.047 25.625 1 89.69 238 TYR B O 1
ATOM 7486 N N . TYR B 1 239 ? -17.75 -6.59 26.625 1 91.81 239 TYR B N 1
ATOM 7487 C CA . TYR B 1 239 ? -18.719 -6.25 27.656 1 91.81 239 TYR B CA 1
ATOM 7488 C C . TYR B 1 239 ? -19.984 -5.648 27.031 1 91.81 239 TYR B C 1
ATOM 7490 O O . TYR B 1 239 ? -21.094 -6.055 27.359 1 91.81 239 TYR B O 1
ATOM 7498 N N . ASP B 1 240 ? -19.812 -4.691 26.141 1 91.62 240 ASP B N 1
ATOM 7499 C CA . ASP B 1 240 ? -20.953 -4.059 25.484 1 91.62 240 ASP B CA 1
ATOM 7500 C C . ASP B 1 240 ? -21.703 -5.066 24.625 1 91.62 240 ASP B C 1
ATOM 7502 O O . ASP B 1 240 ? -22.938 -5.043 24.578 1 91.62 240 ASP B O 1
ATOM 7506 N N . MET B 1 241 ? -20.984 -5.91 24.016 1 84.88 241 MET B N 1
ATOM 7507 C CA . MET B 1 241 ? -21.609 -6.902 23.141 1 84.88 241 MET B CA 1
ATOM 7508 C C . MET B 1 241 ? -22.406 -7.918 23.969 1 84.88 241 MET B C 1
ATOM 7510 O O . MET B 1 241 ? -23.484 -8.344 23.562 1 84.88 241 MET B O 1
ATOM 7514 N N . SER B 1 242 ? -21.875 -8.328 25.125 1 84.06 242 SER B N 1
ATOM 7515 C CA . SER B 1 242 ? -22.5 -9.336 25.969 1 84.06 242 SER B CA 1
ATOM 7516 C C . SER B 1 242 ? -23.734 -8.773 26.672 1 84.06 242 SER B C 1
ATOM 7518 O O . SER B 1 242 ? -24.672 -9.508 26.984 1 84.06 242 SER B O 1
ATOM 7520 N N . ARG B 1 243 ? -23.75 -7.48 26.906 1 86.56 243 ARG B N 1
ATOM 7521 C CA . ARG B 1 243 ? -24.844 -6.883 27.672 1 86.56 243 ARG B CA 1
ATOM 7522 C C . ARG B 1 243 ? -25.812 -6.152 26.766 1 86.56 243 ARG B C 1
ATOM 7524 O O . ARG B 1 243 ? -26.734 -5.477 27.234 1 86.56 243 ARG B O 1
ATOM 7531 N N . GLN B 1 244 ? -25.516 -6.223 25.547 1 83.38 244 GLN B N 1
ATOM 7532 C CA . GLN B 1 244 ? -26.391 -5.59 24.578 1 83.38 244 GLN B CA 1
ATOM 7533 C C . GLN B 1 244 ? -27.75 -6.281 24.547 1 83.38 244 GLN B C 1
ATOM 7535 O O . GLN B 1 244 ? -27.844 -7.508 24.609 1 83.38 244 GLN B O 1
ATOM 7540 N N . SER B 1 245 ? -28.797 -5.434 24.656 1 73.5 245 SER B N 1
ATOM 7541 C CA . SER B 1 245 ? -30.141 -5.984 24.625 1 73.5 245 SER B CA 1
ATOM 7542 C C . SER B 1 245 ? -30.453 -6.625 23.281 1 73.5 245 SER B C 1
ATOM 7544 O O . SER B 1 245 ? -29.719 -6.418 22.312 1 73.5 245 SER B O 1
ATOM 7546 N N . SER B 1 246 ? -31.469 -7.391 23.281 1 67.56 246 SER B N 1
ATOM 7547 C CA . SER B 1 246 ? -31.938 -8.047 22.062 1 67.56 246 SER B CA 1
ATOM 7548 C C . SER B 1 246 ? -32.281 -7.023 20.984 1 67.56 246 SER B C 1
ATOM 7550 O O . SER B 1 246 ? -32.219 -7.32 19.797 1 67.56 246 SER B O 1
ATOM 7552 N N . THR B 1 247 ? -32.531 -5.727 21.469 1 67 247 THR B N 1
ATOM 7553 C CA . THR B 1 247 ? -32.906 -4.676 20.531 1 67 247 THR B CA 1
ATOM 7554 C C . THR B 1 247 ? -31.688 -3.902 20.047 1 67 247 THR B C 1
ATOM 7556 O O . THR B 1 247 ? -31.812 -2.988 19.234 1 67 247 THR B O 1
ATOM 7559 N N . GLY B 1 248 ? -30.531 -4.32 20.547 1 76.06 248 GLY B N 1
ATOM 7560 C CA . GLY B 1 248 ? -29.312 -3.686 20.078 1 76.06 248 GLY B CA 1
ATOM 7561 C C . GLY B 1 248 ? -28.922 -2.473 20.906 1 76.06 248 GLY B C 1
ATOM 7562 O O . GLY B 1 248 ? -27.953 -1.779 20.562 1 76.06 248 GLY B O 1
ATOM 7563 N N . VAL B 1 249 ? -29.719 -2.211 22 1 83.06 249 VAL B N 1
ATOM 7564 C CA . VAL B 1 249 ? -29.438 -1.035 22.828 1 83.06 249 VAL B CA 1
ATOM 7565 C C . VAL B 1 249 ? -28.312 -1.348 23.812 1 83.06 249 VAL B C 1
ATOM 7567 O O . VAL B 1 249 ? -28.312 -2.41 24.438 1 83.06 249 VAL B O 1
ATOM 7570 N N . LEU B 1 250 ? -27.375 -0.452 23.906 1 90.44 250 LEU B N 1
ATOM 7571 C CA . LEU B 1 250 ? -26.234 -0.625 24.781 1 90.44 250 LEU B CA 1
ATOM 7572 C C . LEU B 1 250 ? -26.562 -0.197 26.203 1 90.44 250 LEU B C 1
ATOM 7574 O O . LEU B 1 250 ? -27.547 0.503 26.438 1 90.44 250 LEU B O 1
ATOM 7578 N N . VAL B 1 251 ? -25.75 -0.616 27.125 1 88.44 251 VAL B N 1
ATOM 7579 C CA . VAL B 1 251 ? -25.922 -0.271 28.531 1 88.44 251 VAL B CA 1
ATOM 7580 C C . VAL B 1 251 ? -25.781 1.238 28.703 1 88.44 251 VAL B C 1
ATOM 7582 O O . VAL B 1 251 ? -24.922 1.865 28.094 1 88.44 251 VAL B O 1
ATOM 7585 N N . ASP B 1 252 ? -26.656 1.773 29.5 1 88.94 252 ASP B N 1
ATOM 7586 C CA . ASP B 1 252 ? -26.562 3.195 29.812 1 88.94 252 ASP B CA 1
ATOM 7587 C C . ASP B 1 252 ? -25.359 3.484 30.688 1 88.94 252 ASP B C 1
ATOM 7589 O O . ASP B 1 252 ? -25.312 3.078 31.859 1 88.94 252 ASP B O 1
ATOM 7593 N N . VAL B 1 253 ? -24.469 4.188 30.234 1 91.19 253 VAL B N 1
ATOM 7594 C CA . VAL B 1 253 ? -23.188 4.426 30.875 1 91.19 253 VAL B CA 1
ATOM 7595 C C . VAL B 1 253 ? -23.375 5.297 32.125 1 91.19 253 VAL B C 1
ATOM 7597 O O . VAL B 1 253 ? -22.609 5.207 33.062 1 91.19 253 VAL B O 1
ATOM 7600 N N . HIS B 1 254 ? -24.438 6.109 32.156 1 90 254 HIS B N 1
ATOM 7601 C CA . HIS B 1 254 ? -24.641 7.059 33.25 1 90 254 HIS B CA 1
ATOM 7602 C C . HIS B 1 254 ? -25.062 6.348 34.531 1 90 254 HIS B C 1
ATOM 7604 O O . HIS B 1 254 ? -24.969 6.914 35.625 1 90 254 HIS B O 1
ATOM 7610 N N . LYS B 1 255 ? -25.5 5.117 34.344 1 89.5 255 LYS B N 1
ATOM 7611 C CA . LYS B 1 255 ? -25.938 4.344 35.5 1 89.5 255 LYS B CA 1
ATOM 7612 C C . LYS B 1 255 ? -24.781 3.514 36.094 1 89.5 255 LYS B C 1
ATOM 7614 O O . LYS B 1 255 ? -24.938 2.861 37.125 1 89.5 255 LYS B O 1
ATOM 7619 N N . LEU B 1 256 ? -23.656 3.646 35.5 1 92.12 256 LEU B N 1
ATOM 7620 C CA . LEU B 1 256 ? -22.516 2.832 35.906 1 92.12 256 LEU B CA 1
ATOM 7621 C C . LEU B 1 256 ? -21.531 3.646 36.75 1 92.12 256 LEU B C 1
ATOM 7623 O O . LEU B 1 256 ? -21.688 4.863 36.875 1 92.12 256 LEU B O 1
ATOM 7627 N N . ASN B 1 257 ? -20.562 2.951 37.375 1 92.69 257 ASN B N 1
ATOM 7628 C CA . ASN B 1 257 ? -19.547 3.611 38.188 1 92.69 257 ASN B CA 1
ATOM 7629 C C . ASN B 1 257 ? -18.484 4.273 37.312 1 92.69 257 ASN B C 1
ATOM 7631 O O . ASN B 1 257 ? -18.469 4.074 36.094 1 92.69 257 ASN B O 1
ATOM 7635 N N . LEU B 1 258 ? -17.641 5.086 37.875 1 92.38 258 LEU B N 1
ATOM 7636 C CA . LEU B 1 258 ? -16.703 5.941 37.156 1 92.38 258 LEU B CA 1
ATOM 7637 C C . LEU B 1 258 ? -15.711 5.102 36.375 1 92.38 258 LEU B C 1
ATOM 7639 O O . LEU B 1 258 ? -15.5 5.355 35.188 1 92.38 258 LEU B O 1
ATOM 7643 N N . PRO B 1 259 ? -15.141 4.02 36.969 1 93.69 259 PRO B N 1
ATOM 7644 C CA . PRO B 1 259 ? -14.188 3.229 36.188 1 93.69 259 PRO B CA 1
ATOM 7645 C C . PRO B 1 259 ? -14.828 2.564 34.969 1 93.69 259 PRO B C 1
ATOM 7647 O O . PRO B 1 259 ? -14.203 2.467 33.906 1 93.69 259 PRO B O 1
ATOM 7650 N N . MET B 1 260 ? -16.031 2.234 35.125 1 93.69 260 MET B N 1
ATOM 7651 C CA . MET B 1 260 ? -16.734 1.595 34.031 1 93.69 260 MET B CA 1
ATOM 7652 C C . MET B 1 260 ? -17.094 2.615 32.938 1 93.69 260 MET B C 1
ATOM 7654 O O . MET B 1 260 ? -17.078 2.297 31.75 1 93.69 260 MET B O 1
ATOM 7658 N N . LYS B 1 261 ? -17.391 3.861 33.438 1 94.06 261 LYS B N 1
ATOM 7659 C CA . LYS B 1 261 ? -17.656 4.938 32.469 1 94.06 261 LYS B CA 1
ATOM 7660 C C . LYS B 1 261 ? -16.438 5.191 31.594 1 94.06 261 LYS B C 1
ATOM 7662 O O . LYS B 1 261 ? -16.594 5.391 30.375 1 94.06 261 LYS B O 1
ATOM 7667 N N . ILE B 1 262 ? -15.336 5.121 32.219 1 94.94 262 ILE B N 1
ATOM 7668 C CA . ILE B 1 262 ? -14.094 5.387 31.484 1 94.94 262 ILE B CA 1
ATOM 7669 C C . ILE B 1 262 ? -13.742 4.195 30.594 1 94.94 262 ILE B C 1
ATOM 7671 O O . ILE B 1 262 ? -13.383 4.363 29.438 1 94.94 262 ILE B O 1
ATOM 7675 N N . ALA B 1 263 ? -13.906 2.984 31.094 1 95.56 263 ALA B N 1
ATOM 7676 C CA . ALA B 1 263 ? -13.547 1.775 30.359 1 95.56 263 ALA B CA 1
ATOM 7677 C C . ALA B 1 263 ? -14.422 1.6 29.125 1 95.56 263 ALA B C 1
ATOM 7679 O O . ALA B 1 263 ? -13.93 1.227 28.047 1 95.56 263 ALA B O 1
ATOM 7680 N N . LEU B 1 264 ? -15.648 1.943 29.234 1 95.75 264 LEU B N 1
ATOM 7681 C CA . LEU B 1 264 ? -16.594 1.692 28.156 1 95.75 264 LEU B CA 1
ATOM 7682 C C . LEU B 1 264 ? -16.422 2.717 27.031 1 95.75 264 LEU B C 1
ATOM 7684 O O . LEU B 1 264 ? -16.938 2.529 25.938 1 95.75 264 LEU B O 1
ATOM 7688 N N . ALA B 1 265 ? -15.664 3.766 27.359 1 96.12 265 ALA B N 1
ATOM 7689 C CA . ALA B 1 265 ? -15.344 4.742 26.312 1 96.12 265 ALA B CA 1
ATOM 7690 C C . ALA B 1 265 ? -14.422 4.141 25.266 1 96.12 265 ALA B C 1
ATOM 7692 O O . ALA B 1 265 ? -14.344 4.641 24.141 1 96.12 265 ALA B O 1
ATOM 7693 N N . PHE B 1 266 ? -13.758 2.998 25.609 1 97.19 266 PHE B N 1
ATOM 7694 C CA . PHE B 1 266 ? -12.805 2.359 24.703 1 97.19 266 PHE B CA 1
ATOM 7695 C C . PHE B 1 266 ? -13.484 1.275 23.875 1 97.19 266 PHE B C 1
ATOM 7697 O O . PHE B 1 266 ? -12.852 0.667 23.016 1 97.19 266 PHE B O 1
ATOM 7704 N N . SER B 1 267 ? -14.805 1.101 24.031 1 96.5 267 SER B N 1
ATOM 7705 C CA . SER B 1 267 ? -15.523 0.049 23.312 1 96.5 267 SER B CA 1
ATOM 7706 C C . SER B 1 267 ? -15.711 0.408 21.844 1 96.5 267 SER B C 1
ATOM 7708 O O . SER B 1 267 ? -16.188 1.498 21.531 1 96.5 267 SER B O 1
ATOM 7710 N N . LEU B 1 268 ? -15.422 -0.543 20.984 1 93.94 268 LEU B N 1
ATOM 7711 C CA . LEU B 1 268 ? -15.562 -0.324 19.547 1 93.94 268 LEU B CA 1
ATOM 7712 C C . LEU B 1 268 ? -17.031 -0.182 19.156 1 93.94 268 LEU B C 1
ATOM 7714 O O . LEU B 1 268 ? -17.359 0.453 18.156 1 93.94 268 LEU B O 1
ATOM 7718 N N . LYS B 1 269 ? -17.922 -0.66 19.938 1 91.88 269 LYS B N 1
ATOM 7719 C CA . LYS B 1 269 ? -19.359 -0.531 19.688 1 91.88 269 LYS B CA 1
ATOM 7720 C C . LYS B 1 269 ? -19.828 0.911 19.875 1 91.88 269 LYS B C 1
ATOM 7722 O O . LYS B 1 269 ? -20.859 1.307 19.344 1 91.88 269 LYS B O 1
ATOM 7727 N N . ARG B 1 270 ? -19 1.638 20.547 1 94.31 270 ARG B N 1
ATOM 7728 C CA . ARG B 1 270 ? -19.359 3.033 20.797 1 94.31 270 ARG B CA 1
ATOM 7729 C C . ARG B 1 270 ? -18.5 3.969 19.938 1 94.31 270 ARG B C 1
ATOM 7731 O O . ARG B 1 270 ? -19.016 4.938 19.375 1 94.31 270 ARG B O 1
ATOM 7738 N N . THR B 1 271 ? -17.203 3.623 19.781 1 95.44 271 THR B N 1
ATOM 7739 C CA . THR B 1 271 ? -16.281 4.504 19.062 1 95.44 271 THR B CA 1
ATOM 7740 C C . THR B 1 271 ? -16.516 4.418 17.562 1 95.44 271 THR B C 1
ATOM 7742 O O . THR B 1 271 ? -16.422 5.422 16.859 1 95.44 271 THR B O 1
ATOM 7745 N N . VAL B 1 272 ? -16.797 3.242 17.047 1 91.88 272 VAL B N 1
ATOM 7746 C CA . VAL B 1 272 ? -16.938 3.07 15.602 1 91.88 272 VAL B CA 1
ATOM 7747 C C . VAL B 1 272 ? -18.156 3.859 15.102 1 91.88 272 VAL B C 1
ATOM 7749 O O . VAL B 1 272 ? -18.047 4.633 14.148 1 91.88 272 VAL B O 1
ATOM 7752 N N . PRO B 1 273 ? -19.344 3.764 15.781 1 89.62 273 PRO B N 1
ATOM 7753 C CA . PRO B 1 273 ? -20.469 4.594 15.344 1 89.62 273 PRO B CA 1
ATOM 7754 C C . PRO B 1 273 ? -20.203 6.09 15.492 1 89.62 273 PRO B C 1
ATOM 7756 O O . PRO B 1 273 ? -20.656 6.891 14.68 1 89.62 273 PRO B O 1
ATOM 7759 N N . TYR B 1 274 ? -19.453 6.371 16.469 1 91.94 274 TYR B N 1
ATOM 7760 C CA . TYR B 1 274 ? -19.078 7.766 16.656 1 91.94 274 TYR B CA 1
ATOM 7761 C C . TYR B 1 274 ? -18.219 8.266 15.508 1 91.94 274 TYR B C 1
ATOM 7763 O O . TYR B 1 274 ? -18.406 9.383 15.016 1 91.94 274 TYR B O 1
ATOM 7771 N N . LEU B 1 275 ? -17.344 7.5 15.055 1 93.25 275 LEU B N 1
ATOM 7772 C CA . LEU B 1 275 ? -16.469 7.84 13.938 1 93.25 275 LEU B CA 1
ATOM 7773 C C . LEU B 1 275 ? -17.25 7.91 12.633 1 93.25 275 LEU B C 1
ATOM 7775 O O . LEU B 1 275 ? -17 8.789 11.805 1 93.25 275 LEU B O 1
ATOM 7779 N N . LEU B 1 276 ? -18.266 7.012 12.508 1 89.06 276 LEU B N 1
ATOM 7780 C CA . LEU B 1 276 ? -18.984 6.902 11.25 1 89.06 276 LEU B CA 1
ATOM 7781 C C . LEU B 1 276 ? -20.141 7.895 11.203 1 89.06 276 LEU B C 1
ATOM 7783 O O . LEU B 1 276 ? -20.734 8.117 10.141 1 89.06 276 LEU B O 1
ATOM 7787 N N . ASP B 1 277 ? -20.359 8.508 12.32 1 89.06 277 ASP B N 1
ATOM 7788 C CA . ASP B 1 277 ? -21.375 9.562 12.336 1 89.06 277 ASP B CA 1
ATOM 7789 C C . ASP B 1 277 ? -20.844 10.844 11.695 1 89.06 277 ASP B C 1
ATOM 7791 O O . ASP B 1 277 ? -20.281 11.703 12.391 1 89.06 277 ASP B O 1
ATOM 7795 N N . CYS B 1 278 ? -21.078 10.945 10.398 1 85.56 278 CYS B N 1
ATOM 7796 C CA . CYS B 1 278 ? -20.531 12.07 9.641 1 85.56 278 CYS B CA 1
ATOM 7797 C C . CYS B 1 278 ? -21.641 13.008 9.18 1 85.56 278 CYS B C 1
ATOM 7799 O O . CYS B 1 278 ? -21.484 13.734 8.203 1 85.56 278 CYS B O 1
ATOM 7801 N N . ARG B 1 279 ? -22.844 13.109 9.938 1 78.31 279 ARG B N 1
ATOM 7802 C CA . ARG B 1 279 ? -23.969 14 9.617 1 78.31 279 ARG B CA 1
ATOM 7803 C C . ARG B 1 279 ? -23.641 15.438 10.016 1 78.31 279 ARG B C 1
ATOM 7805 O O . ARG B 1 279 ? -23.109 15.68 11.102 1 78.31 279 ARG B O 1
ATOM 7812 N N . THR B 1 280 ? -23.641 16.312 9.078 1 79.44 280 THR B N 1
ATOM 7813 C CA . THR B 1 280 ? -23.406 17.734 9.344 1 79.44 280 THR B CA 1
ATOM 7814 C C . THR B 1 280 ? -24.703 18.453 9.664 1 79.44 280 THR B C 1
ATOM 7816 O O . THR B 1 280 ? -25.75 18.141 9.094 1 79.44 280 THR B O 1
ATOM 7819 N N . LYS B 1 281 ? -24.719 19.328 10.703 1 70.75 281 LYS B N 1
ATOM 7820 C CA . LYS B 1 281 ? -25.891 20.125 11.047 1 70.75 281 LYS B CA 1
ATOM 7821 C C . LYS B 1 281 ? -25.969 21.375 10.195 1 70.75 281 LYS B C 1
ATOM 7823 O O . LYS B 1 281 ? -24.969 22.078 10.023 1 70.75 281 LYS B O 1
ATOM 7828 N N . ASN B 1 282 ? -27 21.531 9.523 1 68 282 ASN B N 1
ATOM 7829 C CA . ASN B 1 282 ? -27.172 22.703 8.664 1 68 282 ASN B CA 1
ATOM 7830 C C . ASN B 1 282 ? -27.859 23.859 9.406 1 68 282 ASN B C 1
ATOM 7832 O O . ASN B 1 282 ? -28.562 24.656 8.797 1 68 282 ASN B O 1
ATOM 7836 N N . ASP B 1 283 ? -27.703 23.906 10.742 1 72.12 283 ASP B N 1
ATOM 7837 C CA . ASP B 1 283 ? -28.391 24.953 11.5 1 72.12 283 ASP B CA 1
ATOM 7838 C C . ASP B 1 283 ? -27.453 26.109 11.82 1 72.12 283 ASP B C 1
ATOM 7840 O O . ASP B 1 283 ? -27.75 26.953 12.664 1 72.12 283 ASP B O 1
ATOM 7844 N N . GLY B 1 284 ? -26.281 26.156 11.188 1 77.25 284 GLY B N 1
ATOM 7845 C CA . GLY B 1 284 ? -25.344 27.25 11.438 1 77.25 284 GLY B CA 1
ATOM 7846 C C . GLY B 1 284 ? -24.469 27 12.648 1 77.25 284 GLY B C 1
ATOM 7847 O O . GLY B 1 284 ? -23.609 27.828 12.984 1 77.25 284 GLY B O 1
ATOM 7848 N N . SER B 1 285 ? -24.625 25.922 13.156 1 80.56 285 SER B N 1
ATOM 7849 C CA . SER B 1 285 ? -23.875 25.641 14.367 1 80.56 285 SER B CA 1
ATOM 7850 C C . SER B 1 285 ? -22.484 25.094 14.039 1 80.56 285 SER B C 1
ATOM 7852 O O . SER B 1 285 ? -21.609 25.062 14.891 1 80.56 285 SER B O 1
ATOM 7854 N N . ASP B 1 286 ? -22.344 24.766 12.789 1 87.88 286 ASP B N 1
ATOM 7855 C CA . ASP B 1 286 ? -21.047 24.219 12.398 1 87.88 286 ASP B CA 1
ATOM 7856 C C . ASP B 1 286 ? -20.578 24.812 11.078 1 87.88 286 ASP B C 1
ATOM 7858 O O . ASP B 1 286 ? -21.391 25.25 10.258 1 87.88 286 ASP B O 1
ATOM 7862 N N . VAL B 1 287 ? -19.297 24.984 11 1 92.38 287 VAL B N 1
ATOM 7863 C CA . VAL B 1 287 ? -18.672 25.391 9.742 1 92.38 287 VAL B CA 1
ATOM 7864 C C . VAL B 1 287 ? -18.234 24.141 8.977 1 92.38 287 VAL B C 1
ATOM 7866 O O . VAL B 1 287 ? -17.047 23.766 9.008 1 92.38 287 VAL B O 1
ATOM 7869 N N . SER B 1 288 ? -19.062 23.562 8.188 1 91.88 288 SER B N 1
ATOM 7870 C CA . SER B 1 288 ? -18.875 22.234 7.629 1 91.88 288 SER B CA 1
ATOM 7871 C C . SER B 1 288 ? -17.859 22.25 6.492 1 91.88 288 SER B C 1
ATOM 7873 O O . SER B 1 288 ? -17.203 21.25 6.234 1 91.88 288 SER B O 1
ATOM 7875 N N . CYS B 1 289 ? -17.688 23.406 5.859 1 93.69 289 CYS B N 1
ATOM 7876 C CA . CYS B 1 289 ? -16.797 23.453 4.707 1 93.69 289 CYS B CA 1
ATOM 7877 C C . CYS B 1 289 ? -15.344 23.281 5.129 1 93.69 289 CYS B C 1
ATOM 7879 O O . CYS B 1 289 ? -14.484 22.969 4.305 1 93.69 289 CYS B O 1
ATOM 7881 N N . VAL B 1 290 ? -15.047 23.484 6.383 1 95.12 290 VAL B N 1
ATOM 7882 C CA . VAL B 1 290 ? -13.695 23.359 6.898 1 95.12 290 VAL B CA 1
ATOM 7883 C C . VAL B 1 290 ? -13.219 21.922 6.762 1 95.12 290 VAL B C 1
ATOM 7885 O O . VAL B 1 290 ? -12.016 21.656 6.613 1 95.12 290 VAL B O 1
ATOM 7888 N N . ASN B 1 291 ? -14.117 20.969 6.742 1 94.94 291 ASN B N 1
ATOM 7889 C CA . ASN B 1 291 ? -13.758 19.562 6.629 1 94.94 291 ASN B CA 1
ATOM 7890 C C . ASN B 1 291 ? -13.125 19.25 5.277 1 94.94 291 ASN B C 1
ATOM 7892 O O . ASN B 1 291 ? -12.117 18.531 5.203 1 94.94 291 ASN B O 1
ATOM 7896 N N . GLY B 1 292 ? -13.719 19.797 4.273 1 95.5 292 GLY B N 1
ATOM 7897 C CA . GLY B 1 292 ? -13.133 19.609 2.955 1 95.5 292 GLY B CA 1
ATOM 7898 C C . GLY B 1 292 ? -11.773 20.25 2.807 1 95.5 292 GLY B C 1
ATOM 7899 O O . GLY B 1 292 ? -10.859 19.672 2.221 1 95.5 292 GLY B O 1
ATOM 7900 N N . ILE B 1 293 ? -11.625 21.422 3.375 1 95.88 293 ILE B N 1
ATOM 7901 C CA . ILE B 1 293 ? -10.367 22.156 3.316 1 95.88 293 ILE B CA 1
ATOM 7902 C C . ILE B 1 293 ? -9.281 21.375 4.059 1 95.88 293 ILE B C 1
ATOM 7904 O O . ILE B 1 293 ? -8.172 21.203 3.553 1 95.88 293 ILE B O 1
ATOM 7908 N N . ARG B 1 294 ? -9.633 20.875 5.137 1 95.25 294 ARG B N 1
ATOM 7909 C CA . ARG B 1 294 ? -8.711 20.094 5.953 1 95.25 294 ARG B CA 1
ATOM 7910 C C . ARG B 1 294 ? -8.211 18.875 5.191 1 95.25 294 ARG B C 1
ATOM 7912 O O . ARG B 1 294 ? -7.02 18.547 5.223 1 95.25 294 ARG B O 1
ATOM 7919 N N . CYS B 1 295 ? -9.094 18.219 4.559 1 93.94 295 CYS B N 1
ATOM 7920 C CA . CYS B 1 295 ? -8.742 17.016 3.822 1 93.94 295 CYS B CA 1
ATOM 7921 C C . CYS B 1 295 ? -7.781 17.328 2.68 1 93.94 295 CYS B C 1
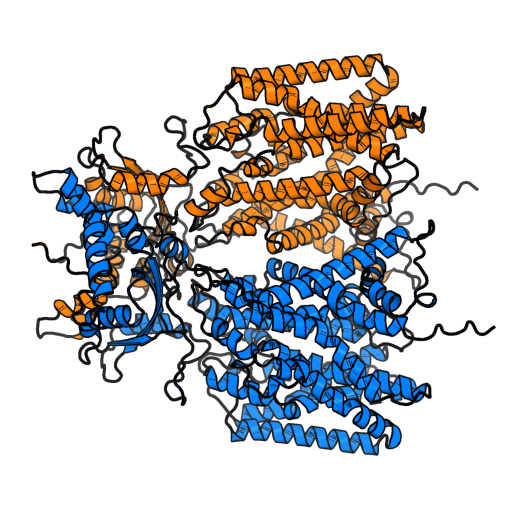ATOM 7923 O O . CYS B 1 295 ? -6.746 16.672 2.531 1 93.94 295 CYS B O 1
ATOM 7925 N N . ILE B 1 296 ? -8.055 18.328 1.948 1 92.06 296 ILE B N 1
ATOM 7926 C CA . ILE B 1 296 ? -7.273 18.688 0.77 1 92.06 296 ILE B CA 1
ATOM 7927 C C . ILE B 1 296 ? -5.848 19.031 1.185 1 92.06 296 ILE B C 1
ATOM 7929 O O . ILE B 1 296 ? -4.883 18.547 0.598 1 92.06 296 ILE B O 1
ATOM 7933 N N . TYR B 1 297 ? -5.746 19.719 2.199 1 92 297 TYR B N 1
ATOM 7934 C CA . TYR B 1 297 ? -4.418 20.203 2.559 1 92 297 TYR B CA 1
ATOM 7935 C C . TYR B 1 297 ? -3.682 19.172 3.412 1 92 297 TYR B C 1
ATOM 7937 O O . TYR B 1 297 ? -2.451 19.188 3.492 1 92 297 TYR B O 1
ATOM 7945 N N . ALA B 1 298 ? -4.414 18.25 4.066 1 91.44 298 ALA B N 1
ATOM 7946 C CA . ALA B 1 298 ? -3.744 17.125 4.703 1 91.44 298 ALA B CA 1
ATOM 7947 C C . ALA B 1 298 ? -3.07 16.234 3.662 1 91.44 298 ALA B C 1
ATOM 7949 O O . ALA B 1 298 ? -1.958 15.742 3.881 1 91.44 298 ALA B O 1
ATOM 7950 N N . ILE B 1 299 ? -3.709 16.094 2.561 1 86.5 299 ILE B N 1
ATOM 7951 C CA . ILE B 1 299 ? -3.156 15.297 1.472 1 86.5 299 ILE B CA 1
ATOM 7952 C C . ILE B 1 299 ? -1.955 16.016 0.863 1 86.5 299 ILE B C 1
ATOM 7954 O O . ILE B 1 299 ? -0.954 15.383 0.519 1 86.5 299 ILE B O 1
ATOM 7958 N N . GLN B 1 300 ? -2.088 17.281 0.778 1 87.38 300 GLN B N 1
ATOM 7959 C CA . GLN B 1 300 ? -0.966 18.047 0.253 1 87.38 300 GLN B CA 1
ATOM 7960 C C . GLN B 1 300 ? 0.257 17.922 1.158 1 87.38 300 GLN B C 1
ATOM 7962 O O . GLN B 1 300 ? 1.382 17.781 0.674 1 87.38 300 GLN B O 1
ATOM 7967 N N . ILE B 1 301 ? 0.037 18 2.432 1 88.94 301 ILE B N 1
ATOM 7968 C CA . ILE B 1 301 ? 1.13 17.844 3.389 1 88.94 301 ILE B CA 1
ATOM 7969 C C . ILE B 1 301 ? 1.75 16.453 3.262 1 88.94 301 ILE B C 1
ATOM 7971 O O . ILE B 1 301 ? 2.973 16.312 3.305 1 88.94 301 ILE B O 1
ATOM 7975 N N . TYR B 1 302 ? 0.981 15.453 3.035 1 88 302 TYR B N 1
ATOM 7976 C CA . TYR B 1 302 ? 1.469 14.094 2.873 1 88 302 TYR B CA 1
ATOM 7977 C C . TYR B 1 302 ? 2.373 13.977 1.651 1 88 302 TYR B C 1
ATOM 7979 O O . TYR B 1 302 ? 3.449 13.383 1.722 1 88 302 TYR B O 1
ATOM 7987 N N . ILE B 1 303 ? 1.899 14.578 0.601 1 82 303 ILE B N 1
ATOM 7988 C CA . ILE B 1 303 ? 2.684 14.547 -0.63 1 82 303 ILE B CA 1
ATOM 7989 C C . ILE B 1 303 ? 3.998 15.297 -0.419 1 82 303 ILE B C 1
ATOM 7991 O O . ILE B 1 303 ? 5.055 14.852 -0.87 1 82 303 ILE B O 1
ATOM 7995 N N . GLY B 1 304 ? 3.861 16.391 0.294 1 81.94 304 GLY B N 1
ATOM 7996 C CA . GLY B 1 304 ? 5.066 17.141 0.617 1 81.94 304 GLY B CA 1
ATOM 7997 C C . GLY B 1 304 ? 6.047 16.344 1.466 1 81.94 304 GLY B C 1
ATOM 7998 O O . GLY B 1 304 ? 7.25 16.359 1.202 1 81.94 304 GLY B O 1
ATOM 7999 N N . HIS B 1 305 ? 5.582 15.633 2.467 1 83.75 305 HIS B N 1
ATOM 8000 C CA . HIS B 1 305 ? 6.434 14.812 3.32 1 83.75 305 HIS B CA 1
ATOM 8001 C C . HIS B 1 305 ? 7.055 13.664 2.537 1 83.75 305 HIS B C 1
ATOM 8003 O O . HIS B 1 305 ? 8.234 13.344 2.719 1 83.75 305 HIS B O 1
ATOM 8009 N N . LYS B 1 306 ? 6.324 13.117 1.741 1 79.75 306 LYS B N 1
ATOM 8010 C CA . LYS B 1 306 ? 6.848 12.023 0.929 1 79.75 306 LYS B CA 1
ATOM 8011 C C . LYS B 1 306 ? 7.965 12.508 0.009 1 79.75 306 LYS B C 1
ATOM 8013 O O . LYS B 1 306 ? 8.977 11.82 -0.152 1 79.75 306 LYS B O 1
ATOM 8018 N N . MET B 1 307 ? 7.727 13.648 -0.534 1 77.06 307 MET B N 1
ATOM 8019 C CA . MET B 1 307 ? 8.742 14.211 -1.416 1 77.06 307 MET B CA 1
ATOM 8020 C C . MET B 1 307 ? 10.016 14.555 -0.639 1 77.06 307 MET B C 1
ATOM 8022 O O . MET B 1 307 ? 11.125 14.273 -1.098 1 77.06 307 MET B O 1
ATOM 8026 N N . LEU B 1 308 ? 9.797 15.047 0.501 1 76.19 308 LEU B N 1
ATOM 8027 C CA . LEU B 1 308 ? 10.938 15.422 1.327 1 76.19 308 LEU B CA 1
ATOM 8028 C C . LEU B 1 308 ? 11.719 14.188 1.762 1 76.19 308 LEU B C 1
ATOM 8030 O O . LEU B 1 308 ? 12.953 14.188 1.737 1 76.19 308 LEU B O 1
ATOM 8034 N N . PHE B 1 309 ? 11.031 13.18 2.084 1 73.44 309 PHE B N 1
ATOM 8035 C CA . PHE B 1 309 ? 11.695 11.984 2.596 1 73.44 309 PHE B CA 1
ATOM 8036 C C . PHE B 1 309 ? 12.328 11.188 1.462 1 73.44 309 PHE B C 1
ATOM 8038 O O . PHE B 1 309 ? 13.242 10.391 1.691 1 73.44 309 PHE B O 1
ATOM 8045 N N . THR B 1 310 ? 11.805 11.359 0.281 1 67.94 310 THR B N 1
ATOM 8046 C CA . THR B 1 310 ? 12.406 10.695 -0.875 1 67.94 310 THR B CA 1
ATOM 8047 C C . THR B 1 310 ? 13.859 11.125 -1.048 1 67.94 310 THR B C 1
ATOM 8049 O O . THR B 1 310 ? 14.688 10.352 -1.534 1 67.94 310 THR B O 1
ATOM 8052 N N . PHE B 1 311 ? 14.148 12.289 -0.474 1 67.5 311 PHE B N 1
ATOM 8053 C CA . PHE B 1 311 ? 15.516 12.789 -0.597 1 67.5 311 PHE B CA 1
ATOM 8054 C C . PHE B 1 311 ? 16.453 12 0.301 1 67.5 311 PHE B C 1
ATOM 8056 O O . PHE B 1 311 ? 17.672 12.016 0.099 1 67.5 311 PHE B O 1
ATOM 8063 N N . PHE B 1 312 ? 15.805 11.242 1.187 1 68.19 312 PHE B N 1
ATOM 8064 C CA . PHE B 1 312 ? 16.641 10.492 2.123 1 68.19 312 PHE B CA 1
ATOM 8065 C C . PHE B 1 312 ? 16.641 9.008 1.778 1 68.19 312 PHE B C 1
ATOM 8067 O O . PHE B 1 312 ? 17.438 8.242 2.33 1 68.19 312 PHE B O 1
ATOM 8074 N N . TYR B 1 313 ? 15.844 8.664 0.779 1 68.38 313 TYR B N 1
ATOM 8075 C CA . TYR B 1 313 ? 15.758 7.273 0.352 1 68.38 313 TYR B CA 1
ATOM 8076 C C . TYR B 1 313 ? 16.922 6.914 -0.571 1 68.38 313 TYR B C 1
ATOM 8078 O O . TYR B 1 313 ? 17.328 7.723 -1.409 1 68.38 313 TYR B O 1
ATOM 8086 N N . PRO B 1 314 ? 17.484 5.801 -0.255 1 77.25 314 PRO B N 1
ATOM 8087 C CA . PRO B 1 314 ? 18.406 5.32 -1.289 1 77.25 314 PRO B CA 1
ATOM 8088 C C . PRO B 1 314 ? 17.688 4.988 -2.6 1 77.25 314 PRO B C 1
ATOM 8090 O O . PRO B 1 314 ? 16.812 4.129 -2.627 1 77.25 314 PRO B O 1
ATOM 8093 N N . VAL B 1 315 ? 17.969 5.797 -3.594 1 79.69 315 VAL B N 1
ATOM 8094 C CA . VAL B 1 315 ? 17.312 5.59 -4.879 1 79.69 315 VAL B CA 1
ATOM 8095 C C . VAL B 1 315 ? 18.359 5.379 -5.969 1 79.69 315 VAL B C 1
ATOM 8097 O O . VAL B 1 315 ? 19.453 5.953 -5.91 1 79.69 315 VAL B O 1
ATOM 8100 N N . ILE B 1 316 ? 18 4.617 -6.949 1 82.12 316 ILE B N 1
ATOM 8101 C CA . ILE B 1 316 ? 18.953 4.25 -7.992 1 82.12 316 ILE B CA 1
ATOM 8102 C C . ILE B 1 316 ? 18.938 5.301 -9.102 1 82.12 316 ILE B C 1
ATOM 8104 O O . ILE B 1 316 ? 19.906 5.445 -9.844 1 82.12 316 ILE B O 1
ATOM 8108 N N . ASN B 1 317 ? 17.812 5.98 -9.25 1 82.94 317 ASN B N 1
ATOM 8109 C CA . ASN B 1 317 ? 17.672 6.977 -10.305 1 82.94 317 ASN B CA 1
ATOM 8110 C C . ASN B 1 317 ? 17.531 8.383 -9.734 1 82.94 317 ASN B C 1
ATOM 8112 O O . ASN B 1 317 ? 16.641 9.133 -10.125 1 82.94 317 ASN B O 1
ATOM 8116 N N . ARG B 1 318 ? 18.391 8.672 -8.898 1 79.25 318 ARG B N 1
ATOM 8117 C CA . ARG B 1 318 ? 18.328 9.945 -8.18 1 79.25 318 ARG B CA 1
ATOM 8118 C C . ARG B 1 318 ? 18.406 11.117 -9.148 1 79.25 318 ARG B C 1
ATOM 8120 O O . ARG B 1 318 ? 17.641 12.078 -9.023 1 79.25 318 ARG B O 1
ATOM 8127 N N . THR B 1 319 ? 19.234 11.008 -10.117 1 77.56 319 THR B N 1
ATOM 8128 C CA . THR B 1 319 ? 19.422 12.109 -11.055 1 77.56 319 THR B CA 1
ATOM 8129 C C . THR B 1 319 ? 18.172 12.305 -11.906 1 77.56 319 THR B C 1
ATOM 8131 O O . THR B 1 319 ? 17.703 13.438 -12.07 1 77.56 319 THR B O 1
ATOM 8134 N N . ALA B 1 320 ? 17.672 11.25 -12.406 1 78 320 ALA B N 1
ATOM 8135 C CA . ALA B 1 320 ? 16.5 11.328 -13.266 1 78 320 ALA B CA 1
ATOM 8136 C C . ALA B 1 320 ? 15.289 11.844 -12.484 1 78 320 ALA B C 1
ATOM 8138 O O . ALA B 1 320 ? 14.531 12.68 -12.984 1 78 320 ALA B O 1
ATOM 8139 N N . ILE B 1 321 ? 15.125 11.414 -11.281 1 77.62 321 ILE B N 1
ATOM 8140 C CA . ILE B 1 321 ? 13.953 11.773 -10.492 1 77.62 321 ILE B CA 1
ATOM 8141 C C . ILE B 1 321 ? 14.062 13.219 -10.031 1 77.62 321 ILE B C 1
ATOM 8143 O O . ILE B 1 321 ? 13.055 13.938 -9.969 1 77.62 321 ILE B O 1
ATOM 8147 N N . MET B 1 322 ? 15.234 13.641 -9.656 1 74.38 322 MET B N 1
ATOM 8148 C CA . MET B 1 322 ? 15.414 15.023 -9.219 1 74.38 322 MET B CA 1
ATOM 8149 C C . MET B 1 322 ? 15.18 15.992 -10.375 1 74.38 322 MET B C 1
ATOM 8151 O O . MET B 1 322 ? 14.633 17.078 -10.18 1 74.38 322 MET B O 1
ATOM 8155 N N . ARG B 1 323 ? 15.523 15.523 -11.531 1 73.5 323 ARG B N 1
ATOM 8156 C CA . ARG B 1 323 ? 15.289 16.344 -12.711 1 73.5 323 ARG B CA 1
ATOM 8157 C C . ARG B 1 323 ? 13.805 16.484 -13.008 1 73.5 323 ARG B C 1
ATOM 8159 O O . ARG B 1 323 ? 13.336 17.531 -13.43 1 73.5 323 ARG B O 1
ATOM 8166 N N . GLN B 1 324 ? 13.164 15.469 -12.727 1 74.12 324 GLN B N 1
ATOM 8167 C CA . GLN B 1 324 ? 11.742 15.453 -13.047 1 74.12 324 GLN B CA 1
ATOM 8168 C C . GLN B 1 324 ? 10.914 16.141 -11.961 1 74.12 324 GLN B C 1
ATOM 8170 O O . GLN B 1 324 ? 9.914 16.797 -12.258 1 74.12 324 GLN B O 1
ATOM 8175 N N . LEU B 1 325 ? 11.328 15.93 -10.766 1 70.06 325 LEU B N 1
ATOM 8176 C CA . LEU B 1 325 ? 10.531 16.438 -9.656 1 70.06 325 LEU B CA 1
ATOM 8177 C C . LEU B 1 325 ? 10.906 17.875 -9.32 1 70.06 325 LEU B C 1
ATOM 8179 O O . LEU B 1 325 ? 10.062 18.641 -8.844 1 70.06 325 LEU B O 1
ATOM 8183 N N . MET B 1 326 ? 12.203 18.062 -9.586 1 65.62 326 MET B N 1
ATOM 8184 C CA . MET B 1 326 ? 12.703 19.375 -9.164 1 65.62 326 MET B CA 1
ATOM 8185 C C . MET B 1 326 ? 12.984 20.25 -10.367 1 65.62 326 MET B C 1
ATOM 8187 O O . MET B 1 326 ? 13.227 19.766 -11.469 1 65.62 326 MET B O 1
ATOM 8191 N N . GLY B 1 327 ? 12.531 21.375 -10.477 1 62.53 327 GLY B N 1
ATOM 8192 C CA . GLY B 1 327 ? 12.914 22.297 -11.531 1 62.53 327 GLY B CA 1
ATOM 8193 C C . GLY B 1 327 ? 11.742 22.812 -12.336 1 62.53 327 GLY B C 1
ATOM 8194 O O . GLY B 1 327 ? 11.914 23.562 -13.289 1 62.53 327 GLY B O 1
ATOM 8195 N N . HIS B 1 328 ? 10.758 22.125 -11.93 1 68.56 328 HIS B N 1
ATOM 8196 C CA . HIS B 1 328 ? 9.586 22.594 -12.672 1 68.56 328 HIS B CA 1
ATOM 8197 C C . HIS B 1 328 ? 8.719 23.516 -11.812 1 68.56 328 HIS B C 1
ATOM 8199 O O . HIS B 1 328 ? 8.812 23.484 -10.586 1 68.56 328 HIS B O 1
ATOM 8205 N N . ASP B 1 329 ? 8 24.297 -12.484 1 67.44 329 ASP B N 1
ATOM 8206 C CA . ASP B 1 329 ? 7.141 25.266 -11.812 1 67.44 329 ASP B CA 1
ATOM 8207 C C . ASP B 1 329 ? 6.133 24.562 -10.906 1 67.44 329 ASP B C 1
ATOM 8209 O O . ASP B 1 329 ? 5.797 25.078 -9.836 1 67.44 329 ASP B O 1
ATOM 8213 N N . TYR B 1 330 ? 5.832 23.391 -11.312 1 69.56 330 TYR B N 1
ATOM 8214 C CA . TYR B 1 330 ? 4.812 22.719 -10.523 1 69.56 330 TYR B CA 1
ATOM 8215 C C . TYR B 1 330 ? 5.387 22.219 -9.203 1 69.56 330 TYR B C 1
ATOM 8217 O O . TYR B 1 330 ? 4.637 21.891 -8.281 1 69.56 330 TYR B O 1
ATOM 8225 N N . SER B 1 331 ? 6.699 22.266 -9.117 1 71.5 331 SER B N 1
ATOM 8226 C CA . SER B 1 331 ? 7.328 21.828 -7.875 1 71.5 331 SER B CA 1
ATOM 8227 C C . SER B 1 331 ? 7.043 22.797 -6.734 1 71.5 331 SER B C 1
ATOM 8229 O O . SER B 1 331 ? 7.16 22.453 -5.562 1 71.5 331 SER B O 1
ATOM 8231 N N . MET B 1 332 ? 6.508 23.984 -7.141 1 73 332 MET B N 1
ATOM 8232 C CA . MET B 1 332 ? 6.18 24.984 -6.129 1 73 332 MET B CA 1
ATOM 8233 C C . MET B 1 332 ? 4.984 24.547 -5.289 1 73 332 MET B C 1
ATOM 8235 O O . MET B 1 332 ? 4.867 24.906 -4.121 1 73 332 MET B O 1
ATOM 8239 N N . PHE B 1 333 ? 4.215 23.75 -5.91 1 71.69 333 PHE B N 1
ATOM 8240 C CA . PHE B 1 333 ? 3.045 23.266 -5.188 1 71.69 333 PHE B CA 1
ATOM 8241 C C . PHE B 1 333 ? 3.461 22.344 -4.043 1 71.69 333 PHE B C 1
ATOM 8243 O O . PHE B 1 333 ? 2.859 22.375 -2.965 1 71.69 333 PHE B O 1
ATOM 8250 N N . PHE B 1 334 ? 4.594 21.766 -4.277 1 66.19 334 PHE B N 1
ATOM 8251 C CA . PHE B 1 334 ? 5.039 20.812 -3.258 1 66.19 334 PHE B CA 1
ATOM 8252 C C . PHE B 1 334 ? 5.957 21.5 -2.252 1 66.19 334 PHE B C 1
ATOM 8254 O O . PHE B 1 334 ? 6.059 21.078 -1.102 1 66.19 334 PHE B O 1
ATOM 8261 N N . GLY B 1 335 ? 6.488 22.609 -2.701 1 65 335 GLY B N 1
ATOM 8262 C CA . GLY B 1 335 ? 7.398 23.344 -1.835 1 65 335 GLY B CA 1
ATOM 8263 C C . GLY B 1 335 ? 6.707 24.422 -1.013 1 65 335 GLY B C 1
ATOM 8264 O O . GLY B 1 335 ? 7.289 24.953 -0.064 1 65 335 GLY B O 1
ATOM 8265 N N . ALA B 1 336 ? 5.438 24.625 -1.429 1 72.88 336 ALA B N 1
ATOM 8266 C CA . ALA B 1 336 ? 4.707 25.672 -0.72 1 72.88 336 ALA B CA 1
ATOM 8267 C C . ALA B 1 336 ? 4.117 25.141 0.585 1 72.88 336 ALA B C 1
ATOM 8269 O O . ALA B 1 336 ? 2.902 25.188 0.787 1 72.88 336 ALA B O 1
ATOM 8270 N N . THR B 1 337 ? 4.98 24.766 1.447 1 76.75 337 THR B N 1
ATOM 8271 C CA . THR B 1 337 ? 4.598 24.156 2.715 1 76.75 337 THR B CA 1
ATOM 8272 C C . THR B 1 337 ? 3.902 25.172 3.617 1 76.75 337 THR B C 1
ATOM 8274 O O . THR B 1 337 ? 3.02 24.812 4.398 1 76.75 337 THR B O 1
ATOM 8277 N N . LEU B 1 338 ? 4.145 26.453 3.463 1 82.69 338 LEU B N 1
ATOM 8278 C CA . LEU B 1 338 ? 3.543 27.5 4.293 1 82.69 338 LEU B CA 1
ATOM 8279 C C . LEU B 1 338 ? 2.033 27.547 4.082 1 82.69 338 LEU B C 1
ATOM 8281 O O . LEU B 1 338 ? 1.273 27.719 5.039 1 82.69 338 LEU B O 1
ATOM 8285 N N . ASN B 1 339 ? 1.647 27.359 2.865 1 88.38 339 ASN B N 1
ATOM 8286 C CA . ASN B 1 339 ? 0.222 27.375 2.555 1 88.38 339 ASN B CA 1
ATOM 8287 C C . ASN B 1 339 ? -0.525 26.25 3.266 1 88.38 339 ASN B C 1
ATOM 8289 O O . ASN B 1 339 ? -1.576 26.484 3.865 1 88.38 339 ASN B O 1
ATOM 8293 N N . SER B 1 340 ? 0.033 25.125 3.217 1 90.19 340 SER B N 1
ATOM 8294 C CA . SER B 1 340 ? -0.634 23.969 3.816 1 90.19 340 SER B CA 1
ATOM 8295 C C . SER B 1 340 ? -0.646 24.078 5.34 1 90.19 340 SER B C 1
ATOM 8297 O O . SER B 1 340 ? -1.681 23.859 5.973 1 90.19 340 SER B O 1
ATOM 8299 N N . ILE B 1 341 ? 0.418 24.469 5.906 1 90.5 341 ILE B N 1
ATOM 8300 C CA . ILE B 1 341 ? 0.533 24.547 7.359 1 90.5 341 ILE B CA 1
ATOM 8301 C C . ILE B 1 341 ? -0.324 25.688 7.895 1 90.5 341 ILE B C 1
ATOM 8303 O O . ILE B 1 341 ? -1.028 25.531 8.891 1 90.5 341 ILE B O 1
ATOM 8307 N N . ASP B 1 342 ? -0.309 26.812 7.223 1 94.31 342 ASP B N 1
ATOM 8308 C CA . ASP B 1 342 ? -1.084 27.984 7.648 1 94.31 342 ASP B CA 1
ATOM 8309 C C . ASP B 1 342 ? -2.582 27.688 7.598 1 94.31 342 ASP B C 1
ATOM 8311 O O . ASP B 1 342 ? -3.357 28.266 8.367 1 94.31 342 ASP B O 1
ATOM 8315 N N . THR B 1 343 ? -2.924 26.844 6.688 1 95.94 343 THR B N 1
ATOM 8316 C CA . THR B 1 343 ? -4.328 26.453 6.598 1 95.94 343 THR B CA 1
ATOM 8317 C C . THR B 1 343 ? -4.793 25.812 7.898 1 95.94 343 THR B C 1
ATOM 8319 O O . THR B 1 343 ? -5.855 26.141 8.422 1 95.94 343 THR B O 1
ATOM 8322 N N . PHE B 1 344 ? -3.998 25 8.453 1 94.88 344 PHE B N 1
ATOM 8323 C CA . PHE B 1 344 ? -4.367 24.297 9.672 1 94.88 344 PHE B CA 1
ATOM 8324 C C . PHE B 1 344 ? -4.332 25.234 10.875 1 94.88 344 PHE B C 1
ATOM 8326 O O . PHE B 1 344 ? -5.188 25.141 11.758 1 94.88 344 PHE B O 1
ATOM 8333 N N . VAL B 1 345 ? -3.373 26.125 10.875 1 95.88 345 VAL B N 1
ATOM 8334 C CA . VAL B 1 345 ? -3.248 27.078 11.969 1 95.88 345 VAL B CA 1
ATOM 8335 C C . VAL B 1 345 ? -4.441 28.031 11.961 1 95.88 345 VAL B C 1
ATOM 8337 O O . VAL B 1 345 ? -5.023 28.312 13.008 1 95.88 345 VAL B O 1
ATOM 8340 N N . LEU B 1 346 ? -4.773 28.453 10.805 1 97.56 346 LEU B N 1
ATOM 8341 C CA . LEU B 1 346 ? -5.914 29.344 10.672 1 97.56 346 LEU B CA 1
ATOM 8342 C C . LEU B 1 346 ? -7.203 28.656 11.094 1 97.56 346 LEU B C 1
ATOM 8344 O O . LEU B 1 346 ? -8.016 29.234 11.812 1 97.56 346 LEU B O 1
ATOM 8348 N N . MET B 1 347 ? -7.371 27.453 10.695 1 96.62 347 MET B N 1
ATOM 8349 C CA . MET B 1 347 ? -8.578 26.703 11.031 1 96.62 347 MET B CA 1
ATOM 8350 C C . MET B 1 347 ? -8.672 26.469 12.531 1 96.62 347 MET B C 1
ATOM 8352 O O . MET B 1 347 ? -9.766 26.484 13.102 1 96.62 347 MET B O 1
ATOM 8356 N N . SER B 1 348 ? -7.555 26.25 13.148 1 96 348 SER B N 1
ATOM 8357 C CA . SER B 1 348 ? -7.539 26.094 14.602 1 96 348 SER B CA 1
ATOM 8358 C C . SER B 1 348 ? -8.031 27.359 15.297 1 96 348 SER B C 1
ATOM 8360 O O . SER B 1 348 ? -8.883 27.297 16.188 1 96 348 SER B O 1
ATOM 8362 N N . GLY B 1 349 ? -7.551 28.516 14.844 1 97.19 349 GLY B N 1
ATOM 8363 C CA . GLY B 1 349 ? -8.016 29.781 15.398 1 97.19 349 GLY B CA 1
ATOM 8364 C C . GLY B 1 349 ? -9.484 30.031 15.148 1 97.19 349 GLY B C 1
ATOM 8365 O O . GLY B 1 349 ? -10.203 30.5 16.031 1 97.19 349 GLY B O 1
ATOM 8366 N N . LEU B 1 350 ? -9.898 29.656 13.984 1 97.75 350 LEU B N 1
ATOM 8367 C CA . LEU B 1 350 ? -11.289 29.859 13.594 1 97.75 350 LEU B CA 1
ATOM 8368 C C . LEU B 1 350 ? -12.227 29.047 14.477 1 97.75 350 LEU B C 1
ATOM 8370 O O . LEU B 1 350 ? -13.203 29.578 15.016 1 97.75 350 LEU B O 1
ATOM 8374 N N . LEU B 1 351 ? -11.922 27.797 14.648 1 94.94 351 LEU B N 1
ATOM 8375 C CA . LEU B 1 351 ? -12.82 26.891 15.352 1 94.94 351 LEU B CA 1
ATOM 8376 C C . LEU B 1 351 ? -12.891 27.234 16.828 1 94.94 351 LEU B C 1
ATOM 8378 O O . LEU B 1 351 ? -13.969 27.172 17.438 1 94.94 351 LEU B O 1
ATOM 8382 N N . VAL B 1 352 ? -11.805 27.641 17.391 1 95.31 352 VAL B N 1
ATOM 8383 C CA . VAL B 1 352 ? -11.797 28.016 18.797 1 95.31 352 VAL B CA 1
ATOM 8384 C C . VAL B 1 352 ? -12.617 29.297 19 1 95.31 352 VAL B C 1
ATOM 8386 O O . VAL B 1 352 ? -13.398 29.391 19.953 1 95.31 352 VAL B O 1
ATOM 8389 N N . SER B 1 353 ? -12.422 30.203 18.125 1 96.56 353 SER B N 1
ATOM 8390 C CA . SER B 1 353 ? -13.141 31.469 18.203 1 96.56 353 SER B CA 1
ATOM 8391 C C . SER B 1 353 ? -14.625 31.281 17.906 1 96.56 353 SER B C 1
ATOM 8393 O O . SER B 1 353 ? -15.477 31.766 18.656 1 96.56 353 SER B O 1
ATOM 8395 N N . PHE B 1 354 ? -14.93 30.578 16.938 1 95.38 354 PHE B N 1
ATOM 8396 C CA . PHE B 1 354 ? -16.312 30.328 16.531 1 95.38 354 PHE B CA 1
ATOM 8397 C C . PHE B 1 354 ? -17.078 29.625 17.656 1 95.38 354 PHE B C 1
ATOM 8399 O O . PHE B 1 354 ? -18.156 30.047 18.031 1 95.38 354 PHE B O 1
ATOM 8406 N N . ASN B 1 355 ? -16.531 28.594 18.188 1 93.62 355 ASN B N 1
ATOM 8407 C CA . ASN B 1 355 ? -17.156 27.859 19.281 1 93.62 355 ASN B CA 1
ATOM 8408 C C . ASN B 1 355 ? -17.203 28.688 20.562 1 93.62 355 ASN B C 1
ATOM 8410 O O . ASN B 1 355 ? -18.156 28.594 21.328 1 93.62 355 ASN B O 1
ATOM 8414 N N . GLY B 1 356 ? -16.203 29.453 20.781 1 95.19 356 GLY B N 1
ATOM 8415 C CA . GLY B 1 356 ? -16.188 30.328 21.953 1 95.19 356 GLY B CA 1
ATOM 8416 C C . GLY B 1 356 ? -17.297 31.359 21.938 1 95.19 356 GLY B C 1
ATOM 8417 O O . GLY B 1 356 ? -17.969 31.562 22.953 1 95.19 356 GLY B O 1
ATOM 8418 N N . PHE B 1 357 ? -17.547 31.953 20.828 1 95 357 PHE B N 1
ATOM 8419 C CA . PHE B 1 357 ? -18.594 32.969 20.734 1 95 357 PHE B CA 1
ATOM 8420 C C . PHE B 1 357 ? -19.984 32.312 20.844 1 95 357 PHE B C 1
ATOM 8422 O O . PHE B 1 357 ? -20.906 32.938 21.406 1 95 357 PHE B O 1
ATOM 8429 N N . GLN B 1 358 ? -20.062 31.141 20.297 1 92.12 358 GLN B N 1
ATOM 8430 C CA . GLN B 1 358 ? -21.328 30.422 20.453 1 92.12 358 GLN B CA 1
ATOM 8431 C C . GLN B 1 358 ? -21.625 30.109 21.906 1 92.12 358 GLN B C 1
ATOM 8433 O O . GLN B 1 358 ? -22.766 30.234 22.359 1 92.12 358 GLN B O 1
ATOM 8438 N N . GLN B 1 359 ? -20.594 29.75 22.578 1 93.5 359 GLN B N 1
ATOM 8439 C CA . GLN B 1 359 ? -20.734 29.453 24 1 93.5 359 GLN B CA 1
ATOM 8440 C C . GLN B 1 359 ? -21.094 30.703 24.797 1 93.5 359 GLN B C 1
ATOM 8442 O O . GLN B 1 359 ? -21.969 30.672 25.656 1 93.5 359 GLN B O 1
ATOM 8447 N N . LEU B 1 360 ? -20.484 31.797 24.547 1 94.56 360 LEU B N 1
ATOM 8448 C CA . LEU B 1 360 ? -20.734 33.062 25.234 1 94.56 360 LEU B CA 1
ATOM 8449 C C . LEU B 1 360 ? -22.125 33.594 24.891 1 94.56 360 LEU B C 1
ATOM 8451 O O . LEU B 1 360 ? -22.812 34.125 25.766 1 94.56 360 LEU B O 1
ATOM 8455 N N . SER B 1 361 ? -22.547 33.406 23.672 1 92.06 361 SER B N 1
ATOM 8456 C CA . SER B 1 361 ? -23.859 33.875 23.234 1 92.06 361 SER B CA 1
ATOM 8457 C C . SER B 1 361 ? -24.969 33.062 23.891 1 92.06 361 SER B C 1
ATOM 8459 O O . SER B 1 361 ? -26.094 33.562 24.062 1 92.06 361 SER B O 1
ATOM 8461 N N . ALA B 1 362 ? -24.625 31.844 24.156 1 91.56 362 ALA B N 1
ATOM 8462 C CA . ALA B 1 362 ? -25.594 30.984 24.828 1 91.56 362 ALA B CA 1
ATOM 8463 C C . ALA B 1 362 ? -25.641 31.281 26.328 1 91.56 362 ALA B C 1
ATOM 8465 O O . ALA B 1 362 ? -26.406 30.656 27.078 1 91.56 362 ALA B O 1
ATOM 8466 N N . GLY B 1 363 ? -24.859 32.156 26.859 1 91.25 363 GLY B N 1
ATOM 8467 C CA . GLY B 1 363 ? -24.891 32.562 28.25 1 91.25 363 GLY B CA 1
ATOM 8468 C C . GLY B 1 363 ? -23.969 31.766 29.141 1 91.25 363 GLY B C 1
ATOM 8469 O O . GLY B 1 363 ? -24.078 31.828 30.359 1 91.25 363 GLY B O 1
ATOM 8470 N N . ARG B 1 364 ? -23.125 31.047 28.578 1 91.56 364 ARG B N 1
ATOM 8471 C CA . ARG B 1 364 ? -22.203 30.219 29.328 1 91.56 364 ARG B CA 1
ATOM 8472 C C . ARG B 1 364 ? -20.828 30.859 29.422 1 91.56 364 ARG B C 1
ATOM 8474 O O . ARG B 1 364 ? -20.312 31.391 28.438 1 91.56 364 ARG B O 1
ATOM 8481 N N . SER B 1 365 ? -20.219 30.812 30.578 1 91.44 365 SER B N 1
ATOM 8482 C CA . SER B 1 365 ? -18.906 31.406 30.781 1 91.44 365 SER B CA 1
ATOM 8483 C C . SER B 1 365 ? -17.797 30.422 30.438 1 91.44 365 SER B C 1
ATOM 8485 O O . SER B 1 365 ? -18.047 29.219 30.328 1 91.44 365 SER B O 1
ATOM 8487 N N . PHE B 1 366 ? -16.594 30.984 30.266 1 92.94 366 PHE B N 1
ATOM 8488 C CA . PHE B 1 366 ? -15.43 30.188 29.938 1 92.94 366 PHE B CA 1
ATOM 8489 C C . PHE B 1 366 ? -14.859 29.531 31.188 1 92.94 366 PHE B C 1
ATOM 8491 O O . PHE B 1 366 ? -14.664 30.188 32.219 1 92.94 366 PHE B O 1
ATOM 8498 N N . ASN B 1 367 ? -14.727 28.172 31.172 1 93.56 367 ASN B N 1
ATOM 8499 C CA . ASN B 1 367 ? -13.883 27.453 32.125 1 93.56 367 ASN B CA 1
ATOM 8500 C C . ASN B 1 367 ? -12.492 27.188 31.562 1 93.56 367 ASN B C 1
ATOM 8502 O O . ASN B 1 367 ? -12.25 26.125 30.984 1 93.56 367 ASN B O 1
ATOM 8506 N N . ILE B 1 368 ? -11.594 28.141 31.766 1 95 368 ILE B N 1
ATOM 8507 C CA . ILE B 1 368 ? -10.312 28.188 31.062 1 95 368 ILE B CA 1
ATOM 8508 C C . ILE B 1 368 ? -9.492 26.953 31.406 1 95 368 ILE B C 1
ATOM 8510 O O . ILE B 1 368 ? -8.977 26.266 30.516 1 95 368 ILE B O 1
ATOM 8514 N N . PRO B 1 369 ? -9.367 26.531 32.719 1 95.12 369 PRO B N 1
ATOM 8515 C CA . PRO B 1 369 ? -8.586 25.328 33.031 1 95.12 369 PRO B CA 1
ATOM 8516 C C . PRO B 1 369 ? -9.141 24.078 32.344 1 95.12 369 PRO B C 1
ATOM 8518 O O . PRO B 1 369 ? -8.367 23.234 31.891 1 95.12 369 PRO B O 1
ATOM 8521 N N . LEU B 1 370 ? -10.375 23.984 32.25 1 92.75 370 LEU B N 1
ATOM 8522 C CA . LEU B 1 370 ? -10.984 22.828 31.609 1 92.75 370 LEU B CA 1
ATOM 8523 C C . LEU B 1 370 ? -10.742 22.859 30.109 1 92.75 370 LEU B C 1
ATOM 8525 O O . LEU B 1 370 ? -10.547 21.812 29.484 1 92.75 370 LEU B O 1
ATOM 8529 N N . MET B 1 371 ? -10.805 24.062 29.594 1 94.25 371 MET B N 1
ATOM 8530 C CA . MET B 1 371 ? -10.523 24.203 28.172 1 94.25 371 MET B CA 1
ATOM 8531 C C . MET B 1 371 ? -9.109 23.75 27.844 1 94.25 371 MET B C 1
ATOM 8533 O O . MET B 1 371 ? -8.898 23.016 26.859 1 94.25 371 MET B O 1
ATOM 8537 N N . TYR B 1 372 ? -8.211 24.172 28.688 1 96.12 372 TYR B N 1
ATOM 8538 C CA . TYR B 1 372 ? -6.816 23.797 28.469 1 96.12 372 TYR B CA 1
ATOM 8539 C C . TYR B 1 372 ? -6.633 22.297 28.641 1 96.12 372 TYR B C 1
ATOM 8541 O O . TYR B 1 372 ? -5.887 21.672 27.875 1 96.12 372 TYR B O 1
ATOM 8549 N N . LEU B 1 373 ? -7.328 21.688 29.531 1 95.12 373 LEU B N 1
ATOM 8550 C CA . LEU B 1 373 ? -7.215 20.25 29.781 1 95.12 373 LEU B CA 1
ATOM 8551 C C . LEU B 1 373 ? -7.781 19.453 28.625 1 95.12 373 LEU B C 1
ATOM 8553 O O . LEU B 1 373 ? -7.199 18.438 28.203 1 95.12 373 LEU B O 1
ATOM 8557 N N . LYS B 1 374 ? -8.852 19.891 28.109 1 92.75 374 LYS B N 1
ATOM 8558 C CA . LYS B 1 374 ? -9.477 19.203 26.984 1 92.75 374 LYS B CA 1
ATOM 8559 C C . LYS B 1 374 ? -8.578 19.234 25.75 1 92.75 374 LYS B C 1
ATOM 8561 O O . LYS B 1 374 ? -8.406 18.219 25.078 1 92.75 374 LYS B O 1
ATOM 8566 N N . ARG B 1 375 ? -8.07 20.375 25.516 1 94.44 375 ARG B N 1
ATOM 8567 C CA . ARG B 1 375 ? -7.164 20.516 24.375 1 94.44 375 ARG B CA 1
ATOM 8568 C C . ARG B 1 375 ? -5.902 19.672 24.578 1 94.44 375 ARG B C 1
ATOM 8570 O O . ARG B 1 375 ? -5.395 19.078 23.625 1 94.44 375 ARG B O 1
ATOM 8577 N N . TYR B 1 376 ? -5.441 19.688 25.812 1 96.19 376 TYR B N 1
ATOM 8578 C CA . TYR B 1 376 ? -4.27 18.891 26.156 1 96.19 376 TYR B CA 1
ATOM 8579 C C . TYR B 1 376 ? -4.512 17.406 25.891 1 96.19 376 TYR B C 1
ATOM 8581 O O . TYR B 1 376 ? -3.684 16.734 25.266 1 96.19 376 TYR B O 1
ATOM 8589 N N . MET B 1 377 ? -5.664 16.938 26.219 1 95.25 377 MET B N 1
ATOM 8590 C CA . MET B 1 377 ? -5.969 15.508 26.156 1 95.25 377 MET B CA 1
ATOM 8591 C C . MET B 1 377 ? -6.367 15.102 24.734 1 95.25 377 MET B C 1
ATOM 8593 O O . MET B 1 377 ? -6.324 13.922 24.391 1 95.25 377 MET B O 1
ATOM 8597 N N . LYS B 1 378 ? -6.668 16.062 23.984 1 92.88 378 LYS B N 1
ATOM 8598 C CA . LYS B 1 378 ? -7.102 15.797 22.625 1 92.88 378 LYS B CA 1
ATOM 8599 C C . LYS B 1 378 ? -5.98 15.156 21.812 1 92.88 378 LYS B C 1
ATOM 8601 O O . LYS B 1 378 ? -6.227 14.234 21.031 1 92.88 378 LYS B O 1
ATOM 8606 N N . PHE B 1 379 ? -4.734 15.523 22.031 1 94.62 379 PHE B N 1
ATOM 8607 C CA . PHE B 1 379 ? -3.635 15.094 21.172 1 94.62 379 PHE B CA 1
ATOM 8608 C C . PHE B 1 379 ? -2.668 14.203 21.938 1 94.62 379 PHE B C 1
ATOM 8610 O O . PHE B 1 379 ? -1.985 13.359 21.359 1 94.62 379 PHE B O 1
ATOM 8617 N N . MET B 1 380 ? -2.66 14.266 23.188 1 96.06 380 MET B N 1
ATOM 8618 C CA . MET B 1 380 ? -1.565 13.773 24.031 1 96.06 380 MET B CA 1
ATOM 8619 C C . MET B 1 380 ? -1.516 12.25 24 1 96.06 380 MET B C 1
ATOM 8621 O O . MET B 1 380 ? -0.441 11.656 23.875 1 96.06 380 MET B O 1
ATOM 8625 N N . PRO B 1 381 ? -2.609 11.539 24.094 1 95.25 381 PRO B N 1
ATOM 8626 C CA . PRO B 1 381 ? -2.504 10.086 24.172 1 95.25 381 PRO B CA 1
ATOM 8627 C C . PRO B 1 381 ? -1.783 9.477 22.969 1 95.25 381 PRO B C 1
ATOM 8629 O O . PRO B 1 381 ? -0.838 8.695 23.141 1 95.25 381 PRO B O 1
ATOM 8632 N N . LEU B 1 382 ? -2.186 9.836 21.781 1 96.31 382 LEU B N 1
ATOM 8633 C CA . LEU B 1 382 ? -1.541 9.281 20.594 1 96.31 382 LEU B CA 1
ATOM 8634 C C . LEU B 1 382 ? -0.125 9.828 20.438 1 96.31 382 LEU B C 1
ATOM 8636 O O . LEU B 1 382 ? 0.799 9.086 20.109 1 96.31 382 LEU B O 1
ATOM 8640 N N . TYR B 1 383 ? 0.047 11.133 20.766 1 96.38 383 TYR B N 1
ATOM 8641 C CA . TYR B 1 383 ? 1.357 11.766 20.672 1 96.38 383 TYR B CA 1
ATOM 8642 C C . TYR B 1 383 ? 2.355 11.078 21.609 1 96.38 383 TYR B C 1
ATOM 8644 O O . TYR B 1 383 ? 3.461 10.734 21.188 1 96.38 383 TYR B O 1
ATOM 8652 N N . LEU B 1 384 ? 1.951 10.859 22.781 1 95.75 384 LEU B N 1
ATOM 8653 C CA . LEU B 1 384 ? 2.811 10.227 23.766 1 95.75 384 LEU B CA 1
ATOM 8654 C C . LEU B 1 384 ? 3.137 8.789 23.375 1 95.75 384 LEU B C 1
ATOM 8656 O O . LEU B 1 384 ? 4.277 8.352 23.516 1 95.75 384 LEU B O 1
ATOM 8660 N N . MET B 1 385 ? 2.191 8.055 22.891 1 95.56 385 MET B N 1
ATOM 8661 C CA . MET B 1 385 ? 2.42 6.668 22.484 1 95.56 385 MET B CA 1
ATOM 8662 C C . MET B 1 385 ? 3.447 6.594 21.359 1 95.56 385 MET B C 1
ATOM 8664 O O . MET B 1 385 ? 4.305 5.707 21.359 1 95.56 385 MET B O 1
ATOM 8668 N N . ILE B 1 386 ? 3.383 7.5 20.406 1 94.5 386 ILE B N 1
ATOM 8669 C CA . ILE B 1 386 ? 4.316 7.52 19.297 1 94.5 386 ILE B CA 1
ATOM 8670 C C . ILE B 1 386 ? 5.73 7.789 19.812 1 94.5 386 ILE B C 1
ATOM 8672 O O . ILE B 1 386 ? 6.676 7.09 19.438 1 94.5 386 ILE B O 1
ATOM 8676 N N . VAL B 1 387 ? 5.84 8.727 20.719 1 94.31 387 VAL B N 1
ATOM 8677 C CA . VAL B 1 387 ? 7.145 9.094 21.266 1 94.31 387 VAL B CA 1
ATOM 8678 C C . VAL B 1 387 ? 7.719 7.922 22.047 1 94.31 387 VAL B C 1
ATOM 8680 O O . VAL B 1 387 ? 8.906 7.613 21.953 1 94.31 387 VAL B O 1
ATOM 8683 N N . LEU B 1 388 ? 6.922 7.254 22.812 1 94.88 388 LEU B N 1
ATOM 8684 C CA . LEU B 1 388 ? 7.375 6.117 23.609 1 94.88 388 LEU B CA 1
ATOM 8685 C C . LEU B 1 388 ? 7.816 4.969 22.703 1 94.88 388 LEU B C 1
ATOM 8687 O O . LEU B 1 388 ? 8.812 4.293 23 1 94.88 388 LEU B O 1
ATOM 8691 N N . VAL B 1 389 ? 7.133 4.727 21.641 1 92.81 389 VAL B N 1
ATOM 8692 C CA . VAL B 1 389 ? 7.477 3.658 20.703 1 92.81 389 VAL B CA 1
ATOM 8693 C C . VAL B 1 389 ? 8.805 3.977 20.016 1 92.81 389 VAL B C 1
ATOM 8695 O O . VAL B 1 389 ? 9.656 3.098 19.859 1 92.81 389 VAL B O 1
ATOM 8698 N N . ILE B 1 390 ? 9 5.211 19.672 1 90.62 390 ILE B N 1
ATOM 8699 C CA . ILE B 1 390 ? 10.242 5.617 19.016 1 90.62 390 ILE B CA 1
ATOM 8700 C C . ILE B 1 390 ? 11.406 5.477 19.984 1 90.62 390 ILE B C 1
ATOM 8702 O O . ILE B 1 390 ? 12.477 4.992 19.609 1 90.62 390 ILE B O 1
ATOM 8706 N N . ARG B 1 391 ? 11.188 5.758 21.141 1 90.94 391 ARG B N 1
ATOM 8707 C CA . ARG B 1 391 ? 12.25 5.773 22.141 1 90.94 391 ARG B CA 1
ATOM 8708 C C . ARG B 1 391 ? 12.586 4.363 22.609 1 90.94 391 ARG B C 1
ATOM 8710 O O . ARG B 1 391 ? 13.758 4.008 22.75 1 90.94 391 ARG B O 1
ATOM 8717 N N . ASP B 1 392 ? 11.57 3.561 22.859 1 92.38 392 ASP B N 1
ATOM 8718 C CA . ASP B 1 392 ? 11.789 2.354 23.641 1 92.38 392 ASP B CA 1
ATOM 8719 C C . ASP B 1 392 ? 11.617 1.1 22.797 1 92.38 392 ASP B C 1
ATOM 8721 O O . ASP B 1 392 ? 12.008 0.004 23.203 1 92.38 392 ASP B O 1
ATOM 8725 N N . ILE B 1 393 ? 11.156 1.198 21.578 1 89.69 393 ILE B N 1
ATOM 8726 C CA . ILE B 1 393 ? 10.914 0.001 20.781 1 89.69 393 ILE B CA 1
ATOM 8727 C C . ILE B 1 393 ? 11.758 0.051 19.516 1 89.69 393 ILE B C 1
ATOM 8729 O O . ILE B 1 393 ? 12.484 -0.898 19.203 1 89.69 393 ILE B O 1
ATOM 8733 N N . PHE B 1 394 ? 11.797 1.133 18.781 1 85.19 394 PHE B N 1
ATOM 8734 C CA . PHE B 1 394 ? 12.398 1.25 17.453 1 85.19 394 PHE B CA 1
ATOM 8735 C C . PHE B 1 394 ? 13.883 0.915 17.516 1 85.19 394 PHE B C 1
ATOM 8737 O O . PHE B 1 394 ? 14.398 0.215 16.641 1 85.19 394 PHE B O 1
ATOM 8744 N N . PRO B 1 395 ? 14.609 1.334 18.562 1 81.31 395 PRO B N 1
ATOM 8745 C CA . PRO B 1 395 ? 16.047 1.032 18.578 1 81.31 395 PRO B CA 1
ATOM 8746 C C . PRO B 1 395 ? 16.328 -0.467 18.625 1 81.31 395 PRO B C 1
ATOM 8748 O O . PRO B 1 395 ? 17.406 -0.909 18.219 1 81.31 395 PRO B O 1
ATOM 8751 N N . TYR B 1 396 ? 15.336 -1.239 19.062 1 82.19 396 TYR B N 1
ATOM 8752 C CA . TYR B 1 396 ? 15.578 -2.66 19.297 1 82.19 396 TYR B CA 1
ATOM 8753 C C . TYR B 1 396 ? 15.016 -3.498 18.156 1 82.19 396 TYR B C 1
ATOM 8755 O O . TYR B 1 396 ? 15.391 -4.664 17.984 1 82.19 396 TYR B O 1
ATOM 8763 N N . ILE B 1 397 ? 14.125 -2.949 17.375 1 78 397 ILE B N 1
ATOM 8764 C CA . ILE B 1 397 ? 13.492 -3.74 16.312 1 78 397 ILE B CA 1
ATOM 8765 C C . ILE B 1 397 ? 14 -3.287 14.953 1 78 397 ILE B C 1
ATOM 8767 O O . ILE B 1 397 ? 14.055 -4.078 14.008 1 78 397 ILE B O 1
ATOM 8771 N N . LEU B 1 398 ? 14.359 -2.088 14.836 1 75.88 398 LEU B N 1
ATOM 8772 C CA . LEU B 1 398 ? 14.719 -1.554 13.523 1 75.88 398 LEU B CA 1
ATOM 8773 C C . LEU B 1 398 ? 16.234 -1.591 13.328 1 75.88 398 LEU B C 1
ATOM 8775 O O . LEU B 1 398 ? 16.984 -1.137 14.188 1 75.88 398 LEU B O 1
ATOM 8779 N N . ARG B 1 399 ? 16.594 -2.434 12.398 1 71.38 399 ARG B N 1
ATOM 8780 C CA . ARG B 1 399 ? 17.984 -2.475 11.969 1 71.38 399 ARG B CA 1
ATOM 8781 C C . ARG B 1 399 ? 18.188 -1.719 10.664 1 71.38 399 ARG B C 1
ATOM 8783 O O . ARG B 1 399 ? 17.422 -1.897 9.719 1 71.38 399 ARG B O 1
ATOM 8790 N N . ASN B 1 400 ? 18.969 -0.661 10.75 1 65.25 400 ASN B N 1
ATOM 8791 C CA . ASN B 1 400 ? 19.141 0.199 9.586 1 65.25 400 ASN B CA 1
ATOM 8792 C C . ASN B 1 400 ? 20.484 -0.05 8.906 1 65.25 400 ASN B C 1
ATOM 8794 O O . ASN B 1 400 ? 21.531 0.352 9.414 1 65.25 400 ASN B O 1
ATOM 8798 N N . PRO B 1 401 ? 20.406 -0.859 7.793 1 70.38 401 PRO B N 1
ATOM 8799 C CA . PRO B 1 401 ? 21.703 -0.967 7.117 1 70.38 401 PRO B CA 1
ATOM 8800 C C . PRO B 1 401 ? 22.188 0.364 6.539 1 70.38 401 PRO B C 1
ATOM 8802 O O . PRO B 1 401 ? 23.375 0.518 6.234 1 70.38 401 PRO B O 1
ATOM 8805 N N . HIS B 1 402 ? 21.25 1.31 6.352 1 66.06 402 HIS B N 1
ATOM 8806 C CA . HIS B 1 402 ? 21.609 2.537 5.656 1 66.06 402 HIS B CA 1
ATOM 8807 C C . HIS B 1 402 ? 22.047 3.619 6.637 1 66.06 402 HIS B C 1
ATOM 8809 O O . HIS B 1 402 ? 22.484 4.699 6.227 1 66.06 402 HIS B O 1
ATOM 8815 N N . ASN B 1 403 ? 22.359 3.07 7.875 1 56.78 403 ASN B N 1
ATOM 8816 C CA . ASN B 1 403 ? 22.812 3.971 8.938 1 56.78 403 ASN B CA 1
ATOM 8817 C C . ASN B 1 403 ? 22.266 5.383 8.734 1 56.78 403 ASN B C 1
ATOM 8819 O O . ASN B 1 403 ? 23.047 6.348 8.719 1 56.78 403 ASN B O 1
ATOM 8823 N N . ILE B 1 404 ? 21.078 5.445 8.258 1 54.12 404 ILE B N 1
ATOM 8824 C CA . ILE B 1 404 ? 20.562 6.805 8.141 1 54.12 404 ILE B CA 1
ATOM 8825 C C . ILE B 1 404 ? 20.641 7.504 9.492 1 54.12 404 ILE B C 1
ATOM 8827 O O . ILE B 1 404 ? 19.906 7.145 10.43 1 54.12 404 ILE B O 1
ATOM 8831 N N . SER B 1 405 ? 21.891 8.062 9.758 1 54.09 405 SER B N 1
ATOM 8832 C CA . SER B 1 405 ? 22.219 8.773 10.992 1 54.09 405 SER B CA 1
ATOM 8833 C C . SER B 1 405 ? 21.016 9.5 11.555 1 54.09 405 SER B C 1
ATOM 8835 O O . SER B 1 405 ? 20.844 9.578 12.773 1 54.09 405 SER B O 1
ATOM 8837 N N . LEU B 1 406 ? 20.234 9.977 10.656 1 55.28 406 LEU B N 1
ATOM 8838 C CA . LEU B 1 406 ? 19.109 10.797 11.094 1 55.28 406 LEU B CA 1
ATOM 8839 C C . LEU B 1 406 ? 18.156 10 11.969 1 55.28 406 LEU B C 1
ATOM 8841 O O . LEU B 1 406 ? 17.609 10.523 12.938 1 55.28 406 LEU B O 1
ATOM 8845 N N . LEU B 1 407 ? 18.219 8.664 11.805 1 59.34 407 LEU B N 1
ATOM 8846 C CA . LEU B 1 407 ? 17.219 7.875 12.508 1 59.34 407 LEU B CA 1
ATOM 8847 C C . LEU B 1 407 ? 17.734 7.41 13.867 1 59.34 407 LEU B C 1
ATOM 8849 O O . LEU B 1 407 ? 17 7.426 14.859 1 59.34 407 LEU B O 1
ATOM 8853 N N . ASP B 1 408 ? 19.016 7.148 13.906 1 60.56 408 ASP B N 1
ATOM 8854 C CA . ASP B 1 408 ? 19.562 6.652 15.164 1 60.56 408 ASP B CA 1
ATOM 8855 C C . ASP B 1 408 ? 19.719 7.781 16.188 1 60.56 408 ASP B C 1
ATOM 8857 O O . ASP B 1 408 ? 19.484 7.582 17.375 1 60.56 408 ASP B O 1
ATOM 8861 N N . GLU B 1 409 ? 20.031 8.883 15.656 1 65.5 409 GLU B N 1
ATOM 8862 C CA . GLU B 1 409 ? 20.141 10.023 16.547 1 65.5 409 GLU B CA 1
ATOM 8863 C C . GLU B 1 409 ? 18.781 10.453 17.078 1 65.5 409 GLU B C 1
ATOM 8865 O O . GLU B 1 409 ? 18.672 11.047 18.141 1 65.5 409 GLU B O 1
ATOM 8870 N N . ARG B 1 410 ? 17.859 10.016 16.391 1 70.12 410 ARG B N 1
ATOM 8871 C CA . ARG B 1 410 ? 16.5 10.422 16.75 1 70.12 410 ARG B CA 1
ATOM 8872 C C . ARG B 1 410 ? 16.047 9.766 18.047 1 70.12 410 ARG B C 1
ATOM 8874 O O . ARG B 1 410 ? 15.352 10.383 18.844 1 70.12 410 ARG B O 1
ATOM 8881 N N . TYR B 1 411 ? 16.609 8.602 18.328 1 75.56 411 TYR B N 1
ATOM 8882 C CA . TYR B 1 411 ? 16.188 7.895 19.531 1 75.56 411 TYR B CA 1
ATOM 8883 C C . TYR B 1 411 ? 16.734 8.57 20.781 1 75.56 411 TYR B C 1
ATOM 8885 O O . TYR B 1 411 ? 16.062 8.609 21.812 1 75.56 411 TYR B O 1
ATOM 8893 N N . GLN B 1 412 ? 17.844 9.227 20.547 1 78.62 412 GLN B N 1
ATOM 8894 C CA . GLN B 1 412 ? 18.469 9.914 21.672 1 78.62 412 GLN B CA 1
ATOM 8895 C C . GLN B 1 412 ? 17.734 11.195 22.016 1 78.62 412 GLN B C 1
ATOM 8897 O O . GLN B 1 412 ? 17.656 11.594 23.172 1 78.62 412 GLN B O 1
ATOM 8902 N N . HIS B 1 413 ? 17.125 11.711 21.062 1 85.12 413 HIS B N 1
ATOM 8903 C CA . HIS B 1 413 ? 16.391 12.953 21.266 1 85.12 413 HIS B CA 1
ATOM 8904 C C . HIS B 1 413 ? 15.07 12.695 21.984 1 85.12 413 HIS B C 1
ATOM 8906 O O . HIS B 1 413 ? 14.453 13.625 22.516 1 85.12 413 HIS B O 1
ATOM 8912 N N . CYS B 1 414 ? 14.672 11.422 22.062 1 88.62 414 CYS B N 1
ATOM 8913 C CA . CYS B 1 414 ? 13.391 11.086 22.672 1 88.62 414 CYS B CA 1
ATOM 8914 C C . CYS B 1 414 ? 13.562 10.789 24.156 1 88.62 414 CYS B C 1
ATOM 8916 O O . CYS B 1 414 ? 12.578 10.531 24.859 1 88.62 414 CYS B O 1
ATOM 8918 N N . GLU B 1 415 ? 14.773 10.938 24.703 1 88.38 415 GLU B N 1
ATOM 8919 C CA . GLU B 1 415 ? 15.047 10.609 26.094 1 88.38 415 GLU B CA 1
ATOM 8920 C C . GLU B 1 415 ? 14.367 11.594 27.047 1 88.38 415 GLU B C 1
ATOM 8922 O O . GLU B 1 415 ? 13.953 11.219 28.141 1 88.38 415 GLU B O 1
ATOM 8927 N N . ASN B 1 416 ? 14.219 12.797 26.594 1 89 416 ASN B N 1
ATOM 8928 C CA . ASN B 1 416 ? 13.555 13.805 27.406 1 89 416 ASN B CA 1
ATOM 8929 C C . ASN B 1 416 ? 12.047 13.828 27.172 1 89 416 ASN B C 1
ATOM 8931 O O . ASN B 1 416 ? 11.516 14.773 26.594 1 89 416 ASN B O 1
ATOM 8935 N N . ILE B 1 417 ? 11.375 12.961 27.812 1 91.75 417 ILE B N 1
ATOM 8936 C CA . ILE B 1 417 ? 9.945 12.742 27.594 1 91.75 417 ILE B CA 1
ATOM 8937 C C . ILE B 1 417 ? 9.148 13.914 28.172 1 91.75 417 ILE B C 1
ATOM 8939 O O . ILE B 1 417 ? 8.023 14.172 27.766 1 91.75 417 ILE B O 1
ATOM 8943 N N . TRP B 1 418 ? 9.719 14.641 29.141 1 93.5 418 TRP B N 1
ATOM 8944 C CA . TRP B 1 418 ? 9.008 15.742 29.781 1 93.5 418 TRP B CA 1
ATOM 8945 C C . TRP B 1 418 ? 8.695 16.844 28.781 1 93.5 418 TRP B C 1
ATOM 8947 O O . TRP B 1 418 ? 7.684 17.547 28.922 1 93.5 418 TRP B O 1
ATOM 8957 N N . LYS B 1 419 ? 9.492 17.031 27.734 1 94.62 419 LYS B N 1
ATOM 8958 C CA . LYS B 1 419 ? 9.219 18.047 26.719 1 94.62 419 LYS B CA 1
ATOM 8959 C C . LYS B 1 419 ? 7.969 17.688 25.922 1 94.62 419 LYS B C 1
ATOM 8961 O O . LYS B 1 419 ? 7.234 18.578 25.484 1 94.62 419 LYS B O 1
ATOM 8966 N N . THR B 1 420 ? 7.754 16.391 25.75 1 94.44 420 THR B N 1
ATOM 8967 C CA . THR B 1 420 ? 6.547 15.93 25.078 1 94.44 420 THR B CA 1
ATOM 8968 C C . THR B 1 420 ? 5.316 16.156 25.953 1 94.44 420 THR B C 1
ATOM 8970 O O . THR B 1 420 ? 4.301 16.672 25.484 1 94.44 420 THR B O 1
ATOM 8973 N N . LEU B 1 421 ? 5.477 15.875 27.25 1 96.06 421 LEU B N 1
ATOM 8974 C CA . LEU B 1 421 ? 4.355 15.961 28.188 1 96.06 421 LEU B CA 1
ATOM 8975 C C . LEU B 1 421 ? 3.943 17.406 28.406 1 96.06 421 LEU B C 1
ATOM 8977 O O . LEU B 1 421 ? 2.77 17.703 28.656 1 96.06 421 LEU B O 1
ATOM 8981 N N . THR B 1 422 ? 4.863 18.328 28.219 1 96.62 422 THR B N 1
ATOM 8982 C CA . THR B 1 422 ? 4.574 19.734 28.469 1 96.62 422 THR B CA 1
ATOM 8983 C C . THR B 1 422 ? 4.367 20.484 27.156 1 96.62 422 THR B C 1
ATOM 8985 O O . THR B 1 422 ? 4.234 21.703 27.156 1 96.62 422 THR B O 1
ATOM 8988 N N . TYR B 1 423 ? 4.328 19.891 26.078 1 96.5 423 TYR B N 1
ATOM 8989 C CA . TYR B 1 423 ? 4.188 20.516 24.766 1 96.5 423 TYR B CA 1
ATOM 8990 C C . TYR B 1 423 ? 5.238 21.609 24.562 1 96.5 423 TYR B C 1
ATOM 8992 O O . TYR B 1 423 ? 4.914 22.719 24.172 1 96.5 423 TYR B O 1
ATOM 9000 N N . THR B 1 424 ? 6.559 21.234 24.828 1 95.62 424 THR B N 1
ATOM 9001 C CA . THR B 1 424 ? 7.652 22.188 24.672 1 95.62 424 THR B CA 1
ATOM 9002 C C . THR B 1 424 ? 8.797 21.562 23.875 1 95.62 424 THR B C 1
ATOM 9004 O O . THR B 1 424 ? 9.953 21.953 24.031 1 95.62 424 THR B O 1
ATOM 9007 N N . SER B 1 425 ? 8.438 20.609 23.078 1 93.88 425 SER B N 1
ATOM 9008 C CA . SER B 1 425 ? 9.477 19.953 22.297 1 93.88 425 SER B CA 1
ATOM 9009 C C . SER B 1 425 ? 10.047 20.875 21.234 1 93.88 425 SER B C 1
ATOM 9011 O O . SER B 1 425 ? 11.125 20.609 20.688 1 93.88 425 SER B O 1
ATOM 9013 N N . ASN B 1 426 ? 9.352 22.016 20.938 1 93.38 426 ASN B N 1
ATOM 9014 C CA . ASN B 1 426 ? 9.805 22.938 19.906 1 93.38 426 ASN B CA 1
ATOM 9015 C C . ASN B 1 426 ? 10.922 23.859 20.391 1 93.38 426 ASN B C 1
ATOM 9017 O O . ASN B 1 426 ? 11.391 24.719 19.656 1 93.38 426 ASN B O 1
ATOM 9021 N N . VAL B 1 427 ? 11.32 23.656 21.641 1 91.19 427 VAL B N 1
ATOM 9022 C CA . VAL B 1 427 ? 12.477 24.391 22.156 1 91.19 427 VAL B CA 1
ATOM 9023 C C . VAL B 1 427 ? 13.75 23.859 21.516 1 91.19 427 VAL B C 1
ATOM 9025 O O . VAL B 1 427 ? 14.719 24.594 21.328 1 91.19 427 VAL B O 1
ATOM 9028 N N . ASP B 1 428 ? 13.656 22.594 21.156 1 90.19 428 ASP B N 1
ATOM 9029 C CA . ASP B 1 428 ? 14.766 21.969 20.438 1 90.19 428 ASP B CA 1
ATOM 9030 C C . ASP B 1 428 ? 14.711 22.297 18.953 1 90.19 428 ASP B C 1
ATOM 9032 O O . ASP B 1 428 ? 13.648 22.656 18.422 1 90.19 428 ASP B O 1
ATOM 9036 N N . SER B 1 429 ? 15.906 22.203 18.375 1 89.69 429 SER B N 1
ATOM 9037 C CA . SER B 1 429 ? 15.938 22.328 16.922 1 89.69 429 SER B CA 1
ATOM 9038 C C . SER B 1 429 ? 15.18 21.188 16.266 1 89.69 429 SER B C 1
ATOM 9040 O O . SER B 1 429 ? 15.008 20.125 16.844 1 89.69 429 SER B O 1
ATOM 9042 N N . LEU B 1 430 ? 14.648 21.453 15.094 1 88 430 LEU B N 1
ATOM 9043 C CA . LEU B 1 430 ? 13.867 20.469 14.359 1 88 430 LEU B CA 1
ATOM 9044 C C . LEU B 1 430 ? 14.594 19.141 14.297 1 88 430 LEU B C 1
ATOM 9046 O O . LEU B 1 430 ? 13.984 18.078 14.469 1 88 430 LEU B O 1
ATOM 9050 N N . ASN B 1 431 ? 15.914 19.156 14.078 1 81.44 431 ASN B N 1
ATOM 9051 C CA . ASN B 1 431 ? 16.719 17.953 13.922 1 81.44 431 ASN B CA 1
ATOM 9052 C C . ASN B 1 431 ? 16.953 17.25 15.258 1 81.44 431 ASN B C 1
ATOM 9054 O O . ASN B 1 431 ? 17.359 16.094 15.297 1 81.44 431 ASN B O 1
ATOM 9058 N N . GLU B 1 432 ? 16.609 18 16.312 1 86.81 432 GLU B N 1
ATOM 9059 C CA . GLU B 1 432 ? 16.844 17.453 17.641 1 86.81 432 GLU B CA 1
ATOM 9060 C C . GLU B 1 432 ? 15.539 17.062 18.312 1 86.81 432 GLU B C 1
ATOM 9062 O O . GLU B 1 432 ? 15.539 16.609 19.469 1 86.81 432 GLU B O 1
ATOM 9067 N N . MET B 1 433 ? 14.508 17.266 17.609 1 89.75 433 MET B N 1
ATOM 9068 C CA . MET B 1 433 ? 13.219 16.828 18.141 1 89.75 433 MET B CA 1
ATOM 9069 C C . MET B 1 433 ? 13.047 15.32 18.016 1 89.75 433 MET B C 1
ATOM 9071 O O . MET B 1 433 ? 13.516 14.727 17.031 1 89.75 433 MET B O 1
ATOM 9075 N N . CYS B 1 434 ? 12.383 14.734 18.953 1 88.06 434 CYS B N 1
ATOM 9076 C CA . CYS B 1 434 ? 12.117 13.297 18.891 1 88.06 434 CYS B CA 1
ATOM 9077 C C . CYS B 1 434 ? 11.266 12.961 17.672 1 88.06 434 CYS B C 1
ATOM 9079 O O . CYS B 1 434 ? 11.586 12.031 16.922 1 88.06 434 CYS B O 1
ATOM 9081 N N . HIS B 1 435 ? 10.219 13.648 17.516 1 90.38 435 HIS B N 1
ATOM 9082 C CA . HIS B 1 435 ? 9.297 13.516 16.391 1 90.38 435 HIS B CA 1
ATOM 9083 C C . HIS B 1 435 ? 9.078 14.859 15.703 1 90.38 435 HIS B C 1
ATOM 9085 O O . HIS B 1 435 ? 8.109 15.57 16 1 90.38 435 HIS B O 1
ATOM 9091 N N . PRO B 1 436 ? 9.859 15.141 14.711 1 88.5 436 PRO B N 1
ATOM 9092 C CA . PRO B 1 436 ? 9.875 16.469 14.117 1 88.5 436 PRO B CA 1
ATOM 9093 C C . PRO B 1 436 ? 8.508 16.906 13.609 1 88.5 436 PRO B C 1
ATOM 9095 O O . PRO B 1 436 ? 8.156 18.094 13.703 1 88.5 436 PRO B O 1
ATOM 9098 N N . VAL B 1 437 ? 7.699 16.062 13.109 1 89.88 437 VAL B N 1
ATOM 9099 C CA . VAL B 1 437 ? 6.414 16.438 12.523 1 89.88 437 VAL B CA 1
ATOM 9100 C C . VAL B 1 437 ? 5.465 16.906 13.625 1 89.88 437 VAL B C 1
ATOM 9102 O O . VAL B 1 437 ? 4.488 17.609 13.352 1 89.88 437 VAL B O 1
ATOM 9105 N N . SER B 1 438 ? 5.785 16.625 14.906 1 93.12 438 SER B N 1
ATOM 9106 C CA . SER B 1 438 ? 4.934 17 16.031 1 93.12 438 SER B CA 1
ATOM 9107 C C . SER B 1 438 ? 5.047 18.5 16.312 1 93.12 438 SER B C 1
ATOM 9109 O O . SER B 1 438 ? 4.328 19.031 17.172 1 93.12 438 SER B O 1
ATOM 9111 N N . HIS B 1 439 ? 5.891 19.234 15.617 1 93.25 439 HIS B N 1
ATOM 9112 C CA . HIS B 1 439 ? 6.066 20.656 15.883 1 93.25 439 HIS B CA 1
ATOM 9113 C C . HIS B 1 439 ? 4.754 21.406 15.711 1 93.25 439 HIS B C 1
ATOM 9115 O O . HIS B 1 439 ? 4.477 22.359 16.453 1 93.25 439 HIS B O 1
ATOM 9121 N N . GLN B 1 440 ? 3.949 21 14.797 1 92.12 440 GLN B N 1
ATOM 9122 C CA . GLN B 1 440 ? 2.682 21.688 14.57 1 92.12 440 GLN B CA 1
ATOM 9123 C C . GLN B 1 440 ? 1.717 21.453 15.727 1 92.12 440 GLN B C 1
ATOM 9125 O O . GLN B 1 440 ? 0.955 22.359 16.094 1 92.12 440 GLN B O 1
ATOM 9130 N N . VAL B 1 441 ? 1.728 20.297 16.266 1 93.75 441 VAL B N 1
ATOM 9131 C CA . VAL B 1 441 ? 0.863 19.984 17.406 1 93.75 441 VAL B CA 1
ATOM 9132 C C . VAL B 1 441 ? 1.291 20.781 18.625 1 93.75 441 VAL B C 1
ATOM 9134 O O . VAL B 1 441 ? 0.449 21.328 19.344 1 93.75 441 VAL B O 1
ATOM 9137 N N . VAL B 1 442 ? 2.543 20.891 18.812 1 95.88 442 VAL B N 1
ATOM 9138 C CA . VAL B 1 442 ? 3.1 21.609 19.953 1 95.88 442 VAL B CA 1
ATOM 9139 C C . VAL B 1 442 ? 2.809 23.109 19.828 1 95.88 442 VAL B C 1
ATOM 9141 O O . VAL B 1 442 ? 2.318 23.734 20.766 1 95.88 442 VAL B O 1
ATOM 9144 N N . THR B 1 443 ? 3.025 23.656 18.672 1 95.31 443 THR B N 1
ATOM 9145 C CA . THR B 1 443 ? 2.775 25.078 18.438 1 95.31 443 THR B CA 1
ATOM 9146 C C . THR B 1 443 ? 1.283 25.391 18.516 1 95.31 443 THR B C 1
ATOM 9148 O O . THR B 1 443 ? 0.886 26.453 18.984 1 95.31 443 THR B O 1
ATOM 9151 N N . ASP B 1 444 ? 0.514 24.484 18.031 1 94.56 444 ASP B N 1
ATOM 9152 C CA . ASP B 1 444 ? -0.933 24.672 18.094 1 94.56 444 ASP B CA 1
ATOM 9153 C C . ASP B 1 444 ? -1.414 24.766 19.531 1 94.56 444 ASP B C 1
ATOM 9155 O O . ASP B 1 444 ? -2.236 25.625 19.859 1 94.56 444 ASP B O 1
ATOM 9159 N N . TYR B 1 445 ? -0.957 23.891 20.375 1 96.5 445 TYR B N 1
ATOM 9160 C CA . TYR B 1 445 ? -1.346 23.922 21.781 1 96.5 445 TYR B CA 1
ATOM 9161 C C . TYR B 1 445 ? -0.904 25.234 22.438 1 96.5 445 TYR B C 1
ATOM 9163 O O . TYR B 1 445 ? -1.65 25.828 23.219 1 96.5 445 TYR B O 1
ATOM 9171 N N . GLN B 1 446 ? 0.288 25.703 22.125 1 96.69 446 GLN B N 1
ATOM 9172 C CA . GLN B 1 446 ? 0.816 26.938 22.703 1 96.69 446 GLN B CA 1
ATOM 9173 C C . GLN B 1 446 ? -0 28.141 22.25 1 96.69 446 GLN B C 1
ATOM 9175 O O . GLN B 1 446 ? -0.289 29.031 23.047 1 96.69 446 GLN B O 1
ATOM 9180 N N . MET B 1 447 ? -0.356 28.141 21.016 1 96.69 447 MET B N 1
ATOM 9181 C CA . MET B 1 447 ? -1.201 29.234 20.531 1 96.69 447 MET B CA 1
ATOM 9182 C C . MET B 1 447 ? -2.602 29.141 21.125 1 96.69 447 MET B C 1
ATOM 9184 O O . MET B 1 447 ? -3.232 30.156 21.422 1 96.69 447 MET B O 1
ATOM 9188 N N . TYR B 1 448 ? -3.049 27.969 21.375 1 96.62 448 TYR B N 1
ATOM 9189 C CA . TYR B 1 448 ? -4.359 27.75 21.969 1 96.62 448 TYR B CA 1
ATOM 9190 C C . TYR B 1 448 ? -4.422 28.328 23.375 1 96.62 448 TYR B C 1
ATOM 9192 O O . TYR B 1 448 ? -5.473 28.812 23.812 1 96.62 448 TYR B O 1
ATOM 9200 N N . LEU B 1 449 ? -3.318 28.375 24.078 1 96.38 449 LEU B N 1
ATOM 9201 C CA . LEU B 1 449 ? -3.268 28.906 25.438 1 96.38 449 LEU B CA 1
ATOM 9202 C C . LEU B 1 449 ? -3.656 30.375 25.453 1 96.38 449 LEU B C 1
ATOM 9204 O O . LEU B 1 449 ? -4.184 30.875 26.453 1 96.38 449 LEU B O 1
ATOM 9208 N N . LEU B 1 450 ? -3.541 31.031 24.328 1 95.38 450 LEU B N 1
ATOM 9209 C CA . LEU B 1 450 ? -3.848 32.469 24.234 1 95.38 450 LEU B CA 1
ATOM 9210 C C . LEU B 1 450 ? -5.289 32.688 23.781 1 95.38 450 LEU B C 1
ATOM 9212 O O . LEU B 1 450 ? -5.836 33.781 23.938 1 95.38 450 LEU B O 1
ATOM 9216 N N . SER B 1 451 ? -5.906 31.688 23.328 1 95.75 451 SER B N 1
ATOM 9217 C CA . SER B 1 451 ? -7.16 31.812 22.594 1 95.75 451 SER B CA 1
ATOM 9218 C C . SER B 1 451 ? -8.289 32.281 23.5 1 95.75 451 SER B C 1
ATOM 9220 O O . SER B 1 451 ? -9.078 33.156 23.125 1 95.75 451 SER B O 1
ATOM 9222 N N . PRO B 1 452 ? -8.422 31.75 24.797 1 95.75 452 PRO B N 1
ATOM 9223 C CA . PRO B 1 452 ? -9.523 32.219 25.625 1 95.75 452 PRO B CA 1
ATOM 9224 C C . PRO B 1 452 ? -9.414 33.719 25.938 1 95.75 452 PRO B C 1
ATOM 9226 O O . PRO B 1 452 ? -10.43 34.406 25.984 1 95.75 452 PRO B O 1
ATOM 9229 N N . PHE B 1 453 ? -8.258 34.219 26 1 96.25 453 PHE B N 1
ATOM 9230 C CA . PHE B 1 453 ? -8.047 35.625 26.297 1 96.25 453 PHE B CA 1
ATOM 9231 C C . PHE B 1 453 ? -8.352 36.469 25.062 1 96.25 453 PHE B C 1
ATOM 9233 O O . PHE B 1 453 ? -8.938 37.562 25.188 1 96.25 453 PHE B O 1
ATOM 9240 N N . LEU B 1 454 ? -8.016 36 23.953 1 97 454 LEU B N 1
ATOM 9241 C CA . LEU B 1 454 ? -8.297 36.719 22.719 1 97 454 LEU B CA 1
ATOM 9242 C C . LEU B 1 454 ? -9.797 36.812 22.453 1 97 454 LEU B C 1
ATOM 9244 O O . LEU B 1 454 ? -10.32 37.844 22.109 1 97 454 LEU B O 1
ATOM 9248 N N . VAL B 1 455 ? -10.477 35.688 22.641 1 96.94 455 VAL B N 1
ATOM 9249 C CA . VAL B 1 455 ? -11.914 35.625 22.391 1 96.94 455 VAL B CA 1
ATOM 9250 C C . VAL B 1 455 ? -12.656 36.531 23.375 1 96.94 455 VAL B C 1
ATOM 9252 O O . VAL B 1 455 ? -13.57 37.25 22.984 1 96.94 455 VAL B O 1
ATOM 9255 N N . LEU B 1 456 ? -12.234 36.469 24.656 1 96.81 456 LEU B N 1
ATOM 9256 C CA . LEU B 1 456 ? -12.867 37.312 25.672 1 96.81 456 LEU B CA 1
ATOM 9257 C C . LEU B 1 456 ? -12.617 38.812 25.391 1 96.81 456 LEU B C 1
ATOM 9259 O O . LEU B 1 456 ? -13.5 39.625 25.594 1 96.81 456 LEU B O 1
ATOM 9263 N N . PHE B 1 457 ? -11.398 39.031 24.938 1 97.12 457 PHE B N 1
ATOM 9264 C CA . PHE B 1 457 ? -11.047 40.406 24.578 1 97.12 457 PHE B CA 1
ATOM 9265 C C . PHE B 1 457 ? -11.945 40.906 23.453 1 97.12 457 PHE B C 1
ATOM 9267 O O . PHE B 1 457 ? -12.469 42 23.516 1 97.12 457 PHE B O 1
ATOM 9274 N N . LEU B 1 458 ? -12.172 40.125 22.469 1 97.19 458 LEU B N 1
ATOM 9275 C CA . LEU B 1 458 ? -13.023 40.5 21.328 1 97.19 458 LEU B CA 1
ATOM 9276 C C . LEU B 1 458 ? -14.484 40.562 21.75 1 97.19 458 LEU B C 1
ATOM 9278 O O . LEU B 1 458 ? -15.242 41.406 21.234 1 97.19 458 LEU B O 1
ATOM 9282 N N . TRP B 1 459 ? -14.883 39.688 22.672 1 95.81 459 TRP B N 1
ATOM 9283 C CA . TRP B 1 459 ? -16.266 39.625 23.141 1 95.81 459 TRP B CA 1
ATOM 9284 C C . TRP B 1 459 ? -16.625 40.906 23.891 1 95.81 459 TRP B C 1
ATOM 9286 O O . TRP B 1 459 ? -17.703 41.469 23.672 1 95.81 459 TRP B O 1
ATOM 9296 N N . HIS B 1 460 ? -15.727 41.438 24.719 1 95.75 460 HIS B N 1
ATOM 9297 C CA . HIS B 1 460 ? -16.031 42.562 25.609 1 95.75 460 HIS B CA 1
ATOM 9298 C C . HIS B 1 460 ? -15.836 43.906 24.906 1 95.75 460 HIS B C 1
ATOM 9300 O O . HIS B 1 460 ? -16.609 44.844 25.141 1 95.75 460 HIS B O 1
ATOM 9306 N N . TYR B 1 461 ? -14.766 43.969 24.047 1 96.25 461 TYR B N 1
ATOM 9307 C CA . TYR B 1 461 ? -14.398 45.281 23.516 1 96.25 461 TYR B CA 1
ATOM 9308 C C . TYR B 1 461 ? -14.75 45.406 22.047 1 96.25 461 TYR B C 1
ATOM 9310 O O . TYR B 1 461 ? -14.586 46.438 21.438 1 96.25 461 TYR B O 1
ATOM 9318 N N . LYS B 1 462 ? -15.148 44.344 21.406 1 94.12 462 LYS B N 1
ATOM 9319 C CA . LYS B 1 462 ? -15.766 44.25 20.078 1 94.12 462 LYS B CA 1
ATOM 9320 C C . LYS B 1 462 ? -14.883 44.906 19.031 1 94.12 462 LYS B C 1
ATOM 9322 O O . LYS B 1 462 ? -13.727 44.531 18.844 1 94.12 462 LYS B O 1
ATOM 9327 N N . ALA B 1 463 ? -15.25 46.094 18.5 1 94.31 463 ALA B N 1
ATOM 9328 C CA . ALA B 1 463 ? -14.57 46.75 17.375 1 94.31 463 ALA B CA 1
ATOM 9329 C C . ALA B 1 463 ? -13.172 47.219 17.781 1 94.31 463 ALA B C 1
ATOM 9331 O O . ALA B 1 463 ? -12.234 47.156 16.984 1 94.31 463 ALA B O 1
ATOM 9332 N N . THR B 1 464 ? -13.023 47.781 18.953 1 96.5 464 THR B N 1
ATOM 9333 C CA . THR B 1 464 ? -11.719 48.219 19.422 1 96.5 464 THR B CA 1
ATOM 9334 C C . THR B 1 464 ? -10.75 47.031 19.516 1 96.5 464 THR B C 1
ATOM 9336 O O . THR B 1 464 ? -9.586 47.156 19.109 1 96.5 464 THR B O 1
ATOM 9339 N N . ALA B 1 465 ? -11.234 46 20.047 1 97 465 ALA B N 1
ATOM 9340 C CA . ALA B 1 465 ? -10.406 44.781 20.141 1 97 465 ALA B CA 1
ATOM 9341 C C . ALA B 1 465 ? -10.016 44.281 18.75 1 97 465 ALA B C 1
ATOM 9343 O O . ALA B 1 465 ? -8.891 43.812 18.547 1 97 465 ALA B O 1
ATOM 9344 N N . PHE B 1 466 ? -10.961 44.281 17.844 1 97.06 466 PHE B N 1
ATOM 9345 C CA . PHE B 1 466 ? -10.695 43.844 16.469 1 97.06 466 PHE B CA 1
ATOM 9346 C C . PHE B 1 466 ? -9.555 44.656 15.859 1 97.06 466 PHE B C 1
ATOM 9348 O O . PHE B 1 466 ? -8.656 44.094 15.234 1 97.06 466 PHE B O 1
ATOM 9355 N N . LYS B 1 467 ? -9.523 45.938 16.062 1 97.25 467 LYS B N 1
ATOM 9356 C CA . LYS B 1 467 ? -8.484 46.812 15.508 1 97.25 467 LYS B CA 1
ATOM 9357 C C . LYS B 1 467 ? -7.141 46.562 16.188 1 97.25 467 LYS B C 1
ATOM 9359 O O . LYS B 1 467 ? -6.105 46.5 15.516 1 97.25 467 LYS B O 1
ATOM 9364 N N . VAL B 1 468 ? -7.172 46.406 17.438 1 97.38 468 VAL B N 1
ATOM 9365 C CA . VAL B 1 468 ? -5.949 46.219 18.219 1 97.38 468 VAL B CA 1
ATOM 9366 C C . VAL B 1 468 ? -5.309 44.875 17.828 1 97.38 468 VAL B C 1
ATOM 9368 O O . VAL B 1 468 ? -4.098 44.812 17.594 1 97.38 468 VAL B O 1
ATOM 9371 N N . VAL B 1 469 ? -6.109 43.844 17.797 1 97.56 469 VAL B N 1
ATOM 9372 C CA . VAL B 1 469 ? -5.609 42.531 17.469 1 97.56 469 VAL B CA 1
ATOM 9373 C C . VAL B 1 469 ? -5.086 42.5 16.031 1 97.56 469 VAL B C 1
ATOM 9375 O O . VAL B 1 469 ? -4.059 41.875 15.742 1 97.56 469 VAL B O 1
ATOM 9378 N N . SER B 1 470 ? -5.746 43.188 15.117 1 97.19 470 SER B N 1
ATOM 9379 C CA . SER B 1 470 ? -5.305 43.25 13.727 1 97.19 470 SER B CA 1
ATOM 9380 C C . SER B 1 470 ? -3.975 44 13.617 1 97.19 470 SER B C 1
ATOM 9382 O O . SER B 1 470 ? -3.1 43.594 12.844 1 97.19 470 SER B O 1
ATOM 9384 N N . LEU B 1 471 ? -3.859 45.062 14.352 1 97.31 471 LEU B N 1
ATOM 9385 C CA . LEU B 1 471 ? -2.615 45.812 14.344 1 97.31 471 LEU B CA 1
ATOM 9386 C C . LEU B 1 471 ? -1.475 45 14.945 1 97.31 471 LEU B C 1
ATOM 9388 O O . LEU B 1 471 ? -0.341 45.062 14.461 1 97.31 471 LEU B O 1
ATOM 9392 N N . ALA B 1 472 ? -1.794 44.312 15.984 1 96.56 472 ALA B N 1
ATOM 9393 C CA . ALA B 1 472 ? -0.796 43.438 16.594 1 96.56 472 ALA B CA 1
ATOM 9394 C C . ALA B 1 472 ? -0.35 42.344 15.609 1 96.56 472 ALA B C 1
ATOM 9396 O O . ALA B 1 472 ? 0.836 42.031 15.531 1 96.56 472 ALA B O 1
ATOM 9397 N N . MET B 1 473 ? -1.279 41.781 14.922 1 97.06 473 MET B N 1
ATOM 9398 C CA . MET B 1 473 ? -0.971 40.781 13.914 1 97.06 473 MET B CA 1
ATOM 9399 C C . MET B 1 473 ? -0.057 41.344 12.836 1 97.06 473 MET B C 1
ATOM 9401 O O . MET B 1 473 ? 0.916 40.688 12.438 1 97.06 473 MET B O 1
ATOM 9405 N N . ALA B 1 474 ? -0.372 42.531 12.383 1 97.5 474 ALA B N 1
ATOM 9406 C CA . ALA B 1 474 ? 0.442 43.188 11.359 1 97.5 474 ALA B CA 1
ATOM 9407 C C . ALA B 1 474 ? 1.856 43.469 11.875 1 97.5 474 ALA B C 1
ATOM 9409 O O . ALA B 1 474 ? 2.828 43.312 11.125 1 97.5 474 ALA B O 1
ATOM 9410 N N . ALA B 1 475 ? 1.919 43.844 13.086 1 97.81 475 ALA B N 1
ATOM 9411 C CA . ALA B 1 475 ? 3.225 44.094 13.688 1 97.81 475 ALA B CA 1
ATOM 9412 C C . ALA B 1 475 ? 4.051 42.812 13.742 1 97.81 475 ALA B C 1
ATOM 9414 O O . ALA B 1 475 ? 5.258 42.844 13.492 1 97.81 475 ALA B O 1
ATOM 9415 N N . ILE B 1 476 ? 3.465 41.719 14.094 1 97.88 476 ILE B N 1
ATOM 9416 C CA . ILE B 1 476 ? 4.16 40.438 14.141 1 97.88 476 ILE B CA 1
ATOM 9417 C C . ILE B 1 476 ? 4.609 40.031 12.734 1 97.88 476 ILE B C 1
ATOM 9419 O O . ILE B 1 476 ? 5.695 39.469 12.555 1 97.88 476 ILE B O 1
ATOM 9423 N N . CYS B 1 477 ? 3.775 40.281 11.734 1 97.62 477 CYS B N 1
ATOM 9424 C CA . CYS B 1 477 ? 4.133 40 10.359 1 97.62 477 CYS B CA 1
ATOM 9425 C C . CYS B 1 477 ? 5.383 40.75 9.938 1 97.62 477 CYS B C 1
ATOM 9427 O O . CYS B 1 477 ? 6.289 40.188 9.328 1 97.62 477 CYS B O 1
ATOM 9429 N N . VAL B 1 478 ? 5.355 42 10.273 1 97.44 478 VAL B N 1
ATOM 9430 C CA . VAL B 1 478 ? 6.508 42.844 9.945 1 97.44 478 VAL B CA 1
ATOM 9431 C C . VAL B 1 478 ? 7.742 42.344 10.695 1 97.44 478 VAL B C 1
ATOM 9433 O O . VAL B 1 478 ? 8.836 42.281 10.133 1 97.44 478 VAL B O 1
ATOM 9436 N N . TYR B 1 479 ? 7.562 42 11.883 1 97.5 479 TYR B N 1
ATOM 9437 C CA . TYR B 1 479 ? 8.656 41.469 12.68 1 97.5 479 TYR B CA 1
ATOM 9438 C C . TYR B 1 479 ? 9.195 40.188 12.078 1 97.5 479 TYR B C 1
ATOM 9440 O O . TYR B 1 479 ? 10.414 39.969 12.008 1 97.5 479 TYR B O 1
ATOM 9448 N N . SER B 1 480 ? 8.344 39.25 11.664 1 96.75 480 SER B N 1
ATOM 9449 C CA . SER B 1 480 ? 8.75 38 11.039 1 96.75 480 SER B CA 1
ATOM 9450 C C . SER B 1 480 ? 9.562 38.25 9.773 1 96.75 480 SER B C 1
ATOM 9452 O O . SER B 1 480 ? 10.555 37.562 9.516 1 96.75 480 SER B O 1
ATOM 9454 N N . GLY B 1 481 ? 9.078 39.25 8.945 1 96.88 481 GLY B N 1
ATOM 9455 C CA . GLY B 1 481 ? 9.852 39.625 7.777 1 96.88 481 GLY B CA 1
ATOM 9456 C C . GLY B 1 481 ? 11.227 40.156 8.125 1 96.88 481 GLY B C 1
ATOM 9457 O O . GLY B 1 481 ? 12.219 39.812 7.469 1 96.88 481 GLY B O 1
ATOM 9458 N N . TRP B 1 482 ? 11.242 40.906 9.148 1 97 482 TRP B N 1
ATOM 9459 C CA . TRP B 1 482 ? 12.5 41.5 9.586 1 97 482 TRP B CA 1
ATOM 9460 C C . TRP B 1 482 ? 13.477 40.438 10.055 1 97 482 TRP B C 1
ATOM 9462 O O . TRP B 1 482 ? 14.68 40.5 9.789 1 97 482 TRP B O 1
ATOM 9472 N N . VAL B 1 483 ? 13.039 39.438 10.742 1 96.56 483 VAL B N 1
ATOM 9473 C CA . VAL B 1 483 ? 13.891 38.344 11.219 1 96.56 483 VAL B CA 1
ATOM 9474 C C . VAL B 1 483 ? 14.484 37.594 10.031 1 96.56 483 VAL B C 1
ATOM 9476 O O . VAL B 1 483 ? 15.672 37.25 10.039 1 96.56 483 VAL B O 1
ATOM 9479 N N . ILE B 1 484 ? 13.711 37.344 9.023 1 95.25 484 ILE B N 1
ATOM 9480 C CA . ILE B 1 484 ? 14.203 36.688 7.816 1 95.25 484 ILE B CA 1
ATOM 9481 C C . ILE B 1 484 ? 15.273 37.562 7.156 1 95.25 484 ILE B C 1
ATOM 9483 O O . ILE B 1 484 ? 16.328 37.031 6.758 1 95.25 484 ILE B O 1
ATOM 9487 N N . TYR B 1 485 ? 15.031 38.844 7.113 1 95.25 485 TYR B N 1
ATOM 9488 C CA . TYR B 1 485 ? 15.961 39.75 6.469 1 95.25 485 TYR B CA 1
ATOM 9489 C C . TYR B 1 485 ? 17.25 39.875 7.27 1 95.25 485 TYR B C 1
ATOM 9491 O O . TYR B 1 485 ? 18.344 39.812 6.703 1 95.25 485 TYR B O 1
ATOM 9499 N N . SER B 1 486 ? 17.172 40 8.508 1 95.69 486 SER B N 1
ATOM 9500 C CA . SER B 1 486 ? 18.328 40.219 9.367 1 95.69 486 SER B CA 1
ATOM 9501 C C . SER B 1 486 ? 19.188 38.969 9.5 1 95.69 486 SER B C 1
ATOM 9503 O O . SER B 1 486 ? 20.422 39.062 9.602 1 95.69 486 SER B O 1
ATOM 9505 N N . LYS B 1 487 ? 18.625 37.781 9.469 1 94.69 487 LYS B N 1
ATOM 9506 C CA . LYS B 1 487 ? 19.359 36.531 9.68 1 94.69 487 LYS B CA 1
ATOM 9507 C C . LYS B 1 487 ? 19.594 35.812 8.367 1 94.69 487 LYS B C 1
ATOM 9509 O O . LYS B 1 487 ? 20.156 34.719 8.352 1 94.69 487 LYS B O 1
ATOM 9514 N N . ASN B 1 488 ? 19.141 36.344 7.305 1 92.81 488 ASN B N 1
ATOM 9515 C CA . ASN B 1 488 ? 19.281 35.719 5.98 1 92.81 488 ASN B CA 1
ATOM 9516 C C . ASN B 1 488 ? 18.672 34.344 5.93 1 92.81 488 ASN B C 1
ATOM 9518 O O . ASN B 1 488 ? 19.312 33.375 5.484 1 92.81 488 ASN B O 1
ATOM 9522 N N . LEU B 1 489 ? 17.484 34.312 6.484 1 93.94 489 LEU B N 1
ATOM 9523 C CA . LEU B 1 489 ? 16.75 33.062 6.488 1 93.94 489 LEU B CA 1
ATOM 9524 C C . LEU B 1 489 ? 15.938 32.906 5.211 1 93.94 489 LEU B C 1
ATOM 9526 O O . LEU B 1 489 ? 15.922 33.781 4.359 1 93.94 489 LEU B O 1
ATOM 9530 N N . VAL B 1 490 ? 15.391 31.75 5.039 1 89.06 490 VAL B N 1
ATOM 9531 C CA . VAL B 1 490 ? 14.602 31.469 3.838 1 89.06 490 VAL B CA 1
ATOM 9532 C C . VAL B 1 490 ? 13.148 31.219 4.223 1 89.06 490 VAL B C 1
ATOM 9534 O O . VAL B 1 490 ? 12.867 30.609 5.254 1 89.06 490 VAL B O 1
ATOM 9537 N N . ALA B 1 491 ? 12.266 31.734 3.414 1 86.56 491 ALA B N 1
ATOM 9538 C CA . ALA B 1 491 ? 10.836 31.484 3.607 1 86.56 491 ALA B CA 1
ATOM 9539 C C . ALA B 1 491 ? 10.391 30.25 2.842 1 86.56 491 ALA B C 1
ATOM 9541 O O . ALA B 1 491 ? 9.484 29.531 3.277 1 86.56 491 ALA B O 1
ATOM 9542 N N . VAL B 1 492 ? 10.938 29.984 1.698 1 82.06 492 VAL B N 1
ATOM 9543 C CA . VAL B 1 492 ? 10.68 28.828 0.844 1 82.06 492 VAL B CA 1
ATOM 9544 C C . VAL B 1 492 ? 12.008 28.203 0.419 1 82.06 492 VAL B C 1
ATOM 9546 O O . VAL B 1 492 ? 12.961 28.906 0.104 1 82.06 492 VAL B O 1
ATOM 9549 N N . ALA B 1 493 ? 11.984 26.875 0.518 1 78.44 493 ALA B N 1
ATOM 9550 C CA . ALA B 1 493 ? 13.203 26.172 0.123 1 78.44 493 ALA B CA 1
ATOM 9551 C C . ALA B 1 493 ? 13.5 26.391 -1.36 1 78.44 493 ALA B C 1
ATOM 9553 O O . ALA B 1 493 ? 12.586 26.375 -2.188 1 78.44 493 ALA B O 1
ATOM 9554 N N . TYR B 1 494 ? 14.719 26.797 -1.665 1 77.38 494 TYR B N 1
ATOM 9555 C CA . TYR B 1 494 ? 15.117 26.984 -3.057 1 77.38 494 TYR B CA 1
ATOM 9556 C C . TYR B 1 494 ? 16.109 25.906 -3.482 1 77.38 494 TYR B C 1
ATOM 9558 O O . TYR B 1 494 ? 16.688 25.219 -2.639 1 77.38 494 TYR B O 1
ATOM 9566 N N . HIS B 1 495 ? 16.219 25.781 -4.75 1 73.38 495 HIS B N 1
ATOM 9567 C CA . HIS B 1 495 ? 17.125 24.781 -5.309 1 73.38 495 HIS B CA 1
ATOM 9568 C C . HIS B 1 495 ? 18.562 25.062 -4.887 1 73.38 495 HIS B C 1
ATOM 9570 O O . HIS B 1 495 ? 19.078 26.172 -5.062 1 73.38 495 HIS B O 1
ATOM 9576 N N . GLY B 1 496 ? 19.156 24.125 -4.246 1 68.94 496 GLY B N 1
ATOM 9577 C CA . GLY B 1 496 ? 20.547 24.25 -3.846 1 68.94 496 GLY B CA 1
ATOM 9578 C C . GLY B 1 496 ? 20.719 24.797 -2.441 1 68.94 496 GLY B C 1
ATOM 9579 O O . GLY B 1 496 ? 21.844 25.109 -2.02 1 68.94 496 GLY B O 1
ATOM 9580 N N . ILE B 1 497 ? 19.672 24.875 -1.73 1 77.12 497 ILE B N 1
ATOM 9581 C CA . ILE B 1 497 ? 19.734 25.422 -0.379 1 77.12 497 ILE B CA 1
ATOM 9582 C C . ILE B 1 497 ? 20.562 24.5 0.511 1 77.12 497 ILE B C 1
ATOM 9584 O O . ILE B 1 497 ? 20.531 23.266 0.353 1 77.12 497 ILE B O 1
ATOM 9588 N N . ALA B 1 498 ? 21.312 25.156 1.37 1 72.5 498 ALA B N 1
ATOM 9589 C CA . ALA B 1 498 ? 22.062 24.391 2.361 1 72.5 498 ALA B CA 1
ATOM 9590 C C . ALA B 1 498 ? 21.109 23.781 3.402 1 72.5 498 ALA B C 1
ATOM 9592 O O . ALA B 1 498 ? 20.156 24.438 3.832 1 72.5 498 ALA B O 1
ATOM 9593 N N . PHE B 1 499 ? 21.406 22.609 3.799 1 73.5 499 PHE B N 1
ATOM 9594 C CA . PHE B 1 499 ? 20.547 21.891 4.727 1 73.5 499 PHE B CA 1
ATOM 9595 C C . PHE B 1 499 ? 20.453 22.625 6.062 1 73.5 499 PHE B C 1
ATOM 9597 O O . PHE B 1 499 ? 19.375 22.75 6.637 1 73.5 499 PHE B O 1
ATOM 9604 N N . ASP B 1 500 ? 21.562 23.125 6.52 1 76.19 500 ASP B N 1
ATOM 9605 C CA . ASP B 1 500 ? 21.594 23.797 7.812 1 76.19 500 ASP B CA 1
ATOM 9606 C C . ASP B 1 500 ? 20.766 25.094 7.777 1 76.19 500 ASP B C 1
ATOM 9608 O O . ASP B 1 500 ? 20.125 25.453 8.766 1 76.19 500 ASP B O 1
ATOM 9612 N N . LEU B 1 501 ? 20.891 25.719 6.656 1 83.81 501 LEU B N 1
ATOM 9613 C CA . LEU B 1 501 ? 20.109 26.938 6.508 1 83.81 501 LEU B CA 1
ATOM 9614 C C . LEU B 1 501 ? 18.609 26.625 6.473 1 83.81 501 LEU B C 1
ATOM 9616 O O . LEU B 1 501 ? 17.812 27.375 7.031 1 83.81 501 LEU B O 1
ATOM 9620 N N . ALA B 1 502 ? 18.297 25.562 5.832 1 82.75 502 ALA B N 1
ATOM 9621 C CA . ALA B 1 502 ? 16.906 25.141 5.781 1 82.75 502 ALA B CA 1
ATOM 9622 C C . ALA B 1 502 ? 16.375 24.828 7.176 1 82.75 502 ALA B C 1
ATOM 9624 O O . ALA B 1 502 ? 15.289 25.25 7.551 1 82.75 502 ALA B O 1
ATOM 9625 N N . ILE B 1 503 ? 17.172 24.172 8 1 85.31 503 ILE B N 1
ATOM 9626 C CA . ILE B 1 503 ? 16.766 23.781 9.352 1 85.31 503 ILE B CA 1
ATOM 9627 C C . ILE B 1 503 ? 16.672 25.016 10.242 1 85.31 503 ILE B C 1
ATOM 9629 O O . ILE B 1 503 ? 15.719 25.156 11 1 85.31 503 ILE B O 1
ATOM 9633 N N . GLU B 1 504 ? 17.625 25.859 10.094 1 89.56 504 GLU B N 1
ATOM 9634 C CA . GLU B 1 504 ? 17.594 27.078 10.883 1 89.56 504 GLU B CA 1
ATOM 9635 C C . GLU B 1 504 ? 16.375 27.922 10.562 1 89.56 504 GLU B C 1
ATOM 9637 O O . GLU B 1 504 ? 15.766 28.516 11.461 1 89.56 504 GLU B O 1
ATOM 9642 N N . SER B 1 505 ? 16.062 27.953 9.352 1 90.56 505 SER B N 1
ATOM 9643 C CA . SER B 1 505 ? 14.883 28.719 8.938 1 90.56 505 SER B CA 1
ATOM 9644 C C . SER B 1 505 ? 13.609 28.109 9.516 1 90.56 505 SER B C 1
ATOM 9646 O O . SER B 1 505 ? 12.719 28.844 9.953 1 90.56 505 SER B O 1
ATOM 9648 N N . VAL B 1 506 ? 13.531 26.844 9.555 1 90.44 506 VAL B N 1
ATOM 9649 C CA . VAL B 1 506 ? 12.359 26.156 10.109 1 90.44 506 VAL B CA 1
ATOM 9650 C C . VAL B 1 506 ? 12.297 26.375 11.617 1 90.44 506 VAL B C 1
ATOM 9652 O O . VAL B 1 506 ? 11.219 26.578 12.18 1 90.44 506 VAL B O 1
ATOM 9655 N N . ASP B 1 507 ? 13.391 26.406 12.242 1 93.19 507 ASP B N 1
ATOM 9656 C CA . ASP B 1 507 ? 13.453 26.609 13.688 1 93.19 507 ASP B CA 1
ATOM 9657 C C . ASP B 1 507 ? 12.891 27.969 14.078 1 93.19 507 ASP B C 1
ATOM 9659 O O . ASP B 1 507 ? 12.164 28.078 15.062 1 93.19 507 ASP B O 1
ATOM 9663 N N . HIS B 1 508 ? 13.141 28.875 13.234 1 91.12 508 HIS B N 1
ATOM 9664 C CA . HIS B 1 508 ? 12.695 30.234 13.562 1 91.12 508 HIS B CA 1
ATOM 9665 C C . HIS B 1 508 ? 11.258 30.453 13.094 1 91.12 508 HIS B C 1
ATOM 9667 O O . HIS B 1 508 ? 10.445 31.016 13.836 1 91.12 508 HIS B O 1
ATOM 9673 N N . MET B 1 509 ? 10.961 29.938 11.961 1 90.19 509 MET B N 1
ATOM 9674 C CA . MET B 1 509 ? 9.711 30.359 11.336 1 90.19 509 MET B CA 1
ATOM 9675 C C . MET B 1 509 ? 8.586 29.391 11.641 1 90.19 509 MET B C 1
ATOM 9677 O O . MET B 1 509 ? 7.41 29.766 11.633 1 90.19 509 MET B O 1
ATOM 9681 N N . TYR B 1 510 ? 8.945 28.156 11.961 1 89.5 510 TYR B N 1
ATOM 9682 C CA . TYR B 1 510 ? 7.891 27.156 12.125 1 89.5 510 TYR B CA 1
ATOM 9683 C C . TYR B 1 510 ? 7.809 26.688 13.57 1 89.5 510 TYR B C 1
ATOM 9685 O O . TYR B 1 510 ? 6.727 26.344 14.062 1 89.5 510 TYR B O 1
ATOM 9693 N N . LEU B 1 511 ? 8.914 26.688 14.234 1 93.81 511 LEU B N 1
ATOM 9694 C CA . LEU B 1 511 ? 8.914 26.125 15.586 1 93.81 511 LEU B CA 1
ATOM 9695 C C . LEU B 1 511 ? 8.586 27.203 16.609 1 93.81 511 LEU B C 1
ATOM 9697 O O . LEU B 1 511 ? 8.055 26.906 17.688 1 93.81 511 LEU B O 1
ATOM 9701 N N . ASN B 1 512 ? 8.922 28.422 16.266 1 93.81 512 ASN B N 1
ATOM 9702 C CA . ASN B 1 512 ? 8.609 29.547 17.141 1 93.81 512 ASN B CA 1
ATOM 9703 C C . ASN B 1 512 ? 7.168 30.016 16.969 1 93.81 512 ASN B C 1
ATOM 9705 O O . ASN B 1 512 ? 6.809 30.531 15.914 1 93.81 512 ASN B O 1
ATOM 9709 N N . PRO B 1 513 ? 6.352 29.891 18.016 1 94.25 513 PRO B N 1
ATOM 9710 C CA . PRO B 1 513 ? 4.93 30.203 17.906 1 94.25 513 PRO B CA 1
ATOM 9711 C C . PRO B 1 513 ? 4.676 31.672 17.562 1 94.25 513 PRO B C 1
ATOM 9713 O O . PRO B 1 513 ? 3.643 32 16.969 1 94.25 513 PRO B O 1
ATOM 9716 N N . ILE B 1 514 ? 5.598 32.562 17.844 1 94.44 514 ILE B N 1
ATOM 9717 C CA . ILE B 1 514 ? 5.406 33.969 17.594 1 94.44 514 ILE B CA 1
ATOM 9718 C C . ILE B 1 514 ? 5.238 34.219 16.094 1 94.44 514 ILE B C 1
ATOM 9720 O O . ILE B 1 514 ? 4.395 35 15.68 1 94.44 514 ILE B O 1
ATOM 9724 N N . HIS B 1 515 ? 5.965 33.5 15.352 1 94 515 HIS B N 1
ATOM 9725 C CA . HIS B 1 515 ? 5.938 33.719 13.906 1 94 515 HIS B CA 1
ATOM 9726 C C . HIS B 1 515 ? 4.793 32.938 13.258 1 94 515 HIS B C 1
ATOM 9728 O O . HIS B 1 515 ? 4.512 33.125 12.07 1 94 515 HIS B O 1
ATOM 9734 N N . ARG B 1 516 ? 4.086 32.156 14.047 1 94.19 516 ARG B N 1
ATOM 9735 C CA . ARG B 1 516 ? 2.961 31.391 13.531 1 94.19 516 ARG B CA 1
ATOM 9736 C C . ARG B 1 516 ? 1.632 31.984 13.984 1 94.19 516 ARG B C 1
ATOM 9738 O O . ARG B 1 516 ? 0.569 31.578 13.516 1 94.19 516 ARG B O 1
ATOM 9745 N N . LEU B 1 517 ? 1.638 32.969 14.742 1 96.38 517 LEU B N 1
ATOM 9746 C CA . LEU B 1 517 ? 0.455 33.562 15.352 1 96.38 517 LEU B CA 1
ATOM 9747 C C . LEU B 1 517 ? -0.397 34.281 14.305 1 96.38 517 LEU B C 1
ATOM 9749 O O . LEU B 1 517 ? -1.628 34.25 14.383 1 96.38 517 LEU B O 1
ATOM 9753 N N . PRO B 1 518 ? 0.231 34.875 13.305 1 96.94 518 PRO B N 1
ATOM 9754 C CA . PRO B 1 518 ? -0.583 35.688 12.391 1 96.94 518 PRO B CA 1
ATOM 9755 C C . PRO B 1 518 ? -1.682 34.875 11.711 1 96.94 518 PRO B C 1
ATOM 9757 O O . PRO B 1 518 ? -2.857 35.25 11.781 1 96.94 518 PRO B O 1
ATOM 9760 N N . PRO B 1 519 ? -1.371 33.719 11.094 1 96.62 519 PRO B N 1
ATOM 9761 C CA . PRO B 1 519 ? -2.484 32.969 10.531 1 96.62 519 PRO B CA 1
ATOM 9762 C C . PRO B 1 519 ? -3.492 32.531 11.594 1 96.62 519 PRO B C 1
ATOM 9764 O O . PRO B 1 519 ? -4.691 32.438 11.312 1 96.62 519 PRO B O 1
ATOM 9767 N N . TYR B 1 520 ? -3.082 32.25 12.758 1 97.56 520 TYR B N 1
ATOM 9768 C CA . TYR B 1 520 ? -3.959 31.875 13.859 1 97.56 520 TYR B CA 1
ATOM 9769 C C . TYR B 1 520 ? -4.91 33.031 14.211 1 97.56 520 TYR B C 1
ATOM 9771 O O . TYR B 1 520 ? -6.109 32.812 14.398 1 97.56 520 TYR B O 1
ATOM 9779 N N . ILE B 1 521 ? -4.363 34.188 14.258 1 97.81 521 ILE B N 1
ATOM 9780 C CA . ILE B 1 521 ? -5.152 35.375 14.586 1 97.81 521 ILE B CA 1
ATOM 9781 C C . ILE B 1 521 ? -6.16 35.656 13.477 1 97.81 521 ILE B C 1
ATOM 9783 O O . ILE B 1 521 ? -7.301 36.031 13.75 1 97.81 521 ILE B O 1
ATOM 9787 N N . VAL B 1 522 ? -5.742 35.469 12.258 1 97.88 522 VAL B N 1
ATOM 9788 C CA . VAL B 1 522 ? -6.68 35.594 11.148 1 97.88 522 VAL B CA 1
ATOM 9789 C C . VAL B 1 522 ? -7.879 34.688 11.352 1 97.88 522 VAL B C 1
ATOM 9791 O O . VAL B 1 522 ? -9.023 35.094 11.125 1 97.88 522 VAL B O 1
ATOM 9794 N N . GLY B 1 523 ? -7.629 33.5 11.789 1 98.12 523 GLY B N 1
ATOM 9795 C CA . GLY B 1 523 ? -8.703 32.562 12.078 1 98.12 523 GLY B CA 1
ATOM 9796 C C . GLY B 1 523 ? -9.617 33.031 13.195 1 98.12 523 GLY B C 1
ATOM 9797 O O . GLY B 1 523 ? -10.844 32.969 13.07 1 98.12 523 GLY B O 1
ATOM 9798 N N . VAL B 1 524 ? -9.047 33.562 14.211 1 97.81 524 VAL B N 1
ATOM 9799 C CA . VAL B 1 524 ? -9.82 34.062 15.352 1 97.81 524 VAL B CA 1
ATOM 9800 C C . VAL B 1 524 ? -10.703 35.219 14.914 1 97.81 524 VAL B C 1
ATOM 9802 O O . VAL B 1 524 ? -11.875 35.281 15.281 1 97.81 524 VAL B O 1
ATOM 9805 N N . LEU B 1 525 ? -10.148 36.094 14.125 1 97.56 525 LEU B N 1
ATOM 9806 C CA . LEU B 1 525 ? -10.883 37.25 13.641 1 97.56 525 LEU B CA 1
ATOM 9807 C C . LEU B 1 525 ? -12.031 36.812 12.727 1 97.56 525 LEU B C 1
ATOM 9809 O O . LEU B 1 525 ? -13.102 37.438 12.734 1 97.56 525 LEU B O 1
ATOM 9813 N N . LEU B 1 526 ? -11.75 35.812 11.953 1 97.31 526 LEU B N 1
ATOM 9814 C CA . LEU B 1 526 ? -12.82 35.312 11.117 1 97.31 526 LEU B CA 1
ATOM 9815 C C . LEU B 1 526 ? -13.961 34.75 11.961 1 97.31 526 LEU B C 1
ATOM 9817 O O . LEU B 1 526 ? -15.133 34.906 11.625 1 97.31 526 LEU B O 1
ATOM 9821 N N . GLY B 1 527 ? -13.594 34.031 13.023 1 96.5 527 GLY B N 1
ATOM 9822 C CA . GLY B 1 527 ? -14.625 33.531 13.938 1 96.5 527 GLY B CA 1
ATOM 9823 C C . GLY B 1 527 ? -15.492 34.656 14.477 1 96.5 527 GLY B C 1
ATOM 9824 O O . GLY B 1 527 ? -16.703 34.5 14.594 1 96.5 527 GLY B O 1
ATOM 9825 N N . TYR B 1 528 ? -14.914 35.75 14.742 1 95.75 528 TYR B N 1
ATOM 9826 C CA . TYR B 1 528 ? -15.633 36.906 15.203 1 95.75 528 TYR B CA 1
ATOM 9827 C C . TYR B 1 528 ? -16.562 37.438 14.125 1 95.75 528 TYR B C 1
ATOM 9829 O O . TYR B 1 528 ? -17.719 37.781 14.406 1 95.75 528 TYR B O 1
ATOM 9837 N N . VAL B 1 529 ? -16.094 37.5 12.93 1 94.81 529 VAL B N 1
ATOM 9838 C CA . VAL B 1 529 ? -16.875 38 11.812 1 94.81 529 VAL B CA 1
ATOM 9839 C C . VAL B 1 529 ? -18.078 37.094 11.57 1 94.81 529 VAL B C 1
ATOM 9841 O O . VAL B 1 529 ? -19.188 37.562 11.32 1 94.81 529 VAL B O 1
ATOM 9844 N N . LEU B 1 530 ? -17.891 35.844 11.641 1 93.94 530 LEU B N 1
ATOM 9845 C CA . LEU B 1 530 ? -18.969 34.875 11.422 1 93.94 530 LEU B CA 1
ATOM 9846 C C . LEU B 1 530 ? -20.016 35 12.523 1 93.94 530 LEU B C 1
ATOM 9848 O O . LEU B 1 530 ? -21.219 34.844 12.266 1 93.94 530 LEU B O 1
ATOM 9852 N N . HIS B 1 531 ? -19.578 35.219 13.703 1 89.88 531 HIS B N 1
ATOM 9853 C CA . HIS B 1 531 ? -20.5 35.406 14.82 1 89.88 531 HIS B CA 1
ATOM 9854 C C . HIS B 1 531 ? -21.359 36.656 14.602 1 89.88 531 HIS B C 1
ATOM 9856 O O . HIS B 1 531 ? -22.578 36.625 14.852 1 89.88 531 HIS B O 1
ATOM 9862 N N . HIS B 1 532 ? -20.75 37.656 14.172 1 87.94 532 HIS B N 1
ATOM 9863 C CA . HIS B 1 532 ? -21.484 38.906 13.922 1 87.94 532 HIS B CA 1
ATOM 9864 C C . HIS B 1 532 ? -22.453 38.75 12.75 1 87.94 532 HIS B C 1
ATOM 9866 O O . HIS B 1 532 ? -23.516 39.375 12.727 1 87.94 532 HIS B O 1
ATOM 9872 N N . TYR B 1 533 ? -22.031 38.031 11.797 1 86.31 533 TYR B N 1
ATOM 9873 C CA . TYR B 1 533 ? -22.906 37.75 10.656 1 86.31 533 TYR B CA 1
ATOM 9874 C C . TYR B 1 533 ? -24.156 37.031 11.086 1 86.31 533 TYR B C 1
ATOM 9876 O O . TYR B 1 533 ? -25.25 37.281 10.547 1 86.31 533 TYR B O 1
ATOM 9884 N N . LYS B 1 534 ? -24.047 36.125 11.93 1 83.69 534 LYS B N 1
ATOM 9885 C CA . LYS B 1 534 ? -25.203 35.375 12.43 1 83.69 534 LYS B CA 1
ATOM 9886 C C . LYS B 1 534 ? -26.234 36.312 13.047 1 83.69 534 LYS B C 1
ATOM 9888 O O . LYS B 1 534 ? -27.438 36.094 12.922 1 83.69 534 LYS B O 1
ATOM 9893 N N . THR B 1 535 ? -25.812 37.375 13.602 1 81.69 535 THR B N 1
ATOM 9894 C CA . THR B 1 535 ? -26.703 38.344 14.266 1 81.69 535 THR B CA 1
ATOM 9895 C C . THR B 1 535 ? -27.266 39.344 13.258 1 81.69 535 THR B C 1
ATOM 9897 O O . THR B 1 535 ? -28.406 39.781 13.383 1 81.69 535 THR B O 1
ATOM 9900 N N . ARG B 1 536 ? -26.375 39.594 12.25 1 87.5 536 ARG B N 1
ATOM 9901 C CA . ARG B 1 536 ? -26.781 40.531 11.211 1 87.5 536 ARG B CA 1
ATOM 9902 C C . ARG B 1 536 ? -26.422 40 9.828 1 87.5 536 ARG B C 1
ATOM 9904 O O . ARG B 1 536 ? -25.391 40.406 9.266 1 87.5 536 ARG B O 1
ATOM 9911 N N . PRO B 1 537 ? -27.25 39.156 9.273 1 87.12 537 PRO B N 1
ATOM 9912 C CA . PRO B 1 537 ? -26.922 38.562 7.977 1 87.12 537 PRO B CA 1
ATOM 9913 C C . PRO B 1 537 ? -26.859 39.594 6.844 1 87.12 537 PRO B C 1
ATOM 9915 O O . PRO B 1 537 ? -27.703 40.5 6.793 1 87.12 537 PRO B O 1
ATOM 9918 N N . ILE B 1 538 ? -25.828 39.531 6.18 1 85.06 538 ILE B N 1
ATOM 9919 C CA . ILE B 1 538 ? -25.656 40.438 5.039 1 85.06 538 ILE B CA 1
ATOM 9920 C C . ILE B 1 538 ? -25.656 39.625 3.744 1 85.06 538 ILE B C 1
ATOM 9922 O O . ILE B 1 538 ? -25.078 38.531 3.68 1 85.06 538 ILE B O 1
ATOM 9926 N N . LYS B 1 539 ? -26.422 40.094 2.791 1 89.12 539 LYS B N 1
ATOM 9927 C CA . LYS B 1 539 ? -26.406 39.5 1.468 1 89.12 539 LYS B CA 1
ATOM 9928 C C . LYS B 1 539 ? -25.484 40.25 0.518 1 89.12 539 LYS B C 1
ATOM 9930 O O . LYS B 1 539 ? -25.656 41.438 0.312 1 89.12 539 LYS B O 1
ATOM 9935 N N . LEU B 1 540 ? -24.531 39.562 0.047 1 91.5 540 LEU B N 1
ATOM 9936 C CA . LEU B 1 540 ? -23.594 40.188 -0.875 1 91.5 540 LEU B CA 1
ATOM 9937 C C . LEU B 1 540 ? -24.172 40.25 -2.281 1 91.5 540 LEU B C 1
ATOM 9939 O O . LEU B 1 540 ? -24.906 39.375 -2.709 1 91.5 540 LEU B O 1
ATOM 9943 N N . SER B 1 541 ? -23.875 41.375 -2.963 1 93.25 541 SER B N 1
ATOM 9944 C CA . SER B 1 541 ? -24.297 41.531 -4.352 1 93.25 541 SER B CA 1
ATOM 9945 C C . SER B 1 541 ? -23.5 40.625 -5.273 1 93.25 541 SER B C 1
ATOM 9947 O O . SER B 1 541 ? -22.438 40.125 -4.891 1 93.25 541 SER B O 1
ATOM 9949 N N . GLN B 1 542 ? -24 40.375 -6.426 1 92.25 542 GLN B N 1
ATOM 9950 C CA . GLN B 1 542 ? -23.312 39.531 -7.398 1 92.25 542 GLN B CA 1
ATOM 9951 C C . GLN B 1 542 ? -21.938 40.125 -7.766 1 92.25 542 GLN B C 1
ATOM 9953 O O . GLN B 1 542 ? -20.984 39.375 -7.973 1 92.25 542 GLN B O 1
ATOM 9958 N N . LEU B 1 543 ? -21.953 41.406 -7.84 1 94.44 543 LEU B N 1
ATOM 9959 C CA . LEU B 1 543 ? -20.688 42.062 -8.156 1 94.44 543 LEU B CA 1
ATOM 9960 C C . LEU B 1 543 ? -19.672 41.875 -7.039 1 94.44 543 LEU B C 1
ATOM 9962 O O . LEU B 1 543 ? -18.484 41.656 -7.305 1 94.44 543 LEU B O 1
ATOM 9966 N N . GLN B 1 544 ? -20.109 41.938 -5.852 1 94.69 544 GLN B N 1
ATOM 9967 C CA . GLN B 1 544 ? -19.219 41.719 -4.711 1 94.69 544 GLN B CA 1
ATOM 9968 C C . GLN B 1 544 ? -18.703 40.281 -4.676 1 94.69 544 GLN B C 1
ATOM 9970 O O . GLN B 1 544 ? -17.547 40.062 -4.332 1 94.69 544 GLN B O 1
ATOM 9975 N N . LEU B 1 545 ? -19.547 39.406 -5.008 1 94.56 545 LEU B N 1
ATOM 9976 C CA . LEU B 1 545 ? -19.156 38 -5.035 1 94.56 545 LEU B CA 1
ATOM 9977 C C . LEU B 1 545 ? -18.109 37.75 -6.113 1 94.56 545 LEU B C 1
ATOM 9979 O O . LEU B 1 545 ? -17.109 37.062 -5.867 1 94.56 545 LEU B O 1
ATOM 9983 N N . ILE B 1 546 ? -18.359 38.312 -7.27 1 95.5 546 ILE B N 1
ATOM 9984 C CA . ILE B 1 546 ? -17.422 38.125 -8.375 1 95.5 546 ILE B CA 1
ATOM 9985 C C . ILE B 1 546 ? -16.078 38.75 -8.031 1 95.5 546 ILE B C 1
ATOM 9987 O O . ILE B 1 546 ? -15.023 38.156 -8.258 1 95.5 546 ILE B O 1
ATOM 9991 N N . LEU B 1 547 ? -16.125 39.938 -7.473 1 96 547 LEU B N 1
ATOM 9992 C CA . LEU B 1 547 ? -14.906 40.625 -7.082 1 96 547 LEU B CA 1
ATOM 9993 C C . LEU B 1 547 ? -14.172 39.844 -5.996 1 96 547 LEU B C 1
ATOM 9995 O O . LEU B 1 547 ? -12.938 39.75 -6.008 1 96 547 LEU B O 1
ATOM 9999 N N . GLY B 1 548 ? -14.914 39.344 -5.086 1 95.94 548 GLY B N 1
ATOM 10000 C CA . GLY B 1 548 ? -14.312 38.531 -4.047 1 95.94 548 GLY B CA 1
ATOM 10001 C C . GLY B 1 548 ? -13.617 37.281 -4.598 1 95.94 548 GLY B C 1
ATOM 10002 O O . GLY B 1 548 ? -12.5 36.969 -4.176 1 95.94 548 GLY B O 1
ATOM 10003 N N . HIS B 1 549 ? -14.211 36.656 -5.566 1 95.81 549 HIS B N 1
ATOM 10004 C CA . HIS B 1 549 ? -13.625 35.5 -6.195 1 95.81 549 HIS B CA 1
ATOM 10005 C C . HIS B 1 549 ? -12.344 35.844 -6.949 1 95.81 549 HIS B C 1
ATOM 10007 O O . HIS B 1 549 ? -11.359 35.125 -6.895 1 95.81 549 HIS B O 1
ATOM 10013 N N . ILE B 1 550 ? -12.406 36.906 -7.617 1 97.31 550 ILE B N 1
ATOM 10014 C CA . ILE B 1 550 ? -11.25 37.344 -8.406 1 97.31 550 ILE B CA 1
ATOM 10015 C C . ILE B 1 550 ? -10.094 37.688 -7.473 1 97.31 550 ILE B C 1
ATOM 10017 O O . ILE B 1 550 ? -8.953 37.312 -7.707 1 97.31 550 ILE B O 1
ATOM 10021 N N . LEU B 1 551 ? -10.406 38.438 -6.43 1 97.12 551 LEU B N 1
ATOM 10022 C CA . LEU B 1 551 ? -9.375 38.812 -5.473 1 97.12 551 LEU B CA 1
ATOM 10023 C C . LEU B 1 551 ? -8.789 37.594 -4.777 1 97.12 551 LEU B C 1
ATOM 10025 O O . LEU B 1 551 ? -7.582 37.531 -4.523 1 97.12 551 LEU B O 1
ATOM 10029 N N . ALA B 1 552 ? -9.594 36.688 -4.438 1 97.19 552 ALA B N 1
ATOM 10030 C CA . ALA B 1 552 ? -9.125 35.469 -3.814 1 97.19 552 ALA B CA 1
ATOM 10031 C C . ALA B 1 552 ? -8.227 34.688 -4.766 1 97.19 552 ALA B C 1
ATOM 10033 O O . ALA B 1 552 ? -7.223 34.094 -4.34 1 97.19 552 ALA B O 1
ATOM 10034 N N . ALA B 1 553 ? -8.594 34.625 -6.02 1 97 553 ALA B N 1
ATOM 10035 C CA . ALA B 1 553 ? -7.789 33.938 -7.012 1 97 553 ALA B CA 1
ATOM 10036 C C . ALA B 1 553 ? -6.426 34.594 -7.18 1 97 553 ALA B C 1
ATOM 10038 O O . ALA B 1 553 ? -5.406 33.906 -7.293 1 97 553 ALA B O 1
ATOM 10039 N N . ILE B 1 554 ? -6.453 35.844 -7.203 1 96.81 554 ILE B N 1
ATOM 10040 C CA . ILE B 1 554 ? -5.207 36.594 -7.32 1 96.81 554 ILE B CA 1
ATOM 10041 C C . ILE B 1 554 ? -4.34 36.344 -6.086 1 96.81 554 ILE B C 1
ATOM 10043 O O . ILE B 1 554 ? -3.137 36.125 -6.199 1 96.81 554 ILE B O 1
ATOM 10047 N N . ALA B 1 555 ? -4.934 36.406 -4.969 1 96.94 555 ALA B N 1
ATOM 10048 C CA . ALA B 1 555 ? -4.215 36.188 -3.721 1 96.94 555 ALA B CA 1
ATOM 10049 C C . ALA B 1 555 ? -3.645 34.75 -3.68 1 96.94 555 ALA B C 1
ATOM 10051 O O . ALA B 1 555 ? -2.514 34.562 -3.232 1 96.94 555 ALA B O 1
ATOM 10052 N N . ALA B 1 556 ? -4.406 33.812 -4.102 1 94.69 556 ALA B N 1
ATOM 10053 C CA . ALA B 1 556 ? -3.945 32.438 -4.148 1 94.69 556 ALA B CA 1
ATOM 10054 C C . ALA B 1 556 ? -2.758 32.281 -5.094 1 94.69 556 ALA B C 1
ATOM 10056 O O . ALA B 1 556 ? -1.779 31.594 -4.77 1 94.69 556 ALA B O 1
ATOM 10057 N N . TYR B 1 557 ? -2.875 32.906 -6.199 1 92.38 557 TYR B N 1
ATOM 10058 C CA . TYR B 1 557 ? -1.807 32.844 -7.191 1 92.38 557 TYR B CA 1
ATOM 10059 C C . TYR B 1 557 ? -0.5 33.375 -6.617 1 92.38 557 TYR B C 1
ATOM 10061 O O . TYR B 1 557 ? 0.544 32.75 -6.727 1 92.38 557 TYR B O 1
ATOM 10069 N N . TYR B 1 558 ? -0.591 34.469 -5.988 1 90.94 558 TYR B N 1
ATOM 10070 C CA . TYR B 1 558 ? 0.626 35.094 -5.48 1 90.94 558 TYR B CA 1
ATOM 10071 C C . TYR B 1 558 ? 1.13 34.344 -4.238 1 90.94 558 TYR B C 1
ATOM 10073 O O . TYR B 1 558 ? 2.332 34.344 -3.961 1 90.94 558 TYR B O 1
ATOM 10081 N N . SER B 1 559 ? 0.275 33.75 -3.514 1 92.19 559 SER B N 1
ATOM 10082 C CA . SER B 1 559 ? 0.712 32.969 -2.371 1 92.19 559 SER B CA 1
ATOM 10083 C C . SER B 1 559 ? 1.522 31.75 -2.816 1 92.19 559 SER B C 1
ATOM 10085 O O . SER B 1 559 ? 2.492 31.359 -2.156 1 92.19 559 SER B O 1
ATOM 10087 N N . TYR B 1 560 ? 1.224 31.141 -3.961 1 88.88 560 TYR B N 1
ATOM 10088 C CA . TYR B 1 560 ? 1.899 29.938 -4.426 1 88.88 560 TYR B CA 1
ATOM 10089 C C . TYR B 1 560 ? 3.076 30.281 -5.332 1 88.88 560 TYR B C 1
ATOM 10091 O O . TYR B 1 560 ? 4.121 29.641 -5.277 1 88.88 560 TYR B O 1
ATOM 10099 N N . PHE B 1 561 ? 2.926 31.391 -6.148 1 87.12 561 PHE B N 1
ATOM 10100 C CA . PHE B 1 561 ? 3.854 31.5 -7.266 1 87.12 561 PHE B CA 1
ATOM 10101 C C . PHE B 1 561 ? 4.656 32.781 -7.188 1 87.12 561 PHE B C 1
ATOM 10103 O O . PHE B 1 561 ? 5.383 33.125 -8.117 1 87.12 561 PHE B O 1
ATOM 10110 N N . TRP B 1 562 ? 4.488 33.438 -6.074 1 86.69 562 TRP B N 1
ATOM 10111 C CA . TRP B 1 562 ? 5.293 34.656 -5.934 1 86.69 562 TRP B CA 1
ATOM 10112 C C . TRP B 1 562 ? 6.781 34.344 -6.043 1 86.69 562 TRP B C 1
ATOM 10114 O O . TRP B 1 562 ? 7.535 35.062 -6.684 1 86.69 562 TRP B O 1
ATOM 10124 N N . LEU B 1 563 ? 7.199 33.188 -5.496 1 84.19 563 LEU B N 1
ATOM 10125 C CA . LEU B 1 563 ? 8.602 32.812 -5.457 1 84.19 563 LEU B CA 1
ATOM 10126 C C . LEU B 1 563 ? 8.859 31.609 -6.375 1 84.19 563 LEU B C 1
ATOM 10128 O O . LEU B 1 563 ? 9.602 30.688 -6.02 1 84.19 563 LEU B O 1
ATOM 10132 N N . TRP B 1 564 ? 8.25 31.609 -7.492 1 80.31 564 TRP B N 1
ATOM 10133 C CA . TRP B 1 564 ? 8.375 30.5 -8.422 1 80.31 564 TRP B CA 1
ATOM 10134 C C . TRP B 1 564 ? 9.82 30.328 -8.883 1 80.31 564 TRP B C 1
ATOM 10136 O O . TRP B 1 564 ? 10.258 29.219 -9.188 1 80.31 564 TRP B O 1
ATOM 10146 N N . ARG B 1 565 ? 10.656 31.359 -8.852 1 79.06 565 ARG B N 1
ATOM 10147 C CA . ARG B 1 565 ? 12.039 31.328 -9.312 1 79.06 565 ARG B CA 1
ATOM 10148 C C . ARG B 1 565 ? 12.906 30.5 -8.375 1 79.06 565 ARG B C 1
ATOM 10150 O O . ARG B 1 565 ? 13.961 30 -8.781 1 79.06 565 ARG B O 1
ATOM 10157 N N . CYS B 1 566 ? 12.477 30.375 -7.191 1 78.12 566 CYS B N 1
ATOM 10158 C CA . CYS B 1 566 ? 13.242 29.625 -6.203 1 78.12 566 CYS B CA 1
ATOM 10159 C C . CYS B 1 566 ? 13.352 28.156 -6.602 1 78.12 566 CYS B C 1
ATOM 10161 O O . CYS B 1 566 ? 14.297 27.469 -6.215 1 78.12 566 CYS B O 1
ATOM 10163 N N . ALA B 1 567 ? 12.406 27.656 -7.426 1 75.06 567 ALA B N 1
ATOM 10164 C CA . ALA B 1 567 ? 12.383 26.25 -7.82 1 75.06 567 ALA B CA 1
ATOM 10165 C C . ALA B 1 567 ? 13.367 25.984 -8.953 1 75.06 567 ALA B C 1
ATOM 10167 O O . ALA B 1 567 ? 13.75 24.844 -9.203 1 75.06 567 ALA B O 1
ATOM 10168 N N . LYS B 1 568 ? 13.812 27.031 -9.586 1 74.06 568 LYS B N 1
ATOM 10169 C CA . LYS B 1 568 ? 14.672 26.859 -10.758 1 74.06 568 LYS B CA 1
ATOM 10170 C C . LYS B 1 568 ? 16.141 26.75 -10.352 1 74.06 568 LYS B C 1
ATOM 10172 O O . LYS B 1 568 ? 16.562 27.328 -9.344 1 74.06 568 LYS B O 1
ATOM 10177 N N . LYS B 1 569 ? 16.781 26.078 -11.211 1 71.81 569 LYS B N 1
ATOM 10178 C CA . LYS B 1 569 ? 18.219 25.953 -11.016 1 71.81 569 LYS B CA 1
ATOM 10179 C C . LYS B 1 569 ? 18.922 27.281 -11.195 1 71.81 569 LYS B C 1
ATOM 10181 O O . LYS B 1 569 ? 18.578 28.062 -12.086 1 71.81 569 LYS B O 1
ATOM 10186 N N . GLY B 1 570 ? 19.734 27.609 -10.289 1 69.5 570 GLY B N 1
ATOM 10187 C CA . GLY B 1 570 ? 20.516 28.828 -10.414 1 69.5 570 GLY B CA 1
ATOM 10188 C C . GLY B 1 570 ? 19.906 30.016 -9.695 1 69.5 570 GLY B C 1
ATOM 10189 O O . GLY B 1 570 ? 20.344 31.141 -9.867 1 69.5 570 GLY B O 1
ATOM 10190 N N . TYR B 1 571 ? 18.922 29.781 -8.945 1 77.94 571 TYR B N 1
ATOM 10191 C CA . TYR B 1 571 ? 18.312 30.859 -8.172 1 77.94 571 TYR B CA 1
ATOM 10192 C C . TYR B 1 571 ? 19.328 31.516 -7.258 1 77.94 571 TYR B C 1
ATOM 10194 O O . TYR B 1 571 ? 20.141 30.844 -6.633 1 77.94 571 TYR B O 1
ATOM 10202 N N . GLN B 1 572 ? 19.312 32.875 -7.375 1 80.12 572 GLN B N 1
ATOM 10203 C CA . GLN B 1 572 ? 20.141 33.656 -6.461 1 80.12 572 GLN B CA 1
ATOM 10204 C C . GLN B 1 572 ? 19.344 34.125 -5.262 1 80.12 572 GLN B C 1
ATOM 10206 O O . GLN B 1 572 ? 18.312 34.781 -5.426 1 80.12 572 GLN B O 1
ATOM 10211 N N . TYR B 1 573 ? 19.812 33.812 -4.098 1 85.69 573 TYR B N 1
ATOM 10212 C CA . TYR B 1 573 ? 19.125 34.125 -2.855 1 85.69 573 TYR B CA 1
ATOM 10213 C C . TYR B 1 573 ? 18.953 35.656 -2.699 1 85.69 573 TYR B C 1
ATOM 10215 O O . TYR B 1 573 ? 19.906 36.406 -2.908 1 85.69 573 TYR B O 1
ATOM 10223 N N . ASN B 1 574 ? 17.719 36.094 -2.441 1 89.06 574 ASN B N 1
ATOM 10224 C CA . ASN B 1 574 ? 17.359 37.469 -2.15 1 89.06 574 ASN B CA 1
ATOM 10225 C C . ASN B 1 574 ? 16.609 37.594 -0.825 1 89.06 574 ASN B C 1
ATOM 10227 O O . ASN B 1 574 ? 15.43 37.25 -0.736 1 89.06 574 ASN B O 1
ATOM 10231 N N . ALA B 1 575 ? 17.25 38.188 0.145 1 90.94 575 ALA B N 1
ATOM 10232 C CA . ALA B 1 575 ? 16.703 38.25 1.499 1 90.94 575 ALA B CA 1
ATOM 10233 C C . ALA B 1 575 ? 15.461 39.156 1.544 1 90.94 575 ALA B C 1
ATOM 10235 O O . ALA B 1 575 ? 14.516 38.844 2.277 1 90.94 575 ALA B O 1
ATOM 10236 N N . MET B 1 576 ? 15.461 40.219 0.81 1 93.5 576 MET B N 1
ATOM 10237 C CA . MET B 1 576 ? 14.344 41.156 0.816 1 93.5 576 MET B CA 1
ATOM 10238 C C . MET B 1 576 ? 13.086 40.5 0.242 1 93.5 576 MET B C 1
ATOM 10240 O O . MET B 1 576 ? 12 40.656 0.787 1 93.5 576 MET B O 1
ATOM 10244 N N . GLU B 1 577 ? 13.281 39.812 -0.786 1 92.06 577 GLU B N 1
ATOM 10245 C CA . GLU B 1 577 ? 12.141 39.125 -1.401 1 92.06 577 GLU B CA 1
ATOM 10246 C C . GLU B 1 577 ? 11.539 38.094 -0.463 1 92.06 577 GLU B C 1
ATOM 10248 O O . GLU B 1 577 ? 10.32 38 -0.339 1 92.06 577 GLU B O 1
ATOM 10253 N N . MET B 1 578 ? 12.375 37.375 0.196 1 92.44 578 MET B N 1
ATOM 10254 C CA . MET B 1 578 ? 11.914 36.375 1.147 1 92.44 578 MET B CA 1
ATOM 10255 C C . MET B 1 578 ? 11.219 37.031 2.336 1 92.44 578 MET B C 1
ATOM 10257 O O . MET B 1 578 ? 10.203 36.531 2.814 1 92.44 578 MET B O 1
ATOM 10261 N N . ALA B 1 579 ? 11.75 38.094 2.77 1 95.56 579 ALA B N 1
ATOM 10262 C CA . ALA B 1 579 ? 11.203 38.812 3.92 1 95.56 579 ALA B CA 1
ATOM 10263 C C . ALA B 1 579 ? 9.805 39.344 3.613 1 95.56 579 ALA B C 1
ATOM 10265 O O . ALA B 1 579 ? 8.891 39.219 4.426 1 95.56 579 ALA B O 1
ATOM 10266 N N . ILE B 1 580 ? 9.641 39.938 2.475 1 95.88 580 ILE B N 1
ATOM 10267 C CA . ILE B 1 580 ? 8.359 40.5 2.076 1 95.88 580 ILE B CA 1
ATOM 10268 C C . ILE B 1 580 ? 7.328 39.375 1.927 1 95.88 580 ILE B C 1
ATOM 10270 O O . ILE B 1 580 ? 6.188 39.5 2.373 1 95.88 580 ILE B O 1
ATOM 10274 N N . TYR B 1 581 ? 7.773 38.344 1.291 1 93.56 581 TYR B N 1
ATOM 10275 C CA . TYR B 1 581 ? 6.863 37.219 1.107 1 93.56 581 TYR B CA 1
ATOM 10276 C C . TYR B 1 581 ? 6.348 36.719 2.447 1 93.56 581 TYR B C 1
ATOM 10278 O O . TYR B 1 581 ? 5.141 36.531 2.617 1 93.56 581 TYR B O 1
ATOM 10286 N N . LYS B 1 582 ? 7.219 36.531 3.402 1 94.12 582 LYS B N 1
ATOM 10287 C CA . LYS B 1 582 ? 6.828 36 4.715 1 94.12 582 LYS B CA 1
ATOM 10288 C C . LYS B 1 582 ? 5.891 36.969 5.426 1 94.12 582 LYS B C 1
ATOM 10290 O O . LYS B 1 582 ? 4.938 36.562 6.086 1 94.12 582 LYS B O 1
ATOM 10295 N N . ALA B 1 583 ? 6.129 38.25 5.293 1 96.31 583 ALA B N 1
ATOM 10296 C CA . ALA B 1 583 ? 5.348 39.281 5.984 1 96.31 583 ALA B CA 1
ATOM 10297 C C . ALA B 1 583 ? 3.945 39.406 5.387 1 96.31 583 ALA B C 1
ATOM 10299 O O . ALA B 1 583 ? 2.975 39.625 6.109 1 96.31 583 ALA B O 1
ATOM 10300 N N . VAL B 1 584 ? 3.836 39.188 4.121 1 95.69 584 VAL B N 1
ATOM 10301 C CA . VAL B 1 584 ? 2.574 39.438 3.436 1 95.69 584 VAL B CA 1
ATOM 10302 C C . VAL B 1 584 ? 1.775 38.156 3.311 1 95.69 584 VAL B C 1
ATOM 10304 O O . VAL B 1 584 ? 0.554 38.188 3.145 1 95.69 584 VAL B O 1
ATOM 10307 N N . HIS B 1 585 ? 2.375 37.062 3.461 1 94.25 585 HIS B N 1
ATOM 10308 C CA . HIS B 1 585 ? 1.785 35.75 3.174 1 94.25 585 HIS B CA 1
ATOM 10309 C C . HIS B 1 585 ? 0.535 35.5 4.016 1 94.25 585 HIS B C 1
ATOM 10311 O O . HIS B 1 585 ? -0.499 35.094 3.492 1 94.25 585 HIS B O 1
ATOM 10317 N N . PRO B 1 586 ? 0.554 35.812 5.344 1 93.62 586 PRO B N 1
ATOM 10318 C CA . PRO B 1 586 ? -0.647 35.562 6.145 1 93.62 586 PRO B CA 1
ATOM 10319 C C . PRO B 1 586 ? -1.85 36.375 5.668 1 93.62 586 PRO B C 1
ATOM 10321 O O . PRO B 1 586 ? -2.994 35.969 5.84 1 93.62 586 PRO B O 1
ATOM 10324 N N . PHE B 1 587 ? -1.573 37.5 5.035 1 94.25 587 PHE B N 1
ATOM 10325 C CA . PHE B 1 587 ? -2.654 38.312 4.512 1 94.25 587 PHE B CA 1
ATOM 10326 C C . PHE B 1 587 ? -3.178 37.75 3.195 1 94.25 587 PHE B C 1
ATOM 10328 O O . PHE B 1 587 ? -4.387 37.719 2.973 1 94.25 587 PHE B O 1
ATOM 10335 N N . LEU B 1 588 ? -2.287 37.281 2.422 1 95.44 588 LEU B N 1
ATOM 10336 C CA . LEU B 1 588 ? -2.678 36.75 1.124 1 95.44 588 LEU B CA 1
ATOM 10337 C C . LEU B 1 588 ? -3.426 35.438 1.29 1 95.44 588 LEU B C 1
ATOM 10339 O O . LEU B 1 588 ? -4.594 35.312 0.914 1 95.44 588 LEU B O 1
ATOM 10343 N N . TRP B 1 589 ? -2.781 34.5 1.912 1 96 589 TRP B N 1
ATOM 10344 C CA . TRP B 1 589 ? -3.379 33.188 2.057 1 96 589 TRP B CA 1
ATOM 10345 C C . TRP B 1 589 ? -4.535 33.219 3.051 1 96 589 TRP B C 1
ATOM 10347 O O . TRP B 1 589 ? -5.523 32.5 2.885 1 96 589 TRP B O 1
ATOM 10357 N N . GLY B 1 590 ? -4.391 34.062 4.066 1 97 590 GLY B N 1
ATOM 10358 C CA . GLY B 1 590 ? -5.496 34.25 4.992 1 97 590 GLY B CA 1
ATOM 10359 C C . GLY B 1 590 ? -6.766 34.75 4.316 1 97 590 GLY B C 1
ATOM 10360 O O . GLY B 1 590 ? -7.859 34.25 4.621 1 97 590 GLY B O 1
ATOM 10361 N N . PHE B 1 591 ? -6.586 35.594 3.428 1 96.94 591 PHE B N 1
ATOM 10362 C CA . PHE B 1 591 ? -7.738 36.125 2.703 1 96.94 591 PHE B CA 1
ATOM 10363 C C . PHE B 1 591 ? -8.406 35.031 1.882 1 96.94 591 PHE B C 1
ATOM 10365 O O . PHE B 1 591 ? -9.633 34.938 1.839 1 96.94 591 PHE B O 1
ATOM 10372 N N . VAL B 1 592 ? -7.645 34.25 1.219 1 97.5 592 VAL B N 1
ATOM 10373 C CA . VAL B 1 592 ? -8.164 33.188 0.393 1 97.5 592 VAL B CA 1
ATOM 10374 C C . VAL B 1 592 ? -9.031 32.25 1.242 1 97.5 592 VAL B C 1
ATOM 10376 O O . VAL B 1 592 ? -10.188 31.984 0.894 1 97.5 592 VAL B O 1
ATOM 10379 N N . LEU B 1 593 ? -8.516 31.844 2.334 1 97.94 593 LEU B N 1
ATOM 10380 C CA . LEU B 1 593 ? -9.219 30.891 3.189 1 97.94 593 LEU B CA 1
ATOM 10381 C C . LEU B 1 593 ? -10.445 31.547 3.828 1 97.94 593 LEU B C 1
ATOM 10383 O O . LEU B 1 593 ? -11.516 30.938 3.895 1 97.94 593 LEU B O 1
ATOM 10387 N N . CYS B 1 594 ? -10.281 32.781 4.309 1 97.69 594 CYS B N 1
ATOM 10388 C CA . CYS B 1 594 ? -11.391 33.5 4.922 1 97.69 594 CYS B CA 1
ATOM 10389 C C . CYS B 1 594 ? -12.539 33.656 3.936 1 97.69 594 CYS B C 1
ATOM 10391 O O . CYS B 1 594 ? -13.703 33.5 4.297 1 97.69 594 CYS B O 1
ATOM 10393 N N . TRP B 1 595 ? -12.195 34 2.707 1 96.81 595 TRP B N 1
ATOM 10394 C CA . TRP B 1 595 ? -13.219 34.219 1.684 1 96.81 595 TRP B CA 1
ATOM 10395 C C . TRP B 1 595 ? -13.984 32.906 1.415 1 96.81 595 TRP B C 1
ATOM 10397 O O . TRP B 1 595 ? -15.219 32.906 1.415 1 96.81 595 TRP B O 1
ATOM 10407 N N . ILE B 1 596 ? -13.25 31.828 1.264 1 96.31 596 ILE B N 1
ATOM 10408 C CA . ILE B 1 596 ? -13.867 30.547 0.971 1 96.31 596 ILE B CA 1
ATOM 10409 C C . ILE B 1 596 ? -14.781 30.125 2.123 1 96.31 596 ILE B C 1
ATOM 10411 O O . ILE B 1 596 ? -15.938 29.766 1.903 1 96.31 596 ILE B O 1
ATOM 10415 N N . ILE B 1 597 ? -14.32 30.281 3.324 1 96.75 597 ILE B N 1
ATOM 10416 C CA . ILE B 1 597 ? -15.07 29.844 4.496 1 96.75 597 ILE B CA 1
ATOM 10417 C C . ILE B 1 597 ? -16.281 30.75 4.695 1 96.75 597 ILE B C 1
ATOM 10419 O O . ILE B 1 597 ? -17.375 30.281 5 1 96.75 597 ILE B O 1
ATOM 10423 N N . PHE B 1 598 ? -16.094 32.031 4.445 1 95.38 598 PHE B N 1
ATOM 10424 C CA . PHE B 1 598 ? -17.156 33 4.629 1 95.38 598 PHE B CA 1
ATOM 10425 C C . PHE B 1 598 ? -18.297 32.75 3.662 1 95.38 598 PHE B C 1
ATOM 10427 O O . PHE B 1 598 ? -19.469 32.688 4.07 1 95.38 598 PHE B O 1
ATOM 10434 N N . ILE B 1 599 ? -18 32.531 2.436 1 94.12 599 ILE B N 1
ATOM 10435 C CA . ILE B 1 599 ? -19.047 32.344 1.438 1 94.12 599 ILE B CA 1
ATOM 10436 C C . ILE B 1 599 ? -19.719 31 1.649 1 94.12 599 ILE B C 1
ATOM 10438 O O . ILE B 1 599 ? -20.922 30.844 1.394 1 94.12 599 ILE B O 1
ATOM 10442 N N . CYS B 1 600 ? -19.016 30.031 2.115 1 92.5 600 CYS B N 1
ATOM 10443 C CA . CYS B 1 600 ? -19.594 28.734 2.395 1 92.5 600 CYS B CA 1
ATOM 10444 C C . CYS B 1 600 ? -20.531 28.797 3.594 1 92.5 600 CYS B C 1
ATOM 10446 O O . CYS B 1 600 ? -21.656 28.297 3.533 1 92.5 600 CYS B O 1
ATOM 10448 N N . TYR B 1 601 ? -20.109 29.438 4.617 1 91.94 601 TYR B N 1
ATOM 10449 C CA . TYR B 1 601 ? -20.891 29.516 5.852 1 91.94 601 TYR B CA 1
ATOM 10450 C C . TYR B 1 601 ? -22.141 30.344 5.66 1 91.94 601 TYR B C 1
ATOM 10452 O O . TYR B 1 601 ? -23.203 30.016 6.195 1 91.94 601 TYR B O 1
ATOM 10460 N N . THR B 1 602 ? -22.047 31.406 4.887 1 90 602 THR B N 1
ATOM 10461 C CA . THR B 1 602 ? -23.156 32.312 4.719 1 90 602 THR B CA 1
ATOM 10462 C C . THR B 1 602 ? -24.125 31.828 3.646 1 90 602 THR B C 1
ATOM 10464 O O . THR B 1 602 ? -25.172 32.406 3.426 1 90 602 THR B O 1
ATOM 10467 N N . GLY B 1 603 ? -23.812 30.719 2.945 1 86.19 603 GLY B N 1
ATOM 10468 C CA . GLY B 1 603 ? -24.703 30.094 1.977 1 86.19 603 GLY B CA 1
ATOM 10469 C C . GLY B 1 603 ? -24.719 30.812 0.642 1 86.19 603 GLY B C 1
ATOM 10470 O O . GLY B 1 603 ? -25.641 30.625 -0.155 1 86.19 603 GLY B O 1
ATOM 10471 N N . GLN B 1 604 ? -23.906 31.672 0.482 1 85.44 604 GLN B N 1
ATOM 10472 C CA . GLN B 1 604 ? -23.875 32.438 -0.758 1 85.44 604 GLN B CA 1
ATOM 10473 C C . GLN B 1 604 ? -23.438 31.578 -1.933 1 85.44 604 GLN B C 1
ATOM 10475 O O . GLN B 1 604 ? -23.703 31.906 -3.09 1 85.44 604 GLN B O 1
ATOM 10480 N N . THR B 1 605 ? -22.75 30.547 -1.695 1 82.06 605 THR B N 1
ATOM 10481 C CA . THR B 1 605 ? -22.422 29.516 -2.67 1 82.06 605 THR B CA 1
ATOM 10482 C C . THR B 1 605 ? -22.812 28.141 -2.141 1 82.06 605 THR B C 1
ATOM 10484 O O . THR B 1 605 ? -22.078 27.531 -1.374 1 82.06 605 THR B O 1
ATOM 10487 N N . LYS B 1 606 ? -23.844 27.672 -2.609 1 79.69 606 LYS B N 1
ATOM 10488 C CA . LYS B 1 606 ? -24.375 26.406 -2.109 1 79.69 606 LYS B CA 1
ATOM 10489 C C . LYS B 1 606 ? -23.594 25.219 -2.654 1 79.69 606 LYS B C 1
ATOM 10491 O O . LYS B 1 606 ? -23.328 24.25 -1.934 1 79.69 606 LYS B O 1
ATOM 10496 N N . THR B 1 607 ? -23.094 25.359 -3.842 1 83.12 607 THR B N 1
ATOM 10497 C CA . THR B 1 607 ? -22.406 24.25 -4.496 1 83.12 607 THR B CA 1
ATOM 10498 C C . THR B 1 607 ? -21.062 23.984 -3.84 1 83.12 607 THR B C 1
ATOM 10500 O O . THR B 1 607 ? -20.703 22.844 -3.561 1 83.12 607 THR B O 1
ATOM 10503 N N . LEU B 1 608 ? -20.359 25.047 -3.562 1 87.69 608 LEU B N 1
ATOM 10504 C CA . LEU B 1 608 ? -19.047 24.875 -2.961 1 87.69 608 LEU B CA 1
ATOM 10505 C C . LEU B 1 608 ? -19.156 24.297 -1.556 1 87.69 608 LEU B C 1
ATOM 10507 O O . LEU B 1 608 ? -18.359 23.422 -1.177 1 87.69 608 LEU B O 1
ATOM 10511 N N . ASN B 1 609 ? -20.047 24.75 -0.821 1 88.56 609 ASN B N 1
ATOM 10512 C CA . ASN B 1 609 ? -20.25 24.234 0.529 1 88.56 609 ASN B CA 1
ATOM 10513 C C . ASN B 1 609 ? -20.656 22.766 0.515 1 88.56 609 ASN B C 1
ATOM 10515 O O . ASN B 1 609 ? -20.203 21.984 1.36 1 88.56 609 ASN B O 1
ATOM 10519 N N . LYS B 1 610 ? -21.516 22.5 -0.44 1 84.06 610 LYS B N 1
ATOM 10520 C CA . LYS B 1 610 ? -21.969 21.125 -0.563 1 84.06 610 LYS B CA 1
ATOM 10521 C C . LYS B 1 610 ? -20.797 20.172 -0.833 1 84.06 610 LYS B C 1
ATOM 10523 O O . LYS B 1 610 ? -20.688 19.125 -0.206 1 84.06 610 LYS B O 1
ATOM 10528 N N . TYR B 1 611 ? -19.922 20.578 -1.646 1 84.5 611 TYR B N 1
ATOM 10529 C CA . TYR B 1 611 ? -18.828 19.703 -2.043 1 84.5 611 TYR B CA 1
ATOM 10530 C C . TYR B 1 611 ? -17.766 19.641 -0.949 1 84.5 611 TYR B C 1
ATOM 10532 O O . TYR B 1 611 ? -17.141 18.594 -0.747 1 84.5 611 TYR B O 1
ATOM 10540 N N . LEU B 1 612 ? -17.578 20.656 -0.232 1 92.12 612 LEU B N 1
ATOM 10541 C CA . LEU B 1 612 ? -16.547 20.688 0.809 1 92.12 612 LEU B CA 1
ATOM 10542 C C . LEU B 1 612 ? -17.078 20.062 2.102 1 92.12 612 LEU B C 1
ATOM 10544 O O . LEU B 1 612 ? -16.297 19.812 3.031 1 92.12 612 LEU B O 1
ATOM 10548 N N . SER B 1 613 ? -18.391 19.734 2.121 1 90.19 613 SER B N 1
ATOM 10549 C CA . SER B 1 613 ? -19 19.172 3.324 1 90.19 613 SER B CA 1
ATOM 10550 C C . SER B 1 613 ? -19.469 17.75 3.092 1 90.19 613 SER B C 1
ATOM 10552 O O . SER B 1 613 ? -20.359 17.25 3.795 1 90.19 613 SER B O 1
ATOM 10554 N N . LEU B 1 614 ? -18.844 17.109 2.168 1 86.38 614 LEU B N 1
ATOM 10555 C CA . LEU B 1 614 ? -19.219 15.734 1.859 1 86.38 614 LEU B CA 1
ATOM 10556 C C . LEU B 1 614 ? -18.875 14.797 3.014 1 86.38 614 LEU B C 1
ATOM 10558 O O . LEU B 1 614 ? -17.938 15.07 3.775 1 86.38 614 LEU B O 1
ATOM 10562 N N . THR B 1 615 ? -19.531 13.734 3.107 1 86 615 THR B N 1
ATOM 10563 C CA . THR B 1 615 ? -19.406 12.773 4.199 1 86 615 THR B CA 1
ATOM 10564 C C . THR B 1 615 ? -17.984 12.227 4.281 1 86 615 THR B C 1
ATOM 10566 O O . THR B 1 615 ? -17.406 12.133 5.371 1 86 615 THR B O 1
ATOM 10569 N N . PRO B 1 616 ? -17.328 11.875 3.184 1 86.88 616 PRO B N 1
ATOM 10570 C CA . PRO B 1 616 ? -15.953 11.367 3.279 1 86.88 616 PRO B CA 1
ATOM 10571 C C . PRO B 1 616 ? -14.977 12.398 3.844 1 86.88 616 PRO B C 1
ATOM 10573 O O . PRO B 1 616 ? -14.023 12.031 4.535 1 86.88 616 PRO B O 1
ATOM 10576 N N . PHE B 1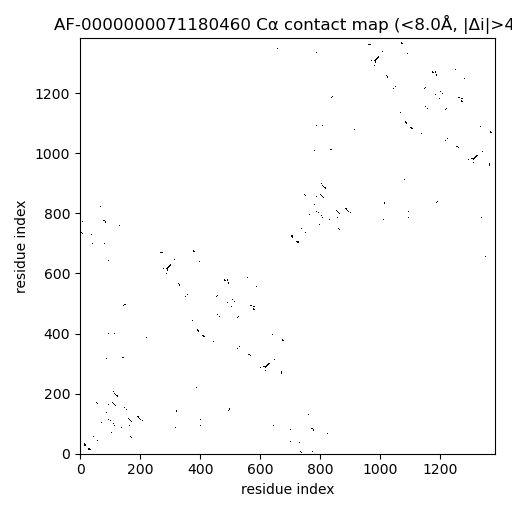 617 ? -15.312 13.656 3.621 1 93 617 PHE B N 1
ATOM 10577 C CA . PHE B 1 617 ? -14.438 14.695 4.141 1 93 617 PHE B CA 1
ATOM 10578 C C . PHE B 1 617 ? -14.625 14.867 5.645 1 93 617 PHE B C 1
ATOM 10580 O O . PHE B 1 617 ? -13.664 15.133 6.367 1 93 617 PHE B O 1
ATOM 10587 N N . VAL B 1 618 ? -15.836 14.695 6.059 1 92.81 618 VAL B N 1
ATOM 10588 C CA . VAL B 1 618 ? -16.094 14.773 7.492 1 92.81 618 VAL B CA 1
ATOM 10589 C C . VAL B 1 618 ? -15.422 13.602 8.203 1 92.81 618 VAL B C 1
ATOM 10591 O O . VAL B 1 618 ? -14.797 13.781 9.25 1 92.81 618 VAL B O 1
ATOM 10594 N N . PHE B 1 619 ? -15.508 12.453 7.582 1 93.12 619 PHE B N 1
ATOM 10595 C CA . PHE B 1 619 ? -14.852 11.266 8.117 1 93.12 619 PHE B CA 1
ATOM 10596 C C . PHE B 1 619 ? -13.344 11.484 8.203 1 93.12 619 PHE B C 1
ATOM 10598 O O . PHE B 1 619 ? -12.727 11.211 9.242 1 93.12 619 PHE B O 1
ATOM 10605 N N . PHE B 1 620 ? -12.773 12.039 7.207 1 94.31 620 PHE B N 1
ATOM 10606 C CA . PHE B 1 620 ? -11.336 12.25 7.16 1 94.31 620 PHE B CA 1
ATOM 10607 C C . PHE B 1 620 ? -10.914 13.289 8.195 1 94.31 620 PHE B C 1
ATOM 10609 O O . PHE B 1 620 ? -9.828 13.172 8.781 1 94.31 620 PHE B O 1
ATOM 10616 N N . SER B 1 621 ? -11.719 14.211 8.359 1 93.81 621 SER B N 1
ATOM 10617 C CA . SER B 1 621 ? -11.406 15.242 9.344 1 93.81 621 SER B CA 1
ATOM 10618 C C . SER B 1 621 ? -11.273 14.656 10.742 1 93.81 621 SER B C 1
ATOM 10620 O O . SER B 1 621 ? -10.445 15.109 11.539 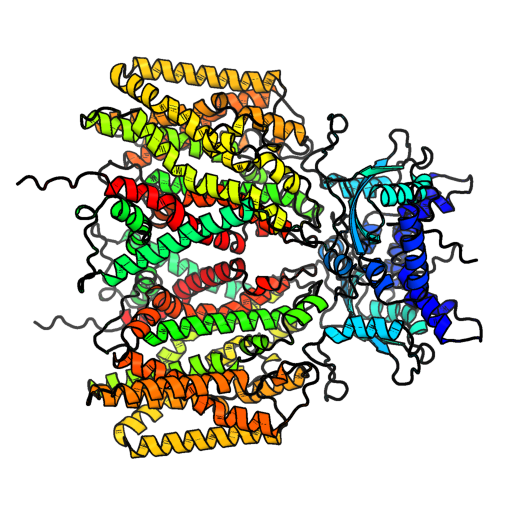1 93.81 621 SER B O 1
ATOM 10622 N N . LYS B 1 622 ? -11.984 13.602 10.953 1 93.88 622 LYS B N 1
ATOM 10623 C CA . LYS B 1 622 ? -11.953 12.969 12.273 1 93.88 622 LYS B CA 1
ATOM 10624 C C . LYS B 1 622 ? -10.664 12.172 12.461 1 93.88 622 LYS B C 1
ATOM 10626 O O . LYS B 1 622 ? -10.195 12.008 13.594 1 93.88 622 LYS B O 1
ATOM 10631 N N . ILE B 1 623 ? -10.078 11.734 11.375 1 95.75 623 ILE B N 1
ATOM 10632 C CA . ILE B 1 623 ? -8.875 10.922 11.508 1 95.75 623 ILE B CA 1
ATOM 10633 C C . ILE B 1 623 ? -7.656 11.742 11.07 1 95.75 623 ILE B C 1
ATOM 10635 O O . ILE B 1 623 ? -6.535 11.227 11.047 1 95.75 623 ILE B O 1
ATOM 10639 N N . SER B 1 624 ? -7.836 12.992 10.828 1 94.38 624 SER B N 1
ATOM 10640 C CA . SER B 1 624 ? -6.801 13.828 10.219 1 94.38 624 SER B CA 1
ATOM 10641 C C . SER B 1 624 ? -5.602 13.977 11.148 1 94.38 624 SER B C 1
ATOM 10643 O O . SER B 1 624 ? -4.453 13.984 10.695 1 94.38 624 SER B O 1
ATOM 10645 N N . TYR B 1 625 ? -5.836 14.078 12.469 1 94.5 625 TYR B N 1
ATOM 10646 C CA . TYR B 1 625 ? -4.738 14.203 13.414 1 94.5 625 TYR B CA 1
ATOM 10647 C C . TYR B 1 625 ? -3.85 12.969 13.391 1 94.5 625 TYR B C 1
ATOM 10649 O O . TYR B 1 625 ? -2.627 13.078 13.273 1 94.5 625 TYR B O 1
ATOM 10657 N N . ALA B 1 626 ? -4.488 11.852 13.477 1 96.56 626 ALA B N 1
ATOM 10658 C CA . ALA B 1 626 ? -3.725 10.609 13.438 1 96.56 626 ALA B CA 1
ATOM 10659 C C . ALA B 1 626 ? -3.008 10.438 12.102 1 96.56 626 ALA B C 1
ATOM 10661 O O . ALA B 1 626 ? -1.873 9.961 12.055 1 96.56 626 ALA B O 1
ATOM 10662 N N . PHE B 1 627 ? -3.688 10.836 11.016 1 94.62 627 PHE B N 1
ATOM 10663 C CA . PHE B 1 627 ? -3.1 10.773 9.68 1 94.62 627 PHE B CA 1
ATOM 10664 C C . PHE B 1 627 ? -1.84 11.633 9.609 1 94.62 627 PHE B C 1
ATOM 10666 O O . PHE B 1 627 ? -0.814 11.188 9.086 1 94.62 627 PHE B O 1
ATOM 10673 N N . TYR B 1 628 ? -1.874 12.727 10.242 1 93.5 628 TYR B N 1
ATOM 10674 C CA . TYR B 1 628 ? -0.773 13.68 10.188 1 93.5 628 TYR B CA 1
ATOM 10675 C C . TYR B 1 628 ? 0.396 13.211 11.047 1 93.5 628 TYR B C 1
ATOM 10677 O O . TYR B 1 628 ? 1.537 13.164 10.578 1 93.5 628 TYR B O 1
ATOM 10685 N N . ILE B 1 629 ? 0.135 12.852 12.234 1 94.38 629 ILE B N 1
ATOM 10686 C CA . ILE B 1 629 ? 1.219 12.602 13.18 1 94.38 629 ILE B CA 1
ATOM 10687 C C . ILE B 1 629 ? 1.86 11.25 12.875 1 94.38 629 ILE B C 1
ATOM 10689 O O . ILE B 1 629 ? 3.055 11.055 13.109 1 94.38 629 ILE B O 1
ATOM 10693 N N . TYR B 1 630 ? 1.155 10.312 12.273 1 93.62 630 TYR B N 1
ATOM 10694 C CA . TYR B 1 630 ? 1.653 8.961 12.055 1 93.62 630 TYR B CA 1
ATOM 10695 C C . TYR B 1 630 ? 2.365 8.852 10.711 1 93.62 630 TYR B C 1
ATOM 10697 O O . TYR B 1 630 ? 3.176 7.945 10.5 1 93.62 630 TYR B O 1
ATOM 10705 N N . GLN B 1 631 ? 2.055 9.641 9.797 1 89.62 631 GLN B N 1
ATOM 10706 C CA . GLN B 1 631 ? 2.57 9.477 8.445 1 89.62 631 GLN B CA 1
ATOM 10707 C C . GLN B 1 631 ? 4.094 9.453 8.438 1 89.62 631 GLN B C 1
ATOM 10709 O O . GLN B 1 631 ? 4.703 8.656 7.719 1 89.62 631 GLN B O 1
ATOM 10714 N N . ALA B 1 632 ? 4.727 10.281 9.281 1 85.88 632 ALA B N 1
ATOM 10715 C CA . ALA B 1 632 ? 6.184 10.328 9.312 1 85.88 632 ALA B CA 1
ATOM 10716 C C . ALA B 1 632 ? 6.766 9.039 9.891 1 85.88 632 ALA B C 1
ATOM 10718 O O . ALA B 1 632 ? 7.836 8.586 9.469 1 85.88 632 ALA B O 1
ATOM 10719 N N . VAL B 1 633 ? 6.082 8.484 10.828 1 87.44 633 VAL B N 1
ATOM 10720 C CA . VAL B 1 633 ? 6.523 7.227 11.422 1 87.44 633 VAL B CA 1
ATOM 10721 C C . VAL B 1 633 ? 6.504 6.121 10.367 1 87.44 633 VAL B C 1
ATOM 10723 O O . VAL B 1 633 ? 7.461 5.352 10.258 1 87.44 633 VAL B O 1
ATOM 10726 N N . ASP B 1 634 ? 5.465 6.102 9.609 1 85.19 634 ASP B N 1
ATOM 10727 C CA . ASP B 1 634 ? 5.344 5.074 8.578 1 85.19 634 ASP B CA 1
ATOM 10728 C C . ASP B 1 634 ? 6.426 5.234 7.516 1 85.19 634 ASP B C 1
ATOM 10730 O O . ASP B 1 634 ? 6.996 4.246 7.047 1 85.19 634 ASP B O 1
ATOM 10734 N N . ILE B 1 635 ? 6.652 6.453 7.121 1 80.5 635 ILE B N 1
ATOM 10735 C CA . ILE B 1 635 ? 7.66 6.719 6.102 1 80.5 635 ILE B CA 1
ATOM 10736 C C . ILE B 1 635 ? 9.039 6.312 6.621 1 80.5 635 ILE B C 1
ATOM 10738 O O . ILE B 1 635 ? 9.82 5.695 5.895 1 80.5 635 ILE B O 1
ATOM 10742 N N . THR B 1 636 ? 9.289 6.59 7.891 1 78.12 636 THR B N 1
ATOM 10743 C CA . THR B 1 636 ? 10.562 6.227 8.508 1 78.12 636 THR B CA 1
ATOM 10744 C C . THR B 1 636 ? 10.711 4.711 8.586 1 78.12 636 THR B C 1
ATOM 10746 O O . THR B 1 636 ? 11.797 4.176 8.359 1 78.12 636 THR B O 1
ATOM 10749 N N . LEU B 1 637 ? 9.656 4.09 8.906 1 79.31 637 LEU B N 1
ATOM 10750 C CA . LEU B 1 637 ? 9.688 2.635 8.992 1 79.31 637 LEU B CA 1
ATOM 10751 C C . LEU B 1 637 ? 9.977 2.018 7.629 1 79.31 637 LEU B C 1
ATOM 10753 O O . LEU B 1 637 ? 10.711 1.031 7.531 1 79.31 637 LEU B O 1
ATOM 10757 N N . GLN B 1 638 ? 9.453 2.629 6.633 1 76.56 638 GLN B N 1
ATOM 10758 C CA . GLN B 1 638 ? 9.711 2.137 5.285 1 76.56 638 GLN B CA 1
ATOM 10759 C C . GLN B 1 638 ? 11.18 2.318 4.91 1 76.56 638 GLN B C 1
ATOM 10761 O O . GLN B 1 638 ? 11.766 1.461 4.246 1 76.56 638 GLN B O 1
ATOM 10766 N N . LEU B 1 639 ? 11.758 3.305 5.379 1 72.88 639 LEU B N 1
ATOM 10767 C CA . LEU B 1 639 ? 13.164 3.582 5.113 1 72.88 639 LEU B CA 1
ATOM 10768 C C . LEU B 1 639 ? 14.062 2.588 5.844 1 72.88 639 LEU B C 1
ATOM 10770 O O . LEU B 1 639 ? 15.102 2.182 5.32 1 72.88 639 LEU B O 1
ATOM 10774 N N . HIS B 1 640 ? 13.555 2.158 6.996 1 72.5 640 HIS B N 1
ATOM 10775 C CA . HIS B 1 640 ? 14.359 1.253 7.805 1 72.5 640 HIS B CA 1
ATOM 10776 C C . HIS B 1 640 ? 14.32 -0.168 7.254 1 72.5 640 HIS B C 1
ATOM 10778 O O . HIS B 1 640 ? 15.266 -0.936 7.426 1 72.5 640 HIS B O 1
ATOM 10784 N N . VAL B 1 641 ? 13.297 -0.406 6.547 1 72.12 641 VAL B N 1
ATOM 10785 C CA . VAL B 1 641 ? 13.156 -1.781 6.082 1 72.12 641 VAL B CA 1
ATOM 10786 C C . VAL B 1 641 ? 13.797 -1.933 4.707 1 72.12 641 VAL B C 1
ATOM 10788 O O . VAL B 1 641 ? 14.086 -3.049 4.266 1 72.12 641 VAL B O 1
ATOM 10791 N N . GLN B 1 642 ? 14.188 -0.831 4.152 1 76.38 642 GLN B N 1
ATOM 10792 C CA . GLN B 1 642 ? 14.812 -0.891 2.834 1 76.38 642 GLN B CA 1
ATOM 10793 C C . GLN B 1 642 ? 16.266 -1.34 2.932 1 76.38 642 GLN B C 1
ATOM 10795 O O . GLN B 1 642 ? 17.016 -0.867 3.793 1 76.38 642 GLN B O 1
ATOM 10800 N N . ARG B 1 643 ? 16.672 -2.328 2.182 1 76.81 643 ARG B N 1
ATOM 10801 C CA . ARG B 1 643 ? 18.031 -2.85 2.217 1 76.81 643 ARG B CA 1
ATOM 10802 C C . ARG B 1 643 ? 18.828 -2.393 0.998 1 76.81 643 ARG B C 1
ATOM 10804 O O . ARG B 1 643 ? 20.047 -2.232 1.068 1 76.81 643 ARG B O 1
ATOM 10811 N N . LEU B 1 644 ? 18.141 -2.207 -0.078 1 77.69 644 LEU B N 1
ATOM 10812 C CA . LEU B 1 644 ? 18.812 -1.751 -1.294 1 77.69 644 LEU B CA 1
ATOM 10813 C C . LEU B 1 644 ? 18.094 -0.539 -1.882 1 77.69 644 LEU B C 1
ATOM 10815 O O . LEU B 1 644 ? 16.922 -0.301 -1.588 1 77.69 644 LEU B O 1
ATOM 10819 N N . PRO B 1 645 ? 18.891 0.233 -2.58 1 79.25 645 PRO B N 1
ATOM 10820 C CA . PRO B 1 645 ? 18.234 1.361 -3.244 1 79.25 645 PRO B CA 1
ATOM 10821 C C . PRO B 1 645 ? 17.125 0.92 -4.195 1 79.25 645 PRO B C 1
ATOM 10823 O O . PRO B 1 645 ? 17.203 -0.166 -4.777 1 79.25 645 PRO B O 1
ATOM 10826 N N . THR B 1 646 ? 16.109 1.688 -4.293 1 78.38 646 THR B N 1
ATOM 10827 C CA . THR B 1 646 ? 14.969 1.333 -5.121 1 78.38 646 THR B CA 1
ATOM 10828 C C . THR B 1 646 ? 14.75 2.365 -6.227 1 78.38 646 THR B C 1
ATOM 10830 O O . THR B 1 646 ? 15.227 3.498 -6.121 1 78.38 646 THR B O 1
ATOM 10833 N N . TYR B 1 647 ? 14.156 1.862 -7.293 1 79.88 647 TYR B N 1
ATOM 10834 C CA . TYR B 1 647 ? 13.758 2.762 -8.367 1 79.88 647 TYR B CA 1
ATOM 10835 C C . TYR B 1 647 ? 12.531 3.58 -7.98 1 79.88 647 TYR B C 1
ATOM 10837 O O . TYR B 1 647 ? 11.57 3.045 -7.426 1 79.88 647 TYR B O 1
ATOM 10845 N N . LEU B 1 648 ? 12.633 4.855 -8.164 1 78.31 648 LEU B N 1
ATOM 10846 C CA . LEU B 1 648 ? 11.508 5.723 -7.855 1 78.31 648 LEU B CA 1
ATOM 10847 C C . LEU B 1 648 ? 10.891 6.293 -9.125 1 78.31 648 LEU B C 1
ATOM 10849 O O . LEU B 1 648 ? 11.57 6.957 -9.906 1 78.31 648 LEU B O 1
ATOM 10853 N N . HIS B 1 649 ? 9.625 5.898 -9.305 1 74.12 649 HIS B N 1
ATOM 10854 C CA . HIS B 1 649 ? 8.859 6.512 -10.383 1 74.12 649 HIS B CA 1
ATOM 10855 C C . HIS B 1 649 ? 8.234 7.828 -9.938 1 74.12 649 HIS B C 1
ATOM 10857 O O . HIS B 1 649 ? 7.809 7.957 -8.789 1 74.12 649 HIS B O 1
ATOM 10863 N N . PRO B 1 650 ? 8.188 8.766 -10.805 1 69.12 650 PRO B N 1
ATOM 10864 C CA . PRO B 1 650 ? 7.621 10.055 -10.398 1 69.12 650 PRO B CA 1
ATOM 10865 C C . PRO B 1 650 ? 6.195 9.93 -9.867 1 69.12 650 PRO B C 1
ATOM 10867 O O . PRO B 1 650 ? 5.781 10.703 -9 1 69.12 650 PRO B O 1
ATOM 10870 N N . LEU B 1 651 ? 5.508 8.938 -10.344 1 67.31 651 LEU B N 1
ATOM 10871 C CA . LEU B 1 651 ? 4.125 8.75 -9.914 1 67.31 651 LEU B CA 1
ATOM 10872 C C . LEU B 1 651 ? 4.059 8.008 -8.586 1 67.31 651 LEU B C 1
ATOM 10874 O O . LEU B 1 651 ? 2.99 7.891 -7.984 1 67.31 651 LEU B O 1
ATOM 10878 N N . ASN B 1 652 ? 5.219 7.605 -8.164 1 68.62 652 ASN B N 1
ATOM 10879 C CA . ASN B 1 652 ? 5.242 6.879 -6.902 1 68.62 652 ASN B CA 1
ATOM 10880 C C . ASN B 1 652 ? 4.863 7.781 -5.73 1 68.62 652 ASN B C 1
ATOM 10882 O O . ASN B 1 652 ? 4.406 7.301 -4.691 1 68.62 652 ASN B O 1
ATOM 10886 N N . VAL B 1 653 ? 5.086 9.039 -6.004 1 64.75 653 VAL B N 1
ATOM 10887 C CA . VAL B 1 653 ? 4.738 9.977 -4.938 1 64.75 653 VAL B CA 1
ATOM 10888 C C . VAL B 1 653 ? 3.232 9.953 -4.699 1 64.75 653 VAL B C 1
ATOM 10890 O O . VAL B 1 653 ? 2.768 10.227 -3.588 1 64.75 653 VAL B O 1
ATOM 10893 N N . MET B 1 654 ? 2.539 9.438 -5.711 1 65.25 654 MET B N 1
ATOM 10894 C CA . MET B 1 654 ? 1.086 9.367 -5.598 1 65.25 654 MET B CA 1
ATOM 10895 C C . MET B 1 654 ? 0.627 7.926 -5.406 1 65.25 654 MET B C 1
ATOM 10897 O O . MET B 1 654 ? -0.536 7.602 -5.652 1 65.25 654 MET B O 1
ATOM 10901 N N . ASP B 1 655 ? 1.55 7.113 -4.98 1 67.75 655 ASP B N 1
ATOM 10902 C CA . ASP B 1 655 ? 1.208 5.703 -4.816 1 67.75 655 ASP B CA 1
ATOM 10903 C C . ASP B 1 655 ? 0.143 5.52 -3.738 1 67.75 655 ASP B C 1
ATOM 10905 O O . ASP B 1 655 ? 0.302 5.996 -2.611 1 67.75 655 ASP B O 1
ATOM 10909 N N . THR B 1 656 ? -0.82 4.828 -4.043 1 66.19 656 THR B N 1
ATOM 10910 C CA . THR B 1 656 ? -1.983 4.68 -3.178 1 66.19 656 THR B CA 1
ATOM 10911 C C . THR B 1 656 ? -1.743 3.594 -2.131 1 66.19 656 THR B C 1
ATOM 10913 O O . THR B 1 656 ? -2.428 3.551 -1.106 1 66.19 656 THR B O 1
ATOM 10916 N N . ALA B 1 657 ? -0.742 2.783 -2.361 1 74.56 657 ALA B N 1
ATOM 10917 C CA . ALA B 1 657 ? -0.568 1.666 -1.438 1 74.56 657 ALA B CA 1
ATOM 10918 C C . ALA B 1 657 ? -0.109 2.154 -0.066 1 74.56 657 ALA B C 1
ATOM 10920 O O . ALA B 1 657 ? -0.746 1.864 0.949 1 74.56 657 ALA B O 1
ATOM 10921 N N . PRO B 1 658 ? 0.91 2.99 -0.064 1 77.25 658 PRO B N 1
ATOM 10922 C CA . PRO B 1 658 ? 1.312 3.492 1.253 1 77.25 658 PRO B CA 1
ATOM 10923 C C . PRO B 1 658 ? 0.251 4.383 1.895 1 77.25 658 PRO B C 1
ATOM 10925 O O . PRO B 1 658 ? 0.105 4.391 3.119 1 77.25 658 PRO B O 1
ATOM 10928 N N . LEU B 1 659 ? -0.47 5.082 1.082 1 80.94 659 LEU B N 1
ATOM 10929 C CA . LEU B 1 659 ? -1.537 5.938 1.594 1 80.94 659 LEU B CA 1
ATOM 10930 C C . LEU B 1 659 ? -2.625 5.102 2.264 1 80.94 659 LEU B C 1
ATOM 10932 O O . LEU B 1 659 ? -3.133 5.477 3.324 1 80.94 659 LEU B O 1
ATOM 10936 N N . GLY B 1 660 ? -3.002 3.969 1.62 1 79.12 660 GLY B N 1
ATOM 10937 C CA . GLY B 1 660 ? -3.982 3.074 2.219 1 79.12 660 GLY B CA 1
ATOM 10938 C C . GLY B 1 660 ? -3.543 2.523 3.562 1 79.12 660 GLY B C 1
ATOM 10939 O O . GLY B 1 660 ? -4.352 2.418 4.488 1 79.12 660 GLY B O 1
ATOM 10940 N N . LYS B 1 661 ? -2.295 2.221 3.652 1 83.38 661 LYS B N 1
ATOM 10941 C CA . LYS B 1 661 ? -1.752 1.724 4.914 1 83.38 661 LYS B CA 1
ATOM 10942 C C . LYS B 1 661 ? -1.822 2.791 6 1 83.38 661 LYS B C 1
ATOM 10944 O O . LYS B 1 661 ? -2.221 2.506 7.133 1 83.38 661 LYS B O 1
ATOM 10949 N N . ILE B 1 662 ? -1.464 3.969 5.672 1 88.56 662 ILE B N 1
ATOM 10950 C CA . ILE B 1 662 ? -1.477 5.07 6.629 1 88.56 662 ILE B CA 1
ATOM 10951 C C . ILE B 1 662 ? -2.912 5.367 7.055 1 88.56 662 ILE B C 1
ATOM 10953 O O . ILE B 1 662 ? -3.18 5.609 8.234 1 88.56 662 ILE B O 1
ATOM 10957 N N . LEU B 1 663 ? -3.82 5.312 6.094 1 88.38 663 LEU B N 1
ATOM 10958 C CA . LEU B 1 663 ? -5.227 5.547 6.406 1 88.38 663 LEU B CA 1
ATOM 10959 C C . LEU B 1 663 ? -5.758 4.48 7.359 1 88.38 663 LEU B C 1
ATOM 10961 O O . LEU B 1 663 ? -6.461 4.793 8.32 1 88.38 663 LEU B O 1
ATOM 10965 N N . PHE B 1 664 ? -5.391 3.244 7.16 1 86.06 664 PHE B N 1
ATOM 10966 C CA . PHE B 1 664 ? -5.828 2.146 8.016 1 86.06 664 PHE B CA 1
ATOM 10967 C C . PHE B 1 664 ? -5.32 2.332 9.438 1 86.06 664 PHE B C 1
ATOM 10969 O O . PHE B 1 664 ? -6.09 2.219 10.398 1 86.06 664 PHE B O 1
ATOM 10976 N N . HIS B 1 665 ? -4.082 2.635 9.586 1 90 665 HIS B N 1
ATOM 10977 C CA . HIS B 1 665 ? -3.508 2.832 10.906 1 90 665 HIS B CA 1
ATOM 10978 C C . HIS B 1 665 ? -4.086 4.074 11.578 1 90 665 HIS B C 1
ATOM 10980 O O . HIS B 1 665 ? -4.262 4.105 12.797 1 90 665 HIS B O 1
ATOM 10986 N N . SER B 1 666 ? -4.301 5.066 10.75 1 94.75 666 SER B N 1
ATOM 10987 C CA . SER B 1 666 ? -4.895 6.277 11.305 1 94.75 666 SER B CA 1
ATOM 10988 C C . SER B 1 666 ? -6.285 6.008 11.875 1 94.75 666 SER B C 1
ATOM 10990 O O . SER B 1 666 ? -6.641 6.531 12.93 1 94.75 666 SER B O 1
ATOM 10992 N N . ILE B 1 667 ? -7.039 5.16 11.211 1 93.94 667 ILE B N 1
ATOM 10993 C CA . ILE B 1 667 ? -8.359 4.785 11.703 1 93.94 667 ILE B CA 1
ATOM 10994 C C . ILE B 1 667 ? -8.227 4.004 13.008 1 93.94 667 ILE B C 1
ATOM 10996 O O . ILE B 1 667 ? -8.891 4.312 14 1 93.94 667 ILE B O 1
ATOM 11000 N N . LEU B 1 668 ? -7.348 3.092 13.031 1 93.44 668 LEU B N 1
ATOM 11001 C CA . LEU B 1 668 ? -7.129 2.256 14.203 1 93.44 668 LEU B CA 1
ATOM 11002 C C . LEU B 1 668 ? -6.703 3.104 15.398 1 93.44 668 LEU B C 1
ATOM 11004 O O . LEU B 1 668 ? -7.246 2.949 16.5 1 93.44 668 LEU B O 1
ATOM 11008 N N . PHE B 1 669 ? -5.812 4.035 15.195 1 96.56 669 PHE B N 1
ATOM 11009 C CA . PHE B 1 669 ? -5.293 4.863 16.281 1 96.56 669 PHE B CA 1
ATOM 11010 C C . PHE B 1 669 ? -6.355 5.844 16.766 1 96.56 669 PHE B C 1
ATOM 11012 O O . PHE B 1 669 ? -6.414 6.164 17.953 1 96.56 669 PHE B O 1
ATOM 11019 N N . THR B 1 670 ? -7.094 6.32 15.836 1 97.38 670 THR B N 1
ATOM 11020 C CA . THR B 1 670 ? -8.18 7.215 16.234 1 97.38 670 THR B CA 1
ATOM 11021 C C . THR B 1 670 ? -9.18 6.492 17.109 1 97.38 670 THR B C 1
ATOM 11023 O O . THR B 1 670 ? -9.641 7.039 18.125 1 97.38 670 THR B O 1
ATOM 11026 N N . LEU B 1 671 ? -9.469 5.215 16.844 1 97 671 LEU B N 1
ATOM 11027 C CA . LEU B 1 671 ? -10.453 4.43 17.578 1 97 671 LEU B CA 1
ATOM 11028 C C . LEU B 1 671 ? -9.93 4.066 18.969 1 97 671 LEU B C 1
ATOM 11030 O O . LEU B 1 671 ? -10.703 3.988 19.922 1 97 671 LEU B O 1
ATOM 11034 N N . ILE B 1 672 ? -8.672 3.965 19.125 1 96.56 672 ILE B N 1
ATOM 11035 C CA . ILE B 1 672 ? -8.117 3.406 20.344 1 96.56 672 ILE B CA 1
ATOM 11036 C C . ILE B 1 672 ? -7.617 4.531 21.25 1 96.56 672 ILE B C 1
ATOM 11038 O O . ILE B 1 672 ? -7.746 4.465 22.469 1 96.56 672 ILE B O 1
ATOM 11042 N N . PHE B 1 673 ? -7.09 5.617 20.641 1 96.19 673 PHE B N 1
ATOM 11043 C CA . PHE B 1 673 ? -6.367 6.586 21.453 1 96.19 673 PHE B CA 1
ATOM 11044 C C . PHE B 1 673 ? -7.062 7.941 21.422 1 96.19 673 PHE B C 1
ATOM 11046 O O . PHE B 1 673 ? -6.961 8.719 22.375 1 96.19 673 PHE B O 1
ATOM 11053 N N . CYS B 1 674 ? -7.742 8.297 20.359 1 96.06 674 CYS B N 1
ATOM 11054 C CA . CYS B 1 674 ? -8.25 9.664 20.219 1 96.06 674 CYS B CA 1
ATOM 11055 C C . CYS B 1 674 ? -9.711 9.742 20.641 1 96.06 674 CYS B C 1
ATOM 11057 O O . CYS B 1 674 ? -10.062 10.516 21.531 1 96.06 674 CYS B O 1
ATOM 11059 N N . LEU B 1 675 ? -10.57 8.93 20.094 1 96.25 675 LEU B N 1
ATOM 11060 C CA . LEU B 1 675 ? -12.008 9.031 20.281 1 96.25 675 LEU B CA 1
ATOM 11061 C C . LEU B 1 675 ? -12.391 8.68 21.719 1 96.25 675 LEU B C 1
ATOM 11063 O O . LEU B 1 675 ? -13.352 9.242 22.266 1 96.25 675 LEU B O 1
ATOM 11067 N N . PRO B 1 676 ? -11.727 7.707 22.359 1 95.94 676 PRO B N 1
ATOM 11068 C CA . PRO B 1 676 ? -12.086 7.422 23.75 1 95.94 676 PRO B CA 1
ATOM 11069 C C . PRO B 1 676 ? -12.016 8.656 24.656 1 95.94 676 PRO B C 1
ATOM 11071 O O . PRO B 1 676 ? -12.812 8.797 25.578 1 95.94 676 PRO B O 1
ATOM 11074 N N . VAL B 1 677 ? -11.109 9.555 24.406 1 94.31 677 VAL B N 1
ATOM 11075 C CA . VAL B 1 677 ? -10.984 10.781 25.188 1 94.31 677 VAL B CA 1
ATOM 11076 C C . VAL B 1 677 ? -12.258 11.617 25.031 1 94.31 677 VAL B C 1
ATOM 11078 O O . VAL B 1 677 ? -12.781 12.156 26.016 1 94.31 677 VAL B O 1
ATOM 11081 N N . ASN B 1 678 ? -12.734 11.719 23.859 1 91.75 678 ASN B N 1
ATOM 11082 C CA . ASN B 1 678 ? -13.977 12.438 23.594 1 91.75 678 ASN B CA 1
ATOM 11083 C C . ASN B 1 678 ? -15.164 11.773 24.281 1 91.75 678 ASN B C 1
ATOM 11085 O O . ASN B 1 678 ? -16.031 12.453 24.828 1 91.75 678 ASN B O 1
ATOM 11089 N N . LEU B 1 679 ? -15.172 10.5 24.234 1 93.69 679 LEU B N 1
ATOM 11090 C CA . LEU B 1 679 ? -16.297 9.758 24.812 1 93.69 679 LEU B CA 1
ATOM 11091 C C . LEU B 1 679 ? -16.25 9.82 26.344 1 93.69 679 LEU B C 1
ATOM 11093 O O . LEU B 1 679 ? -17.297 9.836 27 1 93.69 679 LEU B O 1
ATOM 11097 N N . ILE B 1 680 ? -15.078 9.828 26.922 1 93.75 680 ILE B N 1
ATOM 11098 C CA . ILE B 1 680 ? -14.953 9.969 28.375 1 93.75 680 ILE B CA 1
ATOM 11099 C C . ILE B 1 680 ? -15.57 11.289 28.812 1 93.75 680 ILE B C 1
ATOM 11101 O O . ILE B 1 680 ? -16.297 11.336 29.812 1 93.75 680 ILE B O 1
ATOM 11105 N N . GLU B 1 681 ? -15.297 12.297 28.062 1 90.44 681 GLU B N 1
ATOM 11106 C CA . GLU B 1 681 ? -15.883 13.602 28.375 1 90.44 681 GLU B CA 1
ATOM 11107 C C . GLU B 1 681 ? -17.406 13.539 28.312 1 90.44 681 GLU B C 1
ATOM 11109 O O . GLU B 1 681 ? -18.094 14.086 29.188 1 90.44 681 GLU B O 1
ATOM 11114 N N . LYS B 1 682 ? -17.891 12.875 27.344 1 88.81 682 LYS B N 1
ATOM 11115 C CA . LYS B 1 682 ? -19.344 12.75 27.172 1 88.81 682 LYS B CA 1
ATOM 11116 C C . LYS B 1 682 ? -19.953 11.898 28.297 1 88.81 682 LYS B C 1
ATOM 11118 O O . LYS B 1 682 ? -21.047 12.195 28.781 1 88.81 682 LYS B O 1
ATOM 11123 N N . HIS B 1 683 ? -19.219 10.898 28.672 1 90.94 683 HIS B N 1
ATOM 11124 C CA . HIS B 1 683 ? -19.703 9.992 29.703 1 90.94 683 HIS B CA 1
ATOM 11125 C C . HIS B 1 683 ? -19.75 10.688 31.062 1 90.94 683 HIS B C 1
ATOM 11127 O O . HIS B 1 683 ? -20.594 10.375 31.906 1 90.94 683 HIS B O 1
ATOM 11133 N N . LEU B 1 684 ? -18.875 11.625 31.234 1 89.25 684 LEU B N 1
ATOM 11134 C CA . LEU B 1 684 ? -18.766 12.297 32.531 1 89.25 684 LEU B CA 1
ATOM 11135 C C . LEU B 1 684 ? -19.766 13.453 32.625 1 89.25 684 LEU B C 1
ATOM 11137 O O . LEU B 1 684 ? -20.078 13.898 33.75 1 89.25 684 LEU B O 1
ATOM 11141 N N . LYS B 1 685 ? -20.219 13.922 31.484 1 83.5 685 LYS B N 1
ATOM 11142 C CA . LYS B 1 685 ? -21.203 15 31.484 1 83.5 685 LYS B CA 1
ATOM 11143 C C . LYS B 1 685 ? -22.578 14.492 31.938 1 83.5 685 LYS B C 1
ATOM 11145 O O . LYS B 1 685 ? -22.953 13.359 31.625 1 83.5 685 LYS B O 1
ATOM 11150 N N . SER B 1 686 ? -23.234 15.148 32.938 1 68.38 686 SER B N 1
ATOM 11151 C CA . SER B 1 686 ? -24.531 14.805 33.5 1 68.38 686 SER B CA 1
ATOM 11152 C C . SER B 1 686 ? -25.609 14.742 32.438 1 68.38 686 SER B C 1
ATOM 11154 O O . SER B 1 686 ? -25.562 15.492 31.438 1 68.38 686 SER B O 1
ATOM 11156 N N . PRO B 1 687 ? -26.5 13.617 32.344 1 64.44 687 PRO B N 1
ATOM 11157 C CA . PRO B 1 687 ? -27.578 13.523 31.375 1 64.44 687 PRO B CA 1
ATOM 11158 C C . PRO B 1 687 ? -28.469 14.766 31.359 1 64.44 687 PRO B C 1
ATOM 11160 O O . PRO B 1 687 ? -28.672 15.391 32.406 1 64.44 687 PRO B O 1
ATOM 11163 N N . LYS B 1 688 ? -28.594 15.586 30.359 1 52.78 688 LYS B N 1
ATOM 11164 C CA . LYS B 1 688 ? -29.594 16.641 30.312 1 52.78 688 LYS B CA 1
ATOM 11165 C C . LYS B 1 688 ? -30.953 16.141 30.797 1 52.78 688 LYS B C 1
ATOM 11167 O O . LYS B 1 688 ? -31.438 15.109 30.328 1 52.78 688 LYS B O 1
ATOM 11172 N N . GLY B 1 689 ? -31.344 16.438 31.953 1 44.31 689 GLY B N 1
ATOM 11173 C CA . GLY B 1 689 ? -32.719 16.188 32.406 1 44.31 689 GLY B CA 1
ATOM 11174 C C . GLY B 1 689 ? -33.75 16.5 31.344 1 44.31 689 GLY B C 1
ATOM 11175 O O . GLY B 1 689 ? -33.562 17.406 30.516 1 44.31 689 GLY B O 1
ATOM 11176 N N . LYS B 1 690 ? -34.594 15.531 30.812 1 38.97 690 LYS B N 1
ATOM 11177 C CA . LYS B 1 690 ? -35.875 15.828 30.219 1 38.97 690 LYS B CA 1
ATOM 11178 C C . LYS B 1 690 ? -36.625 16.891 31.016 1 38.97 690 LYS B C 1
ATOM 11180 O O . LYS B 1 690 ? -36.938 16.688 32.188 1 38.97 690 LYS B O 1
ATOM 11185 N N . ASN B 1 691 ? -36.406 18.172 31.016 1 28.89 691 ASN B N 1
ATOM 11186 C CA . ASN B 1 691 ? -37.562 18.922 31.438 1 28.89 691 ASN B CA 1
ATOM 11187 C C . ASN B 1 691 ? -38.875 18.266 30.953 1 28.89 691 ASN B C 1
ATOM 11189 O O . ASN B 1 691 ? -38.969 17.844 29.797 1 28.89 691 ASN B O 1
ATOM 11193 N N . SER B 1 692 ? -39.719 17.875 31.938 1 24.67 692 SER B N 1
ATOM 11194 C CA . SER B 1 692 ? -41.156 17.891 31.766 1 24.67 692 SER B CA 1
ATOM 11195 C C . SER B 1 692 ? -41.625 19.078 30.938 1 24.67 692 SER B C 1
ATOM 11197 O O . SER B 1 692 ? -41.125 20.188 31.094 1 24.67 692 SER B O 1
#

Secondary structure (DSSP, 8-state):
--------S-HHHHHHHTTTS-S-HHHHHHHHHHHHHHHHS-------TTS-HHHHHHHHHHHHHHHTT-HHHHHHHHHS--PPS-TTTT---B---HHHHHT-B-SS-BEEEEEEEEEEEE-TT----SHHHHHHHHHHHTT-SB---SSSSS----GGGEEEEEEEEETT--HHHHHHHHHHHHTTTSSTTT-EEEEEE--SS-EE-S-PPPPPHHHHHHHHHHHHHHHHHHHHHHHHHHS--TT-PPP-GGGS-HHHHHHGGG-HHHHHHHHH--PPP-SSS--THHHHHHHHHHHHHHHHHHHHHHTTS-BTTHHHHHHHHSSSTTHHHHH-HHHHHHHHHHHHHHHHHHHHHHHHHTT----HHHHHHHHHHHHHHHHHHHHHHHHHTHHHH---TT--HHHHHHHHHTS-HHHHHTT-GGGS-GGGSSSGGGHHHHHHHHHHTTHHHHHHHHHHHHHHHHHHHHHHHHHHHHHHHHHHHHHT--SS--TTB-HHHHHHHHHHHTSSGGGGHHHHHHHHHHHHHHHHHHHS--PPPHHHHHHHHHHHHHHHHHHHHTTGGGGSTTPPP-HHHHHHHHHHHHHHHHHHHHHHHHHHHHTS-HHHHHHHT-HHHHHHHHHHHHHHHHHHHHHHHHHHH--S-B---GGGGG-HHHHHHHHHHHHHHIIIIIHHHHHHHHHHSPP-----/-------SS-HHHHHHHHTTS-S-HHHHHHHHHHHHHHHHS-------TTS-HHHHHHHHHHHHHHHTT-HHHHHHHHHS--PPS-TTTT---B---HHHHHT-B-SS-BEEEEEEEEEEEE-TT----SHHHHHHHHHHHTT-SB---SS-TT----GGGEEEEEEEEETT--HHHHHHHHHHHHTTTSSTTT-EEEEEEEEEEEEE-S-PPPPPHHHHHHHHHHHHHHHHHHHHHHHHHHS--TT-PPP-GGGS-HHHHHHGGG-HHHHHHHHH--PPP-SSS--THHHHHHHHHHHHHHHHHHHHHHTTS-BTTHHHHHHHHSSSTTHHHHH-HHHHHHHHHHHHHHHHHHHHHHHHHTTPPP-HHHHHHHHHHHHHHHHHHHHHHHHHTHHHH---TT--HHHHHHHHHTT-HHHHHTT-GGGS-GGGSSSGGGHHHHHHHHHHTTHHHHHHHHHHHHHHHHHHHHHHHHHHHHHHHHHHHHHT--SS--TTB-HHHHHHHHHHHTS-GGGGHHHHHHHHHHHHHHHHHHHS--PPPHHHHHHHHHHHHHHHHHHHHTTGGGGSTTPPP-HHHHHHHHHHHHHHHHHHHHHHHHHHHHTS-HHHHHHHT-HHHHHHHHHHHHHHHHHHHHHHHHHHH--S-B---GGGGG-HHHHHHHHHHHHHHIIIIIHHHHHHHHHHS-------

Organism: Bemisia tabaci (NCBI:txid7038)

Nearest PDB structures (foldseek):
  5k3i-assembly2_D  TM=1.854E-01  e=1.127E+00  Caenorhabditis elegans
  5k3i-assembly3_F  TM=1.691E-01  e=9.104E-01  Caenorhabditis elegans
  5k3i-assembly4_G  TM=1.850E-01  e=1.394E+00  Caenorhabditis elegans
  4qiq-assembly1_A  TM=2.038E-01  e=8.707E+00  Escherichia coli K-12
  5k3i-assembly2_D  TM=1.795E-01  e=9.827E-01  Caenorhabditis elegans